Protein 6H21 (pdb70)

Nearest PDB structures (foldseek):
  6h21-assembly1_A  TM=1.003E+00  e=5.169E-60  Staphylococcus aureus subsp. aureus N315
  6hnq-assembly1_C  TM=9.955E-01  e=2.457E-56  Staphylococcus aureus subsp. aureus N315
  6h4f-assembly1_C  TM=9.963E-01  e=4.029E-56  Staphylococcus aureus subsp. aureus N315
  6h4f-assembly2_I  TM=9.929E-01  e=1.026E-55  Staphylococcus aureus subsp. aureus N315
  6hnq-assembly3_P  TM=9.884E-01  e=1.634E-51  Staphylococcus aureus subsp. aureus N315

B-factor: mean 38.83, std 11.98, range [16.83, 89.61]

Foldseek 3Di:
DAAEEEQEEDEQCFPLLLQAVVLVCLAPPDLVRYAYEYEYQQHDNVCRVVVSVVVCVPSHHYDYDPHRLPDCFVSVQVSLVVDPHQKYAYDYSNKGFDNHQSVVQSVLCVVLVAQWEAEAAAEDDPPDQLCVVAKDFFDDCQNSVVLLVQARRTIGGSVLCVVQVQGQDSQDPPCSSNLSSLLSPLSGGGYIYHYPDNGMYDYDPAQSPLVSVLSSLVSLCVRPVPPDNLVSLLVNLSNVQVCCVPNDPNVVLQDPDDPVVLLVRLVSQLVSCCVRDPSSNVNHDPLCNQCSVCSVVSPSVSNNVSVVVD/DAAAEEEQEEDEQCFPLLLQAVVLVCQAPPDLVRYAYEYEYQPHDNVCRVVVSVVVCVVSHHYDYDPHHLPDCFVSVQVSLVVHPHQKYFYDYSNKHFHRHQPVVQSVLCVVLVAQWEAEAAAEDVADDQLPPPAKDFADDCQVSVVLRHQARRIIGGSVLCVVQVQGQDSQAPPDSSSLSSLLSPLSDGGYIYHYPDNGMYHYDDPDLCQRVLVSVLSSLVSLCVRPVQPDNLSSLLVNLSNVQVCCVDNDCNVVLPDPDDPVSLLSNLVSQQVSCLVPDPSSNVNHPVLCVQCVVCSVVSPSVSNNVSVVVD/DAQEEEQEEDAQCFPLLLQAVVLVCLAPPDLVRYAYEYEYQPHDNVCRVVVSVVVCPVSHHYDYDPHHLPDCFVSSQVSLVVDPHQKYAYDYSNKGFHNHQVVVQSVLCVVLVAQWEAEAAAEADDDDDADDQLCPVAKDFFDDCPNSVVLRHQARRTIGGSVLCVVLVQGQDRQDPPCSSSLSSLLSPLSDGGYIYHYPDNGMYHYDPDLCQSVLVSVLSSLVSLCPRPVQPPNLSSLLVSQSNVQVCCVDNPCNVVLPDPDDPVSLLSSLVSQLVSVLVHDPSSNVNHDVLCNQCSVCSVVSPSVSNNVSSVVD

Organism: Staphylococcus aureus (strain N315) (NCBI:txid158879)

Sequence (940 aa):
MKKVSVIMPTFNNGEKLHRTISSVLNQTMKSTDYELIIIDDHSNDNGETLNVIKKYKGLVRFKQLKKNSGNASVPRNTGLKMSKAEYVFFLDSDDLLHERALEDLYNYGKENNSDLIIGKYGVEGKPKAIFEKGNVAKADIIDNSIFYALSVLKMFKKSVIDKNKIKFKTFSKTAEDQLFTIEFLMNSKNYSIKTDYEYYIVVNDGNQYFATINEIYKAIYKSPIYKNQEKRHQLAGKYTTRLLRHGQKKNFANSKMKYEDKIEWLNNFSKTINKVPRDSDKYVTQIFNLKLEAIRQNDLLAVMIADKLLSMKKVSVIMPTFNNGEKLHRTISSVLNQTMKSSTDYELIIIDDHSNDNGETLNVIKKYKGLVRFKQLKKNSGNASVPRNTGLKMSKAEYVFFLDSDDLLHERALEDLYNYGKENNSDLIIGKYGVEGVPKAIFEKGNVAKADIIDNSIFYALSVLKMFKKSVIDKNKIKFKTFSKTAEDQLFTIEFLMNSKNYSIKTDYEYYIVVNDFSTGNQYFATINEIYKAIYKSPIYKNQEKRHQLAGKYTTRLLRHGQKKNFANSKMKYEDKIEWLNNFSKTINKVPRDSDKYVTQIFNLKLEAIRQNDLLAVMIADKLLMKKVSVIMPTFNNGEKLHRTISSVLNQTMKSTDYELIIIDDHSNDNGETLNVIKKYKGLVRFKQLKKNSGNASVPRNTGLKMSKAEYVFFLDSDDLLHERALEDLYNYGKENNSDLIIGKYGVEGKGRSVPKAIFEKGNVAKADIIDNSIFYALSVLKMFKKSVIDKNKIKFKTFSKTAEDQLFTIEFLMNSKNYSIKTDYEYYIVVNDSTGNQYFATINEIYKAIYKSPIYKNQEKRHQLAGKYTTRLLRHGQKKNFANSKMKYEDKIEWLNNFSKTINKVPRDSDKYVTQIFNLKLEAIRQNDLLAVMIADKLL

Radius of gyration: 41.37 Å; Cα contacts (8 Å, |Δi|>4): 1702; chains: 3; bounding box: 82×111×99 Å

Secondary structure (DSSP, 8-state):
--SEEEEEEESS-GGGHHHHHHHHHT-SS-GGGEEEEEEE----STTHHHHHHHTTBTTBEEEE-SS--SSSHHHHHHHHHH--SSEEEE--TT-EE-TTHHHHHHHHHHHTT-SEEEEPEEEE----GGGTT--BSS--TTTTTGGG---S-SEEEHHHHHHTT----SS-SSSHHHHHHHHHHTT---EEEE-SS--EEEE---HHHHHHHHHHHHHHHT-SSS--HHHHHHHHHHHHHHHHHH-TTTTGGGSSS-HHHHHHHHHHHHHHHTTS-GGGGGGS-GGGHHHHHHHHTT-HHHHHHHHHT-/---SEEEEEEESS-GGGHHHHHHHHHS-SS-GGGEEEEEEE----STTHHHHHHHTTBTTBEEEE-SS--SSSHHHHHHHHHH--SSEEEE--TT-EE-TTHHHHHHHHHHHHT-SEEEEPEEEE----GGGTTS-BSS--TTTTTGGG---S-SEEEHHHHHHTT----SS-SSSHHHHHHHHHHHT---EEEE-SS--EEEEP----SHHHHHHHHHHHHHHHT-SSS--HHHHHHHHHHHHHHHHHH-TTTTGGGSSS-HHHHHHHHHHHHHHHTTS-GGGGGGS-GGGHHHHHHHHTT-HHHHHHHHHH-/--SEEEEEEESS-GGGHHHHHHHHHT-SS-GGGEEEEEEE----STTHHHHHHHTTBTTBEEEE-SS--SSSHHHHHHHHHH--SSEEEE--TT-EE-TTHHHHHHHHHHHTT-SEEEEPEEEESSSS----GGGTT--BSS--TTTTTGGG---S-SEEEHHHHHHTT-----S-SSSHHHHHHHHHHTT---EEEE-SS--EEEEP---SHHHHHHHHHHHHHHHT-SSS--HHHHHHHHHHHHHHHHHH-TTTT-TTSSS-HHHHHHHHHHHHHHHTTS-GGGGGGS-GGGHHHHHHHHHT-HHHHHHHHHH-

Structure (mmCIF, N/CA/C/O backbone):
data_6H21
#
_entry.id   6H21
#
_cell.length_a   43.860
_cell.length_b   95.360
_cell.length_c   130.550
_cell.angle_alpha   90.00
_cell.angle_beta   93.51
_cell.angle_gamma   90.00
#
_symmetry.space_group_name_H-M   'P 1 21 1'
#
loop_
_entity.id
_entity.type
_entity.pdbx_description
1 polymer 'Probable ss-1,3-N-acetylglucosaminyltransferase'
2 non-polymer 'CHLORIDE ION'
3 non-polymer URIDINE-DIPHOSPHATE-N-ACETYLGLUCOSAMINE
4 non-polymer 'MANGANESE (II) ION'
5 non-polymer 'MAGNESIUM ION'
6 non-polymer GLYCEROL
7 water water
#
loop_
_atom_site.group_PDB
_atom_site.id
_atom_site.type_symbol
_atom_site.label_atom_id
_atom_site.label_alt_id
_atom_site.label_comp_id
_atom_site.label_asym_id
_atom_site.label_entity_id
_atom_site.label_seq_id
_atom_site.pdbx_PDB_ins_code
_atom_site.Cartn_x
_atom_site.Cartn_y
_atom_site.Cartn_z
_atom_site.occupancy
_atom_site.B_iso_or_equiv
_atom_site.auth_seq_id
_atom_site.auth_comp_id
_atom_site.auth_asym_id
_atom_site.auth_atom_id
_atom_site.pdbx_PDB_model_num
ATOM 1 N N . MET A 1 19 ? 46.043 20.117 38.179 1.00 69.33 1 MET A N 1
ATOM 2 C CA . MET A 1 19 ? 45.725 21.564 37.935 1.00 65.87 1 MET A CA 1
ATOM 3 C C . MET A 1 19 ? 46.796 22.446 38.592 1.00 50.97 1 MET A C 1
ATOM 4 O O . MET A 1 19 ? 46.848 22.543 39.814 1.00 54.41 1 MET A O 1
ATOM 9 N N . LYS A 1 20 ? 47.604 23.118 37.762 1.00 49.81 2 LYS A N 1
ATOM 10 C CA . LYS A 1 20 ? 48.738 23.938 38.218 1.00 50.48 2 LYS A CA 1
ATOM 11 C C . LYS A 1 20 ? 48.246 25.063 39.142 1.00 52.45 2 LYS A C 1
ATOM 12 O O . LYS A 1 20 ? 47.067 25.454 39.115 1.00 50.67 2 LYS A O 1
ATOM 18 N N . LYS A 1 21 ? 49.163 25.573 39.972 1.00 49.74 3 LYS A N 1
ATOM 19 C CA . LYS A 1 21 ? 48.886 26.725 40.834 1.00 48.18 3 LYS A CA 1
ATOM 20 C C . LYS A 1 21 ? 48.876 28.004 39.985 1.00 44.12 3 LYS A C 1
ATOM 21 O O . LYS A 1 21 ? 47.952 28.790 40.088 1.00 41.58 3 LYS A O 1
ATOM 27 N N . VAL A 1 22 ? 49.904 28.182 39.146 1.00 45.90 4 VAL A N 1
ATOM 28 C CA . VAL A 1 22 ? 50.132 29.435 38.426 1.00 44.38 4 VAL A CA 1
ATOM 29 C C . VAL A 1 22 ? 50.564 29.151 36.982 1.00 48.07 4 VAL A C 1
ATOM 30 O O . VAL A 1 22 ? 51.515 28.396 36.748 1.00 41.06 4 VAL A O 1
ATOM 34 N N . SER A 1 23 ? 49.897 29.820 36.027 1.00 43.57 5 SER A N 1
ATOM 35 C CA . SER A 1 23 ? 50.397 29.974 34.659 1.00 40.30 5 SER A CA 1
ATOM 36 C C . SER A 1 23 ? 51.023 31.363 34.506 1.00 39.25 5 SER A C 1
ATOM 37 O O . SER A 1 23 ? 50.329 32.362 34.606 1.00 43.27 5 SER A O 1
ATOM 40 N N . VAL A 1 24 ? 52.327 31.410 34.243 1.00 35.98 6 VAL A N 1
ATOM 41 C CA . VAL A 1 24 ? 52.985 32.635 33.828 1.00 39.53 6 VAL A CA 1
ATOM 42 C C . VAL A 1 24 ? 52.817 32.781 32.306 1.00 45.38 6 VAL A C 1
ATOM 43 O O . VAL A 1 24 ? 53.292 31.939 31.536 1.00 41.73 6 VAL A O 1
ATOM 47 N N . ILE A 1 25 ? 52.136 33.857 31.886 1.00 40.97 7 ILE A N 1
ATOM 48 C CA . ILE A 1 25 ? 51.808 34.118 30.471 1.00 38.31 7 ILE A CA 1
ATOM 49 C C . ILE A 1 25 ? 52.731 35.228 29.965 1.00 40.75 7 ILE A C 1
ATOM 50 O O . ILE A 1 25 ? 52.604 36.374 30.409 1.00 47.58 7 ILE A O 1
ATOM 55 N N . MET A 1 26 ? 53.669 34.873 29.073 1.00 36.88 8 MET A N 1
ATOM 56 C CA . MET A 1 26 ? 54.714 35.792 28.588 1.00 36.48 8 MET A CA 1
ATOM 57 C C . MET A 1 26 ? 54.654 35.928 27.067 1.00 45.55 8 MET A C 1
ATOM 58 O O . MET A 1 26 ? 55.159 35.071 26.339 1.00 42.41 8 MET A O 1
ATOM 63 N N . PRO A 1 27 ? 54.050 37.020 26.540 1.00 50.57 9 PRO A N 1
ATOM 64 C CA . PRO A 1 27 ? 54.202 37.383 25.130 1.00 41.49 9 PRO A CA 1
ATOM 65 C C . PRO A 1 27 ? 55.643 37.797 24.796 1.00 43.59 9 PRO A C 1
ATOM 66 O O . PRO A 1 27 ? 56.301 38.444 25.612 1.00 48.59 9 PRO A O 1
ATOM 70 N N . THR A 1 28 ? 56.122 37.396 23.611 1.00 37.82 10 THR A N 1
ATOM 71 C CA . THR A 1 28 ? 57.456 37.743 23.120 1.00 43.73 10 THR A CA 1
ATOM 72 C C . THR A 1 28 ? 57.335 38.368 21.727 1.00 43.02 10 THR A C 1
ATOM 73 O O . THR A 1 28 ? 56.380 38.093 21.006 1.00 41.57 10 THR A O 1
ATOM 77 N N . PHE A 1 29 ? 58.324 39.198 21.373 1.00 42.18 11 PHE A N 1
ATOM 78 C CA . PHE A 1 29 ? 58.437 39.786 20.049 1.00 45.91 11 PHE A CA 1
ATOM 79 C C . PHE A 1 29 ? 59.795 40.473 19.888 1.00 50.57 11 PHE A C 1
ATOM 80 O O . PHE A 1 29 ? 60.030 41.526 20.474 1.00 47.86 11 PHE A O 1
ATOM 88 N N . ASN A 1 30 ? 60.669 39.853 19.084 1.00 48.03 12 ASN A N 1
ATOM 89 C CA . ASN A 1 30 ? 61.960 40.405 18.651 1.00 51.51 12 ASN A CA 1
ATOM 90 C C . ASN A 1 30 ? 62.851 40.698 19.872 1.00 54.72 12 ASN A C 1
ATOM 91 O O . ASN A 1 30 ? 63.632 41.656 19.872 1.00 53.05 12 ASN A O 1
ATOM 96 N N . ASN A 1 31 ? 62.775 39.829 20.885 1.00 55.23 13 ASN A N 1
ATOM 97 C CA . ASN A 1 31 ? 63.478 40.028 22.161 1.00 53.06 13 ASN A CA 1
ATOM 98 C C . ASN A 1 31 ? 64.978 39.756 21.992 1.00 57.51 13 ASN A C 1
ATOM 99 O O . ASN A 1 31 ? 65.819 40.549 22.435 1.00 54.39 13 ASN A O 1
ATOM 104 N N . GLY A 1 32 ? 65.303 38.621 21.362 1.00 54.22 14 GLY A N 1
ATOM 105 C CA . GLY A 1 32 ? 66.681 38.228 21.107 1.00 53.39 14 GLY A CA 1
ATOM 106 C C . GLY A 1 32 ? 67.313 37.562 22.319 1.00 48.64 14 GLY A C 1
ATOM 107 O O . GLY A 1 32 ? 66.616 36.961 23.136 1.00 49.06 14 GLY A O 1
ATOM 108 N N . GLU A 1 33 ? 68.642 37.692 22.422 1.00 55.32 15 GLU A N 1
ATOM 109 C CA . GLU A 1 33 ? 69.468 36.943 23.366 1.00 49.55 15 GLU A CA 1
ATOM 110 C C . GLU A 1 33 ? 69.104 37.321 24.809 1.00 55.89 15 GLU A C 1
ATOM 111 O O . GLU A 1 33 ? 69.211 36.488 25.699 1.00 59.75 15 GLU A O 1
ATOM 113 N N . LYS A 1 34 ? 68.645 38.562 25.016 1.00 58.10 16 LYS A N 1
ATOM 114 C CA . LYS A 1 34 ? 68.335 39.105 26.351 1.00 55.62 16 LYS A CA 1
ATOM 115 C C . LYS A 1 34 ? 67.119 38.393 26.968 1.00 52.30 16 LYS A C 1
ATOM 116 O O . LYS A 1 34 ? 66.898 38.502 28.173 1.00 54.12 16 LYS A O 1
ATOM 119 N N . LEU A 1 35 ? 66.358 37.642 26.160 1.00 50.80 17 LEU A N 1
ATOM 120 C CA . LEU A 1 35 ? 65.181 36.905 26.643 1.00 45.18 17 LEU A CA 1
ATOM 121 C C . LEU A 1 35 ? 65.581 35.794 27.633 1.00 47.48 17 LEU A C 1
ATOM 122 O O . LEU A 1 35 ? 64.777 35.437 28.497 1.00 47.89 17 LEU A O 1
ATOM 127 N N . HIS A 1 36 ? 66.802 35.250 27.506 1.00 55.56 18 HIS A N 1
ATOM 128 C CA . HIS A 1 36 ? 67.316 34.197 28.419 1.00 55.23 18 HIS A CA 1
ATOM 129 C C . HIS A 1 36 ? 67.095 34.610 29.883 1.00 44.87 18 HIS A C 1
ATOM 130 O O . HIS A 1 36 ? 66.475 33.871 30.661 1.00 48.08 18 HIS A O 1
ATOM 137 N N . ARG A 1 37 ? 67.576 35.806 30.233 1.00 76.35 19 ARG A N 1
ATOM 138 C CA . ARG A 1 37 ? 67.543 36.312 31.603 1.00 69.72 19 ARG A CA 1
ATOM 139 C C . ARG A 1 37 ? 66.113 36.250 32.183 1.00 64.25 19 ARG A C 1
ATOM 140 O O . ARG A 1 37 ? 65.925 35.819 33.315 1.00 61.90 19 ARG A O 1
ATOM 148 N N . THR A 1 38 ? 65.106 36.665 31.401 1.00 60.63 20 THR A N 1
ATOM 149 C CA . THR A 1 38 ? 63.693 36.658 31.827 1.00 57.38 20 THR A CA 1
ATOM 150 C C . THR A 1 38 ? 63.198 35.226 32.095 1.00 56.79 20 THR A C 1
ATOM 151 O O . THR A 1 38 ? 62.636 34.956 33.149 1.00 55.50 20 THR A O 1
ATOM 155 N N . ILE A 1 39 ? 63.378 34.322 31.126 1.00 57.12 21 ILE A N 1
ATOM 156 C CA . ILE A 1 39 ? 62.799 32.979 31.192 1.00 57.10 21 ILE A CA 1
ATOM 157 C C . ILE A 1 39 ? 63.347 32.230 32.415 1.00 56.40 21 ILE A C 1
ATOM 158 O O . ILE A 1 39 ? 62.606 31.513 33.106 1.00 55.25 21 ILE A O 1
ATOM 162 N N . SER A 1 40 ? 64.655 32.371 32.655 1.00 56.55 22 SER A N 1
ATOM 163 C CA . SER A 1 40 ? 65.327 31.710 33.783 1.00 56.15 22 SER A CA 1
ATOM 164 C C . SER A 1 40 ? 64.837 32.289 35.131 1.00 54.21 22 SER A C 1
ATOM 165 O O . SER A 1 40 ? 64.752 31.554 36.107 1.00 53.67 22 SER A O 1
ATOM 168 N N . SER A 1 41 ? 64.458 33.578 35.178 1.00 52.82 23 SER A N 1
ATOM 169 C CA . SER A 1 41 ? 63.845 34.153 36.400 1.00 51.41 23 SER A CA 1
ATOM 170 C C . SER A 1 41 ? 62.519 33.444 36.725 1.00 50.80 23 SER A C 1
ATOM 171 O O . SER A 1 41 ? 62.163 33.310 37.889 1.00 50.29 23 SER A O 1
ATOM 174 N N . VAL A 1 42 ? 61.817 32.939 35.704 1.00 50.95 24 VAL A N 1
ATOM 175 C CA . VAL A 1 42 ? 60.608 32.141 35.916 1.00 50.98 24 VAL A CA 1
ATOM 176 C C . VAL A 1 42 ? 60.992 30.709 36.306 1.00 52.06 24 VAL A C 1
ATOM 177 O O . VAL A 1 42 ? 60.366 30.112 37.173 1.00 51.72 24 VAL A O 1
ATOM 181 N N . LEU A 1 43 ? 61.989 30.130 35.628 1.00 53.45 25 LEU A N 1
ATOM 182 C CA . LEU A 1 43 ? 62.306 28.703 35.826 1.00 54.89 25 LEU A CA 1
ATOM 183 C C . LEU A 1 43 ? 63.069 28.489 37.143 1.00 55.11 25 LEU A C 1
ATOM 184 O O . LEU A 1 43 ? 63.144 27.365 37.635 1.00 55.28 25 LEU A O 1
ATOM 189 N N . ASN A 1 44 ? 63.599 29.571 37.723 1.00 55.24 26 ASN A N 1
ATOM 190 C CA . ASN A 1 44 ? 64.317 29.498 39.003 1.00 55.80 26 ASN A CA 1
ATOM 191 C C . ASN A 1 44 ? 63.440 30.045 40.137 1.00 54.21 26 ASN A C 1
ATOM 192 O O . ASN A 1 44 ? 63.922 30.800 40.960 1.00 54.70 26 ASN A O 1
ATOM 197 N N . GLN A 1 45 ? 62.159 29.662 40.170 1.00 52.85 27 GLN A N 1
ATOM 198 C CA . GLN A 1 45 ? 61.263 30.087 41.250 1.00 51.46 27 GLN A CA 1
ATOM 199 C C . GLN A 1 45 ? 61.437 29.133 42.436 1.00 51.31 27 GLN A C 1
ATOM 200 O O . GLN A 1 45 ? 61.735 27.951 42.261 1.00 51.35 27 GLN A O 1
ATOM 206 N N . THR A 1 46 ? 61.205 29.664 43.637 1.00 50.44 28 THR A N 1
ATOM 207 C CA . THR A 1 46 ? 61.187 28.863 44.854 1.00 50.56 28 THR A CA 1
ATOM 208 C C . THR A 1 46 ? 59.981 27.918 44.856 1.00 50.55 28 THR A C 1
ATOM 209 O O . THR A 1 46 ? 60.011 26.914 45.549 1.00 50.64 28 THR A O 1
ATOM 213 N N . MET A 1 47 ? 58.919 28.266 44.114 1.00 50.13 29 MET A N 1
ATOM 214 C CA . MET A 1 47 ? 57.715 27.421 44.026 1.00 50.25 29 MET A CA 1
ATOM 215 C C . MET A 1 47 ? 58.096 26.067 43.419 1.00 51.12 29 MET A C 1
ATOM 216 O O . MET A 1 47 ? 58.928 26.012 42.499 1.00 51.64 29 MET A O 1
ATOM 221 N N . LYS A 1 48 ? 57.462 24.997 43.926 1.00 51.65 30 LYS A N 1
ATOM 222 C CA . LYS A 1 48 ? 57.648 23.629 43.422 1.00 52.64 30 LYS A CA 1
ATOM 223 C C . LYS A 1 48 ? 57.512 23.658 41.898 1.00 52.75 30 LYS A C 1
ATOM 224 O O . LYS A 1 48 ? 56.535 24.170 41.390 1.00 52.26 30 LYS A O 1
ATOM 230 N N . SER A 1 49 ? 58.505 23.102 41.195 1.00 53.41 31 SER A N 1
ATOM 231 C CA . SER A 1 49 ? 58.662 23.238 39.733 1.00 53.89 31 SER A CA 1
ATOM 232 C C . SER A 1 49 ? 57.430 22.725 38.970 1.00 54.49 31 SER A C 1
ATOM 233 O O . SER A 1 49 ? 57.094 23.283 37.924 1.00 54.50 31 SER A O 1
ATOM 236 N N . THR A 1 50 ? 56.774 21.677 39.496 1.00 55.05 32 THR A N 1
ATOM 237 C CA . THR A 1 50 ? 55.606 21.034 38.859 1.00 55.90 32 THR A CA 1
ATOM 238 C C . THR A 1 50 ? 54.287 21.778 39.142 1.00 55.84 32 THR A C 1
ATOM 239 O O . THR A 1 50 ? 53.261 21.440 38.561 1.00 56.58 32 THR A O 1
ATOM 243 N N . ASP A 1 51 ? 54.302 22.792 40.012 1.00 55.39 33 ASP A N 1
ATOM 244 C CA . ASP A 1 51 ? 53.070 23.513 40.397 1.00 55.41 33 ASP A CA 1
ATOM 245 C C . ASP A 1 51 ? 52.830 24.763 39.534 1.00 55.12 33 ASP A C 1
ATOM 246 O O . ASP A 1 51 ? 51.794 25.425 39.691 1.00 54.60 33 ASP A O 1
ATOM 251 N N . TYR A 1 52 ? 53.783 25.107 38.660 1.00 55.03 34 TYR A N 1
ATOM 252 C CA . TYR A 1 52 ? 53.597 26.240 37.758 1.00 54.47 34 TYR A CA 1
ATOM 253 C C . TYR A 1 52 ? 54.175 25.928 36.373 1.00 55.59 34 TYR A C 1
ATOM 254 O O . TYR A 1 52 ? 55.009 25.007 36.189 1.00 55.24 34 TYR A O 1
ATOM 263 N N . GLU A 1 53 ? 53.696 26.710 35.400 1.00 55.16 35 GLU A N 1
ATOM 264 C CA . GLU A 1 53 ? 54.040 26.554 34.015 1.00 56.24 35 GLU A CA 1
ATOM 265 C C . GLU A 1 53 ? 54.302 27.937 33.422 1.00 54.83 35 GLU A C 1
ATOM 266 O O . GLU A 1 53 ? 53.684 28.903 33.824 1.00 54.29 35 GLU A O 1
ATOM 272 N N . LEU A 1 54 ? 55.238 27.998 32.476 1.00 54.60 36 LEU A N 1
ATOM 273 C CA . LEU A 1 54 ? 55.493 29.191 31.701 1.00 53.98 36 LEU A CA 1
ATOM 274 C C . LEU A 1 54 ? 54.917 28.977 30.293 1.00 54.50 36 LEU A C 1
ATOM 275 O O . LEU A 1 54 ? 55.321 28.043 29.568 1.00 54.79 36 LEU A O 1
ATOM 280 N N . ILE A 1 55 ? 53.937 29.816 29.935 1.00 53.45 37 ILE A N 1
ATOM 281 C CA . ILE A 1 55 ? 53.329 29.792 28.607 1.00 54.07 37 ILE A CA 1
ATOM 282 C C . ILE A 1 55 ? 53.905 30.965 27.816 1.00 54.03 37 ILE A C 1
ATOM 283 O O . ILE A 1 55 ? 53.677 32.115 28.179 1.00 53.14 37 ILE A O 1
ATOM 288 N N . ILE A 1 56 ? 54.672 30.656 26.768 1.00 55.01 38 ILE A N 1
ATOM 289 C CA . ILE A 1 56 ? 55.247 31.687 25.925 1.00 55.37 38 ILE A CA 1
ATOM 290 C C . ILE A 1 56 ? 54.394 31.795 24.650 1.00 56.04 38 ILE A C 1
ATOM 291 O O . ILE A 1 56 ? 54.180 30.802 23.947 1.00 57.02 38 ILE A O 1
ATOM 296 N N . ILE A 1 57 ? 53.885 32.999 24.364 1.00 55.30 39 ILE A N 1
ATOM 297 C CA . ILE A 1 57 ? 53.134 33.256 23.120 1.00 55.94 39 ILE A CA 1
ATOM 298 C C . ILE A 1 57 ? 53.919 34.270 22.279 1.00 56.48 39 ILE A C 1
ATOM 299 O O . ILE A 1 57 ? 53.889 35.472 22.563 1.00 55.77 39 ILE A O 1
ATOM 304 N N . ASP A 1 58 ? 54.608 33.772 21.240 1.00 57.93 40 ASP A N 1
ATOM 305 C CA . ASP A 1 58 ? 55.385 34.618 20.339 1.00 58.97 40 ASP A CA 1
ATOM 306 C C . ASP A 1 58 ? 54.454 35.301 19.328 1.00 59.67 40 ASP A C 1
ATOM 307 O O . ASP A 1 58 ? 53.752 34.627 18.573 1.00 60.93 40 ASP A O 1
ATOM 312 N N . ASP A 1 59 ? 54.500 36.639 19.276 1.00 59.28 41 ASP A N 1
ATOM 313 C CA . ASP A 1 59 ? 53.644 37.417 18.381 1.00 59.84 41 ASP A CA 1
ATOM 314 C C . ASP A 1 59 ? 54.295 37.535 16.992 1.00 61.41 41 ASP A C 1
ATOM 315 O O . ASP A 1 59 ? 54.463 38.634 16.451 1.00 61.26 41 ASP A O 1
ATOM 320 N N . HIS A 1 60 ? 54.620 36.377 16.412 1.00 63.38 42 HIS A N 1
ATOM 321 C CA . HIS A 1 60 ? 55.216 36.251 15.086 1.00 65.28 42 HIS A CA 1
ATOM 322 C C . HIS A 1 60 ? 56.444 37.162 14.964 1.00 65.56 42 HIS A C 1
ATOM 323 O O . HIS A 1 60 ? 56.460 38.086 14.158 1.00 65.63 42 HIS A O 1
ATOM 330 N N . SER A 1 61 ? 57.458 36.882 15.792 1.00 66.23 43 SER A N 1
ATOM 331 C CA . SER A 1 61 ? 58.759 37.549 15.740 1.00 66.97 43 SER A CA 1
ATOM 332 C C . SER A 1 61 ? 59.309 37.456 14.307 1.00 69.54 43 SER A C 1
ATOM 333 O O . SER A 1 61 ? 59.120 36.430 13.650 1.00 69.47 43 SER A O 1
ATOM 336 N N . ASN A 1 62 ? 60.002 38.513 13.855 1.00 70.91 44 ASN A N 1
ATOM 337 C CA . ASN A 1 62 ? 60.580 38.584 12.505 1.00 74.32 44 ASN A CA 1
ATOM 338 C C . ASN A 1 62 ? 62.076 38.946 12.562 1.00 76.38 44 ASN A C 1
ATOM 339 O O . ASN A 1 62 ? 62.617 39.488 11.612 1.00 79.16 44 ASN A O 1
ATOM 344 N N . ASP A 1 63 ? 62.773 38.562 13.635 1.00 77.80 45 ASP A N 1
ATOM 345 C CA . ASP A 1 63 ? 64.175 38.964 13.850 1.00 78.15 45 ASP A CA 1
ATOM 346 C C . ASP A 1 63 ? 65.145 37.852 13.410 1.00 79.75 45 ASP A C 1
ATOM 347 O O . ASP A 1 63 ? 66.071 37.496 14.143 1.00 78.22 45 ASP A O 1
ATOM 352 N N . ASN A 1 64 ? 64.944 37.328 12.194 1.00 81.82 46 ASN A N 1
ATOM 353 C CA . ASN A 1 64 ? 65.846 36.355 11.560 1.00 83.48 46 ASN A CA 1
ATOM 354 C C . ASN A 1 64 ? 66.037 35.120 12.453 1.00 81.23 46 ASN A C 1
ATOM 355 O O . ASN A 1 64 ? 67.118 34.531 12.466 1.00 80.70 46 ASN A O 1
ATOM 360 N N . GLY A 1 65 ? 64.987 34.750 13.197 1.00 78.93 47 GLY A N 1
ATOM 361 C CA . GLY A 1 65 ? 64.958 33.520 13.974 1.00 78.54 47 GLY A CA 1
ATOM 362 C C . GLY A 1 65 ? 65.598 33.641 15.352 1.00 77.07 47 GLY A C 1
ATOM 363 O O . GLY A 1 65 ? 65.580 32.672 16.095 1.00 76.43 47 GLY A O 1
ATOM 364 N N . GLU A 1 66 ? 66.131 34.823 15.705 1.00 76.68 48 GLU A N 1
ATOM 365 C CA . GLU A 1 66 ? 66.911 35.039 16.961 1.00 75.64 48 GLU A CA 1
ATOM 366 C C . GLU A 1 66 ? 66.070 34.699 18.203 1.00 73.20 48 GLU A C 1
ATOM 367 O O . GLU A 1 66 ? 66.544 33.997 19.097 1.00 74.28 48 GLU A O 1
ATOM 371 N N . THR A 1 67 ? 64.837 35.222 18.266 1.00 71.15 49 THR A N 1
ATOM 372 C CA . THR A 1 67 ? 63.946 35.024 19.415 1.00 69.12 49 THR A CA 1
ATOM 373 C C . THR A 1 67 ? 63.523 33.555 19.499 1.00 69.31 49 THR A C 1
ATOM 374 O O . THR A 1 67 ? 63.619 32.938 20.553 1.00 68.17 49 THR A O 1
ATOM 378 N N . LEU A 1 68 ? 63.061 33.014 18.369 1.00 70.77 50 LEU A N 1
ATOM 379 C CA . LEU A 1 68 ? 62.680 31.600 18.250 1.00 71.68 50 LEU A CA 1
ATOM 380 C C . LEU A 1 68 ? 63.823 30.687 18.721 1.00 71.98 50 LEU A C 1
ATOM 381 O O . LEU A 1 68 ? 63.586 29.708 19.463 1.00 71.38 50 LEU A O 1
ATOM 386 N N . ASN A 1 69 ? 65.052 30.999 18.283 1.00 72.37 51 ASN A N 1
ATOM 387 C CA . ASN A 1 69 ? 66.243 30.208 18.619 1.00 73.66 51 ASN A CA 1
ATOM 388 C C . ASN A 1 69 ? 66.420 30.143 20.148 1.00 71.92 51 ASN A C 1
ATOM 389 O O . ASN A 1 69 ? 66.796 29.110 20.670 1.00 72.15 51 ASN A O 1
ATOM 394 N N . VAL A 1 70 ? 66.133 31.246 20.854 1.00 70.98 52 VAL A N 1
ATOM 395 C CA . VAL A 1 70 ? 66.174 31.302 22.330 1.00 69.47 52 VAL A CA 1
ATOM 396 C C . VAL A 1 70 ? 65.073 30.411 22.924 1.00 68.00 52 VAL A C 1
ATOM 397 O O . VAL A 1 70 ? 65.338 29.644 23.837 1.00 68.02 52 VAL A O 1
ATOM 401 N N . ILE A 1 71 ? 63.834 30.564 22.438 1.00 66.60 53 ILE A N 1
ATOM 402 C CA . ILE A 1 71 ? 62.682 29.823 22.965 1.00 65.53 53 ILE A CA 1
ATOM 403 C C . ILE A 1 71 ? 62.923 28.318 22.790 1.00 66.37 53 ILE A C 1
ATOM 404 O O . ILE A 1 71 ? 62.659 27.554 23.718 1.00 65.47 53 ILE A O 1
ATOM 408 N N . LYS A 1 72 ? 63.430 27.927 21.610 1.00 67.82 54 LYS A N 1
ATOM 409 C CA . LYS A 1 72 ? 63.722 26.526 21.245 1.00 69.67 54 LYS A CA 1
ATOM 410 C C . LYS A 1 72 ? 64.609 25.836 22.291 1.00 69.48 54 LYS A C 1
ATOM 411 O O . LYS A 1 72 ? 64.438 24.640 22.543 1.00 69.63 54 LYS A O 1
ATOM 416 N N . LYS A 1 73 ? 65.571 26.575 22.865 1.00 69.06 55 LYS A N 1
ATOM 417 C CA . LYS A 1 73 ? 66.526 26.035 23.849 1.00 69.15 55 LYS A CA 1
ATOM 418 C C . LYS A 1 73 ? 65.791 25.536 25.101 1.00 68.04 55 LYS A C 1
ATOM 419 O O . LYS A 1 73 ? 66.319 24.740 25.833 1.00 68.68 55 LYS A O 1
ATOM 421 N N . TYR A 1 74 ? 64.563 26.007 25.328 1.00 67.53 56 TYR A N 1
ATOM 422 C CA . TYR A 1 74 ? 63.764 25.587 26.478 1.00 66.85 56 TYR A CA 1
ATOM 423 C C . TYR A 1 74 ? 62.721 24.537 26.065 1.00 66.93 56 TYR A C 1
ATOM 424 O O . TYR A 1 74 ? 61.771 24.286 26.815 1.00 65.68 56 TYR A O 1
ATOM 433 N N . LYS A 1 75 ? 62.904 23.917 24.886 1.00 67.73 57 LYS A N 1
ATOM 434 C CA . LYS A 1 75 ? 62.055 22.810 24.443 1.00 68.20 57 LYS A CA 1
ATOM 435 C C . LYS A 1 75 ? 61.939 21.804 25.592 1.00 67.60 57 LYS A C 1
ATOM 436 O O . LYS A 1 75 ? 62.951 21.315 26.082 1.00 68.13 57 LYS A O 1
ATOM 438 N N . GLY A 1 76 ? 60.704 21.555 26.037 1.00 66.58 58 GLY A N 1
ATOM 439 C CA . GLY A 1 76 ? 60.419 20.570 27.053 1.00 66.11 58 GLY A CA 1
ATOM 440 C C . GLY A 1 76 ? 60.232 21.172 28.432 1.00 64.53 58 GLY A C 1
ATOM 441 O O . GLY A 1 76 ? 59.807 20.464 29.326 1.00 64.33 58 GLY A O 1
ATOM 442 N N . LEU A 1 77 ? 60.520 22.475 28.596 1.00 63.35 59 LEU A N 1
ATOM 443 C CA . LEU A 1 77 ? 60.449 23.156 29.901 1.00 61.79 59 LEU A CA 1
ATOM 444 C C . LEU A 1 77 ? 59.416 24.286 29.885 1.00 60.49 59 LEU A C 1
ATOM 445 O O . LEU A 1 77 ? 59.228 24.964 30.900 1.00 59.15 59 LEU A O 1
ATOM 450 N N . VAL A 1 78 ? 58.785 24.520 28.729 1.00 60.50 60 VAL A N 1
ATOM 451 C CA . VAL A 1 78 ? 57.808 25.603 28.567 1.00 59.24 60 VAL A CA 1
ATOM 452 C C . VAL A 1 78 ? 56.746 25.150 27.569 1.00 59.76 60 VAL A C 1
ATOM 453 O O . VAL A 1 78 ? 56.977 24.250 26.767 1.00 60.49 60 VAL A O 1
ATOM 457 N N . ARG A 1 79 ? 55.583 25.796 27.635 1.00 59.00 61 ARG A N 1
ATOM 458 C CA . ARG A 1 79 ? 54.559 25.660 26.621 1.00 59.85 61 ARG A CA 1
ATOM 459 C C . ARG A 1 79 ? 54.688 26.847 25.668 1.00 60.16 61 ARG A C 1
ATOM 460 O O . ARG A 1 79 ? 54.982 27.970 26.116 1.00 59.52 61 ARG A O 1
ATOM 468 N N . PHE A 1 80 ? 54.480 26.602 24.370 1.00 61.27 62 PHE A N 1
ATOM 469 C CA . PHE A 1 80 ? 54.788 27.609 23.378 1.00 61.88 62 PHE A CA 1
ATOM 470 C C . PHE A 1 80 ? 53.852 27.515 22.175 1.00 63.23 62 PHE A C 1
ATOM 471 O O . PHE A 1 80 ? 53.658 26.454 21.602 1.00 64.84 62 PHE A O 1
ATOM 479 N N . LYS A 1 81 ? 53.327 28.683 21.797 1.00 63.56 63 LYS A N 1
ATOM 480 C CA . LYS A 1 81 ? 52.477 28.895 20.635 1.00 64.88 63 LYS A CA 1
ATOM 481 C C . LYS A 1 81 ? 52.971 30.155 19.916 1.00 64.90 63 LYS A C 1
ATOM 482 O O . LYS A 1 81 ? 53.252 31.167 20.553 1.00 62.92 63 LYS A O 1
ATOM 486 N N . GLN A 1 82 ? 53.118 30.067 18.592 1.00 66.83 64 GLN A N 1
ATOM 487 C CA . GLN A 1 82 ? 53.481 31.213 17.787 1.00 68.29 64 GLN A CA 1
ATOM 488 C C . GLN A 1 82 ? 52.250 31.637 16.986 1.00 68.80 64 GLN A C 1
ATOM 489 O O . GLN A 1 82 ? 51.585 30.807 16.383 1.00 70.68 64 GLN A O 1
ATOM 495 N N . LEU A 1 83 ? 51.947 32.933 16.999 1.00 67.77 65 LEU A N 1
ATOM 496 C CA . LEU A 1 83 ? 50.837 33.436 16.223 1.00 68.09 65 LEU A CA 1
ATOM 497 C C . LEU A 1 83 ? 51.276 33.534 14.758 1.00 69.76 65 LEU A C 1
ATOM 498 O O . LEU A 1 83 ? 52.465 33.705 14.473 1.00 70.24 65 LEU A O 1
ATOM 503 N N . LYS A 1 84 ? 50.312 33.373 13.842 1.00 71.31 66 LYS A N 1
ATOM 504 C CA . LYS A 1 84 ? 50.581 33.320 12.392 1.00 72.62 66 LYS A CA 1
ATOM 505 C C . LYS A 1 84 ? 50.967 34.718 11.876 1.00 72.18 66 LYS A C 1
ATOM 506 O O . LYS A 1 84 ? 51.633 34.821 10.849 1.00 73.77 66 LYS A O 1
ATOM 508 N N . LYS A 1 85 ? 50.583 35.779 12.606 1.00 69.68 67 LYS A N 1
ATOM 509 C CA . LYS A 1 85 ? 50.901 37.171 12.237 1.00 68.97 67 LYS A CA 1
ATOM 510 C C . LYS A 1 85 ? 51.077 38.056 13.483 1.00 66.41 67 LYS A C 1
ATOM 511 O O . LYS A 1 85 ? 50.406 37.870 14.497 1.00 65.44 67 LYS A O 1
ATOM 514 N N . ASN A 1 86 ? 51.951 39.062 13.357 1.00 65.24 68 ASN A N 1
ATOM 515 C CA . ASN A 1 86 ? 52.195 40.057 14.387 1.00 63.24 68 ASN A CA 1
ATOM 516 C C . ASN A 1 86 ? 50.898 40.839 14.655 1.00 61.87 68 ASN A C 1
ATOM 517 O O . ASN A 1 86 ? 50.384 41.519 13.775 1.00 62.51 68 ASN A O 1
ATOM 522 N N . SER A 1 87 ? 50.375 40.722 15.880 1.00 60.56 69 SER A N 1
ATOM 523 C CA . SER A 1 87 ? 49.145 41.409 16.306 1.00 59.29 69 SER A CA 1
ATOM 524 C C . SER A 1 87 ? 49.431 42.883 16.610 1.00 57.92 69 SER A C 1
ATOM 525 O O . SER A 1 87 ? 48.543 43.703 16.482 1.00 59.74 69 SER A O 1
ATOM 528 N N . GLY A 1 88 ? 50.661 43.205 17.023 1.00 57.43 70 GLY A N 1
ATOM 529 C CA . GLY A 1 88 ? 51.095 44.588 17.228 1.00 56.59 70 GLY A CA 1
ATOM 530 C C . GLY A 1 88 ? 51.299 44.954 18.695 1.00 55.52 70 GLY A C 1
ATOM 531 O O . GLY A 1 88 ? 51.973 45.950 18.996 1.00 55.62 70 GLY A O 1
ATOM 532 N N . ASN A 1 89 ? 50.703 44.183 19.612 1.00 54.47 71 ASN A N 1
ATOM 533 C CA . ASN A 1 89 ? 50.813 44.434 21.047 1.00 53.05 71 ASN A CA 1
ATOM 534 C C . ASN A 1 89 ? 50.467 43.144 21.798 1.00 52.63 71 ASN A C 1
ATOM 535 O O . ASN A 1 89 ? 50.267 42.101 21.184 1.00 53.03 71 ASN A O 1
ATOM 540 N N . ALA A 1 90 ? 50.371 43.227 23.129 1.00 51.20 72 ALA A N 1
ATOM 541 C CA . ALA A 1 90 ? 50.313 42.034 23.971 1.00 51.03 72 ALA A CA 1
ATOM 542 C C . ALA A 1 90 ? 48.902 41.428 24.036 1.00 50.57 72 ALA A C 1
ATOM 543 O O . ALA A 1 90 ? 48.743 40.322 24.533 1.00 50.72 72 ALA A O 1
ATOM 545 N N . SER A 1 91 ? 47.881 42.123 23.526 1.00 50.04 73 SER A N 1
ATOM 546 C CA . SER A 1 91 ? 46.486 41.758 23.815 1.00 49.59 73 SER A CA 1
ATOM 547 C C . SER A 1 91 ? 46.159 40.337 23.339 1.00 50.16 73 SER A C 1
ATOM 548 O O . SER A 1 91 ? 45.765 39.494 24.135 1.00 49.78 73 SER A O 1
ATOM 551 N N . VAL A 1 92 ? 46.284 40.092 22.035 1.00 51.07 74 VAL A N 1
ATOM 552 C CA . VAL A 1 92 ? 45.878 38.809 21.450 1.00 52.17 74 VAL A CA 1
ATOM 553 C C . VAL A 1 92 ? 46.736 37.682 22.021 1.00 52.05 74 VAL A C 1
ATOM 554 O O . VAL A 1 92 ? 46.198 36.637 22.370 1.00 52.13 74 VAL A O 1
ATOM 558 N N . PRO A 1 93 ? 48.080 37.828 22.064 1.00 52.07 75 PRO A N 1
ATOM 559 C CA . PRO A 1 93 ? 48.939 36.826 22.700 1.00 52.39 75 PRO A CA 1
ATOM 560 C C . PRO A 1 93 ? 48.517 36.491 24.139 1.00 51.31 75 PRO A C 1
ATOM 561 O O . PRO A 1 93 ? 48.613 35.353 24.537 1.00 51.95 75 PRO A O 1
ATOM 565 N N . ARG A 1 94 ? 48.071 37.497 24.906 1.00 50.01 76 ARG A N 1
ATOM 566 C CA . ARG A 1 94 ? 47.635 37.294 26.291 1.00 48.98 76 ARG A CA 1
ATOM 567 C C . ARG A 1 94 ? 46.276 36.586 26.312 1.00 49.22 76 ARG A C 1
ATOM 568 O O . ARG A 1 94 ? 46.021 35.781 27.190 1.00 49.27 76 ARG A O 1
ATOM 576 N N . ASN A 1 95 ? 45.404 36.906 25.356 1.00 49.38 77 ASN A N 1
ATOM 577 C CA . ASN A 1 95 ? 44.129 36.220 25.228 1.00 49.98 77 ASN A CA 1
ATOM 578 C C . ASN A 1 95 ? 44.369 34.749 24.870 1.00 51.16 77 ASN A C 1
ATOM 579 O O . ASN A 1 95 ? 43.642 33.868 25.331 1.00 51.28 77 ASN A O 1
ATOM 584 N N . THR A 1 96 ? 45.377 34.515 24.023 1.00 52.04 78 THR A N 1
ATOM 585 C CA . THR A 1 96 ? 45.765 33.166 23.593 1.00 53.41 78 THR A CA 1
ATOM 586 C C . THR A 1 96 ? 46.256 32.375 24.811 1.00 53.45 78 THR A C 1
ATOM 587 O O . THR A 1 96 ? 45.848 31.224 25.024 1.00 54.36 78 THR A O 1
ATOM 591 N N . GLY A 1 97 ? 47.125 33.012 25.604 1.00 52.79 79 GLY A N 1
ATOM 592 C CA . GLY A 1 97 ? 47.651 32.450 26.845 1.00 52.62 79 GLY A CA 1
ATOM 593 C C . GLY A 1 97 ? 46.538 32.085 27.813 1.00 52.36 79 GLY A C 1
ATOM 594 O O . GLY A 1 97 ? 46.560 31.016 28.410 1.00 52.52 79 GLY A O 1
ATOM 595 N N . LEU A 1 98 ? 45.545 32.972 27.943 1.00 51.66 80 LEU A N 1
ATOM 596 C CA . LEU A 1 98 ? 44.418 32.743 28.848 1.00 51.50 80 LEU A CA 1
ATOM 597 C C . LEU A 1 98 ? 43.689 31.461 28.428 1.00 52.70 80 LEU A C 1
ATOM 598 O O . LEU A 1 98 ? 43.367 30.643 29.268 1.00 52.75 80 LEU A O 1
ATOM 603 N N . LYS A 1 99 ? 43.456 31.292 27.121 1.00 53.97 81 LYS A N 1
ATOM 604 C CA . LYS A 1 99 ? 42.736 30.129 26.605 1.00 55.66 81 LYS A CA 1
ATOM 605 C C . LYS A 1 99 ? 43.528 28.849 26.925 1.00 56.75 81 LYS A C 1
ATOM 606 O O . LYS A 1 99 ? 42.943 27.843 27.289 1.00 57.25 81 LYS A O 1
ATOM 609 N N . MET A 1 100 ? 44.863 28.909 26.826 1.00 57.29 82 MET A N 1
ATOM 610 C CA . MET A 1 100 ? 45.743 27.732 27.005 1.00 58.00 82 MET A CA 1
ATOM 611 C C . MET A 1 100 ? 45.867 27.310 28.475 1.00 57.41 82 MET A C 1
ATOM 612 O O . MET A 1 100 ? 46.293 26.187 28.722 1.00 58.48 82 MET A O 1
ATOM 617 N N . SER A 1 101 ? 45.557 28.202 29.430 1.00 56.10 83 SER A N 1
ATOM 618 C CA . SER A 1 101 ? 45.808 27.980 30.872 1.00 55.53 83 SER A CA 1
ATOM 619 C C . SER A 1 101 ? 44.542 27.461 31.568 1.00 55.53 83 SER A C 1
ATOM 620 O O . SER A 1 101 ? 43.458 28.027 31.406 1.00 54.92 83 SER A O 1
ATOM 623 N N . LYS A 1 102 ? 44.709 26.365 32.324 1.00 55.97 84 LYS A N 1
ATOM 624 C CA . LYS A 1 102 ? 43.677 25.758 33.156 1.00 56.05 84 LYS A CA 1
ATOM 625 C C . LYS A 1 102 ? 44.077 25.871 34.637 1.00 55.58 84 LYS A C 1
ATOM 626 O O . LYS A 1 102 ? 43.554 25.133 35.462 1.00 57.05 84 LYS A O 1
ATOM 628 N N . ALA A 1 103 ? 44.970 26.822 34.970 1.00 54.45 85 ALA A N 1
ATOM 629 C CA . ALA A 1 103 ? 45.575 26.968 36.321 1.00 53.76 85 ALA A CA 1
ATOM 630 C C . ALA A 1 103 ? 44.650 27.733 37.274 1.00 52.79 85 ALA A C 1
ATOM 631 O O . ALA A 1 103 ? 43.686 28.365 36.848 1.00 52.21 85 ALA A O 1
ATOM 633 N N . GLU A 1 104 ? 44.984 27.699 38.569 1.00 52.14 86 GLU A N 1
ATOM 634 C CA . GLU A 1 104 ? 44.185 28.387 39.592 1.00 51.70 86 GLU A CA 1
ATOM 635 C C . GLU A 1 104 ? 44.325 29.908 39.397 1.00 50.32 86 GLU A C 1
ATOM 636 O O . GLU A 1 104 ? 43.361 30.655 39.487 1.00 49.81 86 GLU A O 1
ATOM 642 N N . TYR A 1 105 ? 45.557 30.344 39.129 1.00 49.61 87 TYR A N 1
ATOM 643 C CA . TYR A 1 105 ? 45.891 31.726 38.959 1.00 48.67 87 TYR A CA 1
ATOM 644 C C . TYR A 1 105 ? 46.745 31.873 37.696 1.00 48.69 87 TYR A C 1
ATOM 645 O O . TYR A 1 105 ? 47.481 30.950 37.324 1.00 49.02 87 TYR A O 1
ATOM 654 N N . VAL A 1 106 ? 46.645 33.052 37.063 1.00 47.55 88 VAL A N 1
ATOM 655 C CA . VAL A 1 106 ? 47.536 33.444 35.993 1.00 47.45 88 VAL A CA 1
ATOM 656 C C . VAL A 1 106 ? 48.367 34.641 36.471 1.00 46.72 88 VAL A C 1
ATOM 657 O O . VAL A 1 106 ? 47.938 35.404 37.319 1.00 45.48 88 VAL A O 1
ATOM 661 N N . PHE A 1 107 ? 49.580 34.759 35.933 1.00 47.10 89 PHE A N 1
ATOM 662 C CA . PHE A 1 107 ? 50.442 35.883 36.187 1.00 46.82 89 PHE A CA 1
ATOM 663 C C . PHE A 1 107 ? 51.020 36.365 34.851 1.00 47.09 89 PHE A C 1
ATOM 664 O O . PHE A 1 107 ? 51.704 35.607 34.182 1.00 48.18 89 PHE A O 1
ATOM 672 N N . PHE A 1 108 ? 50.721 37.615 34.468 1.00 46.13 90 PHE A N 1
ATOM 673 C CA . PHE A 1 108 ? 51.228 38.191 33.236 1.00 46.44 90 PHE A CA 1
ATOM 674 C C . PHE A 1 108 ? 52.647 38.730 33.454 1.00 46.69 90 PHE A C 1
ATOM 675 O O . PHE A 1 108 ? 52.889 39.560 34.346 1.00 46.03 90 PHE A O 1
ATOM 683 N N . LEU A 1 109 ? 53.577 38.262 32.612 1.00 47.52 91 LEU A N 1
ATOM 684 C CA . LEU A 1 109 ? 54.973 38.685 32.639 1.00 47.99 91 LEU A CA 1
ATOM 685 C C . LEU A 1 109 ? 55.368 39.250 31.266 1.00 48.72 91 LEU A C 1
ATOM 686 O O . LEU A 1 109 ? 55.294 38.557 30.270 1.00 49.78 91 LEU A O 1
ATOM 691 N N . ASP A 1 110 ? 55.769 40.527 31.223 1.00 48.51 92 ASP A N 1
ATOM 692 C CA . ASP A 1 110 ? 56.370 41.104 30.010 1.00 49.04 92 ASP A CA 1
ATOM 693 C C . ASP A 1 110 ? 57.782 40.532 29.809 1.00 49.83 92 ASP A C 1
ATOM 694 O O . ASP A 1 110 ? 58.551 40.348 30.747 1.00 50.13 92 ASP A O 1
ATOM 699 N N . SER A 1 111 ? 58.122 40.304 28.543 1.00 50.95 93 SER A N 1
ATOM 700 C CA . SER A 1 111 ? 59.280 39.540 28.112 1.00 52.35 93 SER A CA 1
ATOM 701 C C . SER A 1 111 ? 60.607 40.282 28.325 1.00 52.01 93 SER A C 1
ATOM 702 O O . SER A 1 111 ? 61.655 39.729 28.003 1.00 53.00 93 SER A O 1
ATOM 705 N N . ASP A 1 112 ? 60.570 41.533 28.800 1.00 50.95 94 ASP A N 1
ATOM 706 C CA . ASP A 1 112 ? 61.804 42.263 29.110 1.00 50.90 94 ASP A CA 1
ATOM 707 C C . ASP A 1 112 ? 61.995 42.378 30.630 1.00 49.90 94 ASP A C 1
ATOM 708 O O . ASP A 1 112 ? 63.022 42.889 31.059 1.00 50.07 94 ASP A O 1
ATOM 713 N N . ASP A 1 113 ? 61.037 41.871 31.417 1.00 48.93 95 ASP A N 1
ATOM 714 C CA . ASP A 1 113 ? 61.025 42.045 32.874 1.00 48.24 95 ASP A CA 1
ATOM 715 C C . ASP A 1 113 ? 61.563 40.782 33.561 1.00 48.77 95 ASP A C 1
ATOM 716 O O . ASP A 1 113 ? 61.933 39.799 32.901 1.00 49.40 95 ASP A O 1
ATOM 721 N N . LEU A 1 114 ? 61.614 40.821 34.897 1.00 48.17 96 LEU A N 1
ATOM 722 C CA . LEU A 1 114 ? 62.205 39.768 35.713 1.00 48.82 96 LEU A CA 1
ATOM 723 C C . LEU A 1 114 ? 61.303 39.490 36.918 1.00 47.87 96 LEU A C 1
ATOM 724 O O . LEU A 1 114 ? 60.681 40.403 37.443 1.00 47.27 96 LEU A O 1
ATOM 729 N N . LEU A 1 115 ? 61.256 38.230 37.352 1.00 47.74 97 LEU A N 1
ATOM 730 C CA . LEU A 1 115 ? 60.646 37.881 38.630 1.00 47.23 97 LEU A CA 1
ATOM 731 C C . LEU A 1 115 ? 61.739 37.628 39.677 1.00 47.37 97 LEU A C 1
ATOM 732 O O . LEU A 1 115 ? 62.800 37.045 39.410 1.00 47.90 97 LEU A O 1
ATOM 737 N N . HIS A 1 116 ? 61.445 38.080 40.894 1.00 46.85 98 HIS A N 1
ATOM 738 C CA . HIS A 1 116 ? 62.130 37.650 42.095 1.00 47.10 98 HIS A CA 1
ATOM 739 C C . HIS A 1 116 ? 61.835 36.158 42.271 1.00 47.65 98 HIS A C 1
ATOM 740 O O . HIS A 1 116 ? 60.707 35.745 42.026 1.00 47.51 98 HIS A O 1
ATOM 747 N N . GLU A 1 117 ? 62.834 35.367 42.686 1.00 48.56 99 GLU A N 1
ATOM 748 C CA . GLU A 1 117 ? 62.675 33.902 42.789 1.00 49.50 99 GLU A CA 1
ATOM 749 C C . GLU A 1 117 ? 61.499 33.540 43.719 1.00 48.76 99 GLU A C 1
ATOM 750 O O . GLU A 1 117 ? 60.919 32.464 43.578 1.00 48.76 99 GLU A O 1
ATOM 756 N N . ARG A 1 118 ? 61.121 34.441 44.639 1.00 48.00 100 ARG A N 1
ATOM 757 C CA . ARG A 1 118 ? 60.079 34.147 45.644 1.00 47.87 100 ARG A CA 1
ATOM 758 C C . ARG A 1 118 ? 58.671 34.512 45.143 1.00 47.22 100 ARG A C 1
ATOM 759 O O . ARG A 1 118 ? 57.687 34.199 45.828 1.00 47.01 100 ARG A O 1
ATOM 767 N N . ALA A 1 119 ? 58.580 35.119 43.949 1.00 46.71 101 ALA A N 1
ATOM 768 C CA . ALA A 1 119 ? 57.373 35.792 43.455 1.00 46.15 101 ALA A CA 1
ATOM 769 C C . ALA A 1 119 ? 56.164 34.856 43.476 1.00 46.04 101 ALA A C 1
ATOM 770 O O . ALA A 1 119 ? 55.184 35.162 44.126 1.00 45.17 101 ALA A O 1
ATOM 772 N N . LEU A 1 120 ? 56.224 33.744 42.733 1.00 46.75 102 LEU A N 1
ATOM 773 C CA . LEU A 1 120 ? 55.020 32.923 42.559 1.00 47.13 102 LEU A CA 1
ATOM 774 C C . LEU A 1 120 ? 54.611 32.306 43.903 1.00 47.15 102 LEU A C 1
ATOM 775 O O . LEU A 1 120 ? 53.448 32.357 44.274 1.00 46.68 102 LEU A O 1
ATOM 780 N N . GLU A 1 121 ? 55.576 31.717 44.615 1.00 47.84 103 GLU A N 1
ATOM 781 C CA . GLU A 1 121 ? 55.316 31.067 45.903 1.00 48.36 103 GLU A CA 1
ATOM 782 C C . GLU A 1 121 ? 54.660 32.068 46.872 1.00 47.14 103 GLU A C 1
ATOM 783 O O . GLU A 1 121 ? 53.589 31.796 47.435 1.00 46.65 103 GLU A O 1
ATOM 789 N N . ASP A 1 122 ? 55.310 33.219 47.073 1.00 46.44 104 ASP A N 1
ATOM 790 C CA . ASP A 1 122 ? 54.906 34.153 48.125 1.00 45.84 104 ASP A CA 1
ATOM 791 C C . ASP A 1 122 ? 53.531 34.758 47.803 1.00 45.27 104 ASP A C 1
ATOM 792 O O . ASP A 1 122 ? 52.702 34.915 48.700 1.00 44.90 104 ASP A O 1
ATOM 797 N N . LEU A 1 123 ? 53.311 35.147 46.539 1.00 45.02 105 LEU A N 1
ATOM 798 C CA . LEU A 1 123 ? 52.032 35.772 46.130 1.00 44.51 105 LEU A CA 1
ATOM 799 C C . LEU A 1 123 ? 50.906 34.733 46.186 1.00 44.84 105 LEU A C 1
ATOM 800 O O . LEU A 1 123 ? 49.805 35.045 46.621 1.00 44.40 105 LEU A O 1
ATOM 805 N N . TYR A 1 124 ? 51.193 33.492 45.771 1.00 45.50 106 TYR A N 1
ATOM 806 C CA . TYR A 1 124 ? 50.157 32.456 45.739 1.00 46.19 106 TYR A CA 1
ATOM 807 C C . TYR A 1 124 ? 49.714 32.097 47.164 1.00 46.32 106 TYR A C 1
ATOM 808 O O . TYR A 1 124 ? 48.522 32.033 47.436 1.00 46.15 106 TYR A O 1
ATOM 817 N N . ASN A 1 125 ? 50.685 31.835 48.053 1.00 46.57 107 ASN A N 1
ATOM 818 C CA . ASN A 1 125 ? 50.403 31.484 49.448 1.00 46.87 107 ASN A CA 1
ATOM 819 C C . ASN A 1 125 ? 49.577 32.589 50.106 1.00 46.51 107 ASN A C 1
ATOM 820 O O . ASN A 1 125 ? 48.663 32.305 50.877 1.00 46.97 107 ASN A O 1
ATOM 825 N N . TYR A 1 126 ? 49.924 33.848 49.807 1.00 45.78 108 TYR A N 1
ATOM 826 C CA . TYR A 1 126 ? 49.270 34.983 50.421 1.00 45.38 108 TYR A CA 1
ATOM 827 C C . TYR A 1 126 ? 47.833 35.054 49.900 1.00 45.56 108 TYR A C 1
ATOM 828 O O . TYR A 1 126 ? 46.916 35.276 50.669 1.00 45.71 108 TYR A O 1
ATOM 837 N N . GLY A 1 127 ? 47.660 34.828 48.593 1.00 45.90 109 GLY A N 1
ATOM 838 C CA . GLY A 1 127 ? 46.341 34.779 47.967 1.00 46.37 109 GLY A CA 1
ATOM 839 C C . GLY A 1 127 ? 45.487 33.633 48.498 1.00 47.56 109 GLY A C 1
ATOM 840 O O . GLY A 1 127 ? 44.297 33.830 48.793 1.00 47.79 109 GLY A O 1
ATOM 841 N N . LYS A 1 128 ? 46.091 32.441 48.610 1.00 48.56 110 LYS A N 1
ATOM 842 C CA . LYS A 1 128 ? 45.397 31.237 49.107 1.00 49.94 110 LYS A CA 1
ATOM 843 C C . LYS A 1 128 ? 44.937 31.471 50.552 1.00 50.80 110 LYS A C 1
ATOM 844 O O . LYS A 1 128 ? 43.783 31.203 50.876 1.00 51.56 110 LYS A O 1
ATOM 846 N N . GLU A 1 129 ? 45.836 32.014 51.389 1.00 51.12 111 GLU A N 1
ATOM 847 C CA . GLU A 1 129 ? 45.544 32.367 52.785 1.00 52.07 111 GLU A CA 1
ATOM 848 C C . GLU A 1 129 ? 44.337 33.313 52.894 1.00 51.84 111 GLU A C 1
ATOM 849 O O . GLU A 1 129 ? 43.611 33.232 53.861 1.00 52.17 111 GLU A O 1
ATOM 855 N N . ASN A 1 130 ? 44.155 34.234 51.934 1.00 50.63 112 ASN A N 1
ATOM 856 C CA . ASN A 1 130 ? 43.220 35.343 52.094 1.00 50.39 112 ASN A CA 1
ATOM 857 C C . ASN A 1 130 ? 42.072 35.252 51.079 1.00 50.25 112 ASN A C 1
ATOM 858 O O . ASN A 1 130 ? 41.347 36.220 50.881 1.00 49.63 112 ASN A O 1
ATOM 863 N N . ASN A 1 131 ? 41.919 34.090 50.441 1.00 50.51 113 ASN A N 1
ATOM 864 C CA . ASN A 1 131 ? 40.903 33.864 49.405 1.00 50.98 113 ASN A CA 1
ATOM 865 C C . ASN A 1 131 ? 40.878 35.040 48.411 1.00 49.23 113 ASN A C 1
ATOM 866 O O . ASN A 1 131 ? 39.819 35.544 48.080 1.00 48.57 113 ASN A O 1
ATOM 871 N N . SER A 1 132 ? 42.059 35.421 47.905 1.00 48.23 114 SER A N 1
ATOM 872 C CA . SER A 1 132 ? 42.231 36.571 47.024 1.00 46.80 114 SER A CA 1
ATOM 873 C C . SER A 1 132 ? 41.799 36.246 45.587 1.00 46.47 114 SER A C 1
ATOM 874 O O . SER A 1 132 ? 42.096 35.194 45.029 1.00 46.80 114 SER A O 1
ATOM 877 N N . ASP A 1 133 ? 41.112 37.210 44.974 1.00 45.84 115 ASP A N 1
ATOM 878 C CA . ASP A 1 133 ? 40.838 37.196 43.543 1.00 45.42 115 ASP A CA 1
ATOM 879 C C . ASP A 1 133 ? 42.050 37.783 42.807 1.00 44.56 115 ASP A C 1
ATOM 880 O O . ASP A 1 133 ? 42.354 37.397 41.690 1.00 44.41 115 ASP A O 1
ATOM 885 N N . LEU A 1 134 ? 42.757 38.707 43.467 1.00 43.84 116 LEU A N 1
ATOM 886 C CA . LEU A 1 134 ? 43.856 39.446 42.871 1.00 43.18 116 LEU A CA 1
ATOM 887 C C . LEU A 1 134 ? 44.953 39.622 43.922 1.00 42.67 116 LEU A C 1
ATOM 888 O O . LEU A 1 134 ? 44.646 39.997 45.039 1.00 42.31 116 LEU A O 1
ATOM 893 N N . ILE A 1 135 ? 46.209 39.349 43.542 1.00 42.55 117 ILE A N 1
ATOM 894 C CA . ILE A 1 135 ? 47.374 39.607 44.395 1.00 42.44 117 ILE A CA 1
ATOM 895 C C . ILE A 1 135 ? 48.387 40.450 43.615 1.00 42.28 117 ILE A C 1
ATOM 896 O O . ILE A 1 135 ? 48.794 40.072 42.515 1.00 42.56 117 ILE A O 1
ATOM 901 N N . ILE A 1 136 ? 48.792 41.572 44.225 1.00 41.84 118 ILE A N 1
ATOM 902 C CA . ILE A 1 136 ? 49.693 42.544 43.649 1.00 41.69 118 ILE A CA 1
ATOM 903 C C . ILE A 1 136 ? 51.012 42.508 44.426 1.00 41.78 118 ILE A C 1
ATOM 904 O O . ILE A 1 136 ? 51.029 42.815 45.601 1.00 41.83 118 ILE A O 1
ATOM 909 N N . GLY A 1 137 ? 52.096 42.109 43.752 1.00 42.07 119 GLY A N 1
ATOM 910 C CA . GLY A 1 137 ? 53.441 42.203 44.283 1.00 42.50 119 GLY A CA 1
ATOM 911 C C . GLY A 1 137 ? 54.078 43.563 44.006 1.00 42.61 119 GLY A C 1
ATOM 912 O O . GLY A 1 137 ? 53.883 44.164 42.954 1.00 42.51 119 GLY A O 1
ATOM 913 N N . LYS A 1 138 ? 54.865 44.040 44.968 1.00 43.06 120 LYS A N 1
ATOM 914 C CA . LYS A 1 138 ? 55.646 45.271 44.850 1.00 43.33 120 LYS A CA 1
ATOM 915 C C . LYS A 1 138 ? 56.601 45.209 43.648 1.00 43.60 120 LYS A C 1
ATOM 916 O O . LYS A 1 138 ? 57.312 44.217 43.464 1.00 43.50 120 LYS A O 1
ATOM 922 N N . TYR A 1 139 ? 56.635 46.311 42.880 1.00 43.59 121 TYR A N 1
ATOM 923 C CA . TYR A 1 139 ? 57.467 46.474 41.701 1.00 44.15 121 TYR A CA 1
ATOM 924 C C . TYR A 1 139 ? 58.853 47.016 42.097 1.00 45.29 121 TYR A C 1
ATOM 925 O O . TYR A 1 139 ? 58.976 47.901 42.950 1.00 45.70 121 TYR A O 1
ATOM 934 N N . GLY A 1 140 ? 59.898 46.445 41.488 1.00 46.20 122 GLY A N 1
ATOM 935 C CA . GLY A 1 140 ? 61.250 47.025 41.437 1.00 47.73 122 GLY A CA 1
ATOM 936 C C . GLY A 1 140 ? 61.587 47.558 40.046 1.00 48.56 122 GLY A C 1
ATOM 937 O O . GLY A 1 140 ? 60.772 47.457 39.126 1.00 47.65 122 GLY A O 1
ATOM 938 N N . VAL A 1 141 ? 62.803 48.111 39.896 1.00 51.27 123 VAL A N 1
ATOM 939 C CA . VAL A 1 141 ? 63.280 48.714 38.612 1.00 53.09 123 VAL A CA 1
ATOM 940 C C . VAL A 1 141 ? 64.760 48.392 38.348 1.00 54.74 123 VAL A C 1
ATOM 941 O O . VAL A 1 141 ? 65.614 48.335 39.259 1.00 55.20 123 VAL A O 1
ATOM 945 N N . GLU A 1 142 ? 65.043 48.172 37.061 1.00 55.87 124 GLU A N 1
ATOM 946 C CA . GLU A 1 142 ? 66.372 48.285 36.483 1.00 57.37 124 GLU A CA 1
ATOM 947 C C . GLU A 1 142 ? 66.307 49.433 35.467 1.00 57.85 124 GLU A C 1
ATOM 948 O O . GLU A 1 142 ? 65.287 49.608 34.764 1.00 55.64 124 GLU A O 1
ATOM 954 N N . GLY A 1 143 ? 67.378 50.239 35.459 1.00 59.28 125 GLY A N 1
ATOM 955 C CA . GLY A 1 143 ? 67.524 51.392 34.577 1.00 60.63 125 GLY A CA 1
ATOM 956 C C . GLY A 1 143 ? 67.381 52.716 35.315 1.00 60.94 125 GLY A C 1
ATOM 957 O O . GLY A 1 143 ? 67.238 52.772 36.546 1.00 60.69 125 GLY A O 1
ATOM 958 N N . LYS A 1 144 ? 67.416 53.785 34.520 1.00 62.71 126 LYS A N 1
ATOM 959 C CA . LYS A 1 144 ? 67.338 55.179 34.967 1.00 63.70 126 LYS A CA 1
ATOM 960 C C . LYS A 1 144 ? 65.980 55.747 34.533 1.00 63.99 126 LYS A C 1
ATOM 961 O O . LYS A 1 144 ? 64.967 55.033 34.583 1.00 65.32 126 LYS A O 1
ATOM 967 N N . PRO A 1 149 ? 54.109 52.453 40.131 1.00 55.66 131 PRO A N 1
ATOM 968 C CA . PRO A 1 149 ? 53.190 52.822 41.224 1.00 55.65 131 PRO A CA 1
ATOM 969 C C . PRO A 1 149 ? 53.830 52.552 42.590 1.00 55.41 131 PRO A C 1
ATOM 970 O O . PRO A 1 149 ? 54.476 51.513 42.762 1.00 60.03 131 PRO A O 1
ATOM 974 N N . LYS A 1 150 ? 53.633 53.487 43.525 1.00 54.31 132 LYS A N 1
ATOM 975 C CA . LYS A 1 150 ? 54.263 53.498 44.846 1.00 53.07 132 LYS A CA 1
ATOM 976 C C . LYS A 1 150 ? 53.212 53.475 45.964 1.00 48.96 132 LYS A C 1
ATOM 977 O O . LYS A 1 150 ? 53.391 52.734 46.901 1.00 49.52 132 LYS A O 1
ATOM 983 N N . ALA A 1 151 ? 52.169 54.321 45.889 1.00 45.95 133 ALA A N 1
ATOM 984 C CA . ALA A 1 151 ? 51.256 54.565 47.038 1.00 44.22 133 ALA A CA 1
ATOM 985 C C . ALA A 1 151 ? 50.640 53.258 47.552 1.00 42.85 133 ALA A C 1
ATOM 986 O O . ALA A 1 151 ? 50.473 53.070 48.757 1.00 42.97 133 ALA A O 1
ATOM 988 N N . ILE A 1 152 ? 50.270 52.384 46.617 1.00 41.31 134 ILE A N 1
ATOM 989 C CA . ILE A 1 152 ? 49.654 51.092 46.906 1.00 40.82 134 ILE A CA 1
ATOM 990 C C . ILE A 1 152 ? 50.524 50.248 47.859 1.00 40.90 134 ILE A C 1
ATOM 991 O O . ILE A 1 152 ? 49.968 49.453 48.585 1.00 40.68 134 ILE A O 1
ATOM 996 N N . PHE A 1 153 ? 51.855 50.438 47.872 1.00 41.07 135 PHE A N 1
ATOM 997 C CA . PHE A 1 153 ? 52.775 49.548 48.624 1.00 41.79 135 PHE A CA 1
ATOM 998 C C . PHE A 1 153 ? 53.245 50.176 49.942 1.00 42.59 135 PHE A C 1
ATOM 999 O O . PHE A 1 153 ? 53.922 49.514 50.710 1.00 43.15 135 PHE A O 1
ATOM 1007 N N . GLU A 1 154 ? 52.826 51.414 50.223 1.00 42.93 136 GLU A N 1
ATOM 1008 C CA . GLU A 1 154 ? 53.388 52.225 51.312 1.00 43.79 136 GLU A CA 1
ATOM 1009 C C . GLU A 1 154 ? 52.954 51.718 52.703 1.00 44.18 136 GLU A C 1
ATOM 1010 O O . GLU A 1 154 ? 53.595 52.052 53.695 1.00 44.49 136 GLU A O 1
ATOM 1014 N N . LYS A 1 155 ? 51.886 50.912 52.781 1.00 44.10 137 LYS A N 1
ATOM 1015 C CA . LYS A 1 155 ? 51.324 50.480 54.069 1.00 44.65 137 LYS A CA 1
ATOM 1016 C C . LYS A 1 155 ? 51.751 49.064 54.439 1.00 44.48 137 LYS A C 1
ATOM 1017 O O . LYS A 1 155 ? 51.318 48.541 55.462 1.00 44.99 137 LYS A O 1
ATOM 1023 N N . GLY A 1 156 ? 52.608 48.460 53.617 1.00 43.89 138 GLY A N 1
ATOM 1024 C CA . GLY A 1 156 ? 52.995 47.074 53.786 1.00 43.85 138 GLY A CA 1
ATOM 1025 C C . GLY A 1 156 ? 51.921 46.158 53.227 1.00 43.24 138 GLY A C 1
ATOM 1026 O O . GLY A 1 156 ? 51.119 46.568 52.403 1.00 42.84 138 GLY A O 1
ATOM 1027 N N . ASN A 1 157 ? 51.912 44.909 53.691 1.00 43.50 139 ASN A N 1
ATOM 1028 C CA . ASN A 1 157 ? 50.964 43.886 53.216 1.00 43.30 139 ASN A CA 1
ATOM 1029 C C . ASN A 1 157 ? 49.536 44.268 53.623 1.00 43.18 139 ASN A C 1
ATOM 1030 O O . ASN A 1 157 ? 49.306 44.673 54.739 1.00 43.13 139 ASN A O 1
ATOM 1035 N N . VAL A 1 158 ? 48.606 44.126 52.673 1.00 43.00 140 VAL A N 1
ATOM 1036 C CA . VAL A 1 158 ? 47.191 44.303 52.898 1.00 43.20 140 VAL A CA 1
ATOM 1037 C C . VAL A 1 158 ? 46.473 43.047 52.407 1.00 43.46 140 VAL A C 1
ATOM 1038 O O . VAL A 1 158 ? 46.595 42.672 51.231 1.00 43.16 140 VAL A O 1
ATOM 1042 N N . ALA A 1 159 ? 45.713 42.430 53.316 1.00 44.09 141 ALA A N 1
ATOM 1043 C CA . ALA A 1 159 ? 45.055 41.158 53.066 1.00 44.98 141 ALA A CA 1
ATOM 1044 C C . ALA A 1 159 ? 43.822 41.373 52.184 1.00 44.95 141 ALA A C 1
ATOM 1045 O O . ALA A 1 159 ? 43.621 40.632 51.218 1.00 45.46 141 ALA A O 1
ATOM 1047 N N . LYS A 1 160 ? 43.020 42.390 52.527 1.00 44.90 142 LYS A N 1
ATOM 1048 C CA . LYS A 1 160 ? 41.808 42.737 51.817 1.00 45.12 142 LYS A CA 1
ATOM 1049 C C . LYS A 1 160 ? 41.849 44.230 51.514 1.00 44.13 142 LYS A C 1
ATOM 1050 O O . LYS A 1 160 ? 41.497 45.029 52.378 1.00 43.92 142 LYS A O 1
ATOM 1056 N N . ALA A 1 161 ? 42.308 44.582 50.312 1.00 43.41 143 ALA A N 1
ATOM 1057 C CA . ALA A 1 161 ? 42.541 45.976 49.945 1.00 43.14 143 ALA A CA 1
ATOM 1058 C C . ALA A 1 161 ? 41.230 46.631 49.492 1.00 43.05 143 ALA A C 1
ATOM 1059 O O . ALA A 1 161 ? 40.260 45.954 49.143 1.00 42.82 143 ALA A O 1
ATOM 1061 N N . ASP A 1 162 ? 41.237 47.968 49.517 1.00 43.00 144 ASP A N 1
ATOM 1062 C CA . ASP A 1 162 ? 40.144 48.834 49.035 1.00 42.93 144 ASP A CA 1
ATOM 1063 C C . ASP A 1 162 ? 40.651 49.628 47.830 1.00 41.87 144 ASP A C 1
ATOM 1064 O O . ASP A 1 162 ? 41.745 50.214 47.893 1.00 41.49 144 ASP A O 1
ATOM 1069 N N . ILE A 1 163 ? 39.846 49.702 46.766 1.00 41.29 145 ILE A N 1
ATOM 1070 C CA . ILE A 1 163 ? 40.306 50.333 45.520 1.00 40.69 145 ILE A CA 1
ATOM 1071 C C . ILE A 1 163 ? 40.792 51.759 45.819 1.00 40.26 145 ILE A C 1
ATOM 1072 O O . ILE A 1 163 ? 41.866 52.136 45.363 1.00 40.11 145 ILE A O 1
ATOM 1077 N N . ILE A 1 164 ? 40.022 52.530 46.600 1.00 40.20 146 ILE A N 1
ATOM 1078 C CA . ILE A 1 164 ? 40.318 53.940 46.837 1.00 40.06 146 ILE A CA 1
ATOM 1079 C C . ILE A 1 164 ? 41.428 54.091 47.891 1.00 40.57 146 ILE A C 1
ATOM 1080 O O . ILE A 1 164 ? 42.404 54.804 47.646 1.00 40.63 146 ILE A O 1
ATOM 1085 N N . ASP A 1 165 ? 41.305 53.428 49.048 1.00 41.51 147 ASP A N 1
ATOM 1086 C CA . ASP A 1 165 ? 42.236 53.645 50.167 1.00 41.85 147 ASP A CA 1
ATOM 1087 C C . ASP A 1 165 ? 43.649 53.119 49.859 1.00 41.21 147 ASP A C 1
ATOM 1088 O O . ASP A 1 165 ? 44.637 53.587 50.445 1.00 40.98 147 ASP A O 1
ATOM 1093 N N . ASN A 1 166 ? 43.757 52.099 49.005 1.00 40.23 148 ASN A N 1
ATOM 1094 C CA . ASN A 1 166 ? 45.059 51.511 48.697 1.00 39.98 148 ASN A CA 1
ATOM 1095 C C . ASN A 1 166 ? 45.509 51.899 47.279 1.00 39.31 148 ASN A C 1
ATOM 1096 O O . ASN A 1 166 ? 46.400 51.273 46.738 1.00 39.15 148 ASN A O 1
ATOM 1101 N N . SER A 1 167 ? 44.908 52.952 46.709 1.00 38.81 149 SER A N 1
ATOM 1102 C CA . SER A 1 167 ? 45.392 53.619 45.487 1.00 38.32 149 SER A CA 1
ATOM 1103 C C . SER A 1 167 ? 45.557 52.645 44.312 1.00 38.05 149 SER A C 1
ATOM 1104 O O . SER A 1 167 ? 46.510 52.770 43.536 1.00 37.68 149 SER A O 1
ATOM 1107 N N . ILE A 1 168 ? 44.588 51.738 44.147 1.00 37.96 150 ILE A N 1
ATOM 1108 C CA . ILE A 1 168 ? 44.647 50.706 43.143 1.00 38.12 150 ILE A CA 1
ATOM 1109 C C . ILE A 1 168 ? 44.480 51.322 41.741 1.00 37.75 150 ILE A C 1
ATOM 1110 O O . ILE A 1 168 ? 45.087 50.826 40.781 1.00 37.76 150 ILE A O 1
ATOM 1115 N N . PHE A 1 169 ? 43.704 52.412 41.608 1.00 37.44 151 PHE A N 1
ATOM 1116 C CA . PHE A 1 169 ? 43.488 53.027 40.288 1.00 37.30 151 PHE A CA 1
ATOM 1117 C C . PHE A 1 169 ? 44.807 53.584 39.725 1.00 37.13 151 PHE A C 1
ATOM 1118 O O . PHE A 1 169 ? 44.861 53.913 38.560 1.00 37.29 151 PHE A O 1
ATOM 1126 N N . TYR A 1 170 ? 45.849 53.683 40.557 1.00 37.25 152 TYR A N 1
ATOM 1127 C CA . TYR A 1 170 ? 47.173 54.178 40.170 1.00 37.42 152 TYR A CA 1
ATOM 1128 C C . TYR A 1 170 ? 48.144 53.021 39.898 1.00 37.96 152 TYR A C 1
ATOM 1129 O O . TYR A 1 170 ? 49.313 53.255 39.676 1.00 38.35 152 TYR A O 1
ATOM 1138 N N . ALA A 1 171 ? 47.645 51.785 39.914 1.00 38.26 153 ALA A N 1
ATOM 1139 C CA . ALA A 1 171 ? 48.471 50.590 39.660 1.00 38.81 153 ALA A CA 1
ATOM 1140 C C . ALA A 1 171 ? 47.646 49.575 38.865 1.00 38.96 153 ALA A C 1
ATOM 1141 O O . ALA A 1 171 ? 47.375 48.442 39.324 1.00 39.24 153 ALA A O 1
ATOM 1143 N N . LEU A 1 172 ? 47.271 49.966 37.645 1.00 38.66 154 LEU A N 1
ATOM 1144 C CA . LEU A 1 172 ? 46.305 49.199 36.885 1.00 38.91 154 LEU A CA 1
ATOM 1145 C C . LEU A 1 172 ? 46.959 48.325 35.801 1.00 39.36 154 LEU A C 1
ATOM 1146 O O . LEU A 1 172 ? 46.235 47.801 34.959 1.00 39.50 154 LEU A O 1
ATOM 1151 N N . SER A 1 173 ? 48.286 48.131 35.836 1.00 39.55 155 SER A N 1
ATOM 1152 C CA . SER A 1 173 ? 48.951 47.141 34.947 1.00 40.15 155 SER A CA 1
ATOM 1153 C C . SER A 1 173 ? 48.397 45.751 35.265 1.00 40.40 155 SER A C 1
ATOM 1154 O O . SER A 1 173 ? 47.892 45.515 36.367 1.00 40.26 155 SER A O 1
ATOM 1157 N N . VAL A 1 174 ? 48.494 44.838 34.301 1.00 40.96 156 VAL A N 1
ATOM 1158 C CA . VAL A 1 174 ? 48.059 43.454 34.527 1.00 41.33 156 VAL A CA 1
ATOM 1159 C C . VAL A 1 174 ? 49.239 42.604 35.040 1.00 41.54 156 VAL A C 1
ATOM 1160 O O . VAL A 1 174 ? 49.124 41.389 35.082 1.00 42.03 156 VAL A O 1
ATOM 1164 N N . LEU A 1 175 ? 50.350 43.233 35.454 1.00 41.37 157 LEU A N 1
ATOM 1165 C CA . LEU A 1 175 ? 51.576 42.519 35.907 1.00 41.77 157 LEU A CA 1
ATOM 1166 C C . LEU A 1 175 ? 51.404 42.112 37.381 1.00 41.74 157 LEU A C 1
ATOM 1167 O O . LEU A 1 175 ? 52.082 42.608 38.313 1.00 41.55 157 LEU A O 1
ATOM 1172 N N . LYS A 1 176 ? 50.465 41.185 37.565 1.00 41.90 158 LYS A N 1
ATOM 1173 C CA . LYS A 1 176 ? 49.860 40.833 38.828 1.00 41.87 158 LYS A CA 1
ATOM 1174 C C . LYS A 1 176 ? 49.338 39.398 38.715 1.00 42.42 158 LYS A C 1
ATOM 1175 O O . LYS A 1 176 ? 49.283 38.862 37.612 1.00 42.79 158 LYS A O 1
ATOM 1181 N N . MET A 1 177 ? 48.926 38.821 39.853 1.00 42.65 159 MET A N 1
ATOM 1182 C CA . MET A 1 177 ? 48.374 37.464 39.907 1.00 43.42 159 MET A CA 1
ATOM 1183 C C . MET A 1 177 ? 46.844 37.522 39.980 1.00 43.38 159 MET A C 1
ATOM 1184 O O . MET A 1 177 ? 46.299 37.968 40.959 1.00 43.22 159 MET A O 1
ATOM 1189 N N . PHE A 1 178 ? 46.174 36.992 38.953 1.00 44.03 160 PHE A N 1
ATOM 1190 C CA . PHE A 1 178 ? 44.724 37.047 38.806 1.00 44.27 160 PHE A CA 1
ATOM 1191 C C . PHE A 1 178 ? 44.137 35.639 38.902 1.00 45.67 160 PHE A C 1
ATOM 1192 O O . PHE A 1 178 ? 44.622 34.728 38.221 1.00 46.08 160 PHE A O 1
ATOM 1200 N N . LYS A 1 179 ? 43.076 35.485 39.700 1.00 46.54 161 LYS A N 1
ATOM 1201 C CA . LYS A 1 179 ? 42.336 34.224 39.794 1.00 47.97 161 LYS A CA 1
ATOM 1202 C C . LYS A 1 179 ? 41.615 33.937 38.469 1.00 48.64 161 LYS A C 1
ATOM 1203 O O . LYS A 1 179 ? 40.755 34.708 38.057 1.00 48.34 161 LYS A O 1
ATOM 1209 N N . LYS A 1 180 ? 41.922 32.778 37.872 1.00 49.57 162 LYS A N 1
ATOM 1210 C CA . LYS A 1 180 ? 41.481 32.400 36.523 1.00 50.64 162 LYS A CA 1
ATOM 1211 C C . LYS A 1 180 ? 39.953 32.251 36.463 1.00 51.19 162 LYS A C 1
ATOM 1212 O O . LYS A 1 180 ? 39.356 32.615 35.462 1.00 52.09 162 LYS A O 1
ATOM 1218 N N . SER A 1 181 ? 39.317 31.765 37.532 1.00 51.47 163 SER A N 1
ATOM 1219 C CA . SER A 1 181 ? 37.866 31.493 37.494 1.00 52.44 163 SER A CA 1
ATOM 1220 C C . SER A 1 181 ? 37.058 32.784 37.271 1.00 52.00 163 SER A C 1
ATOM 1221 O O . SER A 1 181 ? 36.016 32.779 36.601 1.00 52.53 163 SER A O 1
ATOM 1224 N N . VAL A 1 182 ? 37.537 33.896 37.840 1.00 50.96 164 VAL A N 1
ATOM 1225 C CA . VAL A 1 182 ? 36.881 35.180 37.708 1.00 50.47 164 VAL A CA 1
ATOM 1226 C C . VAL A 1 182 ? 36.870 35.581 36.226 1.00 50.73 164 VAL A C 1
ATOM 1227 O O . VAL A 1 182 ? 35.842 36.017 35.686 1.00 51.19 164 VAL A O 1
ATOM 1231 N N . ILE A 1 183 ? 38.041 35.449 35.598 1.00 50.49 165 ILE A N 1
ATOM 1232 C CA . ILE A 1 183 ? 38.262 35.765 34.193 1.00 50.59 165 ILE A CA 1
ATOM 1233 C C . ILE A 1 183 ? 37.351 34.880 33.331 1.00 52.22 165 ILE A C 1
ATOM 1234 O O . ILE A 1 183 ? 36.696 35.383 32.424 1.00 51.68 165 ILE A O 1
ATOM 1239 N N . ASP A 1 184 ? 37.332 33.573 33.631 1.00 54.19 166 ASP A N 1
ATOM 1240 C CA . ASP A 1 184 ? 36.546 32.593 32.879 1.00 55.91 166 ASP A CA 1
ATOM 1241 C C . ASP A 1 184 ? 35.056 32.903 33.024 1.00 56.57 166 ASP A C 1
ATOM 1242 O O . ASP A 1 184 ? 34.333 32.970 32.033 1.00 56.99 166 ASP A O 1
ATOM 1247 N N . LYS A 1 185 ? 34.605 33.104 34.260 1.00 56.65 167 LYS A N 1
ATOM 1248 C CA . LYS A 1 185 ? 33.183 33.185 34.523 1.00 57.88 167 LYS A CA 1
ATOM 1249 C C . LYS A 1 185 ? 32.608 34.486 33.946 1.00 57.99 167 LYS A C 1
ATOM 1250 O O . LYS A 1 185 ? 31.430 34.525 33.605 1.00 59.28 167 LYS A O 1
ATOM 1253 N N . ASN A 1 186 ? 33.440 35.533 33.830 1.00 56.34 168 ASN A N 1
ATOM 1254 C CA . ASN A 1 186 ? 32.996 36.840 33.345 1.00 55.71 168 ASN A CA 1
ATOM 1255 C C . ASN A 1 186 ? 33.570 37.122 31.948 1.00 55.96 168 ASN A C 1
ATOM 1256 O O . ASN A 1 186 ? 33.418 38.220 31.428 1.00 55.43 168 ASN A O 1
ATOM 1261 N N . LYS A 1 187 ? 34.219 36.124 31.338 1.00 55.96 169 LYS A N 1
ATOM 1262 C CA . LYS A 1 187 ? 34.614 36.190 29.937 1.00 56.09 169 LYS A CA 1
ATOM 1263 C C . LYS A 1 187 ? 35.454 37.452 29.707 1.00 54.45 169 LYS A C 1
ATOM 1264 O O . LYS A 1 187 ? 35.320 38.140 28.698 1.00 54.46 169 LYS A O 1
ATOM 1268 N N . ILE A 1 188 ? 36.360 37.722 30.650 1.00 52.91 170 ILE A N 1
ATOM 1269 C CA . ILE A 1 188 ? 37.183 38.909 30.625 1.00 51.19 170 ILE A CA 1
ATOM 1270 C C . ILE A 1 188 ? 38.347 38.669 29.658 1.00 51.46 170 ILE A C 1
ATOM 1271 O O . ILE A 1 188 ? 39.138 37.748 29.851 1.00 51.40 170 ILE A O 1
ATOM 1276 N N . LYS A 1 189 ? 38.440 39.512 28.625 1.00 51.23 171 LYS A N 1
ATOM 1277 C CA . LYS A 1 189 ? 39.468 39.391 27.605 1.00 51.87 171 LYS A CA 1
ATOM 1278 C C . LYS A 1 189 ? 40.052 40.774 27.315 1.00 51.46 171 LYS A C 1
ATOM 1279 O O . LYS A 1 189 ? 39.414 41.814 27.552 1.00 50.68 171 LYS A O 1
ATOM 1282 N N . PHE A 1 190 ? 41.283 40.768 26.809 1.00 50.99 172 PHE A N 1
ATOM 1283 C CA . PHE A 1 190 ? 41.924 41.972 26.386 1.00 50.97 172 PHE A CA 1
ATOM 1284 C C . PHE A 1 190 ? 41.263 42.442 25.083 1.00 52.29 172 PHE A C 1
ATOM 1285 O O . PHE A 1 190 ? 40.968 41.642 24.211 1.00 51.56 172 PHE A O 1
ATOM 1293 N N . LYS A 1 191 ? 41.005 43.750 24.993 1.00 53.77 173 LYS A N 1
ATOM 1294 C CA . LYS A 1 191 ? 40.455 44.350 23.786 1.00 56.71 173 LYS A CA 1
ATOM 1295 C C . LYS A 1 191 ? 41.591 44.533 22.782 1.00 58.59 173 LYS A C 1
ATOM 1296 O O . LYS A 1 191 ? 42.718 44.872 23.158 1.00 59.70 173 LYS A O 1
ATOM 1302 N N . THR A 1 192 ? 41.263 44.318 21.509 1.00 61.23 174 THR A N 1
ATOM 1303 C CA . THR A 1 192 ? 42.229 44.339 20.430 1.00 65.58 174 THR A CA 1
ATOM 1304 C C . THR A 1 192 ? 42.094 45.630 19.607 1.00 69.18 174 THR A C 1
ATOM 1305 O O . THR A 1 192 ? 42.979 45.923 18.812 1.00 76.30 174 THR A O 1
ATOM 1307 N N . PHE A 1 193 ? 41.013 46.398 19.817 1.00 71.01 175 PHE A N 1
ATOM 1308 C CA . PHE A 1 193 ? 40.693 47.564 18.978 1.00 71.84 175 PHE A CA 1
ATOM 1309 C C . PHE A 1 193 ? 41.322 48.848 19.539 1.00 71.34 175 PHE A C 1
ATOM 1310 O O . PHE A 1 193 ? 41.111 49.925 18.963 1.00 72.03 175 PHE A O 1
ATOM 1312 N N . SER A 1 194 ? 42.062 48.747 20.655 1.00 68.74 176 SER A N 1
ATOM 1313 C CA . SER A 1 194 ? 42.774 49.898 21.238 1.00 68.88 176 SER A CA 1
ATOM 1314 C C . SER A 1 194 ? 44.220 49.506 21.564 1.00 68.38 176 SER A C 1
ATOM 1315 O O . SER A 1 194 ? 44.446 48.548 22.291 1.00 68.27 176 SER A O 1
ATOM 1318 N N . LYS A 1 195 ? 45.168 50.279 21.014 1.00 69.81 177 LYS A N 1
ATOM 1319 C CA . LYS A 1 195 ? 46.600 50.117 21.219 1.00 69.54 177 LYS A CA 1
ATOM 1320 C C . LYS A 1 195 ? 47.021 50.841 22.505 1.00 69.32 177 LYS A C 1
ATOM 1321 O O . LYS A 1 195 ? 48.190 50.828 22.852 1.00 71.50 177 LYS A O 1
ATOM 1323 N N . THR A 1 196 ? 46.055 51.462 23.197 1.00 68.07 178 THR A N 1
ATOM 1324 C CA . THR A 1 196 ? 46.270 52.177 24.453 1.00 66.51 178 THR A CA 1
ATOM 1325 C C . THR A 1 196 ? 45.133 51.862 25.446 1.00 62.33 178 THR A C 1
ATOM 1326 O O . THR A 1 196 ? 43.950 51.756 25.060 1.00 61.39 178 THR A O 1
ATOM 1330 N N . ALA A 1 197 ? 45.515 51.683 26.717 1.00 56.96 179 ALA A N 1
ATOM 1331 C CA . ALA A 1 197 ? 44.600 51.648 27.897 1.00 52.91 179 ALA A CA 1
ATOM 1332 C C . ALA A 1 197 ? 43.831 50.320 27.999 1.00 50.16 179 ALA A C 1
ATOM 1333 O O . ALA A 1 197 ? 42.983 50.159 28.884 1.00 47.11 179 ALA A O 1
ATOM 1335 N N . GLU A 1 198 ? 44.159 49.353 27.136 1.00 50.15 180 GLU A N 1
ATOM 1336 C CA . GLU A 1 198 ? 43.481 48.059 27.151 1.00 50.72 180 GLU A CA 1
ATOM 1337 C C . GLU A 1 198 ? 43.854 47.277 28.428 1.00 48.39 180 GLU A C 1
ATOM 1338 O O . GLU A 1 198 ? 43.086 46.450 28.914 1.00 46.94 180 GLU A O 1
ATOM 1344 N N . ASP A 1 199 ? 45.044 47.539 28.968 1.00 47.21 181 ASP A N 1
ATOM 1345 C CA . ASP A 1 199 ? 45.507 46.866 30.184 1.00 47.12 181 ASP A CA 1
ATOM 1346 C C . ASP A 1 199 ? 44.690 47.397 31.373 1.00 45.35 181 ASP A C 1
ATOM 1347 O O . ASP A 1 199 ? 44.225 46.621 32.236 1.00 44.34 181 ASP A O 1
ATOM 1352 N N . GLN A 1 200 ? 44.460 48.714 31.390 1.00 43.52 182 GLN A N 1
ATOM 1353 C CA . GLN A 1 200 ? 43.659 49.324 32.446 1.00 42.33 182 GLN A CA 1
ATOM 1354 C C . GLN A 1 200 ? 42.263 48.712 32.456 1.00 41.47 182 GLN A C 1
ATOM 1355 O O . GLN A 1 200 ? 41.747 48.439 33.524 1.00 41.24 182 GLN A O 1
ATOM 1361 N N . LEU A 1 201 ? 41.661 48.554 31.271 1.00 40.87 183 LEU A N 1
ATOM 1362 C CA . LEU A 1 201 ? 40.284 48.111 31.162 1.00 40.78 183 LEU A CA 1
ATOM 1363 C C . LEU A 1 201 ? 40.161 46.673 31.684 1.00 41.05 183 LEU A C 1
ATOM 1364 O O . LEU A 1 201 ? 39.159 46.316 32.315 1.00 40.96 183 LEU A O 1
ATOM 1369 N N . PHE A 1 202 ? 41.170 45.848 31.383 1.00 41.18 184 PHE A N 1
ATOM 1370 C CA . PHE A 1 202 ? 41.198 44.467 31.858 1.00 41.61 184 PHE A CA 1
ATOM 1371 C C . PHE A 1 202 ? 41.170 44.459 33.397 1.00 40.94 184 PHE A C 1
ATOM 1372 O O . PHE A 1 202 ? 40.326 43.805 34.007 1.00 41.02 184 PHE A O 1
ATOM 1380 N N . THR A 1 203 ? 42.097 45.198 34.009 1.00 40.50 185 THR A N 1
ATOM 1381 C CA . THR A 1 203 ? 42.253 45.234 35.463 1.00 40.24 185 THR A CA 1
ATOM 1382 C C . THR A 1 203 ? 40.968 45.769 36.126 1.00 40.19 185 THR A C 1
ATOM 1383 O O . THR A 1 203 ? 40.542 45.239 37.147 1.00 40.25 185 THR A O 1
ATOM 1387 N N . ILE A 1 204 ? 40.358 46.819 35.541 1.00 40.09 186 ILE A N 1
ATOM 1388 C CA . ILE A 1 204 ? 39.137 47.445 36.050 1.00 40.00 186 ILE A CA 1
ATOM 1389 C C . ILE A 1 204 ? 37.944 46.486 35.938 1.00 40.44 186 ILE A C 1
ATOM 1390 O O . ILE A 1 204 ? 37.162 46.376 36.878 1.00 40.26 186 ILE A O 1
ATOM 1395 N N . GLU A 1 205 ? 37.766 45.851 34.779 1.00 41.10 187 GLU A N 1
ATOM 1396 C CA . GLU A 1 205 ? 36.694 44.851 34.617 1.00 42.08 187 GLU A CA 1
ATOM 1397 C C . GLU A 1 205 ? 36.849 43.754 35.684 1.00 42.13 187 GLU A C 1
ATOM 1398 O O . GLU A 1 205 ? 35.856 43.287 36.247 1.00 42.49 187 GLU A O 1
ATOM 1404 N N . PHE A 1 206 ? 38.100 43.357 35.955 1.00 41.78 188 PHE A N 1
ATOM 1405 C CA . PHE A 1 206 ? 38.397 42.332 36.979 1.00 41.86 188 PHE A CA 1
ATOM 1406 C C . PHE A 1 206 ? 37.985 42.858 38.366 1.00 41.50 188 PHE A C 1
ATOM 1407 O O . PHE A 1 206 ? 37.228 42.202 39.082 1.00 41.74 188 PHE A O 1
ATOM 1415 N N . LEU A 1 207 ? 38.442 44.076 38.706 1.00 40.83 189 LEU A N 1
ATOM 1416 C CA . LEU A 1 207 ? 38.130 44.709 39.997 1.00 40.48 189 LEU A CA 1
ATOM 1417 C C . LEU A 1 207 ? 36.613 44.859 40.182 1.00 40.70 189 LEU A C 1
ATOM 1418 O O . LEU A 1 207 ? 36.113 44.689 41.302 1.00 40.96 189 LEU A O 1
ATOM 1423 N N . MET A 1 208 ? 35.869 45.173 39.113 1.00 40.65 190 MET A N 1
ATOM 1424 C CA . MET A 1 208 ? 34.422 45.447 39.264 1.00 40.95 190 MET A CA 1
ATOM 1425 C C . MET A 1 208 ? 33.624 44.134 39.286 1.00 41.92 190 MET A C 1
ATOM 1426 O O . MET A 1 208 ? 32.410 44.172 39.503 1.00 42.15 190 MET A O 1
ATOM 1431 N N . ASN A 1 209 ? 34.300 42.996 39.067 1.00 42.45 191 ASN A N 1
ATOM 1432 C CA . ASN A 1 209 ? 33.662 41.682 39.082 1.00 43.65 191 ASN A CA 1
ATOM 1433 C C . ASN A 1 209 ? 34.316 40.754 40.110 1.00 44.11 191 ASN A C 1
ATOM 1434 O O . ASN A 1 209 ? 34.185 39.523 40.018 1.00 44.78 191 ASN A O 1
ATOM 1439 N N . SER A 1 210 ? 35.013 41.338 41.089 1.00 43.89 192 SER A N 1
ATOM 1440 C CA . SER A 1 210 ? 35.685 40.573 42.146 1.00 44.36 192 SER A CA 1
ATOM 1441 C C . SER A 1 210 ? 35.758 41.421 43.427 1.00 44.35 192 SER A C 1
ATOM 1442 O O . SER A 1 210 ? 35.586 42.628 43.379 1.00 43.29 192 SER A O 1
ATOM 1445 N N . LYS A 1 211 ? 35.988 40.782 44.580 1.00 45.15 193 LYS A N 1
ATOM 1446 C CA . LYS A 1 211 ? 35.852 41.497 45.850 1.00 45.83 193 LYS A CA 1
ATOM 1447 C C . LYS A 1 211 ? 37.137 41.469 46.694 1.00 44.93 193 LYS A C 1
ATOM 1448 O O . LYS A 1 211 ? 37.349 42.398 47.447 1.00 44.92 193 LYS A O 1
ATOM 1454 N N . ASN A 1 212 ? 38.011 40.473 46.521 1.00 44.61 194 ASN A N 1
ATOM 1455 C CA . ASN A 1 212 ? 39.141 40.236 47.440 1.00 44.52 194 ASN A CA 1
ATOM 1456 C C . ASN A 1 212 ? 40.478 40.544 46.733 1.00 43.68 194 ASN A C 1
ATOM 1457 O O . ASN A 1 212 ? 40.928 39.805 45.870 1.00 43.75 194 ASN A O 1
ATOM 1462 N N . TYR A 1 213 ? 41.115 41.654 47.114 1.00 42.77 195 TYR A N 1
ATOM 1463 C CA . TYR A 1 213 ? 42.372 42.093 46.514 1.00 42.27 195 TYR A CA 1
ATOM 1464 C C . TYR A 1 213 ? 43.449 42.148 47.606 1.00 42.21 195 TYR A C 1
ATOM 1465 O O . TYR A 1 213 ? 43.204 42.691 48.676 1.00 42.10 195 TYR A O 1
ATOM 1474 N N . SER A 1 214 ? 44.637 41.609 47.317 1.00 42.13 196 SER A N 1
ATOM 1475 C CA . SER A 1 214 ? 45.718 41.561 48.295 1.00 42.41 196 SER A CA 1
ATOM 1476 C C . SER A 1 214 ? 46.970 42.241 47.739 1.00 41.90 196 SER A C 1
ATOM 1477 O O . SER A 1 214 ? 47.233 42.203 46.539 1.00 41.75 196 SER A O 1
ATOM 1480 N N . ILE A 1 215 ? 47.737 42.845 48.645 1.00 41.75 197 ILE A N 1
ATOM 1481 C CA . ILE A 1 215 ? 48.974 43.518 48.319 1.00 41.57 197 ILE A CA 1
ATOM 1482 C C . ILE A 1 215 ? 50.109 42.885 49.146 1.00 42.08 197 ILE A C 1
ATOM 1483 O O . ILE A 1 215 ? 50.006 42.750 50.366 1.00 42.16 197 ILE A O 1
ATOM 1488 N N . LYS A 1 216 ? 51.193 42.502 48.464 1.00 42.32 198 LYS A N 1
ATOM 1489 C CA . LYS A 1 216 ? 52.321 41.820 49.076 1.00 43.02 198 LYS A CA 1
ATOM 1490 C C . LYS A 1 216 ? 53.602 42.621 48.818 1.00 42.94 198 LYS A C 1
ATOM 1491 O O . LYS A 1 216 ? 53.907 42.946 47.666 1.00 42.63 198 LYS A O 1
ATOM 1497 N N . THR A 1 217 ? 54.366 42.914 49.880 1.00 43.05 199 THR A N 1
ATOM 1498 C CA . THR A 1 217 ? 55.432 43.908 49.767 1.00 43.01 199 THR A CA 1
ATOM 1499 C C . THR A 1 217 ? 56.771 43.458 50.373 1.00 43.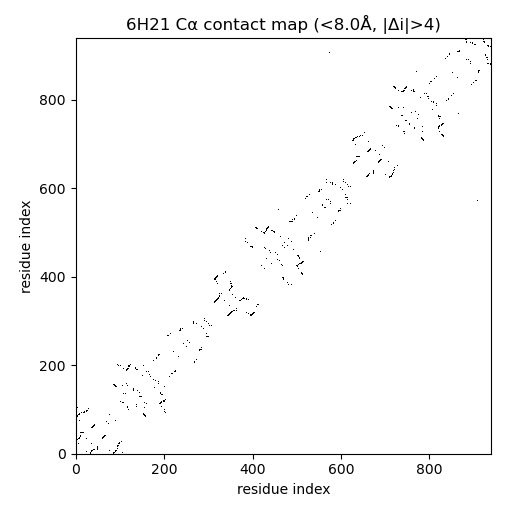59 199 THR A C 1
ATOM 1500 O O . THR A 1 217 ? 57.695 44.259 50.395 1.00 43.83 199 THR A O 1
ATOM 1504 N N . ASP A 1 218 ? 56.897 42.208 50.831 1.00 44.20 200 ASP A N 1
ATOM 1505 C CA . ASP A 1 218 ? 58.104 41.763 51.560 1.00 44.82 200 ASP A CA 1
ATOM 1506 C C . ASP A 1 218 ? 59.381 41.967 50.727 1.00 44.93 200 ASP A C 1
ATOM 1507 O O . ASP A 1 218 ? 60.438 42.271 51.290 1.00 45.03 200 ASP A O 1
ATOM 1512 N N . TYR A 1 219 ? 59.277 41.767 49.403 1.00 44.69 201 TYR A N 1
ATOM 1513 C CA . TYR A 1 219 ? 60.370 41.973 48.444 1.00 44.86 201 TYR A CA 1
ATOM 1514 C C . TYR A 1 219 ? 59.832 42.738 47.227 1.00 44.65 201 TYR A C 1
ATOM 1515 O O . TYR A 1 219 ? 58.615 42.816 47.002 1.00 43.97 201 TYR A O 1
ATOM 1524 N N . GLU A 1 220 ? 60.753 43.317 46.449 1.00 45.27 202 GLU A N 1
ATOM 1525 C CA . GLU A 1 220 ? 60.462 43.772 45.094 1.00 45.19 202 GLU A CA 1
ATOM 1526 C C . GLU A 1 220 ? 60.311 42.534 44.210 1.00 44.88 202 GLU A C 1
ATOM 1527 O O . GLU A 1 220 ? 61.316 41.881 43.804 1.00 45.31 202 GLU A O 1
ATOM 1533 N N . TYR A 1 221 ? 59.049 42.165 43.980 1.00 44.04 203 TYR A N 1
ATOM 1534 C CA . TYR A 1 221 ? 58.724 40.835 43.479 1.00 44.27 203 TYR A CA 1
ATOM 1535 C C . TYR A 1 221 ? 58.830 40.799 41.947 1.00 44.57 203 TYR A C 1
ATOM 1536 O O . TYR A 1 221 ? 59.240 39.777 41.395 1.00 44.94 203 TYR A O 1
ATOM 1545 N N . TYR A 1 222 ? 58.405 41.895 41.304 1.00 44.18 204 TYR A N 1
ATOM 1546 C CA . TYR A 1 222 ? 58.369 42.065 39.862 1.00 44.49 204 TYR A CA 1
ATOM 1547 C C . TYR A 1 222 ? 59.314 43.215 39.505 1.00 44.86 204 TYR A C 1
ATOM 1548 O O . TYR A 1 222 ? 59.143 44.326 40.004 1.00 44.24 204 TYR A O 1
ATOM 1557 N N . ILE A 1 223 ? 60.337 42.929 38.692 1.00 45.93 205 ILE A N 1
ATOM 1558 C CA . ILE A 1 223 ? 61.324 43.940 38.338 1.00 46.88 205 ILE A CA 1
ATOM 1559 C C . ILE A 1 223 ? 61.050 44.422 36.912 1.00 47.37 205 ILE A C 1
ATOM 1560 O O . ILE A 1 223 ? 61.252 43.684 35.958 1.00 47.18 205 ILE A O 1
ATOM 1565 N N . VAL A 1 224 ? 60.629 45.687 36.797 1.00 47.75 206 VAL A N 1
ATOM 1566 C CA . VAL A 1 224 ? 60.408 46.335 35.512 1.00 48.89 206 VAL A CA 1
ATOM 1567 C C . VAL A 1 224 ? 61.754 46.825 34.958 1.00 50.53 206 VAL A C 1
ATOM 1568 O O . VAL A 1 224 ? 62.427 47.654 35.580 1.00 50.53 206 VAL A O 1
ATOM 1572 N N . VAL A 1 225 ? 62.141 46.326 33.777 1.00 51.71 207 VAL A N 1
ATOM 1573 C CA . VAL A 1 225 ? 63.395 46.760 33.143 1.00 53.87 207 VAL A CA 1
ATOM 1574 C C . VAL A 1 225 ? 63.070 47.833 32.087 1.00 55.97 207 VAL A C 1
ATOM 1575 O O . VAL A 1 225 ? 62.211 47.625 31.230 1.00 53.97 207 VAL A O 1
ATOM 1579 N N . ASN A 1 226 ? 63.762 48.978 32.167 1.00 59.25 208 ASN A N 1
ATOM 1580 C CA . ASN A 1 226 ? 63.565 50.097 31.234 1.00 62.14 208 ASN A CA 1
ATOM 1581 C C . ASN A 1 226 ? 64.778 50.220 30.305 1.00 65.62 208 ASN A C 1
ATOM 1582 O O . ASN A 1 226 ? 65.892 50.382 30.783 1.00 65.31 208 ASN A O 1
ATOM 1587 N N . ASP A 1 227 ? 64.542 50.148 28.987 1.00 70.44 209 ASP A N 1
ATOM 1588 C CA . ASP A 1 227 ? 65.590 50.340 27.970 1.00 75.00 209 ASP A CA 1
ATOM 1589 C C . ASP A 1 227 ? 66.001 51.818 27.980 1.00 78.74 209 ASP A C 1
ATOM 1590 O O . ASP A 1 227 ? 66.259 52.409 26.935 1.00 87.22 209 ASP A O 1
ATOM 1592 N N . GLY A 1 241 ? 42.232 59.687 19.176 1.00 45.22 223 GLY A N 1
ATOM 1593 C CA . GLY A 1 241 ? 41.511 59.557 20.439 1.00 44.83 223 GLY A CA 1
ATOM 1594 C C . GLY A 1 241 ? 40.239 58.720 20.332 1.00 44.97 223 GLY A C 1
ATOM 1595 O O . GLY A 1 241 ? 39.616 58.417 21.350 1.00 43.62 223 GLY A O 1
ATOM 1596 N N . ASN A 1 242 ? 39.836 58.342 19.114 1.00 45.67 224 ASN A N 1
ATOM 1597 C CA . ASN A 1 242 ? 38.559 57.643 18.927 1.00 46.40 224 ASN A CA 1
ATOM 1598 C C . ASN A 1 242 ? 38.588 56.276 19.639 1.00 45.27 224 ASN A C 1
ATOM 1599 O O . ASN A 1 242 ? 37.672 55.935 20.383 1.00 44.68 224 ASN A O 1
ATOM 1604 N N . GLN A 1 243 ? 39.655 55.507 19.441 1.00 45.13 225 GLN A N 1
ATOM 1605 C CA . GLN A 1 243 ? 39.799 54.201 20.097 1.00 44.95 225 GLN A CA 1
ATOM 1606 C C . GLN A 1 243 ? 40.142 54.378 21.585 1.00 42.80 225 GLN A C 1
ATOM 1607 O O . GLN A 1 243 ? 39.585 53.687 22.423 1.00 42.08 225 GLN A O 1
ATOM 1611 N N . TYR A 1 244 ? 41.058 55.297 21.911 1.00 41.48 226 TYR A N 1
ATOM 1612 C CA . TYR A 1 244 ? 41.440 55.536 23.307 1.00 40.43 226 TYR A CA 1
ATOM 1613 C C . TYR A 1 244 ? 40.212 55.883 24.158 1.00 39.22 226 TYR A C 1
ATOM 1614 O O . TYR A 1 244 ? 39.987 55.273 25.193 1.00 38.80 226 TYR A O 1
ATOM 1623 N N . PHE A 1 245 ? 39.414 56.865 23.730 1.00 38.64 227 PHE A N 1
ATOM 1624 C CA . PHE A 1 245 ? 38.255 57.247 24.528 1.00 37.96 227 PHE A CA 1
ATOM 1625 C C . PHE A 1 245 ? 37.150 56.181 24.455 1.00 38.45 227 PHE A C 1
ATOM 1626 O O . PHE A 1 245 ? 36.329 56.129 25.359 1.00 38.34 227 PHE A O 1
ATOM 1634 N N . ALA A 1 246 ? 37.136 55.330 23.427 1.00 39.39 228 ALA A N 1
ATOM 1635 C CA . ALA A 1 246 ? 36.211 54.166 23.407 1.00 40.04 228 ALA A CA 1
ATOM 1636 C C . ALA A 1 246 ? 36.519 53.233 24.589 1.00 40.08 228 ALA A C 1
ATOM 1637 O O . ALA A 1 246 ? 35.605 52.752 25.280 1.00 40.04 228 ALA A O 1
ATOM 1639 N N . THR A 1 247 ? 37.819 53.010 24.824 1.00 40.15 229 THR A N 1
ATOM 1640 C CA . THR A 1 247 ? 38.340 52.238 25.942 1.00 40.13 229 THR A CA 1
ATOM 1641 C C . THR A 1 247 ? 37.954 52.882 27.281 1.00 39.13 229 THR A C 1
ATOM 1642 O O . THR A 1 247 ? 37.434 52.204 28.147 1.00 38.95 229 THR A O 1
ATOM 1646 N N . ILE A 1 248 ? 38.203 54.194 27.439 1.00 38.28 230 ILE A N 1
ATOM 1647 C CA . ILE A 1 248 ? 37.891 54.907 28.694 1.00 37.55 230 ILE A CA 1
ATOM 1648 C C . ILE A 1 248 ? 36.384 54.806 28.959 1.00 37.54 230 ILE A C 1
ATOM 1649 O O . ILE A 1 248 ? 35.968 54.622 30.085 1.00 37.22 230 ILE A O 1
ATOM 1654 N N . ASN A 1 249 ? 35.569 54.921 27.907 1.00 38.14 231 ASN A N 1
ATOM 1655 C CA . ASN A 1 249 ? 34.123 54.782 28.024 1.00 38.70 231 ASN A CA 1
ATOM 1656 C C . ASN A 1 249 ? 33.787 53.437 28.690 1.00 39.39 231 ASN A C 1
ATOM 1657 O O . ASN A 1 249 ? 32.934 53.379 29.581 1.00 39.05 231 ASN A O 1
ATOM 1662 N N . GLU A 1 250 ? 34.465 52.373 28.249 1.00 40.30 232 GLU A N 1
ATOM 1663 C CA . GLU A 1 250 ? 34.247 51.003 28.747 1.00 41.51 232 GLU A CA 1
ATOM 1664 C C . GLU A 1 250 ? 34.638 50.899 30.230 1.00 40.07 232 GLU A C 1
ATOM 1665 O O . GLU A 1 250 ? 34.057 50.101 30.949 1.00 40.00 232 GLU A O 1
ATOM 1671 N N . ILE A 1 251 ? 35.622 51.699 30.667 1.00 38.94 233 ILE A N 1
ATOM 1672 C CA . ILE A 1 251 ? 36.033 51.767 32.077 1.00 38.25 233 ILE A CA 1
ATOM 1673 C C . ILE A 1 251 ? 34.866 52.272 32.932 1.00 37.94 233 ILE A C 1
ATOM 1674 O O . ILE A 1 251 ? 34.511 51.622 33.934 1.00 37.80 233 ILE A O 1
ATOM 1679 N N . TYR A 1 252 ? 34.243 53.386 32.522 1.00 37.51 234 TYR A N 1
ATOM 1680 C CA . TYR A 1 252 ? 33.110 53.954 33.260 1.00 37.49 234 TYR A CA 1
ATOM 1681 C C . TYR A 1 252 ? 31.908 52.995 33.228 1.00 38.50 234 TYR A C 1
ATOM 1682 O O . TYR A 1 252 ? 31.211 52.871 34.235 1.00 38.63 234 TYR A O 1
ATOM 1691 N N . LYS A 1 253 ? 31.663 52.331 32.088 1.00 39.65 235 LYS A N 1
ATOM 1692 C CA . LYS A 1 253 ? 30.559 51.347 31.960 1.00 40.79 235 LYS A CA 1
ATOM 1693 C C . LYS A 1 253 ? 30.808 50.162 32.900 1.00 40.65 235 LYS A C 1
ATOM 1694 O O . LYS A 1 253 ? 29.856 49.658 33.500 1.00 40.93 235 LYS A O 1
ATOM 1699 N N . ALA A 1 254 ? 32.069 49.720 33.021 1.00 40.10 236 ALA A N 1
ATOM 1700 C CA . ALA A 1 254 ? 32.407 48.612 33.912 1.00 40.03 236 ALA A CA 1
ATOM 1701 C C . ALA A 1 254 ? 32.068 49.001 35.356 1.00 39.71 236 ALA A C 1
ATOM 1702 O O . ALA A 1 254 ? 31.550 48.190 36.111 1.00 40.32 236 ALA A O 1
ATOM 1704 N N . ILE A 1 255 ? 32.353 50.252 35.732 1.00 38.85 237 ILE A N 1
ATOM 1705 C CA . ILE A 1 255 ? 32.091 50.719 37.087 1.00 38.55 237 ILE A CA 1
ATOM 1706 C C . ILE A 1 255 ? 30.577 50.781 37.322 1.00 38.93 237 ILE A C 1
ATOM 1707 O O . ILE A 1 255 ? 30.092 50.277 38.331 1.00 39.27 237 ILE A O 1
ATOM 1712 N N . TYR A 1 256 ? 29.831 51.380 36.387 1.00 38.89 238 TYR A N 1
ATOM 1713 C CA . TYR A 1 256 ? 28.424 51.678 36.649 1.00 39.32 238 TYR A CA 1
ATOM 1714 C C . TYR A 1 256 ? 27.532 50.426 36.539 1.00 40.30 238 TYR A C 1
ATOM 1715 O O . TYR A 1 256 ? 26.416 50.419 37.067 1.00 40.66 238 TYR A O 1
ATOM 1724 N N . LYS A 1 257 ? 28.036 49.355 35.926 1.00 40.85 239 LYS A N 1
ATOM 1725 C CA . LYS A 1 257 ? 27.276 48.104 35.809 1.00 42.09 239 LYS A CA 1
ATOM 1726 C C . LYS A 1 257 ? 27.859 47.023 36.738 1.00 42.35 239 LYS A C 1
ATOM 1727 O O . LYS A 1 257 ? 27.565 45.820 36.581 1.00 43.01 239 LYS A O 1
ATOM 1732 N N . SER A 1 258 ? 28.647 47.446 37.738 1.00 41.90 240 SER A N 1
ATOM 1733 C CA . SER A 1 258 ? 29.362 46.532 38.626 1.00 42.13 240 SER A CA 1
ATOM 1734 C C . SER A 1 258 ? 28.371 45.663 39.389 1.00 42.95 240 SER A C 1
ATOM 1735 O O . SER A 1 258 ? 27.449 46.192 39.990 1.00 43.24 240 SER A O 1
ATOM 1738 N N . PRO A 1 259 ? 28.495 44.318 39.365 1.00 43.64 241 PRO A N 1
ATOM 1739 C CA . PRO A 1 259 ? 27.662 43.467 40.216 1.00 44.65 241 PRO A CA 1
ATOM 1740 C C . PRO A 1 259 ? 28.211 43.316 41.643 1.00 44.79 241 PRO A C 1
ATOM 1741 O O . PRO A 1 259 ? 27.562 42.671 42.470 1.00 45.82 241 PRO A O 1
ATOM 1745 N N . ILE A 1 260 ? 29.389 43.904 41.903 1.00 43.99 242 ILE A N 1
ATOM 1746 C CA . ILE A 1 260 ? 30.027 43.943 43.218 1.00 43.77 242 ILE A CA 1
ATOM 1747 C C . ILE A 1 260 ? 29.626 45.240 43.923 1.00 43.60 242 ILE A C 1
ATOM 1748 O O . ILE A 1 260 ? 29.113 45.213 45.038 1.00 43.96 242 ILE A O 1
ATOM 1753 N N . TYR A 1 261 ? 29.858 46.373 43.247 1.00 42.93 243 TYR A N 1
ATOM 1754 C CA . TYR A 1 261 ? 29.547 47.681 43.775 1.00 42.90 243 TYR A CA 1
ATOM 1755 C C . TYR A 1 261 ? 28.238 48.147 43.144 1.00 43.22 243 TYR A C 1
ATOM 1756 O O . TYR A 1 261 ? 28.259 48.715 42.066 1.00 42.60 243 TYR A O 1
ATOM 1765 N N . LYS A 1 262 ? 27.123 47.859 43.823 1.00 44.41 244 LYS A N 1
ATOM 1766 C CA . LYS A 1 262 ? 25.771 47.991 43.252 1.00 45.26 244 LYS A CA 1
ATOM 1767 C C . LYS A 1 262 ? 25.094 49.280 43.723 1.00 45.20 244 LYS A C 1
ATOM 1768 O O . LYS A 1 262 ? 24.088 49.718 43.096 1.00 46.34 244 LYS A O 1
ATOM 1774 N N . ASN A 1 263 ? 25.621 49.886 44.798 1.00 44.24 245 ASN A N 1
ATOM 1775 C CA . ASN A 1 263 ? 25.059 51.130 45.336 1.00 43.96 245 ASN A CA 1
ATOM 1776 C C . ASN A 1 263 ? 25.411 52.273 44.376 1.00 42.77 245 ASN A C 1
ATOM 1777 O O . ASN A 1 263 ? 26.555 52.397 43.970 1.00 41.97 245 ASN A O 1
ATOM 1782 N N . GLN A 1 264 ? 24.434 53.123 44.052 1.00 42.71 246 GLN A N 1
ATOM 1783 C CA . GLN A 1 264 ? 24.625 54.109 42.993 1.00 42.13 246 GLN A CA 1
ATOM 1784 C C . GLN A 1 264 ? 25.625 55.189 43.431 1.00 40.96 246 GLN A C 1
ATOM 1785 O O . GLN A 1 264 ? 26.403 55.657 42.618 1.00 39.86 246 GLN A O 1
ATOM 1791 N N . GLU A 1 265 ? 25.635 55.528 44.717 1.00 40.91 247 GLU A N 1
ATOM 1792 C CA . GLU A 1 265 ? 26.541 56.539 45.221 1.00 40.49 247 GLU A CA 1
ATOM 1793 C C . GLU A 1 265 ? 27.979 55.994 45.249 1.00 39.78 247 GLU A C 1
ATOM 1794 O O . GLU A 1 265 ? 28.924 56.728 44.972 1.00 38.98 247 GLU A O 1
ATOM 1800 N N . LYS A 1 266 ? 28.150 54.711 45.569 1.00 39.89 248 LYS A N 1
ATOM 1801 C CA . LYS A 1 266 ? 29.478 54.116 45.558 1.00 39.51 248 LYS A CA 1
ATOM 1802 C C . LYS A 1 266 ? 30.027 54.153 44.127 1.00 38.66 248 LYS A C 1
ATOM 1803 O O . LYS A 1 266 ? 31.224 54.328 43.939 1.00 38.02 248 LYS A O 1
ATOM 1809 N N . ARG A 1 267 ? 29.141 53.948 43.142 1.00 38.46 249 ARG A N 1
ATOM 1810 C CA . ARG A 1 267 ? 29.523 53.943 41.745 1.00 38.01 249 ARG A CA 1
ATOM 1811 C C . ARG A 1 267 ? 29.996 55.345 41.356 1.00 37.26 249 ARG A C 1
ATOM 1812 O O . ARG A 1 267 ? 30.995 55.467 40.661 1.00 36.86 249 ARG A O 1
ATOM 1820 N N . HIS A 1 268 ? 29.270 56.376 41.811 1.00 37.19 250 HIS A N 1
ATOM 1821 C CA . HIS A 1 268 ? 29.655 57.774 41.612 1.00 36.66 250 HIS A CA 1
ATOM 1822 C C . HIS A 1 268 ? 31.058 58.027 42.177 1.00 36.46 250 HIS A C 1
ATOM 1823 O O . HIS A 1 268 ? 31.895 58.653 41.516 1.00 35.84 250 HIS A O 1
ATOM 1830 N N . GLN A 1 269 ? 31.310 57.516 43.386 1.00 37.05 251 GLN A N 1
ATOM 1831 C CA . GLN A 1 269 ? 32.596 57.711 44.086 1.00 37.17 251 GLN A CA 1
ATOM 1832 C C . GLN A 1 269 ? 33.733 57.076 43.276 1.00 36.62 251 GLN A C 1
ATOM 1833 O O . GLN A 1 269 ? 34.751 57.737 42.987 1.00 35.97 251 GLN A O 1
ATOM 1839 N N . LEU A 1 270 ? 33.539 55.826 42.843 1.00 36.64 252 LEU A N 1
ATOM 1840 C CA . LEU A 1 270 ? 34.573 55.120 42.062 1.00 36.36 252 LEU A CA 1
ATOM 1841 C C . LEU A 1 270 ? 34.847 55.854 40.735 1.00 35.81 252 LEU A C 1
ATOM 1842 O O . LEU A 1 270 ? 35.988 55.957 40.305 1.00 35.44 252 LEU A O 1
ATOM 1847 N N . ALA A 1 271 ? 33.785 56.316 40.066 1.00 35.80 253 ALA A N 1
ATOM 1848 C CA . ALA A 1 271 ? 33.915 56.980 38.779 1.00 35.43 253 ALA A CA 1
ATOM 1849 C C . ALA A 1 271 ? 34.713 58.266 38.970 1.00 35.01 253 ALA A C 1
ATOM 1850 O O . ALA A 1 271 ? 35.609 58.582 38.193 1.00 34.71 253 ALA A O 1
ATOM 1852 N N . GLY A 1 272 ? 34.370 59.012 40.015 1.00 35.13 254 GLY A N 1
ATOM 1853 C CA . GLY A 1 272 ? 35.003 60.291 40.271 1.00 34.81 254 GLY A CA 1
ATOM 1854 C C . GLY A 1 272 ? 36.477 60.133 40.612 1.00 34.82 254 GLY A C 1
ATOM 1855 O O . GLY A 1 272 ? 37.294 60.969 40.226 1.00 34.61 254 GLY A O 1
ATOM 1856 N N . LYS A 1 273 ? 36.811 59.088 41.371 1.00 35.17 255 LYS A N 1
ATOM 1857 C CA . LYS A 1 273 ? 38.197 58.789 41.719 1.00 35.42 255 LYS A CA 1
ATOM 1858 C C . LYS A 1 273 ? 38.964 58.351 40.464 1.00 35.07 255 LYS A C 1
ATOM 1859 O O . LYS A 1 273 ? 40.151 58.690 40.335 1.00 35.07 255 LYS A O 1
ATOM 1865 N N . TYR A 1 274 ? 38.299 57.618 39.557 1.00 34.88 256 TYR A N 1
ATOM 1866 C CA . TYR A 1 274 ? 38.912 57.248 38.296 1.00 34.84 256 TYR A CA 1
ATOM 1867 C C . TYR A 1 274 ? 39.139 58.507 37.445 1.00 34.37 256 TYR A C 1
ATOM 1868 O O . TYR A 1 274 ? 40.174 58.621 36.790 1.00 34.35 256 TYR A O 1
ATOM 1877 N N . THR A 1 275 ? 38.197 59.456 37.476 1.00 34.13 257 THR A N 1
ATOM 1878 C CA . THR A 1 275 ? 38.339 60.696 36.711 1.00 33.82 257 THR A CA 1
ATOM 1879 C C . THR A 1 275 ? 39.593 61.442 37.176 1.00 33.72 257 THR A C 1
ATOM 1880 O O . THR A 1 275 ? 40.323 61.992 36.381 1.00 33.69 257 THR A O 1
ATOM 1884 N N . THR A 1 276 ? 39.832 61.465 38.476 1.00 34.02 258 THR A N 1
ATOM 1885 C CA . THR A 1 276 ? 41.008 62.130 39.012 1.00 34.37 258 THR A CA 1
ATOM 1886 C C . THR A 1 276 ? 42.277 61.469 38.467 1.00 34.74 258 THR A C 1
ATOM 1887 O O . THR A 1 276 ? 43.213 62.154 38.067 1.00 34.65 258 THR A O 1
ATOM 1891 N N . ARG A 1 277 ? 42.295 60.135 38.462 1.00 35.31 259 ARG A N 1
ATOM 1892 C CA . ARG A 1 277 ? 43.479 59.384 37.968 1.00 35.90 259 ARG A CA 1
ATOM 1893 C C . ARG A 1 277 ? 43.706 59.704 36.486 1.00 35.64 259 ARG A C 1
ATOM 1894 O O . ARG A 1 277 ? 44.874 59.841 36.083 1.00 35.76 259 ARG A O 1
ATOM 1902 N N . LEU A 1 278 ? 42.619 59.838 35.722 1.00 35.22 260 LEU A N 1
ATOM 1903 C CA . LEU A 1 278 ? 42.693 60.102 34.301 1.00 35.33 260 LEU A CA 1
ATOM 1904 C C . LEU A 1 278 ? 43.315 61.482 34.034 1.00 35.33 260 LEU A C 1
ATOM 1905 O O . LEU A 1 278 ? 44.128 61.631 33.116 1.00 35.16 260 LEU A O 1
ATOM 1910 N N . LEU A 1 279 ? 42.911 62.475 34.831 1.00 35.41 261 LEU A N 1
ATOM 1911 C CA . LEU A 1 279 ? 43.409 63.822 34.701 1.00 35.84 261 LEU A CA 1
ATOM 1912 C C . LEU A 1 279 ? 44.861 63.929 35.177 1.00 36.57 261 LEU A C 1
ATOM 1913 O O . LEU A 1 279 ? 45.620 64.717 34.640 1.00 36.95 261 LEU A O 1
ATOM 1918 N N . ARG A 1 280 ? 45.236 63.133 36.176 1.00 37.50 262 ARG A N 1
ATOM 1919 C CA . ARG A 1 280 ? 46.595 63.137 36.710 1.00 38.63 262 ARG A CA 1
ATOM 1920 C C . ARG A 1 280 ? 47.569 62.395 35.774 1.00 39.08 262 ARG A C 1
ATOM 1921 O O . ARG A 1 280 ? 48.688 62.832 35.637 1.00 40.01 262 ARG A O 1
ATOM 1929 N N . HIS A 1 281 ? 47.156 61.293 35.138 1.00 39.07 263 HIS A N 1
ATOM 1930 C CA . HIS A 1 281 ? 48.121 60.385 34.447 1.00 39.92 263 HIS A CA 1
ATOM 1931 C C . HIS A 1 281 ? 47.644 59.902 33.073 1.00 39.85 263 HIS A C 1
ATOM 1932 O O . HIS A 1 281 ? 48.314 59.068 32.449 1.00 39.99 263 HIS A O 1
ATOM 1939 N N . GLY A 1 282 ? 46.517 60.431 32.583 1.00 39.22 264 GLY A N 1
ATOM 1940 C CA . GLY A 1 282 ? 45.972 60.028 31.319 1.00 39.47 264 GLY A CA 1
ATOM 1941 C C . GLY A 1 282 ? 46.929 60.278 30.164 1.00 40.14 264 GLY A C 1
ATOM 1942 O O . GLY A 1 282 ? 47.824 61.128 30.254 1.00 40.12 264 GLY A O 1
ATOM 1943 N N . GLN A 1 283 ? 46.723 59.522 29.081 1.00 40.81 265 GLN A N 1
ATOM 1944 C CA . GLN A 1 283 ? 47.403 59.721 27.795 1.00 42.44 265 GLN A CA 1
ATOM 1945 C C . GLN A 1 283 ? 47.150 61.161 27.314 1.00 41.13 265 GLN A C 1
ATOM 1946 O O . GLN A 1 283 ? 46.013 61.646 27.368 1.00 40.30 265 GLN A O 1
ATOM 1952 N N . LYS A 1 284 ? 48.222 61.838 26.879 1.00 40.76 266 LYS A N 1
ATOM 1953 C CA . LYS A 1 284 ? 48.185 63.224 26.347 1.00 40.39 266 LYS A CA 1
ATOM 1954 C C . LYS A 1 284 ? 47.377 64.137 27.280 1.00 39.07 266 LYS A C 1
ATOM 1955 O O . LYS A 1 284 ? 46.509 64.885 26.836 1.00 38.00 266 LYS A O 1
ATOM 1961 N N . LYS A 1 285 ? 47.679 64.084 28.580 1.00 38.52 267 LYS A N 1
ATOM 1962 C CA . LYS A 1 285 ? 46.915 64.852 29.544 1.00 38.10 267 LYS A CA 1
ATOM 1963 C C . LYS A 1 285 ? 47.106 66.351 29.269 1.00 37.25 267 LYS A C 1
ATOM 1964 O O . LYS A 1 285 ? 46.178 67.116 29.459 1.00 36.53 267 LYS A O 1
ATOM 1970 N N . ASN A 1 286 ? 48.284 66.751 28.773 1.00 36.96 268 ASN A N 1
ATOM 1971 C CA . ASN A 1 286 ? 48.578 68.158 28.504 1.00 36.64 268 ASN A CA 1
ATOM 1972 C C . ASN A 1 286 ? 48.521 68.453 26.998 1.00 36.19 268 ASN A C 1
ATOM 1973 O O . ASN A 1 286 ? 49.216 69.342 26.509 1.00 36.31 268 ASN A O 1
ATOM 1978 N N . PHE A 1 287 ? 47.611 67.792 26.279 1.00 35.54 269 PHE A N 1
ATOM 1979 C CA . PHE A 1 287 ? 47.452 67.986 24.832 1.00 35.66 269 PHE A CA 1
ATOM 1980 C C . PHE A 1 287 ? 47.124 69.455 24.476 1.00 35.48 269 PHE A C 1
ATOM 1981 O O . PHE A 1 287 ? 47.467 69.907 23.393 1.00 35.94 269 PHE A O 1
ATOM 1989 N N . ALA A 1 288 ? 46.456 70.201 25.363 1.00 34.93 270 ALA A N 1
ATOM 1990 C CA . ALA A 1 288 ? 45.820 71.457 24.941 1.00 34.76 270 ALA A CA 1
ATOM 1991 C C . ALA A 1 288 ? 46.852 72.524 24.517 1.00 35.21 270 ALA A C 1
ATOM 1992 O O . ALA A 1 288 ? 46.657 73.214 23.520 1.00 35.42 270 ALA A O 1
ATOM 1994 N N . ASN A 1 289 ? 47.957 72.639 25.264 1.00 35.43 271 ASN A N 1
ATOM 1995 C CA . ASN A 1 289 ? 49.011 73.635 24.991 1.00 35.95 271 ASN A CA 1
ATOM 1996 C C . ASN A 1 289 ? 50.193 72.971 24.256 1.00 36.70 271 ASN A C 1
ATOM 1997 O O . ASN A 1 289 ? 51.219 73.598 24.044 1.00 37.27 271 ASN A O 1
ATOM 2002 N N . SER A 1 290 ? 50.013 71.720 23.830 1.00 36.76 272 SER A N 1
ATOM 2003 C CA . SER A 1 290 ? 51.038 70.937 23.117 1.00 37.51 272 SER A CA 1
ATOM 2004 C C . SER A 1 290 ? 51.227 71.420 21.673 1.00 38.15 272 SER A C 1
ATOM 2005 O O . SER A 1 290 ? 50.494 72.278 21.163 1.00 37.98 272 SER A O 1
ATOM 2008 N N . LYS A 1 291 ? 52.204 70.806 20.994 1.00 38.96 273 LYS A N 1
ATOM 2009 C CA . LYS A 1 291 ? 52.541 71.137 19.610 1.00 39.86 273 LYS A CA 1
ATOM 2010 C C . LYS A 1 291 ? 51.624 70.376 18.642 1.00 40.10 273 LYS A C 1
ATOM 2011 O O . LYS A 1 291 ? 51.806 70.452 17.464 1.00 40.61 273 LYS A O 1
ATOM 2015 N N . MET A 1 292 ? 50.620 69.670 19.171 1.00 39.87 274 MET A N 1
ATOM 2016 C CA . MET A 1 292 ? 49.596 68.979 18.361 1.00 40.33 274 MET A CA 1
ATOM 2017 C C . MET A 1 292 ? 48.879 69.971 17.435 1.00 40.30 274 MET A C 1
ATOM 2018 O O . MET A 1 292 ? 48.597 71.091 17.823 1.00 39.67 274 MET A O 1
ATOM 2023 N N . LYS A 1 293 ? 48.556 69.530 16.219 1.00 40.86 275 LYS A N 1
ATOM 2024 C CA . LYS A 1 293 ? 47.824 70.334 15.269 1.00 41.16 275 LYS A CA 1
ATOM 2025 C C . LYS A 1 293 ? 46.449 70.692 15.844 1.00 39.75 275 LYS A C 1
ATOM 2026 O O . LYS A 1 293 ? 45.797 69.848 16.454 1.00 39.00 275 LYS A O 1
ATOM 2032 N N . TYR A 1 294 ? 46.011 71.940 15.613 1.00 39.23 276 TYR A N 1
ATOM 2033 C CA . TYR A 1 294 ? 44.730 72.436 16.117 1.00 38.27 276 TYR A CA 1
ATOM 2034 C C . TYR A 1 294 ? 43.588 71.443 15.838 1.00 38.12 276 TYR A C 1
ATOM 2035 O O . TYR A 1 294 ? 42.837 71.085 16.734 1.00 37.25 276 TYR A O 1
ATOM 2044 N N . GLU A 1 295 ? 43.476 71.014 14.584 1.00 39.15 277 GLU A N 1
ATOM 2045 C CA . GLU A 1 295 ? 42.444 70.072 14.152 1.00 39.56 277 GLU A CA 1
ATOM 2046 C C . GLU A 1 295 ? 42.513 68.766 14.967 1.00 39.03 277 GLU A C 1
ATOM 2047 O O . GLU A 1 295 ? 41.473 68.191 15.323 1.00 38.43 277 GLU A O 1
ATOM 2053 N N . ASP A 1 296 ? 43.729 68.311 15.294 1.00 39.09 278 ASP A N 1
ATOM 2054 C CA . ASP A 1 296 ? 43.886 67.095 16.090 1.00 38.85 278 ASP A CA 1
ATOM 2055 C C . ASP A 1 296 ? 43.498 67.366 17.544 1.00 37.58 278 ASP A C 1
ATOM 2056 O O . ASP A 1 296 ? 42.968 66.490 18.193 1.00 37.23 278 ASP A O 1
ATOM 2061 N N . LYS A 1 297 ? 43.780 68.572 18.045 1.00 37.14 279 LYS A N 1
ATOM 2062 C CA . LYS A 1 297 ? 43.367 68.977 19.394 1.00 36.30 279 LYS A CA 1
ATOM 2063 C C . LYS A 1 297 ? 41.828 68.946 19.497 1.00 35.84 279 LYS A C 1
ATOM 2064 O O . LYS A 1 297 ? 41.291 68.417 20.470 1.00 35.38 279 LYS A O 1
ATOM 2070 N N . ILE A 1 298 ? 41.141 69.486 18.481 1.00 36.05 280 ILE A N 1
ATOM 2071 C CA . ILE A 1 298 ? 39.670 69.571 18.447 1.00 35.73 280 ILE A CA 1
ATOM 2072 C C . ILE A 1 298 ? 39.056 68.160 18.471 1.00 36.13 280 ILE A C 1
ATOM 2073 O O . ILE A 1 298 ? 38.185 67.892 19.274 1.00 35.57 280 ILE A O 1
ATOM 2078 N N . GLU A 1 299 ? 39.574 67.254 17.638 1.00 37.34 281 GLU A N 1
ATOM 2079 C CA . GLU A 1 299 ? 39.109 65.866 17.564 1.00 38.13 281 GLU A CA 1
ATOM 2080 C C . GLU A 1 299 ? 39.345 65.137 18.899 1.00 37.16 281 GLU A C 1
ATOM 2081 O O . GLU A 1 299 ? 38.489 64.404 19.354 1.00 36.77 281 GLU A O 1
ATOM 2087 N N . TRP A 1 300 ? 40.530 65.310 19.494 1.00 36.66 282 TRP A N 1
ATOM 2088 C CA . TRP A 1 300 ? 40.878 64.697 20.760 1.00 36.08 282 TRP A CA 1
ATOM 2089 C C . TRP A 1 300 ? 39.910 65.169 21.860 1.00 35.19 282 TRP A C 1
ATOM 2090 O O . TRP A 1 300 ? 39.290 64.350 22.551 1.00 35.01 282 TRP A O 1
ATOM 2101 N N . LEU A 1 301 ? 39.761 66.497 21.995 1.00 34.82 283 LEU A N 1
ATOM 2102 C CA . LEU A 1 301 ? 38.882 67.055 22.989 1.00 34.22 283 LEU A CA 1
ATOM 2103 C C . LEU A 1 301 ? 37.437 66.590 22.760 1.00 34.21 283 LEU A C 1
ATOM 2104 O O . LEU A 1 301 ? 36.729 66.303 23.720 1.00 33.89 283 LEU A O 1
ATOM 2109 N N . ASN A 1 302 ? 37.012 66.551 21.498 1.00 34.64 284 ASN A N 1
ATOM 2110 C CA . ASN A 1 302 ? 35.655 66.155 21.147 1.00 34.93 284 ASN A CA 1
ATOM 2111 C C . ASN A 1 302 ? 35.353 64.727 21.645 1.00 35.04 284 ASN A C 1
ATOM 2112 O O . ASN A 1 302 ? 34.315 64.474 22.216 1.00 34.74 284 ASN A O 1
ATOM 2117 N N . ASN A 1 303 ? 36.286 63.804 21.428 1.00 35.33 285 ASN A N 1
ATOM 2118 C CA . ASN A 1 303 ? 36.170 62.436 21.948 1.00 35.58 285 ASN A CA 1
ATOM 2119 C C . ASN A 1 303 ? 36.178 62.426 23.484 1.00 34.91 285 ASN A C 1
ATOM 2120 O O . ASN A 1 303 ? 35.371 61.725 24.105 1.00 34.88 285 ASN A O 1
ATOM 2125 N N . PHE A 1 304 ? 37.066 63.218 24.094 1.00 34.53 286 PHE A N 1
ATOM 2126 C CA . PHE A 1 304 ? 37.195 63.293 25.523 1.00 34.07 286 PHE A CA 1
ATOM 2127 C C . PHE A 1 304 ? 35.872 63.786 26.127 1.00 33.73 286 PHE A C 1
ATOM 2128 O O . PHE A 1 304 ? 35.357 63.185 27.075 1.00 33.64 286 PHE A O 1
ATOM 2136 N N . SER A 1 305 ? 35.345 64.870 25.548 1.00 33.61 287 SER A N 1
ATOM 2137 C CA . SER A 1 305 ? 34.113 65.533 25.975 1.00 33.34 287 SER A CA 1
ATOM 2138 C C . SER A 1 305 ? 32.927 64.559 25.937 1.00 33.61 287 SER A C 1
ATOM 2139 O O . SER A 1 305 ? 32.176 64.467 26.905 1.00 33.46 287 SER A O 1
ATOM 2142 N N . LYS A 1 306 ? 32.770 63.892 24.798 1.00 34.24 288 LYS A N 1
ATOM 2143 C CA . LYS A 1 306 ? 31.698 62.933 24.513 1.00 34.86 288 LYS A CA 1
ATOM 2144 C C . LYS A 1 306 ? 31.719 61.800 25.551 1.00 35.01 288 LYS A C 1
ATOM 2145 O O . LYS A 1 306 ? 30.664 61.406 26.063 1.00 35.40 288 LYS A O 1
ATOM 2148 N N . THR A 1 307 ? 32.916 61.299 25.887 1.00 34.96 289 THR A N 1
ATOM 2149 C CA . THR A 1 307 ? 33.066 60.213 26.839 1.00 35.01 289 THR A CA 1
ATOM 2150 C C . THR A 1 307 ? 32.670 60.685 28.245 1.00 34.57 289 THR A C 1
ATOM 2151 O O . THR A 1 307 ? 31.856 60.034 28.896 1.00 34.64 289 THR A O 1
ATOM 2155 N N . ILE A 1 308 ? 33.228 61.819 28.700 1.00 34.09 290 ILE A N 1
ATOM 2156 C CA . ILE A 1 308 ? 32.979 62.314 30.050 1.00 33.86 290 ILE A CA 1
ATOM 2157 C C . ILE A 1 308 ? 31.510 62.742 30.212 1.00 33.84 290 ILE A C 1
ATOM 2158 O O . ILE A 1 308 ? 30.963 62.666 31.296 1.00 33.71 290 ILE A O 1
ATOM 2163 N N . ASN A 1 309 ? 30.873 63.198 29.139 1.00 34.01 291 ASN A N 1
ATOM 2164 C CA . ASN A 1 309 ? 29.466 63.625 29.231 1.00 34.25 291 ASN A CA 1
ATOM 2165 C C . ASN A 1 309 ? 28.518 62.418 29.337 1.00 34.76 291 ASN A C 1
ATOM 2166 O O . ASN A 1 309 ? 27.332 62.602 29.530 1.00 35.13 291 ASN A O 1
ATOM 2171 N N . LYS A 1 310 ? 29.037 61.200 29.248 1.00 35.01 292 LYS A N 1
ATOM 2172 C CA . LYS A 1 310 ? 28.240 60.004 29.566 1.00 35.57 292 LYS A CA 1
ATOM 2173 C C . LYS A 1 310 ? 28.408 59.633 31.042 1.00 35.30 292 LYS A C 1
ATOM 2174 O O . LYS A 1 310 ? 27.788 58.703 31.507 1.00 35.69 292 LYS A O 1
ATOM 2180 N N . VAL A 1 311 ? 29.288 60.342 31.752 1.00 34.67 293 VAL A N 1
ATOM 2181 C CA . VAL A 1 311 ? 29.536 60.105 33.154 1.00 34.57 293 VAL A CA 1
ATOM 2182 C C . VAL A 1 311 ? 28.690 61.077 33.969 1.00 34.47 293 VAL A C 1
ATOM 2183 O O . VAL A 1 311 ? 28.811 62.294 33.821 1.00 34.02 293 VAL A O 1
ATOM 2187 N N . PRO A 1 312 ? 27.817 60.565 34.866 1.00 34.91 294 PRO A N 1
ATOM 2188 C CA . PRO A 1 312 ? 27.036 61.422 35.759 1.00 35.03 294 PRO A CA 1
ATOM 2189 C C . PRO A 1 312 ? 27.830 62.533 36.469 1.00 34.73 294 PRO A C 1
ATOM 2190 O O . PRO A 1 312 ? 28.917 62.287 37.036 1.00 34.53 294 PRO A O 1
ATOM 2194 N N . ARG A 1 313 ? 27.261 63.743 36.478 1.00 34.76 295 ARG A N 1
ATOM 2195 C CA . ARG A 1 313 ? 27.836 64.866 37.190 1.00 34.73 295 ARG A CA 1
ATOM 2196 C C . ARG A 1 313 ? 27.910 64.582 38.693 1.00 35.43 295 ARG A C 1
ATOM 2197 O O . ARG A 1 313 ? 28.682 65.227 39.389 1.00 35.25 295 ARG A O 1
ATOM 2205 N N . ASP A 1 314 ? 27.133 63.597 39.183 1.00 36.51 296 ASP A N 1
ATOM 2206 C CA . ASP A 1 314 ? 27.179 63.196 40.579 1.00 37.31 296 ASP A CA 1
ATOM 2207 C C . ASP A 1 314 ? 28.585 62.703 40.943 1.00 36.78 296 ASP A C 1
ATOM 2208 O O . ASP A 1 314 ? 28.932 62.688 42.115 1.00 37.09 296 ASP A O 1
ATOM 2213 N N . SER A 1 315 ? 29.377 62.278 39.954 1.00 36.04 297 SER A N 1
ATOM 2214 C CA . SER A 1 315 ? 30.731 61.794 40.209 1.00 35.86 297 SER A CA 1
ATOM 2215 C C . SER A 1 315 ? 31.719 62.953 40.440 1.00 35.55 297 SER A C 1
ATOM 2216 O O . SER A 1 315 ? 32.764 62.756 41.047 1.00 35.33 297 SER A O 1
ATOM 2219 N N . ASP A 1 316 ? 31.362 64.160 39.990 1.00 35.47 298 ASP A N 1
ATOM 2220 C CA . ASP A 1 316 ? 32.294 65.286 39.920 1.00 35.42 298 ASP A CA 1
ATOM 2221 C C . ASP A 1 316 ? 32.739 65.735 41.320 1.00 35.84 298 ASP A C 1
ATOM 2222 O O . ASP A 1 316 ? 33.895 66.125 41.488 1.00 35.78 298 ASP A O 1
ATOM 2227 N N . LYS A 1 317 ? 31.862 65.639 42.332 1.00 36.55 299 LYS A N 1
ATOM 2228 C CA . LYS A 1 317 ? 32.183 66.079 43.691 1.00 36.95 299 LYS A CA 1
ATOM 2229 C C . LYS A 1 317 ? 33.342 65.258 44.294 1.00 37.09 299 LYS A C 1
ATOM 2230 O O . LYS A 1 317 ? 33.955 65.695 45.257 1.00 37.09 299 LYS A O 1
ATOM 2236 N N . TYR A 1 318 ? 33.636 64.071 43.749 1.00 36.71 300 TYR A N 1
ATOM 2237 C CA . TYR A 1 318 ? 34.686 63.216 44.283 1.00 36.78 300 TYR A CA 1
ATOM 2238 C C . TYR A 1 318 ? 36.027 63.452 43.566 1.00 36.47 300 TYR A C 1
ATOM 2239 O O . TYR A 1 318 ? 37.020 62.800 43.886 1.00 36.72 300 TYR A O 1
ATOM 2248 N N . VAL A 1 319 ? 36.047 64.349 42.579 1.00 35.93 301 VAL A N 1
ATOM 2249 C CA . VAL A 1 319 ? 37.258 64.701 41.869 1.00 35.73 301 VAL A CA 1
ATOM 2250 C C . VAL A 1 319 ? 38.031 65.742 42.686 1.00 36.05 301 VAL A C 1
ATOM 2251 O O . VAL A 1 319 ? 37.429 66.651 43.240 1.00 36.06 301 VAL A O 1
ATOM 2255 N N . THR A 1 320 ? 39.366 65.611 42.737 1.00 36.51 302 THR A N 1
ATOM 2256 C CA . THR A 1 320 ? 40.225 66.577 43.447 1.00 37.26 302 THR A CA 1
ATOM 2257 C C . THR A 1 320 ? 39.903 68.006 42.962 1.00 36.98 302 THR A C 1
ATOM 2258 O O . THR A 1 320 ? 39.845 68.262 41.766 1.00 36.26 302 THR A O 1
ATOM 2262 N N . GLN A 1 321 ? 39.715 68.928 43.910 1.00 37.90 303 GLN A N 1
ATOM 2263 C CA . GLN A 1 321 ? 39.171 70.290 43.635 1.00 38.35 303 GLN A CA 1
ATOM 2264 C C . GLN A 1 321 ? 40.065 71.091 42.673 1.00 38.07 303 GLN A C 1
ATOM 2265 O O . GLN A 1 321 ? 39.551 71.948 41.950 1.00 37.51 303 GLN A O 1
ATOM 2268 N N . ILE A 1 322 ? 41.380 70.812 42.614 1.00 38.33 304 ILE A N 1
ATOM 2269 C CA . ILE A 1 322 ? 42.252 71.566 41.672 1.00 38.27 304 ILE A CA 1
ATOM 2270 C C . ILE A 1 322 ? 41.856 71.310 40.225 1.00 36.97 304 ILE A C 1
ATOM 2271 O O . ILE A 1 322 ? 42.161 72.137 39.402 1.00 37.13 304 ILE A O 1
ATOM 2276 N N . PHE A 1 323 ? 41.200 70.182 39.941 1.00 36.01 305 PHE A N 1
ATOM 2277 C CA . PHE A 1 323 ? 40.790 69.836 38.598 1.00 35.52 305 PHE A CA 1
ATOM 2278 C C . PHE A 1 323 ? 39.388 70.353 38.230 1.00 34.80 305 PHE A C 1
ATOM 2279 O O . PHE A 1 323 ? 38.927 70.055 37.133 1.00 34.23 305 PHE A O 1
ATOM 2287 N N . ASN A 1 324 ? 38.738 71.129 39.109 1.00 34.76 306 ASN A N 1
ATOM 2288 C CA . ASN A 1 324 ? 37.352 71.587 38.893 1.00 34.59 306 ASN A CA 1
ATOM 2289 C C . ASN A 1 324 ? 37.209 72.268 37.519 1.00 33.68 306 ASN A C 1
ATOM 2290 O O . ASN A 1 324 ? 36.324 71.920 36.718 1.00 33.21 306 ASN A O 1
ATOM 2295 N N . LEU A 1 325 ? 38.103 73.210 37.216 1.00 33.18 307 LEU A N 1
ATOM 2296 C CA . LEU A 1 325 ? 37.982 73.988 35.998 1.00 32.77 307 LEU A CA 1
ATOM 2297 C C . LEU A 1 325 ? 38.295 73.122 34.768 1.00 32.49 307 LEU A C 1
ATOM 2298 O O . LEU A 1 325 ? 37.572 73.169 33.763 1.00 32.10 307 LEU A O 1
ATOM 2303 N N . LYS A 1 326 ? 39.368 72.328 34.844 1.00 32.47 308 LYS A N 1
ATOM 2304 C CA . LYS A 1 326 ? 39.749 71.521 33.731 1.00 32.50 308 LYS A CA 1
ATOM 2305 C C . LYS A 1 326 ? 38.601 70.565 33.370 1.00 32.06 308 LYS A C 1
ATOM 2306 O O . LYS A 1 326 ? 38.278 70.404 32.200 1.00 32.01 308 LYS A O 1
ATOM 2312 N N . LEU A 1 327 ? 38.036 69.905 34.388 1.00 32.03 309 LEU A N 1
ATOM 2313 C CA . LEU A 1 327 ? 36.969 68.916 34.189 1.00 32.02 309 LEU A CA 1
ATOM 2314 C C . LEU A 1 327 ? 35.750 69.599 33.540 1.00 31.89 309 LEU A C 1
ATOM 2315 O O . LEU A 1 327 ? 35.222 69.096 32.568 1.00 31.93 309 LEU A O 1
ATOM 2320 N N . GLU A 1 328 ? 35.368 70.775 34.040 1.00 31.81 310 GLU A N 1
ATOM 2321 C CA . GLU A 1 328 ? 34.217 71.517 33.460 1.00 31.72 310 GLU A CA 1
ATOM 2322 C C . GLU A 1 328 ? 34.514 71.921 32.006 1.00 31.66 310 GLU A C 1
ATOM 2323 O O . GLU A 1 328 ? 33.653 71.784 31.149 1.00 31.67 310 GLU A O 1
ATOM 2329 N N . ALA A 1 329 ? 35.751 72.363 31.728 1.00 31.69 311 ALA A N 1
ATOM 2330 C CA . ALA A 1 329 ? 36.161 72.776 30.385 1.00 31.74 311 ALA A CA 1
ATOM 2331 C C . ALA A 1 329 ? 35.987 71.611 29.400 1.00 31.88 311 ALA A C 1
ATOM 2332 O O . ALA A 1 329 ? 35.495 71.808 28.297 1.00 31.94 311 ALA A O 1
ATOM 2334 N N . ILE A 1 330 ? 36.394 70.409 29.831 1.00 31.98 312 ILE A N 1
ATOM 2335 C CA . ILE A 1 330 ? 36.231 69.210 29.044 1.00 32.19 312 ILE A CA 1
ATOM 2336 C C . ILE A 1 330 ? 34.736 68.909 28.830 1.00 32.19 312 ILE A C 1
ATOM 2337 O O . ILE A 1 330 ? 34.352 68.623 27.724 1.00 32.39 312 ILE A O 1
ATOM 2342 N N . ARG A 1 331 ? 33.913 68.940 29.886 1.00 32.07 313 ARG A N 1
ATOM 2343 C CA . ARG A 1 331 ? 32.460 68.709 29.713 1.00 32.15 313 ARG A CA 1
ATOM 2344 C C . ARG A 1 331 ? 31.884 69.717 28.706 1.00 32.11 313 ARG A C 1
ATOM 2345 O O . ARG A 1 331 ? 31.057 69.349 27.849 1.00 32.32 313 ARG A O 1
ATOM 2353 N N . GLN A 1 332 ? 32.381 70.964 28.747 1.00 31.91 314 GLN A N 1
ATOM 2354 C CA . GLN A 1 332 ? 31.897 72.016 27.866 1.00 31.88 314 GLN A CA 1
ATOM 2355 C C . GLN A 1 332 ? 32.535 71.936 26.469 1.00 32.08 314 GLN A C 1
ATOM 2356 O O . GLN A 1 332 ? 32.151 72.664 25.611 1.00 32.13 314 GLN A O 1
ATOM 2362 N N . ASN A 1 333 ? 33.534 71.074 26.251 1.00 32.25 315 ASN A N 1
ATOM 2363 C CA . ASN A 1 333 ? 34.160 70.913 24.928 1.00 32.56 315 ASN A CA 1
ATOM 2364 C C . ASN A 1 333 ? 34.755 72.256 24.466 1.00 32.52 315 ASN A C 1
ATOM 2365 O O . ASN A 1 333 ? 34.587 72.671 23.345 1.00 32.72 315 ASN A O 1
ATOM 2370 N N . ASP A 1 334 ? 35.474 72.908 25.374 1.00 32.30 316 ASP A N 1
ATOM 2371 C CA . ASP A 1 334 ? 35.974 74.289 25.201 1.00 32.26 316 ASP A CA 1
ATOM 2372 C C . ASP A 1 334 ? 37.511 74.259 25.266 1.00 32.46 316 ASP A C 1
ATOM 2373 O O . ASP A 1 334 ? 38.101 74.231 26.356 1.00 32.35 316 ASP A O 1
ATOM 2378 N N . LEU A 1 335 ? 38.148 74.244 24.091 1.00 32.83 317 LEU A N 1
ATOM 2379 C CA . LEU A 1 335 ? 39.600 74.039 23.993 1.00 33.15 317 LEU A CA 1
ATOM 2380 C C . LEU A 1 335 ? 40.363 75.184 24.683 1.00 33.10 317 LEU A C 1
ATOM 2381 O O . LEU A 1 335 ? 41.294 74.933 25.454 1.00 33.16 317 LEU A O 1
ATOM 2386 N N . LEU A 1 336 ? 39.924 76.431 24.459 1.00 33.01 318 LEU A N 1
ATOM 2387 C CA . LEU A 1 336 ? 40.524 77.606 25.125 1.00 33.02 318 LEU A CA 1
ATOM 2388 C C . LEU A 1 336 ? 40.503 77.438 26.645 1.00 32.74 318 LEU A C 1
ATOM 2389 O O . LEU A 1 336 ? 41.473 77.738 27.284 1.00 32.91 318 LEU A O 1
ATOM 2394 N N . ALA A 1 337 ? 39.364 77.018 27.211 1.00 32.40 319 ALA A N 1
ATOM 2395 C CA . ALA A 1 337 ? 39.241 76.851 28.638 1.00 32.21 319 ALA A CA 1
ATOM 2396 C C . ALA A 1 337 ? 40.182 75.725 29.119 1.00 32.35 319 ALA A C 1
ATOM 2397 O O . ALA A 1 337 ? 40.706 75.793 30.229 1.00 32.39 319 ALA A O 1
ATOM 2399 N N . VAL A 1 338 ? 40.376 74.688 28.296 1.00 32.48 320 VAL A N 1
ATOM 2400 C CA . VAL A 1 338 ? 41.284 73.593 28.687 1.00 32.64 320 VAL A CA 1
ATOM 2401 C C . VAL A 1 338 ? 42.722 74.134 28.694 1.00 32.99 320 VAL A C 1
ATOM 2402 O O . VAL A 1 338 ? 43.422 73.931 29.643 1.00 33.07 320 VAL A O 1
ATOM 2406 N N . MET A 1 339 ? 43.089 74.897 27.660 1.00 33.24 321 MET A N 1
ATOM 2407 C CA . MET A 1 339 ? 44.419 75.552 27.565 1.00 33.68 321 MET A CA 1
ATOM 2408 C C . MET A 1 339 ? 44.673 76.410 28.811 1.00 33.63 321 MET A C 1
ATOM 2409 O O . MET A 1 339 ? 45.714 76.294 29.448 1.00 33.91 321 MET A O 1
ATOM 2414 N N . ILE A 1 340 ? 43.676 77.227 29.179 1.00 33.32 322 ILE A N 1
ATOM 2415 C CA . ILE A 1 340 ? 43.773 78.108 30.337 1.00 33.33 322 ILE A CA 1
ATOM 2416 C C . ILE A 1 340 ? 43.876 77.280 31.618 1.00 33.25 322 ILE A C 1
ATOM 2417 O O . ILE A 1 340 ? 44.693 77.578 32.485 1.00 33.53 322 ILE A O 1
ATOM 2422 N N . ALA A 1 341 ? 43.036 76.254 31.738 1.00 32.93 323 ALA A N 1
ATOM 2423 C CA . ALA A 1 341 ? 43.029 75.425 32.916 1.00 32.94 323 ALA A CA 1
ATOM 2424 C C . ALA A 1 341 ? 44.440 74.854 33.152 1.00 33.67 323 ALA A C 1
ATOM 2425 O O . ALA A 1 341 ? 44.932 74.855 34.270 1.00 33.97 323 ALA A O 1
ATOM 2427 N N . ASP A 1 342 ? 45.070 74.383 32.075 1.00 34.42 324 ASP A N 1
ATOM 2428 C CA . ASP A 1 342 ? 46.421 73.791 32.137 1.00 35.59 324 ASP A CA 1
ATOM 2429 C C . ASP A 1 342 ? 47.443 74.840 32.595 1.00 36.31 324 ASP A C 1
ATOM 2430 O O . ASP A 1 342 ? 48.256 74.554 33.463 1.00 36.64 324 ASP A O 1
ATOM 2435 N N . LYS A 1 343 ? 47.341 76.066 32.074 1.00 36.85 325 LYS A N 1
ATOM 2436 C CA . LYS A 1 343 ? 48.261 77.125 32.462 1.00 37.88 325 LYS A CA 1
ATOM 2437 C C . LYS A 1 343 ? 48.108 77.486 33.950 1.00 38.44 325 LYS A C 1
ATOM 2438 O O . LYS A 1 343 ? 49.065 77.979 34.513 1.00 39.11 325 LYS A O 1
ATOM 2444 N N . LEU A 1 344 ? 46.941 77.252 34.577 1.00 38.27 326 LEU A N 1
ATOM 2445 C CA . LEU A 1 344 ? 46.732 77.593 35.995 1.00 39.21 326 LEU A CA 1
ATOM 2446 C C . LEU A 1 344 ? 47.023 76.397 36.909 1.00 40.43 326 LEU A C 1
ATOM 2447 O O . LEU A 1 344 ? 46.939 76.534 38.116 1.00 41.82 326 LEU A O 1
ATOM 2452 N N . LEU A 1 345 ? 47.318 75.233 36.340 1.00 41.53 327 LEU A N 1
ATOM 2453 C CA . LEU A 1 345 ? 47.780 74.070 37.102 1.00 43.42 327 LEU A CA 1
ATOM 2454 C C . LEU A 1 345 ? 49.321 74.023 37.091 1.00 45.76 327 LEU A C 1
ATOM 2455 O O . LEU A 1 345 ? 50.033 74.958 36.676 1.00 47.82 327 LEU A O 1
ATOM 2461 N N . SER B 1 18 ? 72.044 110.011 -19.711 1.00 76.99 0 SER B N 1
ATOM 2462 C CA . SER B 1 18 ? 72.462 109.743 -18.301 1.00 72.80 0 SER B CA 1
ATOM 2463 C C . SER B 1 18 ? 71.243 109.818 -17.372 1.00 66.36 0 SER B C 1
ATOM 2464 O O . SER B 1 18 ? 70.798 110.911 -17.006 1.00 68.64 0 SER B O 1
ATOM 2466 N N . MET B 1 19 ? 70.699 108.653 -17.003 1.00 58.29 1 MET B N 1
ATOM 2467 C CA . MET B 1 19 ? 69.706 108.593 -15.941 1.00 49.06 1 MET B CA 1
ATOM 2468 C C . MET B 1 19 ? 70.431 108.819 -14.610 1.00 42.29 1 MET B C 1
ATOM 2469 O O . MET B 1 19 ? 71.622 108.491 -14.451 1.00 39.11 1 MET B O 1
ATOM 2474 N N . LYS B 1 20 ? 69.707 109.422 -13.669 1.00 31.15 2 LYS B N 1
ATOM 2475 C CA . LYS B 1 20 ? 70.223 109.683 -12.354 1.00 31.99 2 LYS B CA 1
ATOM 2476 C C . LYS B 1 20 ? 70.450 108.349 -11.637 1.00 27.09 2 LYS B C 1
ATOM 2477 O O . LYS B 1 20 ? 69.751 107.351 -11.873 1.00 25.91 2 LYS B O 1
ATOM 2483 N N . LYS B 1 21 ? 71.404 108.362 -10.715 1.00 23.27 3 LYS B N 1
ATOM 2484 C CA . LYS B 1 21 ? 71.612 107.269 -9.804 1.00 24.31 3 LYS B CA 1
ATOM 2485 C C . LYS B 1 21 ? 70.461 107.169 -8.782 1.00 23.47 3 LYS B C 1
ATOM 2486 O O . LYS B 1 21 ? 69.998 106.073 -8.491 1.00 22.51 3 LYS B O 1
ATOM 2492 N N . VAL B 1 22 ? 70.062 108.303 -8.199 1.00 20.52 4 VAL B N 1
ATOM 2493 C CA . VAL B 1 22 ? 69.087 108.337 -7.092 1.00 21.78 4 VAL B CA 1
ATOM 2494 C C . VAL B 1 22 ? 68.137 109.527 -7.289 1.00 29.34 4 VAL B C 1
ATOM 2495 O O . VAL B 1 22 ? 68.600 110.631 -7.553 1.00 22.53 4 VAL B O 1
ATOM 2499 N N . SER B 1 23 ? 66.824 109.274 -7.146 1.00 21.53 5 SER B N 1
ATOM 2500 C CA . SER B 1 23 ? 65.798 110.300 -6.880 1.00 21.35 5 SER B CA 1
ATOM 2501 C C . SER B 1 23 ? 65.392 110.241 -5.411 1.00 18.68 5 SER B C 1
ATOM 2502 O O . SER B 1 23 ? 64.876 109.226 -4.941 1.00 21.59 5 SER B O 1
ATOM 2505 N N . VAL B 1 24 ? 65.614 111.329 -4.671 1.00 18.59 6 VAL B N 1
ATOM 2506 C CA . VAL B 1 24 ? 65.091 111.475 -3.351 1.00 19.34 6 VAL B CA 1
ATOM 2507 C C . VAL B 1 24 ? 63.660 112.025 -3.509 1.00 20.71 6 VAL B C 1
ATOM 2508 O O . VAL B 1 24 ? 63.462 113.021 -4.183 1.00 19.99 6 VAL B O 1
ATOM 2512 N N . ILE B 1 25 ? 62.685 111.324 -2.934 1.00 21.80 7 ILE B N 1
ATOM 2513 C CA . ILE B 1 25 ? 61.261 111.719 -3.033 1.00 21.14 7 ILE B CA 1
ATOM 2514 C C . ILE B 1 25 ? 60.804 112.226 -1.666 1.00 17.14 7 ILE B C 1
ATOM 2515 O O . ILE B 1 25 ? 60.789 111.488 -0.674 1.00 19.29 7 ILE B O 1
ATOM 2520 N N . MET B 1 26 ? 60.459 113.517 -1.601 1.00 18.85 8 MET B N 1
ATOM 2521 C CA . MET B 1 26 ? 60.156 114.166 -0.350 1.00 18.62 8 MET B CA 1
ATOM 2522 C C . MET B 1 26 ? 58.789 114.857 -0.431 1.00 21.07 8 MET B C 1
ATOM 2523 O O . MET B 1 26 ? 58.662 115.933 -1.012 1.00 18.69 8 MET B O 1
ATOM 2528 N N . PRO B 1 27 ? 57.739 114.304 0.207 1.00 24.62 9 PRO B N 1
ATOM 2529 C CA . PRO B 1 27 ? 56.475 115.031 0.352 1.00 23.68 9 PRO B CA 1
ATOM 2530 C C . PRO B 1 27 ? 56.601 116.146 1.395 1.00 20.92 9 PRO B C 1
ATOM 2531 O O . PRO B 1 27 ? 57.313 115.978 2.394 1.00 21.45 9 PRO B O 1
ATOM 2535 N N . THR B 1 28 ? 55.893 117.268 1.174 1.00 21.42 10 THR B N 1
ATOM 2536 C CA . THR B 1 28 ? 55.872 118.388 2.112 1.00 21.35 10 THR B CA 1
ATOM 2537 C C . THR B 1 28 ? 54.417 118.769 2.426 1.00 23.86 10 THR B C 1
ATOM 2538 O O . THR B 1 28 ? 53.531 118.582 1.585 1.00 22.88 10 THR B O 1
ATOM 2542 N N . PHE B 1 29 ? 54.223 119.316 3.626 1.00 22.90 11 PHE B N 1
ATOM 2543 C CA . PHE B 1 29 ? 52.916 119.836 4.088 1.00 23.86 11 PHE B CA 1
ATOM 2544 C C . PHE B 1 29 ? 53.096 120.694 5.335 1.00 20.92 11 PHE B C 1
ATOM 2545 O O . PHE B 1 29 ? 53.317 120.176 6.424 1.00 23.66 11 PHE B O 1
ATOM 2553 N N . ASN B 1 30 ? 52.970 122.019 5.152 1.00 22.10 12 ASN B N 1
ATOM 2554 C CA . ASN B 1 30 ? 52.959 123.003 6.229 1.00 24.83 12 ASN B CA 1
ATOM 2555 C C . ASN B 1 30 ? 54.216 122.875 7.106 1.00 25.25 12 ASN B C 1
ATOM 2556 O O . ASN B 1 30 ? 54.130 122.975 8.317 1.00 25.26 12 ASN B O 1
ATOM 2561 N N . ASN B 1 31 ? 55.381 122.657 6.483 1.00 24.37 13 ASN B N 1
ATOM 2562 C CA . ASN B 1 31 ? 56.659 122.534 7.233 1.00 24.20 13 ASN B CA 1
ATOM 2563 C C . ASN B 1 31 ? 57.196 123.912 7.632 1.00 25.07 13 ASN B C 1
ATOM 2564 O O . ASN B 1 31 ? 57.808 124.057 8.680 1.00 32.55 13 ASN B O 1
ATOM 2569 N N . GLY B 1 32 ? 56.992 124.913 6.775 1.00 26.50 14 GLY B N 1
ATOM 2570 C CA . GLY B 1 32 ? 57.512 126.256 7.009 1.00 30.68 14 GLY B CA 1
ATOM 2571 C C . GLY B 1 32 ? 59.039 126.301 6.960 1.00 34.58 14 GLY B C 1
ATOM 2572 O O . GLY B 1 32 ? 59.685 125.486 6.287 1.00 27.92 14 GLY B O 1
ATOM 2573 N N . GLU B 1 33 ? 59.612 127.245 7.713 1.00 32.31 15 GLU B N 1
ATOM 2574 C CA . GLU B 1 33 ? 61.012 127.616 7.596 1.00 35.83 15 GLU B CA 1
ATOM 2575 C C . GLU B 1 33 ? 61.904 126.416 7.937 1.00 33.54 15 GLU B C 1
ATOM 2576 O O . GLU B 1 33 ? 62.969 126.306 7.366 1.00 30.84 15 GLU B O 1
ATOM 2582 N N . LYS B 1 34 ? 61.440 125.558 8.855 1.00 34.52 16 LYS B N 1
ATOM 2583 C CA . LYS B 1 34 ? 62.079 124.285 9.271 1.00 38.27 16 LYS B CA 1
ATOM 2584 C C . LYS B 1 34 ? 62.604 123.472 8.076 1.00 32.10 16 LYS B C 1
ATOM 2585 O O . LYS B 1 34 ? 63.616 122.806 8.182 1.00 31.60 16 LYS B O 1
ATOM 2591 N N . LEU B 1 35 ? 61.881 123.501 6.952 1.00 27.17 17 LEU B N 1
ATOM 2592 C CA . LEU B 1 35 ? 62.175 122.681 5.781 1.00 26.10 17 LEU B CA 1
ATOM 2593 C C . LEU B 1 35 ? 63.590 122.932 5.209 1.00 24.85 17 LEU B C 1
ATOM 2594 O O . LEU B 1 35 ? 64.167 122.023 4.597 1.00 23.30 17 LEU B O 1
ATOM 2599 N N . HIS B 1 36 ? 64.115 124.159 5.343 1.00 23.70 18 HIS B N 1
ATOM 2600 C CA . HIS B 1 36 ? 65.463 124.526 4.836 1.00 26.02 18 HIS B CA 1
ATOM 2601 C C . HIS B 1 36 ? 66.490 123.452 5.230 1.00 20.96 18 HIS B C 1
ATOM 2602 O O . HIS B 1 36 ? 67.263 122.983 4.383 1.00 25.13 18 HIS B O 1
ATOM 2609 N N . ARG B 1 37 ? 66.463 123.077 6.503 1.00 34.00 19 ARG B N 1
ATOM 2610 C CA . ARG B 1 37 ? 67.410 122.117 7.125 1.00 33.99 19 ARG B CA 1
ATOM 2611 C C . ARG B 1 37 ? 67.359 120.758 6.399 1.00 29.01 19 ARG B C 1
ATOM 2612 O O . ARG B 1 37 ? 68.383 120.167 6.070 1.00 26.97 19 ARG B O 1
ATOM 2620 N N . THR B 1 38 ? 66.153 120.255 6.130 1.00 26.67 20 THR B N 1
ATOM 2621 C CA . THR B 1 38 ? 65.969 118.979 5.479 1.00 25.13 20 THR B CA 1
ATOM 2622 C C . THR B 1 38 ? 66.431 119.066 4.015 1.00 24.22 20 THR B C 1
ATOM 2623 O O . THR B 1 38 ? 67.159 118.190 3.548 1.00 23.26 20 THR B O 1
ATOM 2627 N N . ILE B 1 39 ? 65.994 120.106 3.280 1.00 24.11 21 ILE B N 1
ATOM 2628 C CA . ILE B 1 39 ? 66.408 120.315 1.880 1.00 23.55 21 ILE B CA 1
ATOM 2629 C C . ILE B 1 39 ? 67.940 120.395 1.809 1.00 23.43 21 ILE B C 1
ATOM 2630 O O . ILE B 1 39 ? 68.560 119.760 0.970 1.00 22.81 21 ILE B O 1
ATOM 2635 N N . SER B 1 40 ? 68.523 121.199 2.693 1.00 24.07 22 SER B N 1
ATOM 2636 C CA . SER B 1 40 ? 69.946 121.422 2.700 1.00 24.52 22 SER B CA 1
ATOM 2637 C C . SER B 1 40 ? 70.712 120.104 2.926 1.00 23.85 22 SER B C 1
ATOM 2638 O O . SER B 1 40 ? 71.828 119.895 2.361 1.00 23.80 22 SER B O 1
ATOM 2641 N N . SER B 1 41 ? 70.158 119.195 3.745 1.00 23.28 23 SER B N 1
ATOM 2642 C CA . SER B 1 41 ? 70.835 117.890 4.035 1.00 22.92 23 SER B CA 1
ATOM 2643 C C . SER B 1 41 ? 70.906 117.035 2.771 1.00 22.30 23 SER B C 1
ATOM 2644 O O . SER B 1 41 ? 71.784 116.168 2.660 1.00 22.29 23 SER B O 1
ATOM 2647 N N . VAL B 1 42 ? 69.945 117.203 1.862 1.00 21.97 24 VAL B N 1
ATOM 2648 C CA . VAL B 1 42 ? 69.906 116.471 0.625 1.00 21.81 24 VAL B CA 1
ATOM 2649 C C . VAL B 1 42 ? 70.835 117.137 -0.396 1.00 22.35 24 VAL B C 1
ATOM 2650 O O . VAL B 1 42 ? 71.492 116.435 -1.174 1.00 22.23 24 VAL B O 1
ATOM 2654 N N . LEU B 1 43 ? 70.853 118.468 -0.421 1.00 23.18 25 LEU B N 1
ATOM 2655 C CA . LEU B 1 43 ? 71.561 119.188 -1.492 1.00 24.46 25 LEU B CA 1
ATOM 2656 C C . LEU B 1 43 ? 73.068 119.169 -1.216 1.00 25.73 25 LEU B C 1
ATOM 2657 O O . LEU B 1 43 ? 73.810 119.269 -2.183 1.00 26.74 25 LEU B O 1
ATOM 2662 N N . ASN B 1 44 ? 73.457 118.949 0.046 1.00 26.52 26 ASN B N 1
ATOM 2663 C CA . ASN B 1 44 ? 74.848 118.802 0.470 1.00 28.76 26 ASN B CA 1
ATOM 2664 C C . ASN B 1 44 ? 75.153 117.321 0.592 1.00 27.78 26 ASN B C 1
ATOM 2665 O O . ASN B 1 44 ? 75.017 116.801 1.647 1.00 29.90 26 ASN B O 1
ATOM 2670 N N . GLN B 1 45 ? 75.491 116.645 -0.499 1.00 27.37 27 GLN B N 1
ATOM 2671 C CA . GLN B 1 45 ? 75.853 115.222 -0.419 1.00 26.74 27 GLN B CA 1
ATOM 2672 C C . GLN B 1 45 ? 77.250 115.050 -1.012 1.00 28.02 27 GLN B C 1
ATOM 2673 O O . GLN B 1 45 ? 77.708 115.867 -1.855 1.00 29.83 27 GLN B O 1
ATOM 2679 N N . THR B 1 46 ? 77.911 113.979 -0.568 1.00 27.36 28 THR B N 1
ATOM 2680 C CA . THR B 1 46 ? 79.179 113.580 -1.117 1.00 27.94 28 THR B CA 1
ATOM 2681 C C . THR B 1 46 ? 78.990 113.102 -2.552 1.00 27.60 28 THR B C 1
ATOM 2682 O O . THR B 1 46 ? 79.890 113.229 -3.355 1.00 28.55 28 THR B O 1
ATOM 2686 N N . MET B 1 47 ? 77.815 112.562 -2.865 1.00 26.14 29 MET B N 1
ATOM 2687 C CA . MET B 1 47 ? 77.497 112.195 -4.204 1.00 25.97 29 MET B CA 1
ATOM 2688 C C . MET B 1 47 ? 77.531 113.453 -5.084 1.00 26.84 29 MET B C 1
ATOM 2689 O O . MET B 1 47 ? 77.112 114.538 -4.662 1.00 26.14 29 MET B O 1
ATOM 2694 N N . LYS B 1 48 ? 78.013 113.279 -6.317 1.00 28.86 30 LYS B N 1
ATOM 2695 C CA . LYS B 1 48 ? 78.035 114.340 -7.355 1.00 30.70 30 LYS B CA 1
ATOM 2696 C C . LYS B 1 48 ? 76.608 114.877 -7.520 1.00 29.34 30 LYS B C 1
ATOM 2697 O O . LYS B 1 48 ? 75.685 114.100 -7.786 1.00 27.61 30 LYS B O 1
ATOM 2703 N N . SER B 1 49 ? 76.468 116.200 -7.419 1.00 29.08 31 SER B N 1
ATOM 2704 C CA A SER B 1 49 ? 75.175 116.876 -7.459 0.70 29.34 31 SER B CA 1
ATOM 2705 C CA B SER B 1 49 ? 75.174 116.865 -7.448 0.30 28.59 31 SER B CA 1
ATOM 2706 C C . SER B 1 49 ? 74.391 116.451 -8.703 1.00 29.01 31 SER B C 1
ATOM 2707 O O . SER B 1 49 ? 73.162 116.272 -8.676 1.00 28.11 31 SER B O 1
ATOM 2712 N N . THR B 1 50 ? 75.110 116.279 -9.812 1.00 29.90 32 THR B N 1
ATOM 2713 C CA . THR B 1 50 ? 74.476 115.969 -11.095 1.00 30.21 32 THR B CA 1
ATOM 2714 C C . THR B 1 50 ? 74.039 114.502 -11.167 1.00 29.35 32 THR B C 1
ATOM 2715 O O . THR B 1 50 ? 73.404 114.127 -12.127 1.00 30.04 32 THR B O 1
ATOM 2719 N N . ASP B 1 51 ? 74.401 113.670 -10.182 1.00 28.53 33 ASP B N 1
ATOM 2720 C CA . ASP B 1 51 ? 74.099 112.203 -10.257 1.00 28.63 33 ASP B CA 1
ATOM 2721 C C . ASP B 1 51 ? 72.786 111.842 -9.533 1.00 26.70 33 ASP B C 1
ATOM 2722 O O . ASP B 1 51 ? 72.398 110.684 -9.562 1.00 26.27 33 ASP B O 1
ATOM 2727 N N . TYR B 1 52 ? 72.184 112.800 -8.820 1.00 25.47 34 TYR B N 1
ATOM 2728 C CA . TYR B 1 52 ? 70.893 112.611 -8.098 1.00 24.59 34 TYR B CA 1
ATOM 2729 C C . TYR B 1 52 ? 70.041 113.870 -8.193 1.00 24.69 34 TYR B C 1
ATOM 2730 O O . TYR B 1 52 ? 70.502 114.907 -8.663 1.00 24.41 34 TYR B O 1
ATOM 2739 N N . GLU B 1 53 ? 68.755 113.718 -7.832 1.00 24.17 35 GLU B N 1
ATOM 2740 C CA . GLU B 1 53 ? 67.796 114.794 -7.833 1.00 24.47 35 GLU B CA 1
ATOM 2741 C C . GLU B 1 53 ? 66.925 114.691 -6.575 1.00 23.49 35 GLU B C 1
ATOM 2742 O O . GLU B 1 53 ? 66.731 113.610 -6.021 1.00 23.33 35 GLU B O 1
ATOM 2748 N N . LEU B 1 54 ? 66.388 115.831 -6.155 1.00 23.02 36 LEU B N 1
ATOM 2749 C CA . LEU B 1 54 ? 65.431 115.921 -5.098 1.00 22.45 36 LEU B CA 1
ATOM 2750 C C . LEU B 1 54 ? 64.098 116.322 -5.726 1.00 22.79 36 LEU B C 1
ATOM 2751 O O . LEU B 1 54 ? 64.001 117.384 -6.335 1.00 23.22 36 LEU B O 1
ATOM 2756 N N . ILE B 1 55 ? 63.110 115.429 -5.585 1.00 22.47 37 ILE B N 1
ATOM 2757 C CA . ILE B 1 55 ? 61.756 115.649 -6.048 1.00 23.05 37 ILE B CA 1
ATOM 2758 C C . ILE B 1 55 ? 60.886 116.007 -4.841 1.00 23.01 37 ILE B C 1
ATOM 2759 O O . ILE B 1 55 ? 60.706 115.180 -3.939 1.00 22.85 37 ILE B O 1
ATOM 2764 N N . ILE B 1 56 ? 60.355 117.228 -4.847 1.00 23.29 38 ILE B N 1
ATOM 2765 C CA . ILE B 1 56 ? 59.559 117.722 -3.767 1.00 23.48 38 ILE B CA 1
ATOM 2766 C C . ILE B 1 56 ? 58.113 117.763 -4.251 1.00 24.10 38 ILE B C 1
ATOM 2767 O O . ILE B 1 56 ? 57.870 118.446 -5.252 1.00 24.50 38 ILE B O 1
ATOM 2772 N N . ILE B 1 57 ? 57.227 117.072 -3.519 1.00 24.16 39 ILE B N 1
ATOM 2773 C CA . ILE B 1 57 ? 55.766 117.076 -3.803 1.00 25.29 39 ILE B CA 1
ATOM 2774 C C . ILE B 1 57 ? 55.015 117.711 -2.631 1.00 25.57 39 ILE B C 1
ATOM 2775 O O . ILE B 1 57 ? 54.895 117.135 -1.561 1.00 25.11 39 ILE B O 1
ATOM 2780 N N . ASP B 1 58 ? 54.489 118.902 -2.869 1.00 26.41 40 ASP B N 1
ATOM 2781 C CA . ASP B 1 58 ? 53.783 119.619 -1.826 1.00 27.01 40 ASP B CA 1
ATOM 2782 C C . ASP B 1 58 ? 52.311 119.202 -1.834 1.00 27.74 40 ASP B C 1
ATOM 2783 O O . ASP B 1 58 ? 51.620 119.382 -2.829 1.00 28.27 40 ASP B O 1
ATOM 2788 N N . ASP B 1 59 ? 51.834 118.763 -0.670 1.00 27.97 41 ASP B N 1
ATOM 2789 C CA . ASP B 1 59 ? 50.520 118.202 -0.529 1.00 28.66 41 ASP B CA 1
ATOM 2790 C C . ASP B 1 59 ? 49.530 119.327 -0.176 1.00 29.99 41 ASP B C 1
ATOM 2791 O O . ASP B 1 59 ? 48.810 119.234 0.804 1.00 30.72 41 ASP B O 1
ATOM 2796 N N . HIS B 1 60 ? 49.476 120.351 -1.033 1.00 30.60 42 HIS B N 1
ATOM 2797 C CA . HIS B 1 60 ? 48.603 121.544 -0.911 1.00 32.22 42 HIS B CA 1
ATOM 2798 C C . HIS B 1 60 ? 48.750 122.188 0.475 1.00 32.56 42 HIS B C 1
ATOM 2799 O O . HIS B 1 60 ? 47.813 122.294 1.225 1.00 33.41 42 HIS B O 1
ATOM 2806 N N . SER B 1 61 ? 49.975 122.614 0.808 1.00 32.14 43 SER B N 1
ATOM 2807 C CA . SER B 1 61 ? 50.224 123.449 1.988 1.00 32.79 43 SER B CA 1
ATOM 2808 C C . SER B 1 61 ? 49.249 124.634 1.976 1.00 34.88 43 SER B C 1
ATOM 2809 O O . SER B 1 61 ? 48.918 125.116 0.913 1.00 34.61 43 SER B O 1
ATOM 2812 N N . ASN B 1 62 ? 48.883 125.128 3.159 1.00 36.55 44 ASN B N 1
ATOM 2813 C CA . ASN B 1 62 ? 48.048 126.294 3.259 1.00 40.08 44 ASN B CA 1
ATOM 2814 C C . ASN B 1 62 ? 48.549 127.211 4.381 1.00 40.69 44 ASN B C 1
ATOM 2815 O O . ASN B 1 62 ? 47.743 127.908 5.004 1.00 46.03 44 ASN B O 1
ATOM 2820 N N . ASP B 1 63 ? 49.863 127.277 4.590 1.00 39.42 45 ASP B N 1
ATOM 2821 C CA . ASP B 1 63 ? 50.460 127.979 5.728 1.00 39.14 45 ASP B CA 1
ATOM 2822 C C . ASP B 1 63 ? 50.906 129.391 5.310 1.00 39.87 45 ASP B C 1
ATOM 2823 O O . ASP B 1 63 ? 52.057 129.805 5.558 1.00 38.44 45 ASP B O 1
ATOM 2828 N N . ASN B 1 64 ? 50.008 130.121 4.649 1.00 40.51 46 ASN B N 1
ATOM 2829 C CA . ASN B 1 64 ? 50.278 131.502 4.245 1.00 42.55 46 ASN B CA 1
ATOM 2830 C C . ASN B 1 64 ? 51.501 131.581 3.324 1.00 40.11 46 ASN B C 1
ATOM 2831 O O . ASN B 1 64 ? 52.249 132.533 3.389 1.00 39.78 46 ASN B O 1
ATOM 2836 N N . GLY B 1 65 ? 51.714 130.552 2.504 1.00 38.40 47 GLY B N 1
ATOM 2837 C CA . GLY B 1 65 ? 52.769 130.523 1.498 1.00 36.95 47 GLY B CA 1
ATOM 2838 C C . GLY B 1 65 ? 54.151 130.219 2.050 1.00 35.79 47 GLY B C 1
ATOM 2839 O O . GLY B 1 65 ? 55.108 130.190 1.275 1.00 34.25 47 GLY B O 1
ATOM 2840 N N . GLU B 1 66 ? 54.268 129.945 3.355 1.00 36.15 48 GLU B N 1
ATOM 2841 C CA . GLU B 1 66 ? 55.603 129.780 4.003 1.00 36.18 48 GLU B CA 1
ATOM 2842 C C . GLU B 1 66 ? 56.349 128.578 3.423 1.00 33.26 48 GLU B C 1
ATOM 2843 O O . GLU B 1 66 ? 57.552 128.690 3.143 1.00 32.20 48 GLU B O 1
ATOM 2849 N N . THR B 1 67 ? 55.666 127.434 3.282 1.00 31.78 49 THR B N 1
ATOM 2850 C CA . THR B 1 67 ? 56.337 126.207 2.799 1.00 30.68 49 THR B CA 1
ATOM 2851 C C . THR B 1 67 ? 56.813 126.443 1.360 1.00 30.29 49 THR B C 1
ATOM 2852 O O . THR B 1 67 ? 57.980 126.155 1.003 1.00 29.17 49 THR B O 1
ATOM 2856 N N . LEU B 1 68 ? 55.918 127.003 0.548 1.00 31.50 50 LEU B N 1
ATOM 2857 C CA . LEU B 1 68 ? 56.190 127.306 -0.860 1.00 32.28 50 LEU B CA 1
ATOM 2858 C C . LEU B 1 68 ? 57.340 128.326 -0.990 1.00 32.01 50 LEU B C 1
ATOM 2859 O O . LEU B 1 68 ? 58.226 128.159 -1.869 1.00 30.65 50 LEU B O 1
ATOM 2864 N N . ASN B 1 69 ? 57.391 129.321 -0.092 1.00 32.18 51 ASN B N 1
ATOM 2865 C CA . ASN B 1 69 ? 58.471 130.293 -0.109 1.00 32.58 51 ASN B CA 1
ATOM 2866 C C . ASN B 1 69 ? 59.817 129.616 0.145 1.00 31.07 51 ASN B C 1
ATOM 2867 O O . ASN B 1 69 ? 60.829 129.993 -0.465 1.00 30.61 51 ASN B O 1
ATOM 2872 N N . VAL B 1 70 ? 59.834 128.575 0.983 1.00 30.33 52 VAL B N 1
ATOM 2873 C CA . VAL B 1 70 ? 61.064 127.846 1.241 1.00 29.60 52 VAL B CA 1
ATOM 2874 C C . VAL B 1 70 ? 61.464 127.068 -0.018 1.00 28.42 52 VAL B C 1
ATOM 2875 O O . VAL B 1 70 ? 62.622 127.067 -0.452 1.00 26.83 52 VAL B O 1
ATOM 2879 N N . ILE B 1 71 ? 60.500 126.354 -0.594 1.00 27.76 53 ILE B N 1
ATOM 2880 C CA . ILE B 1 71 ? 60.805 125.557 -1.770 1.00 27.55 53 ILE B CA 1
ATOM 2881 C C . ILE B 1 71 ? 61.350 126.459 -2.888 1.00 27.85 53 ILE B C 1
ATOM 2882 O O . ILE B 1 71 ? 62.284 126.100 -3.578 1.00 27.20 53 ILE B O 1
ATOM 2887 N N . LYS B 1 72 ? 60.722 127.633 -3.033 1.00 29.05 54 LYS B N 1
ATOM 2888 C CA . LYS B 1 72 ? 61.045 128.641 -4.083 1.00 30.35 54 LYS B CA 1
ATOM 2889 C C . LYS B 1 72 ? 62.505 129.094 -3.983 1.00 29.49 54 LYS B C 1
ATOM 2890 O O . LYS B 1 72 ? 63.058 129.523 -5.009 1.00 29.26 54 LYS B O 1
ATOM 2896 N N . LYS B 1 73 ? 63.121 128.949 -2.806 1.00 29.50 55 LYS B N 1
ATOM 2897 C CA . LYS B 1 73 ? 64.538 129.361 -2.604 1.00 30.34 55 LYS B CA 1
ATOM 2898 C C . LYS B 1 73 ? 65.487 128.355 -3.272 1.00 28.74 55 LYS B C 1
ATOM 2899 O O . LYS B 1 73 ? 66.647 128.726 -3.526 1.00 28.41 55 LYS B O 1
ATOM 2905 N N . TYR B 1 74 ? 65.013 127.131 -3.531 1.00 27.50 56 TYR B N 1
ATOM 2906 C CA . TYR B 1 74 ? 65.821 126.078 -4.193 1.00 26.78 56 TYR B CA 1
ATOM 2907 C C . TYR B 1 74 ? 65.339 125.858 -5.635 1.00 26.80 56 TYR B C 1
ATOM 2908 O O .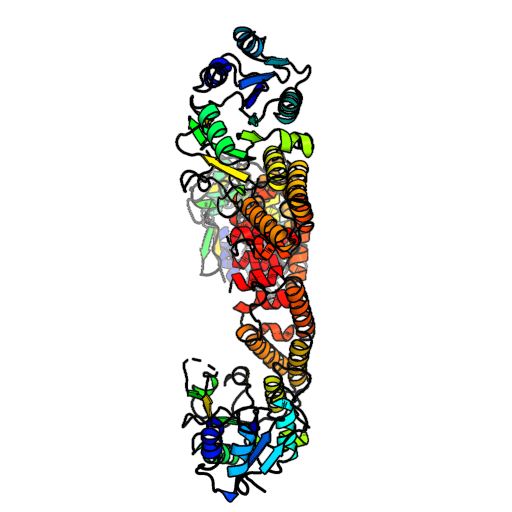 TYR B 1 74 ? 65.698 124.824 -6.222 1.00 26.05 56 TYR B O 1
ATOM 2917 N N . LYS B 1 75 ? 64.542 126.786 -6.183 1.00 28.01 57 LYS B N 1
ATOM 2918 C CA . LYS B 1 75 ? 64.127 126.665 -7.574 1.00 28.89 57 LYS B CA 1
ATOM 2919 C C . LYS B 1 75 ? 65.377 126.506 -8.455 1.00 28.27 57 LYS B C 1
ATOM 2920 O O . LYS B 1 75 ? 66.322 127.269 -8.343 1.00 28.30 57 LYS B O 1
ATOM 2926 N N . GLY B 1 76 ? 65.341 125.511 -9.340 1.00 27.47 58 GLY B N 1
ATOM 2927 C CA . GLY B 1 76 ? 66.454 125.205 -10.225 1.00 27.14 58 GLY B CA 1
ATOM 2928 C C . GLY B 1 76 ? 67.381 124.152 -9.642 1.00 26.03 58 GLY B C 1
ATOM 2929 O O . GLY B 1 76 ? 68.232 123.653 -10.355 1.00 26.65 58 GLY B O 1
ATOM 2930 N N . LEU B 1 77 ? 67.271 123.865 -8.342 1.00 25.01 59 LEU B N 1
ATOM 2931 C CA . LEU B 1 77 ? 68.098 122.848 -7.710 1.00 24.50 59 LEU B CA 1
ATOM 2932 C C . LEU B 1 77 ? 67.276 121.605 -7.364 1.00 24.02 59 LEU B C 1
ATOM 2933 O O . LEU B 1 77 ? 67.864 120.624 -6.918 1.00 23.58 59 LEU B O 1
ATOM 2938 N N . VAL B 1 78 ? 65.941 121.692 -7.490 1.00 24.44 60 VAL B N 1
ATOM 2939 C CA . VAL B 1 78 ? 65.029 120.633 -7.130 1.00 24.29 60 VAL B CA 1
ATOM 2940 C C . VAL B 1 78 ? 64.010 120.523 -8.257 1.00 25.24 60 VAL B C 1
ATOM 2941 O O . VAL B 1 78 ? 63.818 121.465 -9.022 1.00 26.04 60 VAL B O 1
ATOM 2945 N N . ARG B 1 79 ? 63.320 119.385 -8.321 1.00 25.12 61 ARG B N 1
ATOM 2946 C CA . ARG B 1 79 ? 62.124 119.270 -9.121 1.00 26.08 61 ARG B CA 1
ATOM 2947 C C . ARG B 1 79 ? 60.946 119.414 -8.167 1.00 26.09 61 ARG B C 1
ATOM 2948 O O . ARG B 1 79 ? 61.030 118.980 -7.029 1.00 24.97 61 ARG B O 1
ATOM 2956 N N . PHE B 1 80 ? 59.855 120.021 -8.638 1.00 27.37 62 PHE B N 1
ATOM 2957 C CA . PHE B 1 80 ? 58.798 120.376 -7.755 1.00 28.05 62 PHE B CA 1
ATOM 2958 C C . PHE B 1 80 ? 57.460 120.163 -8.446 1.00 29.33 62 PHE B C 1
ATOM 2959 O O . PHE B 1 80 ? 57.319 120.568 -9.578 1.00 29.84 62 PHE B O 1
ATOM 2967 N N . LYS B 1 81 ? 56.531 119.564 -7.713 1.00 29.23 63 LYS B N 1
ATOM 2968 C CA . LYS B 1 81 ? 55.130 119.456 -8.111 1.00 31.31 63 LYS B CA 1
ATOM 2969 C C . LYS B 1 81 ? 54.272 119.875 -6.911 1.00 31.49 63 LYS B C 1
ATOM 2970 O O . LYS B 1 81 ? 54.460 119.405 -5.819 1.00 29.89 63 LYS B O 1
ATOM 2974 N N . GLN B 1 82 ? 53.293 120.752 -7.129 1.00 33.54 64 GLN B N 1
ATOM 2975 C CA . GLN B 1 82 ? 52.305 121.031 -6.103 1.00 34.54 64 GLN B CA 1
ATOM 2976 C C . GLN B 1 82 ? 51.021 120.248 -6.411 1.00 33.69 64 GLN B C 1
ATOM 2977 O O . GLN B 1 82 ? 50.491 120.385 -7.500 1.00 34.58 64 GLN B O 1
ATOM 2983 N N . LEU B 1 83 ? 50.502 119.495 -5.438 1.00 32.68 65 LEU B N 1
ATOM 2984 C CA . LEU B 1 83 ? 49.158 118.922 -5.530 1.00 33.79 65 LEU B CA 1
ATOM 2985 C C . LEU B 1 83 ? 48.136 120.024 -5.230 1.00 34.51 65 LEU B C 1
ATOM 2986 O O . LEU B 1 83 ? 48.419 120.938 -4.448 1.00 33.55 65 LEU B O 1
ATOM 2991 N N . LYS B 1 84 ? 46.958 119.935 -5.861 1.00 36.02 66 LYS B N 1
ATOM 2992 C CA . LYS B 1 84 ? 45.963 121.016 -5.810 1.00 38.04 66 LYS B CA 1
ATOM 2993 C C . LYS B 1 84 ? 44.974 120.806 -4.653 1.00 38.46 66 LYS B C 1
ATOM 2994 O O . LYS B 1 84 ? 44.223 121.731 -4.327 1.00 40.15 66 LYS B O 1
ATOM 2997 N N . LYS B 1 85 ? 44.939 119.613 -4.053 1.00 37.28 67 LYS B N 1
ATOM 2998 C CA . LYS B 1 85 ? 44.183 119.387 -2.802 1.00 37.47 67 LYS B CA 1
ATOM 2999 C C . LYS B 1 85 ? 45.014 118.490 -1.863 1.00 35.22 67 LYS B C 1
ATOM 3000 O O . LYS B 1 85 ? 45.841 117.685 -2.310 1.00 34.14 67 LYS B O 1
ATOM 3004 N N . ASN B 1 86 ? 44.848 118.708 -0.555 1.00 34.44 68 ASN B N 1
ATOM 3005 C CA . ASN B 1 86 ? 45.584 117.999 0.467 1.00 33.18 68 ASN B CA 1
ATOM 3006 C C . ASN B 1 86 ? 45.084 116.562 0.509 1.00 32.78 68 ASN B C 1
ATOM 3007 O O . ASN B 1 86 ? 43.909 116.331 0.762 1.00 32.89 68 ASN B O 1
ATOM 3012 N N . SER B 1 87 ? 45.977 115.608 0.245 1.00 31.38 69 SER B N 1
ATOM 3013 C CA . SER B 1 87 ? 45.638 114.178 0.290 1.00 31.16 69 SER B CA 1
ATOM 3014 C C . SER B 1 87 ? 45.495 113.727 1.743 1.00 31.01 69 SER B C 1
ATOM 3015 O O . SER B 1 87 ? 44.802 112.788 2.002 1.00 31.52 69 SER B O 1
ATOM 3018 N N . GLY B 1 88 ? 46.217 114.356 2.675 1.00 30.33 70 GLY B N 1
ATOM 3019 C CA . GLY B 1 88 ? 46.118 114.004 4.087 1.00 30.35 70 GLY B CA 1
ATOM 3020 C C . GLY B 1 88 ? 47.215 113.076 4.606 1.00 29.21 70 GLY B C 1
ATOM 3021 O O . GLY B 1 88 ? 47.270 112.850 5.803 1.00 29.35 70 GLY B O 1
ATOM 3022 N N . ASN B 1 89 ? 48.044 112.481 3.736 1.00 28.15 71 ASN B N 1
ATOM 3023 C CA . ASN B 1 89 ? 49.220 111.717 4.206 1.00 27.45 71 ASN B CA 1
ATOM 3024 C C . ASN B 1 89 ? 50.194 111.536 3.032 1.00 26.02 71 ASN B C 1
ATOM 3025 O O . ASN B 1 89 ? 49.951 112.016 1.918 1.00 26.18 71 ASN B O 1
ATOM 3030 N N . ALA B 1 90 ? 51.288 110.816 3.276 1.00 24.60 72 ALA B N 1
ATOM 3031 C CA . ALA B 1 90 ? 52.437 110.766 2.329 1.00 23.64 72 ALA B CA 1
ATOM 3032 C C . ALA B 1 90 ? 52.151 109.918 1.085 1.00 23.37 72 ALA B C 1
ATOM 3033 O O . ALA B 1 90 ? 52.892 110.002 0.113 1.00 22.85 72 ALA B O 1
ATOM 3035 N N . SER B 1 91 ? 51.076 109.099 1.094 1.00 23.81 73 SER B N 1
ATOM 3036 C CA . SER B 1 91 ? 50.900 108.120 0.029 1.00 23.69 73 SER B CA 1
ATOM 3037 C C . SER B 1 91 ? 50.785 108.763 -1.366 1.00 24.28 73 SER B C 1
ATOM 3038 O O . SER B 1 91 ? 51.528 108.387 -2.253 1.00 23.75 73 SER B O 1
ATOM 3041 N N . VAL B 1 92 ? 49.838 109.672 -1.597 1.00 25.38 74 VAL B N 1
ATOM 3042 C CA . VAL B 1 92 ? 49.602 110.236 -2.952 1.00 26.39 74 VAL B CA 1
ATOM 3043 C C . VAL B 1 92 ? 50.820 111.048 -3.392 1.00 26.30 74 VAL B C 1
ATOM 3044 O O . VAL B 1 92 ? 51.303 110.894 -4.512 1.00 26.57 74 VAL B O 1
ATOM 3048 N N . PRO B 1 93 ? 51.416 111.897 -2.532 1.00 26.13 75 PRO B N 1
ATOM 3049 C CA . PRO B 1 93 ? 52.647 112.588 -2.907 1.00 25.78 75 PRO B CA 1
ATOM 3050 C C . PRO B 1 93 ? 53.805 111.648 -3.305 1.00 24.72 75 PRO B C 1
ATOM 3051 O O . PRO B 1 93 ? 54.448 111.874 -4.310 1.00 24.79 75 PRO B O 1
ATOM 3055 N N . ARG B 1 94 ? 54.049 110.601 -2.522 1.00 23.69 76 ARG B N 1
ATOM 3056 C CA . ARG B 1 94 ? 55.125 109.639 -2.829 1.00 22.89 76 ARG B CA 1
ATOM 3057 C C . ARG B 1 94 ? 54.837 108.953 -4.165 1.00 23.27 76 ARG B C 1
ATOM 3058 O O . ARG B 1 94 ? 55.753 108.780 -4.953 1.00 23.40 76 ARG B O 1
ATOM 3066 N N . ASN B 1 95 ? 53.568 108.585 -4.432 1.00 23.73 77 ASN B N 1
ATOM 3067 C CA . ASN B 1 95 ? 53.207 107.980 -5.714 1.00 24.27 77 ASN B CA 1
ATOM 3068 C C . ASN B 1 95 ? 53.503 108.958 -6.872 1.00 25.16 77 ASN B C 1
ATOM 3069 O O . ASN B 1 95 ? 53.933 108.547 -7.968 1.00 25.41 77 ASN B O 1
ATOM 3074 N N . THR B 1 96 ? 53.181 110.243 -6.685 1.00 25.82 78 THR B N 1
ATOM 3075 C CA . THR B 1 96 ? 53.494 111.262 -7.687 1.00 26.54 78 THR B CA 1
ATOM 3076 C C . THR B 1 96 ? 55.005 111.270 -7.940 1.00 26.24 78 THR B C 1
ATOM 3077 O O . THR B 1 96 ? 55.399 111.262 -9.086 1.00 27.08 78 THR B O 1
ATOM 3081 N N . GLY B 1 97 ? 55.803 111.287 -6.863 1.00 25.26 79 GLY B N 1
ATOM 3082 C CA . GLY B 1 97 ? 57.279 111.250 -6.916 1.00 25.34 79 GLY B CA 1
ATOM 3083 C C . GLY B 1 97 ? 57.738 110.068 -7.735 1.00 25.52 79 GLY B C 1
ATOM 3084 O O . GLY B 1 97 ? 58.500 110.237 -8.665 1.00 25.69 79 GLY B O 1
ATOM 3085 N N . LEU B 1 98 ? 57.120 108.896 -7.498 1.00 26.13 80 LEU B N 1
ATOM 3086 C CA . LEU B 1 98 ? 57.503 107.652 -8.210 1.00 26.34 80 LEU B CA 1
ATOM 3087 C C . LEU B 1 98 ? 57.263 107.815 -9.714 1.00 27.38 80 LEU B C 1
ATOM 3088 O O . LEU B 1 98 ? 58.098 107.396 -10.501 1.00 27.11 80 LEU B O 1
ATOM 3093 N N . LYS B 1 99 ? 56.168 108.465 -10.104 1.00 28.67 81 LYS B N 1
ATOM 3094 C CA . LYS B 1 99 ? 55.847 108.655 -11.523 1.00 31.18 81 LYS B CA 1
ATOM 3095 C C . LYS B 1 99 ? 56.902 109.568 -12.165 1.00 30.71 81 LYS B C 1
ATOM 3096 O O . LYS B 1 99 ? 57.226 109.404 -13.322 1.00 31.17 81 LYS B O 1
ATOM 3102 N N . MET B 1 100 ? 57.421 110.530 -11.395 1.00 29.50 82 MET B N 1
ATOM 3103 C CA . MET B 1 100 ? 58.328 111.550 -11.909 1.00 29.59 82 MET B CA 1
ATOM 3104 C C . MET B 1 100 ? 59.774 111.023 -12.027 1.00 29.03 82 MET B C 1
ATOM 3105 O O . MET B 1 100 ? 60.547 111.590 -12.800 1.00 28.65 82 MET B O 1
ATOM 3110 N N . SER B 1 101 ? 60.135 109.965 -11.284 1.00 28.05 83 SER B N 1
ATOM 3111 C CA . SER B 1 101 ? 61.518 109.509 -11.250 1.00 28.00 83 SER B CA 1
ATOM 3112 C C . SER B 1 101 ? 61.807 108.483 -12.359 1.00 29.00 83 SER B C 1
ATOM 3113 O O . SER B 1 101 ? 61.040 107.481 -12.548 1.00 29.66 83 SER B O 1
ATOM 3116 N N . LYS B 1 102 ? 62.929 108.710 -13.065 1.00 29.85 84 LYS B N 1
ATOM 3117 C CA . LYS B 1 102 ? 63.493 107.777 -14.049 1.00 30.74 84 LYS B CA 1
ATOM 3118 C C . LYS B 1 102 ? 64.894 107.367 -13.582 1.00 29.90 84 LYS B C 1
ATOM 3119 O O . LYS B 1 102 ? 65.720 106.930 -14.371 1.00 31.05 84 LYS B O 1
ATOM 3123 N N . ALA B 1 103 ? 65.121 107.450 -12.271 1.00 28.14 85 ALA B N 1
ATOM 3124 C CA . ALA B 1 103 ? 66.422 107.148 -11.693 1.00 27.44 85 ALA B CA 1
ATOM 3125 C C . ALA B 1 103 ? 66.588 105.639 -11.474 1.00 27.24 85 ALA B C 1
ATOM 3126 O O . ALA B 1 103 ? 65.623 104.878 -11.507 1.00 26.05 85 ALA B O 1
ATOM 3128 N N . GLU B 1 104 ? 67.837 105.232 -11.191 1.00 26.81 86 GLU B N 1
ATOM 3129 C CA . GLU B 1 104 ? 68.156 103.838 -10.929 1.00 26.97 86 GLU B CA 1
ATOM 3130 C C . GLU B 1 104 ? 67.554 103.376 -9.593 1.00 25.33 86 GLU B C 1
ATOM 3131 O O . GLU B 1 104 ? 66.993 102.262 -9.504 1.00 24.95 86 GLU B O 1
ATOM 3137 N N . TYR B 1 105 ? 67.678 104.226 -8.567 1.00 23.88 87 TYR B N 1
ATOM 3138 C CA . TYR B 1 105 ? 67.140 103.998 -7.241 1.00 22.87 87 TYR B CA 1
ATOM 3139 C C . TYR B 1 105 ? 66.313 105.206 -6.801 1.00 22.37 87 TYR B C 1
ATOM 3140 O O . TYR B 1 105 ? 66.568 106.325 -7.241 1.00 22.41 87 TYR B O 1
ATOM 3149 N N . VAL B 1 106 ? 65.317 104.958 -5.935 1.00 21.78 88 VAL B N 1
ATOM 3150 C CA . VAL B 1 106 ? 64.633 106.034 -5.232 1.00 21.34 88 VAL B CA 1
ATOM 3151 C C . VAL B 1 106 ? 64.874 105.899 -3.730 1.00 20.71 88 VAL B C 1
ATOM 3152 O O . VAL B 1 106 ? 65.070 104.842 -3.218 1.00 20.76 88 VAL B O 1
ATOM 3156 N N . PHE B 1 107 ? 64.778 107.019 -3.041 1.00 20.65 89 PHE B N 1
ATOM 3157 C CA . PHE B 1 107 ? 64.970 107.101 -1.629 1.00 20.65 89 PHE B CA 1
ATOM 3158 C C . PHE B 1 107 ? 63.886 108.014 -1.047 1.00 20.55 89 PHE B C 1
ATOM 3159 O O . PHE B 1 107 ? 63.796 109.177 -1.395 1.00 20.89 89 PHE B O 1
ATOM 3167 N N . PHE B 1 108 ? 63.066 107.490 -0.139 1.00 20.17 90 PHE B N 1
ATOM 3168 C CA . PHE B 1 108 ? 61.995 108.276 0.501 1.00 20.21 90 PHE B CA 1
ATOM 3169 C C . PHE B 1 108 ? 62.559 108.983 1.742 1.00 20.62 90 PHE B C 1
ATOM 3170 O O . PHE B 1 108 ? 63.185 108.368 2.617 1.00 20.69 90 PHE B O 1
ATOM 3178 N N . LEU B 1 109 ? 62.445 110.308 1.727 1.00 21.05 91 LEU B N 1
ATOM 3179 C CA . LEU B 1 109 ? 62.810 111.184 2.815 1.00 21.36 91 LEU B CA 1
ATOM 3180 C C . LEU B 1 109 ? 61.557 111.936 3.287 1.00 21.43 91 LEU B C 1
ATOM 3181 O O . LEU B 1 109 ? 60.859 112.604 2.503 1.00 22.31 91 LEU B O 1
ATOM 3186 N N . ASP B 1 110 ? 61.289 111.883 4.586 1.00 21.23 92 ASP B N 1
ATOM 3187 C CA . ASP B 1 110 ? 60.193 112.665 5.161 1.00 21.49 92 ASP B CA 1
ATOM 3188 C C . ASP B 1 110 ? 60.709 114.084 5.419 1.00 21.88 92 ASP B C 1
ATOM 3189 O O . ASP B 1 110 ? 61.887 114.251 5.794 1.00 22.10 92 ASP B O 1
ATOM 3194 N N . SER B 1 111 ? 59.810 115.068 5.268 1.00 22.51 93 SER B N 1
ATOM 3195 C CA . SER B 1 111 ? 60.131 116.509 5.199 1.00 23.02 93 SER B CA 1
ATOM 3196 C C . SER B 1 111 ? 60.632 117.047 6.552 1.00 23.47 93 SER B C 1
ATOM 3197 O O . SER B 1 111 ? 61.070 118.200 6.577 1.00 23.83 93 SER B O 1
ATOM 3200 N N . ASP B 1 112 ? 60.581 116.249 7.637 1.00 23.08 94 ASP B N 1
ATOM 3201 C CA . ASP B 1 112 ? 61.050 116.703 8.941 1.00 23.73 94 ASP B CA 1
ATOM 3202 C C . ASP B 1 112 ? 62.372 116.028 9.364 1.00 23.42 94 ASP B C 1
ATOM 3203 O O . ASP B 1 112 ? 62.867 116.310 10.454 1.00 24.16 94 ASP B O 1
ATOM 3208 N N . ASP B 1 113 ? 62.893 115.132 8.537 1.00 22.67 95 ASP B N 1
ATOM 3209 C CA . ASP B 1 113 ? 64.084 114.316 8.869 1.00 22.72 95 ASP B CA 1
ATOM 3210 C C . ASP B 1 113 ? 65.310 114.910 8.149 1.00 23.03 95 ASP B C 1
ATOM 3211 O O . ASP B 1 113 ? 65.209 115.922 7.463 1.00 23.06 95 ASP B O 1
ATOM 3216 N N . LEU B 1 114 ? 66.454 114.249 8.320 1.00 23.27 96 LEU B N 1
ATOM 3217 C CA . LEU B 1 114 ? 67.760 114.709 7.818 1.00 23.65 96 LEU B CA 1
ATOM 3218 C C . LEU B 1 114 ? 68.545 113.526 7.259 1.00 23.01 96 LEU B C 1
ATOM 3219 O O . LEU B 1 114 ? 68.506 112.446 7.827 1.00 22.85 96 LEU B O 1
ATOM 3224 N N . LEU B 1 115 ? 69.242 113.727 6.131 1.00 22.83 97 LEU B N 1
ATOM 3225 C CA . LEU B 1 115 ? 70.240 112.765 5.625 1.00 22.47 97 LEU B CA 1
ATOM 3226 C C . LEU B 1 115 ? 71.634 113.170 6.065 1.00 23.16 97 LEU B C 1
ATOM 3227 O O . LEU B 1 115 ? 72.026 114.316 5.913 1.00 23.12 97 LEU B O 1
ATOM 3232 N N . HIS B 1 116 ? 72.406 112.173 6.494 1.00 23.21 98 HIS B N 1
ATOM 3233 C CA . HIS B 1 116 ? 73.887 112.290 6.588 1.00 24.20 98 HIS B CA 1
ATOM 3234 C C . HIS B 1 116 ? 74.470 112.639 5.212 1.00 24.01 98 HIS B C 1
ATOM 3235 O O . HIS B 1 116 ? 73.952 112.221 4.176 1.00 22.98 98 HIS B O 1
ATOM 3242 N N . GLU B 1 117 ? 75.514 113.477 5.199 1.00 25.15 99 GLU B N 1
ATOM 3243 C CA . GLU B 1 117 ? 76.076 113.922 3.918 1.00 25.76 99 GLU B CA 1
ATOM 3244 C C . GLU B 1 117 ? 76.572 112.741 3.055 1.00 25.47 99 GLU B C 1
ATOM 3245 O O . GLU B 1 117 ? 76.668 112.901 1.832 1.00 25.21 99 GLU B O 1
ATOM 3251 N N . ARG B 1 118 ? 76.842 111.561 3.647 1.00 25.52 100 ARG B N 1
ATOM 3252 C CA . ARG B 1 118 ? 77.368 110.397 2.904 1.00 25.82 100 ARG B CA 1
ATOM 3253 C C . ARG B 1 118 ? 76.263 109.397 2.521 1.00 24.59 100 ARG B C 1
ATOM 3254 O O . ARG B 1 118 ? 76.541 108.399 1.905 1.00 24.50 100 ARG B O 1
ATOM 3262 N N . ALA B 1 119 ? 75.007 109.677 2.870 1.00 23.47 101 ALA B N 1
ATOM 3263 C CA . ALA B 1 119 ? 73.918 108.722 2.663 1.00 22.82 101 ALA B CA 1
ATOM 3264 C C . ALA B 1 119 ? 73.785 108.276 1.196 1.00 22.42 101 ALA B C 1
ATOM 3265 O O . ALA B 1 119 ? 73.772 107.083 0.934 1.00 21.86 101 ALA B O 1
ATOM 3267 N N . LEU B 1 120 ? 73.661 109.208 0.246 1.00 22.49 102 LEU B N 1
ATOM 3268 C CA . LEU B 1 120 ? 73.328 108.734 -1.097 1.00 22.78 102 LEU B CA 1
ATOM 3269 C C . LEU B 1 120 ? 74.519 107.960 -1.709 1.00 23.48 102 LEU B C 1
ATOM 3270 O O . LEU B 1 120 ? 74.326 106.882 -2.273 1.00 22.91 102 LEU B O 1
ATOM 3275 N N . GLU B 1 121 ? 75.754 108.487 -1.540 1.00 24.01 103 GLU B N 1
ATOM 3276 C CA . GLU B 1 121 ? 76.907 107.888 -2.144 1.00 25.25 103 GLU B CA 1
ATOM 3277 C C . GLU B 1 121 ? 77.165 106.520 -1.494 1.00 25.18 103 GLU B C 1
ATOM 3278 O O . GLU B 1 121 ? 77.465 105.532 -2.209 1.00 25.61 103 GLU B O 1
ATOM 3284 N N . ASP B 1 122 ? 77.121 106.449 -0.149 1.00 24.54 104 ASP B N 1
ATOM 3285 C CA . ASP B 1 122 ? 77.478 105.206 0.558 1.00 24.58 104 ASP B CA 1
ATOM 3286 C C . ASP B 1 122 ? 76.463 104.090 0.221 1.00 23.84 104 ASP B C 1
ATOM 3287 O O . ASP B 1 122 ? 76.814 102.980 -0.144 1.00 23.89 104 ASP B O 1
ATOM 3292 N N . LEU B 1 123 ? 75.181 104.384 0.365 1.00 22.94 105 LEU B N 1
ATOM 3293 C CA . LEU B 1 123 ? 74.124 103.396 0.064 1.00 22.48 105 LEU B CA 1
ATOM 3294 C C . LEU B 1 123 ? 74.120 102.988 -1.414 1.00 22.46 105 LEU B C 1
ATOM 3295 O O . LEU B 1 123 ? 74.004 101.794 -1.715 1.00 22.34 105 LEU B O 1
ATOM 3300 N N . TYR B 1 124 ? 74.205 103.955 -2.329 1.00 22.53 106 TYR B N 1
ATOM 3301 C CA . TYR B 1 124 ? 74.165 103.630 -3.769 1.00 23.11 106 TYR B CA 1
ATOM 3302 C C . TYR B 1 124 ? 75.381 102.749 -4.154 1.00 23.63 106 TYR B C 1
ATOM 3303 O O . TYR B 1 124 ? 75.283 101.701 -4.810 1.00 23.67 106 TYR B O 1
ATOM 3312 N N . ASN B 1 125 ? 76.556 103.185 -3.736 1.00 24.19 107 ASN B N 1
ATOM 3313 C CA . ASN B 1 125 ? 77.746 102.399 -4.048 1.00 25.19 107 ASN B CA 1
ATOM 3314 C C . ASN B 1 125 ? 77.643 100.976 -3.507 1.00 25.25 107 ASN B C 1
ATOM 3315 O O . ASN B 1 125 ? 78.071 100.040 -4.185 1.00 26.01 107 ASN B O 1
ATOM 3320 N N . TYR B 1 126 ? 77.148 100.810 -2.282 1.00 24.90 108 TYR B N 1
ATOM 3321 C CA . TYR B 1 126 ? 77.026 99.487 -1.678 1.00 25.41 108 TYR B CA 1
ATOM 3322 C C . TYR B 1 126 ? 76.005 98.636 -2.444 1.00 25.52 108 TYR B C 1
ATOM 3323 O O . TYR B 1 126 ? 76.216 97.428 -2.695 1.00 26.77 108 TYR B O 1
ATOM 3332 N N . GLY B 1 127 ? 74.898 99.260 -2.827 1.00 25.17 109 GLY B N 1
ATOM 3333 C CA . GLY B 1 127 ? 73.877 98.610 -3.635 1.00 25.74 109 GLY B CA 1
ATOM 3334 C C . GLY B 1 127 ? 74.408 98.173 -4.999 1.00 27.24 109 GLY B C 1
ATOM 3335 O O . GLY B 1 127 ? 74.119 97.048 -5.467 1.00 27.46 109 GLY B O 1
ATOM 3336 N N . LYS B 1 128 ? 75.160 99.061 -5.658 1.00 28.45 110 LYS B N 1
ATOM 3337 C CA . LYS B 1 128 ? 75.734 98.741 -6.967 1.00 30.86 110 LYS B CA 1
ATOM 3338 C C . LYS B 1 128 ? 76.721 97.579 -6.870 1.00 31.35 110 LYS B C 1
ATOM 3339 O O . LYS B 1 128 ? 76.701 96.700 -7.699 1.00 32.05 110 LYS B O 1
ATOM 3345 N N . GLU B 1 129 ? 77.587 97.606 -5.855 1.00 31.53 111 GLU B N 1
ATOM 3346 C CA . GLU B 1 129 ? 78.572 96.564 -5.627 1.00 33.16 111 GLU B CA 1
ATOM 3347 C C . GLU B 1 129 ? 77.905 95.204 -5.362 1.00 31.94 111 GLU B C 1
ATOM 3348 O O . GLU B 1 129 ? 78.490 94.167 -5.709 1.00 31.98 111 GLU B O 1
ATOM 3354 N N . ASN B 1 130 ? 76.704 95.178 -4.767 1.00 29.36 112 ASN B N 1
ATOM 3355 C CA . ASN B 1 130 ? 76.076 93.939 -4.338 1.00 29.14 112 ASN B CA 1
ATOM 3356 C C . ASN B 1 130 ? 74.807 93.643 -5.152 1.00 28.54 112 ASN B C 1
ATOM 3357 O O . ASN B 1 130 ? 74.053 92.728 -4.835 1.00 27.81 112 ASN B O 1
ATOM 3362 N N . ASN B 1 131 ? 74.618 94.378 -6.241 1.00 28.65 113 ASN B N 1
ATOM 3363 C CA . ASN B 1 131 ? 73.451 94.244 -7.088 1.00 28.76 113 ASN B CA 1
ATOM 3364 C C . ASN B 1 131 ? 72.169 94.263 -6.238 1.00 26.81 113 ASN B C 1
ATOM 3365 O O . ASN B 1 131 ? 71.281 93.444 -6.412 1.00 26.35 113 ASN B O 1
ATOM 3370 N N . SER B 1 132 ? 72.083 95.199 -5.292 1.00 25.52 114 SER B N 1
ATOM 3371 C CA . SER B 1 132 ? 71.008 95.207 -4.314 1.00 24.42 114 SER B CA 1
ATOM 3372 C C . SER B 1 132 ? 69.725 95.847 -4.872 1.00 23.86 114 SER B C 1
ATOM 3373 O O . SER B 1 132 ? 69.725 96.907 -5.467 1.00 23.67 114 SER B O 1
ATOM 3376 N N . ASP B 1 133 ? 68.608 95.208 -4.570 1.00 23.26 115 ASP B N 1
ATOM 3377 C CA . ASP B 1 133 ? 67.279 95.773 -4.823 1.00 22.92 115 ASP B CA 1
ATOM 3378 C C . ASP B 1 133 ? 66.920 96.796 -3.738 1.00 21.88 115 ASP B C 1
ATOM 3379 O O . ASP B 1 133 ? 66.089 97.693 -3.979 1.00 21.36 115 ASP B O 1
ATOM 3384 N N . LEU B 1 134 ? 67.460 96.611 -2.522 1.00 21.22 116 LEU B N 1
ATOM 3385 C CA . LEU B 1 134 ? 67.052 97.408 -1.378 1.00 20.56 116 LEU B CA 1
ATOM 3386 C C . LEU B 1 134 ? 68.295 97.629 -0.538 1.00 20.66 116 LEU B C 1
ATOM 3387 O O . LEU B 1 134 ? 69.042 96.666 -0.278 1.00 20.79 116 LEU B O 1
ATOM 3392 N N . ILE B 1 135 ? 68.523 98.897 -0.177 1.00 20.35 117 ILE B N 1
ATOM 3393 C CA . ILE B 1 135 ? 69.563 99.224 0.743 1.00 20.52 117 ILE B CA 1
ATOM 3394 C C . ILE B 1 135 ? 69.006 100.011 1.923 1.00 20.00 117 ILE B C 1
ATOM 3395 O O . ILE B 1 135 ? 68.396 101.035 1.744 1.00 19.84 117 ILE B O 1
ATOM 3400 N N . ILE B 1 136 ? 69.315 99.523 3.124 1.00 20.15 118 ILE B N 1
ATOM 3401 C CA . ILE B 1 136 ? 68.827 100.061 4.371 1.00 20.04 118 ILE B CA 1
ATOM 3402 C C . ILE B 1 136 ? 70.005 100.673 5.137 1.00 20.55 118 ILE B C 1
ATOM 3403 O O . ILE B 1 136 ? 70.918 99.932 5.555 1.00 20.92 118 ILE B O 1
ATOM 3408 N N . GLY B 1 137 ? 69.980 102.009 5.278 1.00 20.63 119 GLY B N 1
ATOM 3409 C CA . GLY B 1 137 ? 70.913 102.746 6.072 1.00 21.29 119 GLY B CA 1
ATOM 3410 C C . GLY B 1 137 ? 70.482 102.831 7.532 1.00 21.75 119 GLY B C 1
ATOM 3411 O O . GLY B 1 137 ? 69.314 103.088 7.823 1.00 21.29 119 GLY B O 1
ATOM 3412 N N . LYS B 1 138 ? 71.437 102.684 8.459 1.00 22.55 120 LYS B N 1
ATOM 3413 C CA . LYS B 1 138 ? 71.165 102.805 9.868 1.00 23.43 120 LYS B CA 1
ATOM 3414 C C . LYS B 1 138 ? 70.480 104.153 10.185 1.00 23.30 120 LYS B C 1
ATOM 3415 O O . LYS B 1 138 ? 70.892 105.212 9.687 1.00 22.80 120 LYS B O 1
ATOM 3421 N N . TYR B 1 139 ? 69.445 104.093 11.043 1.00 23.49 121 TYR B N 1
ATOM 3422 C CA . TYR B 1 139 ? 68.743 105.283 11.578 1.00 23.85 121 TYR B CA 1
ATOM 3423 C C . TYR B 1 139 ? 69.402 105.825 12.858 1.00 25.28 121 TYR B C 1
ATOM 3424 O O . TYR B 1 139 ? 69.846 105.105 13.775 1.00 25.33 121 TYR B O 1
ATOM 3433 N N . GLY B 1 140 ? 69.401 107.154 12.948 1.00 26.10 122 GLY B N 1
ATOM 3434 C CA . GLY B 1 140 ? 69.648 107.833 14.169 1.00 28.55 122 GLY B CA 1
ATOM 3435 C C . GLY B 1 140 ? 68.445 108.683 14.539 1.00 29.89 122 GLY B C 1
ATOM 3436 O O . GLY B 1 140 ? 67.495 108.726 13.825 1.00 28.77 122 GLY B O 1
ATOM 3437 N N . VAL B 1 141 ? 68.553 109.394 15.653 1.00 34.53 123 VAL B N 1
ATOM 3438 C CA . VAL B 1 141 ? 67.456 110.144 16.171 1.00 38.50 123 VAL B CA 1
ATOM 3439 C C . VAL B 1 141 ? 68.003 111.437 16.778 1.00 41.31 123 VAL B C 1
ATOM 3440 O O . VAL B 1 141 ? 69.109 111.488 17.345 1.00 42.78 123 VAL B O 1
ATOM 3444 N N . GLU B 1 142 ? 67.237 112.511 16.548 1.00 44.44 124 GLU B N 1
ATOM 3445 C CA . GLU B 1 142 ? 67.258 113.774 17.312 1.00 49.88 124 GLU B CA 1
ATOM 3446 C C . GLU B 1 142 ? 66.019 113.791 18.235 1.00 52.45 124 GLU B C 1
ATOM 3447 O O . GLU B 1 142 ? 64.865 113.679 17.751 1.00 48.67 124 GLU B O 1
ATOM 3453 N N . GLY B 1 143 ? 66.244 113.943 19.547 1.00 54.44 125 GLY B N 1
ATOM 3454 C CA . GLY B 1 143 ? 65.177 113.877 20.559 1.00 56.99 125 GLY B CA 1
ATOM 3455 C C . GLY B 1 143 ? 64.771 112.447 20.865 1.00 57.51 125 GLY B C 1
ATOM 3456 O O . GLY B 1 143 ? 63.702 111.980 20.428 1.00 60.34 125 GLY B O 1
ATOM 3457 N N . VAL B 1 148 ? 64.118 104.136 17.153 1.00 45.13 130 VAL B N 1
ATOM 3458 C CA . VAL B 1 148 ? 64.284 103.553 15.818 1.00 43.73 130 VAL B CA 1
ATOM 3459 C C . VAL B 1 148 ? 64.743 102.097 15.948 1.00 42.15 130 VAL B C 1
ATOM 3460 O O . VAL B 1 148 ? 65.278 101.733 16.995 1.00 42.52 130 VAL B O 1
ATOM 3464 N N . PRO B 1 149 ? 64.523 101.247 14.900 1.00 43.81 131 PRO B N 1
ATOM 3465 C CA . PRO B 1 149 ? 64.923 99.821 14.897 1.00 41.53 131 PRO B CA 1
ATOM 3466 C C . PRO B 1 149 ? 66.409 99.582 15.189 1.00 43.55 131 PRO B C 1
ATOM 3467 O O . PRO B 1 149 ? 67.258 100.494 14.953 1.00 46.32 131 PRO B O 1
ATOM 3471 N N . LYS B 1 150 ? 66.725 98.382 15.713 1.00 40.74 132 LYS B N 1
ATOM 3472 C CA . LYS B 1 150 ? 68.024 98.150 16.290 1.00 38.75 132 LYS B CA 1
ATOM 3473 C C . LYS B 1 150 ? 68.582 96.788 15.855 1.00 33.94 132 LYS B C 1
ATOM 3474 O O . LYS B 1 150 ? 69.689 96.749 15.415 1.00 32.64 132 LYS B O 1
ATOM 3480 N N . ALA B 1 151 ? 67.837 95.691 15.985 1.00 31.35 133 ALA B N 1
ATOM 3481 C CA . ALA B 1 151 ? 68.465 94.364 15.741 1.00 29.36 133 ALA B CA 1
ATOM 3482 C C . ALA B 1 151 ? 69.044 94.267 14.320 1.00 27.27 133 ALA B C 1
ATOM 3483 O O . ALA B 1 151 ? 70.172 93.761 14.162 1.00 28.23 133 ALA B O 1
ATOM 3485 N N . ILE B 1 152 ? 68.339 94.839 13.338 1.00 24.85 134 ILE B N 1
ATOM 3486 C CA . ILE B 1 152 ? 68.756 94.847 11.927 1.00 23.92 134 ILE B CA 1
ATOM 3487 C C . ILE B 1 152 ? 70.176 95.439 11.772 1.00 24.37 134 ILE B C 1
ATOM 3488 O O . ILE B 1 152 ? 70.922 95.045 10.866 1.00 23.74 134 ILE B O 1
ATOM 3493 N N . PHE B 1 153 ? 70.567 96.348 12.675 1.00 25.00 135 PHE B N 1
ATOM 3494 C CA . PHE B 1 153 ? 71.810 97.105 12.525 1.00 25.78 135 PHE B CA 1
ATOM 3495 C C . PHE B 1 153 ? 72.924 96.567 13.439 1.00 28.03 135 PHE B C 1
ATOM 3496 O O . PHE B 1 153 ? 73.985 97.167 13.490 1.00 28.49 135 PHE B O 1
ATOM 3504 N N . GLU B 1 154 ? 72.723 95.430 14.111 1.00 29.34 136 GLU B N 1
ATOM 3505 C CA . GLU B 1 154 ? 73.673 94.987 15.155 1.00 31.84 136 GLU B CA 1
ATOM 3506 C C . GLU B 1 154 ? 74.877 94.214 14.585 1.00 32.73 136 GLU B C 1
ATOM 3507 O O . GLU B 1 154 ? 75.857 94.007 15.306 1.00 33.31 136 GLU B O 1
ATOM 3513 N N . LYS B 1 155 ? 74.827 93.819 13.311 1.00 32.08 137 LYS B N 1
ATOM 3514 C CA . LYS B 1 155 ? 75.783 92.866 12.736 1.00 32.56 137 LYS B CA 1
ATOM 3515 C C . LYS B 1 155 ? 76.792 93.553 11.807 1.00 31.67 137 LYS B C 1
ATOM 3516 O O . LYS B 1 155 ? 77.603 92.884 11.144 1.00 31.33 137 LYS B O 1
ATOM 3522 N N . GLY B 1 156 ? 76.792 94.888 11.757 1.00 30.11 138 GLY B N 1
ATOM 3523 C CA . GLY B 1 156 ? 77.703 95.598 10.829 1.00 29.31 138 GLY B CA 1
ATOM 3524 C C . GLY B 1 156 ? 77.070 95.670 9.453 1.00 27.64 138 GLY B C 1
ATOM 3525 O O . GLY B 1 156 ? 75.822 95.512 9.330 1.00 26.44 138 GLY B O 1
ATOM 3526 N N . ASN B 1 157 ? 77.881 95.813 8.401 1.00 27.26 139 ASN B N 1
ATOM 3527 C CA . ASN B 1 157 ? 77.303 95.833 7.049 1.00 26.35 139 ASN B CA 1
ATOM 3528 C C . ASN B 1 157 ? 76.931 94.396 6.636 1.00 26.00 139 ASN B C 1
ATOM 3529 O O . ASN B 1 157 ? 77.615 93.428 6.962 1.00 26.84 139 ASN B O 1
ATOM 3534 N N . VAL B 1 158 ? 75.815 94.260 5.935 1.00 24.91 140 VAL B N 1
ATOM 3535 C CA . VAL B 1 158 ? 75.323 92.965 5.458 1.00 24.72 140 VAL B CA 1
ATOM 3536 C C . VAL B 1 158 ? 75.045 93.128 3.956 1.00 24.39 140 VAL B C 1
ATOM 3537 O O . VAL B 1 158 ? 74.133 93.876 3.581 1.00 23.47 140 VAL B O 1
ATOM 3541 N N . ALA B 1 159 ? 75.805 92.402 3.129 1.00 25.17 141 ALA B N 1
ATOM 3542 C CA . ALA B 1 159 ? 75.762 92.491 1.660 1.00 25.46 141 ALA B CA 1
ATOM 3543 C C . ALA B 1 159 ? 74.481 91.829 1.126 1.00 25.13 141 ALA B C 1
ATOM 3544 O O . ALA B 1 159 ? 73.785 92.366 0.252 1.00 25.25 141 ALA B O 1
ATOM 3546 N N . LYS B 1 160 ? 74.153 90.671 1.676 1.00 25.57 142 LYS B N 1
ATOM 3547 C CA . LYS B 1 160 ? 72.998 89.852 1.236 1.00 25.45 142 LYS B CA 1
ATOM 3548 C C . LYS B 1 160 ? 72.217 89.456 2.488 1.00 24.83 142 LYS B C 1
ATOM 3549 O O . LYS B 1 160 ? 72.432 88.398 3.054 1.00 25.47 142 LYS B O 1
ATOM 3555 N N . ALA B 1 161 ? 71.307 90.326 2.934 1.00 23.62 143 ALA B N 1
ATOM 3556 C CA . ALA B 1 161 ? 70.589 90.140 4.143 1.00 23.22 143 ALA B CA 1
ATOM 3557 C C . ALA B 1 161 ? 69.389 89.199 3.902 1.00 22.99 143 ALA B C 1
ATOM 3558 O O . ALA B 1 161 ? 68.918 89.013 2.772 1.00 23.05 143 ALA B O 1
ATOM 3560 N N . ASP B 1 162 ? 68.848 88.696 4.998 1.00 22.99 144 ASP B N 1
ATOM 3561 C CA . ASP B 1 162 ? 67.617 87.826 4.972 1.00 23.18 144 ASP B CA 1
ATOM 3562 C C . ASP B 1 162 ? 66.552 88.420 5.892 1.00 21.97 144 ASP B C 1
ATOM 3563 O O . ASP B 1 162 ? 66.862 88.948 6.951 1.00 21.62 144 ASP B O 1
ATOM 3568 N N . ILE B 1 163 ? 65.265 88.359 5.473 1.00 21.09 145 ILE B N 1
ATOM 3569 C CA . ILE B 1 163 ? 64.210 88.968 6.217 1.00 20.41 145 ILE B CA 1
ATOM 3570 C C . ILE B 1 163 ? 64.204 88.482 7.672 1.00 20.39 145 ILE B C 1
ATOM 3571 O O . ILE B 1 163 ? 64.138 89.307 8.572 1.00 20.16 145 ILE B O 1
ATOM 3576 N N . ILE B 1 164 ? 64.244 87.168 7.918 1.00 20.53 146 ILE B N 1
ATOM 3577 C CA . ILE B 1 164 ? 64.098 86.673 9.281 1.00 20.81 146 ILE B CA 1
ATOM 3578 C C . ILE B 1 164 ? 65.430 86.858 10.049 1.00 22.08 146 ILE B C 1
ATOM 3579 O O . ILE B 1 164 ? 65.472 87.512 11.101 1.00 22.58 146 ILE B O 1
ATOM 3584 N N . ASP B 1 165 ? 66.536 86.405 9.477 1.00 22.68 147 ASP B N 1
ATOM 3585 C CA . ASP B 1 165 ? 67.790 86.409 10.217 1.00 24.13 147 ASP B CA 1
ATOM 3586 C C . ASP B 1 165 ? 68.239 87.846 10.558 1.00 23.65 147 ASP B C 1
ATOM 3587 O O . ASP B 1 165 ? 68.778 88.043 11.616 1.00 23.97 147 ASP B O 1
ATOM 3592 N N . ASN B 1 166 ? 67.928 88.835 9.704 1.00 22.80 148 ASN B N 1
ATOM 3593 C CA . ASN B 1 166 ? 68.407 90.255 9.894 1.00 22.68 148 ASN B CA 1
ATOM 3594 C C . ASN B 1 166 ? 67.269 91.169 10.378 1.00 22.15 148 ASN B C 1
ATOM 3595 O O . ASN B 1 166 ? 67.406 92.418 10.384 1.00 22.00 148 ASN B O 1
ATOM 3600 N N . SER B 1 167 ? 66.192 90.554 10.866 1.00 21.83 149 SER B N 1
ATOM 3601 C CA . SER B 1 167 ? 65.115 91.241 11.625 1.00 21.55 149 SER B CA 1
ATOM 3602 C C . SER B 1 167 ? 64.454 92.365 10.817 1.00 20.60 149 SER B C 1
ATOM 3603 O O . SER B 1 167 ? 64.081 93.378 11.373 1.00 20.25 149 SER B O 1
ATOM 3606 N N . ILE B 1 168 ? 64.256 92.142 9.515 1.00 20.22 150 ILE B N 1
ATOM 3607 C CA . ILE B 1 168 ? 63.790 93.196 8.624 1.00 19.87 150 ILE B CA 1
ATOM 3608 C C . ILE B 1 168 ? 62.303 93.463 8.901 1.00 19.61 150 ILE B C 1
ATOM 3609 O O . ILE B 1 168 ? 61.835 94.590 8.713 1.00 19.15 150 ILE B O 1
ATOM 3614 N N . PHE B 1 169 ? 61.545 92.457 9.355 1.00 19.65 151 PHE B N 1
ATOM 3615 C CA . PHE B 1 169 ? 60.102 92.773 9.682 1.00 19.63 151 PHE B CA 1
ATOM 3616 C C . PHE B 1 169 ? 59.960 93.789 10.827 1.00 19.73 151 PHE B C 1
ATOM 3617 O O . PHE B 1 169 ? 58.850 94.296 11.085 1.00 20.24 151 PHE B O 1
ATOM 3625 N N . TYR B 1 170 ? 61.046 94.057 11.566 1.00 20.21 152 TYR B N 1
ATOM 3626 C CA . TYR B 1 170 ? 61.067 95.019 12.641 1.00 20.73 152 TYR B CA 1
ATOM 3627 C C . TYR B 1 170 ? 61.543 96.409 12.175 1.00 21.10 152 TYR B C 1
ATOM 3628 O O . TYR B 1 170 ? 61.571 97.318 12.994 1.00 21.86 152 TYR B O 1
ATOM 3637 N N . ALA B 1 171 ? 61.814 96.583 10.878 1.00 20.84 153 ALA B N 1
ATOM 3638 C CA . ALA B 1 171 ? 62.324 97.846 10.318 1.00 21.05 153 ALA B CA 1
ATOM 3639 C C . ALA B 1 171 ? 61.663 98.087 8.959 1.00 20.65 153 ALA B C 1
ATOM 3640 O O . ALA B 1 171 ? 62.311 98.210 7.961 1.00 20.53 153 ALA B O 1
ATOM 3642 N N . LEU B 1 172 ? 60.317 98.174 8.929 1.00 20.28 154 LEU B N 1
ATOM 3643 C CA . LEU B 1 172 ? 59.591 98.170 7.653 1.00 19.78 154 LEU B CA 1
ATOM 3644 C C . LEU B 1 172 ? 59.226 99.586 7.163 1.00 19.63 154 LEU B C 1
ATOM 3645 O O . LEU B 1 172 ? 58.383 99.711 6.278 1.00 20.03 154 LEU B O 1
ATOM 3650 N N . SER B 1 173 ? 59.832 100.661 7.675 1.00 19.76 155 SER B N 1
ATOM 3651 C CA . SER B 1 173 ? 59.536 102.007 7.108 1.00 19.58 155 SER B CA 1
ATOM 3652 C C . SER B 1 173 ? 60.007 102.037 5.653 1.00 19.18 155 SER B C 1
ATOM 3653 O O . SER B 1 173 ? 60.839 101.179 5.269 1.00 19.15 155 SER B O 1
ATOM 3656 N N . VAL B 1 174 ? 59.573 103.039 4.869 1.00 18.89 156 VAL B N 1
ATOM 3657 C CA . VAL B 1 174 ? 60.055 103.138 3.500 1.00 18.78 156 VAL B CA 1
ATOM 3658 C C . VAL B 1 174 ? 61.254 104.103 3.413 1.00 18.75 156 VAL B C 1
ATOM 3659 O O . VAL B 1 174 ? 61.630 104.481 2.303 1.00 18.96 156 VAL B O 1
ATOM 3663 N N . LEU B 1 175 ? 61.889 104.421 4.539 1.00 18.66 157 LEU B N 1
ATOM 3664 C CA . LEU B 1 175 ? 62.961 105.443 4.585 1.00 18.85 157 LEU B CA 1
ATOM 3665 C C . LEU B 1 175 ? 64.301 104.745 4.266 1.00 18.84 157 LEU B C 1
ATOM 3666 O O . LEU B 1 175 ? 65.154 104.554 5.091 1.00 19.05 157 LEU B O 1
ATOM 3671 N N . LYS B 1 176 ? 64.375 104.329 3.005 1.00 18.74 158 LYS B N 1
ATOM 3672 C CA . LYS B 1 176 ? 65.278 103.324 2.482 1.00 18.87 158 LYS B CA 1
ATOM 3673 C C . LYS B 1 176 ? 65.498 103.628 1.000 1.00 19.02 158 LYS B C 1
ATOM 3674 O O . LYS B 1 176 ? 64.698 104.367 0.388 1.00 19.10 158 LYS B O 1
ATOM 3680 N N . MET B 1 177 ? 66.516 102.995 0.413 1.00 19.23 159 MET B N 1
ATOM 3681 C CA . MET B 1 177 ? 66.832 103.100 -1.021 1.00 19.49 159 MET B CA 1
ATOM 3682 C C . MET B 1 177 ? 66.302 101.854 -1.744 1.00 19.73 159 MET B C 1
ATOM 3683 O O . MET B 1 177 ? 66.731 100.723 -1.470 1.00 19.90 159 MET B O 1
ATOM 3688 N N . PHE B 1 178 ? 65.380 102.081 -2.696 1.00 19.93 160 PHE B N 1
ATOM 3689 C CA . PHE B 1 178 ? 64.714 101.048 -3.451 1.00 20.26 160 PHE B CA 1
ATOM 3690 C C . PHE B 1 178 ? 65.114 101.124 -4.929 1.00 21.14 160 PHE B C 1
ATOM 3691 O O . PHE B 1 178 ? 65.096 102.194 -5.513 1.00 21.32 160 PHE B O 1
ATOM 3699 N N . LYS B 1 179 ? 65.362 99.971 -5.550 1.00 22.11 161 LYS B N 1
ATOM 3700 C CA . LYS B 1 179 ? 65.599 99.848 -6.985 1.00 23.40 161 LYS B CA 1
ATOM 3701 C C . LYS B 1 179 ? 64.284 100.106 -7.743 1.00 23.70 161 LYS B C 1
ATOM 3702 O O . LYS B 1 179 ? 63.285 99.402 -7.556 1.00 23.48 161 LYS B O 1
ATOM 3708 N N . LYS B 1 180 ? 64.306 101.136 -8.600 1.00 24.05 162 LYS B N 1
ATOM 3709 C CA . LYS B 1 180 ? 63.131 101.664 -9.292 1.00 24.88 162 LYS B CA 1
ATOM 3710 C C . LYS B 1 180 ? 62.539 100.601 -10.232 1.00 25.75 162 LYS B C 1
ATOM 3711 O O . LYS B 1 180 ? 61.291 100.488 -10.371 1.00 25.97 162 LYS B O 1
ATOM 3717 N N . SER B 1 181 ? 63.390 99.773 -10.842 1.00 26.51 163 SER B N 1
ATOM 3718 C CA . SER B 1 181 ? 62.919 98.780 -11.824 1.00 27.69 163 SER B CA 1
ATOM 3719 C C . SER B 1 181 ? 61.968 97.754 -11.174 1.00 27.17 163 SER B C 1
ATOM 3720 O O . SER B 1 181 ? 61.008 97.286 -11.797 1.00 28.57 163 SER B O 1
ATOM 3723 N N . VAL B 1 182 ? 62.195 97.415 -9.898 1.00 26.21 164 VAL B N 1
ATOM 3724 C CA . VAL B 1 182 ? 61.349 96.490 -9.153 1.00 25.79 164 VAL B CA 1
ATOM 3725 C C . VAL B 1 182 ? 59.965 97.129 -8.927 1.00 25.43 164 VAL B C 1
ATOM 3726 O O . VAL B 1 182 ? 58.890 96.489 -9.153 1.00 25.27 164 VAL B O 1
ATOM 3730 N N . ILE B 1 183 ? 59.982 98.407 -8.533 1.00 24.83 165 ILE B N 1
ATOM 3731 C CA . ILE B 1 183 ? 58.757 99.192 -8.328 1.00 24.99 165 ILE B CA 1
ATOM 3732 C C . ILE B 1 183 ? 57.954 99.290 -9.635 1.00 26.51 165 ILE B C 1
ATOM 3733 O O . ILE B 1 183 ? 56.758 99.075 -9.611 1.00 26.66 165 ILE B O 1
ATOM 3738 N N . ASP B 1 184 ? 58.628 99.609 -10.745 1.00 28.38 166 ASP B N 1
ATOM 3739 C CA . ASP B 1 184 ? 57.997 99.789 -12.066 1.00 30.37 166 ASP B CA 1
ATOM 3740 C C . ASP B 1 184 ? 57.453 98.458 -12.613 1.00 30.97 166 ASP B C 1
ATOM 3741 O O . ASP B 1 184 ? 56.331 98.407 -13.046 1.00 32.25 166 ASP B O 1
ATOM 3746 N N . LYS B 1 185 ? 58.272 97.399 -12.641 1.00 31.23 167 LYS B N 1
ATOM 3747 C CA . LYS B 1 185 ? 57.891 96.099 -13.223 1.00 32.36 167 LYS B CA 1
ATOM 3748 C C . LYS B 1 185 ? 56.652 95.546 -12.490 1.00 31.70 167 LYS B C 1
ATOM 3749 O O . LYS B 1 185 ? 55.752 94.995 -13.118 1.00 33.04 167 LYS B O 1
ATOM 3752 N N . ASN B 1 186 ? 56.591 95.705 -11.162 1.00 29.97 168 ASN B N 1
ATOM 3753 C CA . ASN B 1 186 ? 55.555 95.077 -10.354 1.00 30.15 168 ASN B CA 1
ATOM 3754 C C . ASN B 1 186 ? 54.448 96.068 -9.989 1.00 29.57 168 ASN B C 1
ATOM 3755 O O . ASN B 1 186 ? 53.591 95.720 -9.211 1.00 29.72 168 ASN B O 1
ATOM 3760 N N . LYS B 1 187 ? 54.503 97.289 -10.527 1.00 29.88 169 LYS B N 1
ATOM 3761 C CA . LYS B 1 187 ? 53.472 98.327 -10.320 1.00 30.18 169 LYS B CA 1
ATOM 3762 C C . LYS B 1 187 ? 53.219 98.533 -8.815 1.00 28.95 169 LYS B C 1
ATOM 3763 O O . LYS B 1 187 ? 52.089 98.527 -8.323 1.00 29.05 169 LYS B O 1
ATOM 3767 N N . ILE B 1 188 ? 54.288 98.708 -8.045 1.00 27.03 170 ILE B N 1
ATOM 3768 C CA . ILE B 1 188 ? 54.158 98.896 -6.622 1.00 26.39 170 ILE B CA 1
ATOM 3769 C C . ILE B 1 188 ? 53.884 100.378 -6.333 1.00 26.79 170 ILE B C 1
ATOM 3770 O O . ILE B 1 188 ? 54.651 101.253 -6.741 1.00 26.22 170 ILE B O 1
ATOM 3775 N N . LYS B 1 189 ? 52.800 100.623 -5.601 1.00 26.60 171 LYS B N 1
ATOM 3776 C CA . LYS B 1 189 ? 52.367 101.949 -5.247 1.00 27.59 171 LYS B CA 1
ATOM 3777 C C . LYS B 1 189 ? 51.929 101.940 -3.791 1.00 25.58 171 LYS B C 1
ATOM 3778 O O . LYS B 1 189 ? 51.487 100.893 -3.278 1.00 25.17 171 LYS B O 1
ATOM 3784 N N . PHE B 1 190 ? 51.969 103.108 -3.161 1.00 24.14 172 PHE B N 1
ATOM 3785 C CA . PHE B 1 190 ? 51.440 103.243 -1.842 1.00 24.03 172 PHE B CA 1
ATOM 3786 C C . PHE B 1 190 ? 49.915 103.186 -1.957 1.00 26.24 172 PHE B C 1
ATOM 3787 O O . PHE B 1 190 ? 49.350 103.797 -2.871 1.00 26.38 172 PHE B O 1
ATOM 3795 N N . LYS B 1 191 ? 49.300 102.424 -1.051 1.00 28.29 173 LYS B N 1
ATOM 3796 C CA . LYS B 1 191 ? 47.841 102.345 -0.957 1.00 32.47 173 LYS B CA 1
ATOM 3797 C C . LYS B 1 191 ? 47.356 103.620 -0.267 1.00 34.03 173 LYS B C 1
ATOM 3798 O O . LYS B 1 191 ? 48.085 104.276 0.487 1.00 34.11 173 LYS B O 1
ATOM 3804 N N . THR B 1 192 ? 46.129 103.997 -0.580 1.00 38.01 174 THR B N 1
ATOM 3805 C CA . THR B 1 192 ? 45.527 105.210 -0.094 1.00 42.95 174 THR B CA 1
ATOM 3806 C C . THR B 1 192 ? 44.182 104.908 0.583 1.00 43.59 174 THR B C 1
ATOM 3807 O O . THR B 1 192 ? 43.393 105.823 0.685 1.00 42.57 174 THR B O 1
ATOM 3811 N N . PHE B 1 193 ? 43.951 103.657 1.031 1.00 42.76 175 PHE B N 1
ATOM 3812 C CA . PHE B 1 193 ? 42.678 103.250 1.705 1.00 47.67 175 PHE B CA 1
ATOM 3813 C C . PHE B 1 193 ? 42.863 103.210 3.234 1.00 46.36 175 PHE B C 1
ATOM 3814 O O . PHE B 1 193 ? 41.890 102.896 3.933 1.00 46.73 175 PHE B O 1
ATOM 3822 N N . SER B 1 194 ? 44.085 103.462 3.729 1.00 39.98 176 SER B N 1
ATOM 3823 C CA . SER B 1 194 ? 44.440 103.334 5.165 1.00 40.83 176 SER B CA 1
ATOM 3824 C C . SER B 1 194 ? 45.377 104.464 5.588 1.00 44.10 176 SER B C 1
ATOM 3825 O O . SER B 1 194 ? 46.388 104.757 4.900 1.00 43.92 176 SER B O 1
ATOM 3828 N N . LYS B 1 195 ? 45.109 105.010 6.781 1.00 46.60 177 LYS B N 1
ATOM 3829 C CA . LYS B 1 195 ? 45.966 106.059 7.378 1.00 46.99 177 LYS B CA 1
ATOM 3830 C C . LYS B 1 195 ? 47.056 105.408 8.235 1.00 46.84 177 LYS B C 1
ATOM 3831 O O . LYS B 1 195 ? 47.884 106.110 8.779 1.00 46.24 177 LYS B O 1
ATOM 3833 N N . THR B 1 196 ? 47.046 104.069 8.334 1.00 45.16 178 THR B N 1
ATOM 3834 C CA . THR B 1 196 ? 48.009 103.337 9.127 1.00 42.19 178 THR B CA 1
ATOM 3835 C C . THR B 1 196 ? 48.448 102.031 8.439 1.00 40.83 178 THR B C 1
ATOM 3836 O O . THR B 1 196 ? 47.640 101.260 7.859 1.00 34.20 178 THR B O 1
ATOM 3840 N N . ALA B 1 197 ? 49.769 101.799 8.566 1.00 35.56 179 ALA B N 1
ATOM 3841 C CA . ALA B 1 197 ? 50.510 100.593 8.186 1.00 32.67 179 ALA B CA 1
ATOM 3842 C C . ALA B 1 197 ? 50.753 100.519 6.667 1.00 31.62 179 ALA B C 1
ATOM 3843 O O . ALA B 1 197 ? 51.304 99.517 6.193 1.00 28.49 179 ALA B O 1
ATOM 3845 N N . GLU B 1 198 ? 50.373 101.551 5.900 1.00 30.70 180 GLU B N 1
ATOM 3846 C CA . GLU B 1 198 ? 50.513 101.470 4.436 1.00 31.17 180 GLU B CA 1
ATOM 3847 C C . GLU B 1 198 ? 52.003 101.488 4.052 1.00 28.28 180 GLU B C 1
ATOM 3848 O O . GLU B 1 198 ? 52.404 100.932 3.035 1.00 26.70 180 GLU B O 1
ATOM 3854 N N . ASP B 1 199 ? 52.836 102.141 4.857 1.00 26.40 181 ASP B N 1
ATOM 3855 C CA . ASP B 1 199 ? 54.276 102.087 4.572 1.00 25.54 181 ASP B CA 1
ATOM 3856 C C . ASP B 1 199 ? 54.788 100.651 4.710 1.00 24.39 181 ASP B C 1
ATOM 3857 O O . ASP B 1 199 ? 55.603 100.230 3.838 1.00 23.71 181 ASP B O 1
ATOM 3862 N N . GLN B 1 200 ? 54.428 99.951 5.804 1.00 23.44 182 GLN B N 1
ATOM 3863 C CA . GLN B 1 200 ? 54.834 98.546 5.989 1.00 23.44 182 GLN B CA 1
ATOM 3864 C C . GLN B 1 200 ? 54.456 97.738 4.741 1.00 21.81 182 GLN B C 1
ATOM 3865 O O . GLN B 1 200 ? 55.170 96.861 4.330 1.00 21.21 182 GLN B O 1
ATOM 3871 N N . LEU B 1 201 ? 53.258 97.966 4.188 1.00 20.99 183 LEU B N 1
ATOM 3872 C CA . LEU B 1 201 ? 52.798 97.178 3.054 1.00 20.60 183 LEU B CA 1
ATOM 3873 C C . LEU B 1 201 ? 53.658 97.440 1.814 1.00 20.36 183 LEU B C 1
ATOM 3874 O O . LEU B 1 201 ? 53.938 96.512 1.054 1.00 20.21 183 LEU B O 1
ATOM 3879 N N . PHE B 1 202 ? 54.013 98.712 1.559 1.00 19.94 184 PHE B N 1
ATOM 3880 C CA . PHE B 1 202 ? 54.863 99.015 0.454 1.00 19.97 184 PHE B CA 1
ATOM 3881 C C . PHE B 1 202 ? 56.185 98.230 0.598 1.00 19.42 184 PHE B C 1
ATOM 3882 O O . PHE B 1 202 ? 56.613 97.591 -0.333 1.00 19.77 184 PHE B O 1
ATOM 3890 N N . THR B 1 203 ? 56.803 98.252 1.773 1.00 19.02 185 THR B N 1
ATOM 3891 C CA . THR B 1 203 ? 58.094 97.618 1.956 1.00 19.00 185 THR B CA 1
ATOM 3892 C C . THR B 1 203 ? 57.955 96.092 1.820 1.00 19.25 185 THR B C 1
ATOM 3893 O O . THR B 1 203 ? 58.777 95.454 1.191 1.00 18.97 185 THR B O 1
ATOM 3897 N N . ILE B 1 204 ? 56.865 95.540 2.347 1.00 19.54 186 ILE B N 1
ATOM 3898 C CA . ILE B 1 204 ? 56.595 94.094 2.242 1.00 19.94 186 ILE B CA 1
ATOM 3899 C C . ILE B 1 204 ? 56.413 93.694 0.771 1.00 20.24 186 ILE B C 1
ATOM 3900 O O . ILE B 1 204 ? 56.988 92.702 0.358 1.00 20.11 186 ILE B O 1
ATOM 3905 N N . GLU B 1 205 ? 55.585 94.427 0.014 1.00 21.03 187 GLU B N 1
ATOM 3906 C CA . GLU B 1 205 ? 55.355 94.151 -1.390 1.00 22.24 187 GLU B CA 1
ATOM 3907 C C . GLU B 1 205 ? 56.705 94.192 -2.126 1.00 21.81 187 GLU B C 1
ATOM 3908 O O . GLU B 1 205 ? 56.982 93.329 -2.968 1.00 21.99 187 GLU B O 1
ATOM 3914 N N . PHE B 1 206 ? 57.566 95.166 -1.785 1.00 20.97 188 PHE B N 1
ATOM 3915 C CA . PHE B 1 206 ? 58.848 95.289 -2.425 1.00 20.84 188 PHE B CA 1
ATOM 3916 C C . PHE B 1 206 ? 59.702 94.053 -2.078 1.00 20.64 188 PHE B C 1
ATOM 3917 O O . PHE B 1 206 ? 60.244 93.435 -2.982 1.00 21.06 188 PHE B O 1
ATOM 3925 N N . LEU B 1 207 ? 59.772 93.687 -0.788 1.00 20.15 189 LEU B N 1
ATOM 3926 C CA . LEU B 1 207 ? 60.598 92.499 -0.328 1.00 20.32 189 LEU B CA 1
ATOM 3927 C C . LEU B 1 207 ? 60.124 91.219 -1.019 1.00 20.56 189 LEU B C 1
ATOM 3928 O O . LEU B 1 207 ? 60.919 90.407 -1.432 1.00 20.87 189 LEU B O 1
ATOM 3933 N N . MET B 1 208 ? 58.807 91.071 -1.165 1.00 20.61 190 MET B N 1
ATOM 3934 C CA . MET B 1 208 ? 58.219 89.871 -1.741 1.00 20.99 190 MET B CA 1
ATOM 3935 C C . MET B 1 208 ? 58.451 89.798 -3.266 1.00 21.71 190 MET B C 1
ATOM 3936 O O . MET B 1 208 ? 58.269 88.734 -3.879 1.00 21.99 190 MET B O 1
ATOM 3941 N N . ASN B 1 209 ? 58.895 90.903 -3.882 1.00 21.98 191 ASN B N 1
ATOM 3942 C CA . ASN B 1 209 ? 59.132 90.963 -5.296 1.00 22.97 191 ASN B CA 1
ATOM 3943 C C . ASN B 1 209 ? 60.619 91.159 -5.617 1.00 22.96 191 ASN B C 1
ATOM 3944 O O . ASN B 1 209 ? 60.943 91.402 -6.743 1.00 23.49 191 ASN B O 1
ATOM 3949 N N . SER B 1 210 ? 61.491 91.021 -4.629 1.00 22.43 192 SER B N 1
ATOM 3950 C CA . SER B 1 210 ? 62.929 91.132 -4.868 1.00 22.95 192 SER B CA 1
ATOM 3951 C C . SER B 1 210 ? 63.686 90.165 -3.945 1.00 23.13 192 SER B C 1
ATOM 3952 O O . SER B 1 210 ? 63.122 89.615 -2.994 1.00 22.21 192 SER B O 1
ATOM 3955 N N . LYS B 1 211 ? 64.975 89.960 -4.249 1.00 24.28 193 LYS B N 1
ATOM 3956 C CA . LYS B 1 211 ? 65.837 88.951 -3.604 1.00 24.98 193 LYS B CA 1
ATOM 3957 C C . LYS B 1 211 ? 66.994 89.572 -2.804 1.00 24.32 193 LYS B C 1
ATOM 3958 O O . LYS B 1 211 ? 67.450 88.979 -1.782 1.00 23.89 193 LYS B O 1
ATOM 3963 N N . ASN B 1 212 ? 67.522 90.702 -3.284 1.00 23.71 194 ASN B N 1
ATOM 3964 C CA . ASN B 1 212 ? 68.873 91.171 -2.857 1.00 23.84 194 ASN B CA 1
ATOM 3965 C C . ASN B 1 212 ? 68.712 92.406 -1.964 1.00 22.84 194 ASN B C 1
ATOM 3966 O O . ASN B 1 212 ? 68.230 93.459 -2.402 1.00 22.54 194 ASN B O 1
ATOM 3971 N N . TYR B 1 213 ? 68.989 92.237 -0.675 1.00 22.38 195 TYR B N 1
ATOM 3972 C CA . TYR B 1 213 ? 68.806 93.309 0.307 1.00 21.55 195 TYR B CA 1
ATOM 3973 C C . TYR B 1 213 ? 70.167 93.541 0.986 1.00 21.83 195 TYR B C 1
ATOM 3974 O O . TYR B 1 213 ? 70.806 92.580 1.329 1.00 22.23 195 TYR B O 1
ATOM 3983 N N . SER B 1 214 ? 70.524 94.806 1.217 1.00 21.44 196 SER B N 1
ATOM 3984 C CA . SER B 1 214 ? 71.771 95.191 1.887 1.00 21.93 196 SER B CA 1
ATOM 3985 C C . SER B 1 214 ? 71.485 96.108 3.076 1.00 21.49 196 SER B C 1
ATOM 3986 O O . SER B 1 214 ? 70.549 96.882 3.057 1.00 20.86 196 SER B O 1
ATOM 3989 N N . ILE B 1 215 ? 72.375 96.024 4.081 1.00 21.96 197 ILE B N 1
ATOM 3990 C CA . ILE B 1 215 ? 72.267 96.816 5.268 1.00 21.86 197 ILE B CA 1
ATOM 3991 C C . ILE B 1 215 ? 73.595 97.543 5.428 1.00 22.71 197 ILE B C 1
ATOM 3992 O O . ILE B 1 215 ? 74.642 96.877 5.361 1.00 23.29 197 ILE B O 1
ATOM 3997 N N . LYS B 1 216 ? 73.524 98.869 5.604 1.00 22.57 198 LYS B N 1
ATOM 3998 C CA . LYS B 1 216 ? 74.742 99.708 5.705 1.00 23.50 198 LYS B CA 1
ATOM 3999 C C . LYS B 1 216 ? 74.669 100.523 7.008 1.00 23.46 198 LYS B C 1
ATOM 4000 O O . LYS B 1 216 ? 73.690 101.234 7.264 1.00 22.71 198 LYS B O 1
ATOM 4006 N N . THR B 1 217 ? 75.704 100.418 7.855 1.00 24.08 199 THR B N 1
ATOM 4007 C CA . THR B 1 217 ? 75.659 100.952 9.227 1.00 24.46 199 THR B CA 1
ATOM 4008 C C . THR B 1 217 ? 76.899 101.785 9.609 1.00 25.48 199 THR B C 1
ATOM 4009 O O . THR B 1 217 ? 77.098 102.070 10.817 1.00 26.07 199 THR B O 1
ATOM 4013 N N . ASP B 1 218 ? 77.720 102.196 8.631 1.00 25.82 200 ASP B N 1
ATOM 4014 C CA . ASP B 1 218 ? 78.967 102.896 8.969 1.00 27.08 200 ASP B CA 1
ATOM 4015 C C . ASP B 1 218 ? 78.649 104.196 9.726 1.00 27.06 200 ASP B C 1
ATOM 4016 O O . ASP B 1 218 ? 79.408 104.658 10.590 1.00 27.71 200 ASP B O 1
ATOM 4021 N N . TYR B 1 219 ? 77.530 104.814 9.339 1.00 26.05 201 TYR B N 1
ATOM 4022 C CA . TYR B 1 219 ? 77.052 106.091 9.886 1.00 26.36 201 TYR B CA 1
ATOM 4023 C C . TYR B 1 219 ? 75.570 105.952 10.201 1.00 25.56 201 TYR B C 1
ATOM 4024 O O . TYR B 1 219 ? 74.950 104.996 9.745 1.00 24.76 201 TYR B O 1
ATOM 4033 N N . GLU B 1 220 ? 75.052 106.854 11.043 1.00 26.18 202 GLU B N 1
ATOM 4034 C CA . GLU B 1 220 ? 73.577 107.075 11.127 1.00 25.69 202 GLU B CA 1
ATOM 4035 C C . GLU B 1 220 ? 73.192 107.904 9.897 1.00 24.33 202 GLU B C 1
ATOM 4036 O O . GLU B 1 220 ? 73.233 109.141 9.927 1.00 24.30 202 GLU B O 1
ATOM 4042 N N . TYR B 1 221 ? 72.792 107.217 8.830 1.00 23.13 203 TYR B N 1
ATOM 4043 C CA . TYR B 1 221 ? 72.652 107.790 7.536 1.00 22.47 203 TYR B CA 1
ATOM 4044 C C . TYR B 1 221 ? 71.354 108.592 7.395 1.00 21.92 203 TYR B C 1
ATOM 4045 O O . TYR B 1 221 ? 71.295 109.539 6.641 1.00 21.61 203 TYR B O 1
ATOM 4054 N N . TYR B 1 222 ? 70.330 108.139 8.100 1.00 21.67 204 TYR B N 1
ATOM 4055 C CA . TYR B 1 222 ? 69.039 108.786 8.084 1.00 21.47 204 TYR B CA 1
ATOM 4056 C C . TYR B 1 222 ? 68.731 109.185 9.529 1.00 22.47 204 TYR B C 1
ATOM 4057 O O . TYR B 1 222 ? 68.674 108.303 10.383 1.00 22.58 204 TYR B O 1
ATOM 4066 N N . ILE B 1 223 ? 68.502 110.478 9.781 1.00 23.34 205 ILE B N 1
ATOM 4067 C CA . ILE B 1 223 ? 68.252 110.974 11.116 1.00 25.06 205 ILE B CA 1
ATOM 4068 C C . ILE B 1 223 ? 66.768 111.324 11.261 1.00 25.90 205 ILE B C 1
ATOM 4069 O O . ILE B 1 223 ? 66.295 112.223 10.583 1.00 25.58 205 ILE B O 1
ATOM 4074 N N . VAL B 1 224 ? 66.100 110.629 12.179 1.00 26.94 206 VAL B N 1
ATOM 4075 C CA . VAL B 1 224 ? 64.684 110.866 12.544 1.00 28.63 206 VAL B CA 1
ATOM 4076 C C . VAL B 1 224 ? 64.642 112.007 13.567 1.00 30.70 206 VAL B C 1
ATOM 4077 O O . VAL B 1 224 ? 65.349 111.997 14.603 1.00 32.55 206 VAL B O 1
ATOM 4081 N N . VAL B 1 225 ? 63.880 113.058 13.229 1.00 30.94 207 VAL B N 1
ATOM 4082 C CA . VAL B 1 225 ? 63.633 114.145 14.144 1.00 32.36 207 VAL B CA 1
ATOM 4083 C C . VAL B 1 225 ? 62.247 113.935 14.761 1.00 33.74 207 VAL B C 1
ATOM 4084 O O . VAL B 1 225 ? 61.218 113.931 14.047 1.00 31.17 207 VAL B O 1
ATOM 4088 N N . ASN B 1 226 ? 62.241 113.726 16.077 1.00 36.12 208 ASN B N 1
ATOM 4089 C CA . ASN B 1 226 ? 61.021 113.513 16.837 1.00 39.42 208 ASN B CA 1
ATOM 4090 C C . ASN B 1 226 ? 60.453 114.890 17.198 1.00 40.03 208 ASN B C 1
ATOM 4091 O O . ASN B 1 226 ? 61.181 115.846 17.378 1.00 41.19 208 ASN B O 1
ATOM 4096 N N . ASP B 1 227 ? 59.141 115.027 17.282 1.00 44.77 209 ASP B N 1
ATOM 4097 C CA . ASP B 1 227 ? 58.663 116.349 17.725 1.00 48.50 209 ASP B CA 1
ATOM 4098 C C . ASP B 1 227 ? 58.081 116.215 19.132 1.00 49.88 209 ASP B C 1
ATOM 4099 O O . ASP B 1 227 ? 58.186 115.158 19.742 1.00 50.49 209 ASP B O 1
ATOM 4104 N N . PHE B 1 228 ? 57.515 117.314 19.644 1.00 50.32 210 PHE B N 1
ATOM 4105 C CA . PHE B 1 228 ? 56.651 117.295 20.837 1.00 52.23 210 PHE B CA 1
ATOM 4106 C C . PHE B 1 228 ? 55.335 116.575 20.513 1.00 51.96 210 PHE B C 1
ATOM 4107 O O . PHE B 1 228 ? 55.218 115.364 20.686 1.00 52.52 210 PHE B O 1
ATOM 4115 N N . SER B 1 239 ? 39.944 104.180 16.695 1.00 50.96 221 SER B N 1
ATOM 4116 C CA . SER B 1 239 ? 39.612 103.672 15.375 1.00 48.09 221 SER B CA 1
ATOM 4117 C C . SER B 1 239 ? 39.123 102.207 15.435 1.00 45.52 221 SER B C 1
ATOM 4118 O O . SER B 1 239 ? 39.288 101.460 16.437 1.00 42.42 221 SER B O 1
ATOM 4121 N N . THR B 1 240 ? 38.497 101.816 14.316 1.00 41.06 222 THR B N 1
ATOM 4122 C CA . THR B 1 240 ? 37.702 100.602 14.146 1.00 38.81 222 THR B CA 1
ATOM 4123 C C . THR B 1 240 ? 38.632 99.400 13.971 1.00 33.83 222 THR B C 1
ATOM 4124 O O . THR B 1 240 ? 38.262 98.252 14.302 1.00 32.52 222 THR B O 1
ATOM 4128 N N . GLY B 1 241 ? 39.793 99.691 13.386 1.00 31.07 223 GLY B N 1
ATOM 4129 C CA . GLY B 1 241 ? 40.668 98.708 12.889 1.00 28.85 223 GLY B CA 1
ATOM 4130 C C . GLY B 1 241 ? 40.393 98.320 11.448 1.00 27.46 223 GLY B C 1
ATOM 4131 O O . GLY B 1 241 ? 41.160 97.512 10.918 1.00 25.95 223 GLY B O 1
ATOM 4132 N N . ASN B 1 242 ? 39.304 98.840 10.821 1.00 27.59 224 ASN B N 1
ATOM 4133 C CA . ASN B 1 242 ? 38.930 98.371 9.484 1.00 27.33 224 ASN B CA 1
ATOM 4134 C C . ASN B 1 242 ? 40.094 98.569 8.503 1.00 26.36 224 ASN B C 1
ATOM 4135 O O . ASN B 1 242 ? 40.555 97.631 7.838 1.00 25.51 224 ASN B O 1
ATOM 4140 N N . GLN B 1 243 ? 40.646 99.782 8.480 1.00 26.85 225 GLN B N 1
ATOM 4141 C CA . GLN B 1 243 ? 41.682 100.114 7.518 1.00 26.46 225 GLN B CA 1
ATOM 4142 C C . GLN B 1 243 ? 42.992 99.442 7.932 1.00 24.84 225 GLN B C 1
ATOM 4143 O O . GLN B 1 243 ? 43.693 98.861 7.119 1.00 24.18 225 GLN B O 1
ATOM 4149 N N . TYR B 1 244 ? 43.288 99.445 9.228 1.00 24.29 226 TYR B N 1
ATOM 4150 C CA . TYR B 1 244 ? 44.545 98.858 9.710 1.00 23.20 226 TYR B CA 1
ATOM 4151 C C . TYR B 1 244 ? 44.613 97.376 9.337 1.00 22.27 226 TYR B C 1
ATOM 4152 O O . TYR B 1 244 ? 45.608 96.888 8.782 1.00 21.17 226 TYR B O 1
ATOM 4161 N N . PHE B 1 245 ? 43.549 96.636 9.666 1.00 22.21 227 PHE B N 1
ATOM 4162 C CA . PHE B 1 245 ? 43.546 95.231 9.416 1.00 21.83 227 PHE B CA 1
ATOM 4163 C C . PHE B 1 245 ? 43.379 94.925 7.924 1.00 21.80 227 PHE B C 1
ATOM 4164 O O . PHE B 1 245 ? 43.862 93.871 7.511 1.00 21.25 227 PHE B O 1
ATOM 4172 N N . ALA B 1 246 ? 42.764 95.818 7.130 1.00 22.42 228 ALA B N 1
ATOM 4173 C CA . ALA B 1 246 ? 42.752 95.668 5.662 1.00 22.66 228 ALA B CA 1
ATOM 4174 C C . ALA B 1 246 ? 44.202 95.689 5.164 1.00 22.16 228 ALA B C 1
ATOM 4175 O O . ALA B 1 246 ? 44.583 94.909 4.273 1.00 22.19 228 ALA B O 1
ATOM 4177 N N . THR B 1 247 ? 45.011 96.568 5.760 1.00 21.96 229 THR B N 1
ATOM 4178 C CA . THR B 1 247 ? 46.443 96.672 5.388 1.00 21.54 229 THR B CA 1
ATOM 4179 C C . THR B 1 247 ? 47.184 95.374 5.784 1.00 20.65 229 THR B C 1
ATOM 4180 O O . THR B 1 247 ? 47.960 94.807 4.960 1.00 20.14 229 THR B O 1
ATOM 4184 N N . ILE B 1 248 ? 46.950 94.894 7.015 1.00 20.42 230 ILE B N 1
ATOM 4185 C CA . ILE B 1 248 ? 47.589 93.671 7.502 1.00 20.16 230 ILE B CA 1
ATOM 4186 C C . ILE B 1 248 ? 47.211 92.524 6.562 1.00 20.08 230 ILE B C 1
ATOM 4187 O O . ILE B 1 248 ? 48.056 91.694 6.231 1.00 19.37 230 ILE B O 1
ATOM 4192 N N . ASN B 1 249 ? 45.924 92.459 6.159 1.00 20.63 231 ASN B N 1
ATOM 4193 C CA . ASN B 1 249 ? 45.447 91.433 5.227 1.00 21.08 231 ASN B CA 1
ATOM 4194 C C . ASN B 1 249 ? 46.309 91.459 3.945 1.00 21.22 231 ASN B C 1
ATOM 4195 O O . ASN B 1 249 ? 46.696 90.423 3.420 1.00 20.80 231 ASN B O 1
ATOM 4200 N N . GLU B 1 250 ? 46.621 92.662 3.445 1.00 21.44 232 GLU B N 1
ATOM 4201 C CA . GLU B 1 250 ? 47.381 92.809 2.211 1.00 21.79 232 GLU B CA 1
ATOM 4202 C C . GLU B 1 250 ? 48.823 92.333 2.410 1.00 20.58 232 GLU B C 1
ATOM 4203 O O . GLU B 1 250 ? 49.423 91.833 1.466 1.00 20.53 232 GLU B O 1
ATOM 4209 N N . ILE B 1 251 ? 49.351 92.472 3.625 1.00 19.67 233 ILE B N 1
ATOM 4210 C CA . ILE B 1 251 ? 50.710 91.990 3.918 1.00 19.22 233 ILE B CA 1
ATOM 4211 C C . ILE B 1 251 ? 50.729 90.463 3.783 1.00 19.13 233 ILE B C 1
ATOM 4212 O O . ILE B 1 251 ? 51.637 89.883 3.141 1.00 18.86 233 ILE B O 1
ATOM 4217 N N . TYR B 1 252 ? 49.775 89.790 4.434 1.00 19.09 234 TYR B N 1
ATOM 4218 C CA . TYR B 1 252 ? 49.757 88.333 4.336 1.00 19.22 234 TYR B CA 1
ATOM 4219 C C . TYR B 1 252 ? 49.524 87.910 2.878 1.00 19.93 234 TYR B C 1
ATOM 4220 O O . TYR B 1 252 ? 50.111 86.945 2.417 1.00 19.73 234 TYR B O 1
ATOM 4229 N N . LYS B 1 253 ? 48.589 88.554 2.150 1.00 20.77 235 LYS B N 1
ATOM 4230 C CA . LYS B 1 253 ? 48.403 88.207 0.738 1.00 21.75 235 LYS B CA 1
ATOM 4231 C C . LYS B 1 253 ? 49.692 88.398 -0.091 1.00 21.52 235 LYS B C 1
ATOM 4232 O O . LYS B 1 253 ? 49.988 87.577 -0.935 1.00 22.13 235 LYS B O 1
ATOM 4238 N N . ALA B 1 254 ? 50.456 89.472 0.146 1.00 20.80 236 ALA B N 1
ATOM 4239 C CA . ALA B 1 254 ? 51.774 89.664 -0.516 1.00 20.59 236 ALA B CA 1
ATOM 4240 C C . ALA B 1 254 ? 52.723 88.477 -0.266 1.00 20.21 236 ALA B C 1
ATOM 4241 O O . ALA B 1 254 ? 53.397 88.007 -1.195 1.00 20.47 236 ALA B O 1
ATOM 4243 N N . ILE B 1 255 ? 52.827 88.029 0.985 1.00 19.61 237 ILE B N 1
ATOM 4244 C CA . ILE B 1 255 ? 53.697 86.889 1.295 1.00 19.44 237 ILE B CA 1
ATOM 4245 C C . ILE B 1 255 ? 53.230 85.651 0.522 1.00 19.97 237 ILE B C 1
ATOM 4246 O O . ILE B 1 255 ? 54.018 84.992 -0.136 1.00 20.31 237 ILE B O 1
ATOM 4251 N N . TYR B 1 256 ? 51.929 85.336 0.595 1.00 20.14 238 TYR B N 1
ATOM 4252 C CA . TYR B 1 256 ? 51.444 84.089 0.053 1.00 20.67 238 TYR B CA 1
ATOM 4253 C C . TYR B 1 256 ? 51.323 84.115 -1.480 1.00 21.52 238 TYR B C 1
ATOM 4254 O O . TYR B 1 256 ? 51.105 83.060 -2.082 1.00 22.26 238 TYR B O 1
ATOM 4263 N N . LYS B 1 257 ? 51.466 85.270 -2.126 1.00 21.67 239 LYS B N 1
ATOM 4264 C CA . LYS B 1 257 ? 51.516 85.326 -3.584 1.00 22.67 239 LYS B CA 1
ATOM 4265 C C . LYS B 1 257 ? 52.948 85.677 -4.073 1.00 22.66 239 LYS B C 1
ATOM 4266 O O . LYS B 1 257 ? 53.138 85.908 -5.260 1.00 23.40 239 LYS B O 1
ATOM 4269 N N . SER B 1 258 ? 53.971 85.658 -3.206 1.00 22.07 240 SER B N 1
ATOM 4270 C CA . SER B 1 258 ? 55.328 86.078 -3.610 1.00 22.21 240 SER B CA 1
ATOM 4271 C C . SER B 1 258 ? 55.834 85.246 -4.793 1.00 23.51 240 SER B C 1
ATOM 4272 O O . SER B 1 258 ? 55.936 84.027 -4.714 1.00 23.70 240 SER B O 1
ATOM 4275 N N . PRO B 1 259 ? 56.282 85.891 -5.891 1.00 24.43 241 PRO B N 1
ATOM 4276 C CA . PRO B 1 259 ? 56.977 85.181 -6.965 1.00 25.76 241 PRO B CA 1
ATOM 4277 C C . PRO B 1 259 ? 58.438 84.842 -6.620 1.00 25.97 241 PRO B C 1
ATOM 4278 O O . PRO B 1 259 ? 59.071 84.127 -7.374 1.00 28.22 241 PRO B O 1
ATOM 4282 N N . ILE B 1 260 ? 58.960 85.413 -5.534 1.00 25.06 242 ILE B N 1
ATOM 4283 C CA . ILE B 1 260 ? 60.322 85.173 -5.054 1.00 24.81 242 ILE B CA 1
ATOM 4284 C C . ILE B 1 260 ? 60.298 84.047 -4.012 1.00 24.26 242 ILE B C 1
ATOM 4285 O O . ILE B 1 260 ? 61.018 83.040 -4.170 1.00 24.82 242 ILE B O 1
ATOM 4290 N N . TYR B 1 261 ? 59.494 84.207 -2.960 1.00 23.12 243 TYR B N 1
ATOM 4291 C CA . TYR B 1 261 ? 59.329 83.197 -1.957 1.00 22.91 243 TYR B CA 1
ATOM 4292 C C . TYR B 1 261 ? 58.135 82.325 -2.370 1.00 23.60 243 TYR B C 1
ATOM 4293 O O . TYR B 1 261 ? 57.034 82.528 -1.886 1.00 22.61 243 TYR B O 1
ATOM 4302 N N . LYS B 1 262 ? 58.385 81.399 -3.299 1.00 25.30 244 LYS B N 1
ATOM 4303 C CA . LYS B 1 262 ? 57.318 80.577 -3.914 1.00 26.79 244 LYS B CA 1
ATOM 4304 C C . LYS B 1 262 ? 57.024 79.328 -3.081 1.00 26.15 244 LYS B C 1
ATOM 4305 O O . LYS B 1 262 ? 55.933 78.778 -3.177 1.00 26.08 244 LYS B O 1
ATOM 4311 N N . ASN B 1 263 ? 57.999 78.840 -2.311 1.00 25.48 245 ASN B N 1
ATOM 4312 C CA . ASN B 1 263 ? 57.769 77.590 -1.546 1.00 25.45 245 ASN B CA 1
ATOM 4313 C C . ASN B 1 263 ? 56.703 77.821 -0.453 1.00 24.36 245 ASN B C 1
ATOM 4314 O O . ASN B 1 263 ? 56.730 78.783 0.312 1.00 23.12 245 ASN B O 1
ATOM 4319 N N . GLN B 1 264 ? 55.767 76.890 -0.316 1.00 24.48 246 GLN B N 1
ATOM 4320 C CA . GLN B 1 264 ? 54.612 77.153 0.556 1.00 24.13 246 GLN B CA 1
ATOM 4321 C C . GLN B 1 264 ? 55.032 77.121 2.040 1.00 22.88 246 GLN B C 1
ATOM 4322 O O . GLN B 1 264 ? 54.500 77.865 2.847 1.00 21.56 246 GLN B O 1
ATOM 4328 N N . GLU B 1 265 ? 56.046 76.314 2.382 1.00 22.84 247 GLU B N 1
ATOM 4329 C CA . GLU B 1 265 ? 56.513 76.281 3.762 1.00 22.34 247 GLU B CA 1
ATOM 4330 C C . GLU B 1 265 ? 57.276 77.561 4.105 1.00 21.41 247 GLU B C 1
ATOM 4331 O O . GLU B 1 265 ? 57.143 78.037 5.218 1.00 20.75 247 GLU B O 1
ATOM 4337 N N . LYS B 1 266 ? 58.077 78.071 3.164 1.00 21.45 248 LYS B N 1
ATOM 4338 C CA . LYS B 1 266 ? 58.749 79.375 3.352 1.00 21.08 248 LYS B CA 1
ATOM 4339 C C . LYS B 1 266 ? 57.686 80.475 3.562 1.00 20.43 248 LYS B C 1
ATOM 4340 O O . LYS B 1 266 ? 57.834 81.322 4.421 1.00 19.99 248 LYS B O 1
ATOM 4346 N N . ARG B 1 267 ? 56.581 80.406 2.811 1.00 20.51 249 ARG B N 1
ATOM 4347 C CA . ARG B 1 267 ? 55.470 81.359 2.983 1.00 20.06 249 ARG B CA 1
ATOM 4348 C C . ARG B 1 267 ? 54.933 81.257 4.410 1.00 19.65 249 ARG B C 1
ATOM 4349 O O . ARG B 1 267 ? 54.802 82.270 5.080 1.00 19.25 249 ARG B O 1
ATOM 4357 N N . HIS B 1 268 ? 54.661 80.027 4.895 1.00 19.83 250 HIS B N 1
ATOM 4358 C CA . HIS B 1 268 ? 54.199 79.841 6.240 1.00 19.56 250 HIS B CA 1
ATOM 4359 C C . HIS B 1 268 ? 55.189 80.427 7.245 1.00 19.36 250 HIS B C 1
ATOM 4360 O O . HIS B 1 268 ? 54.750 81.046 8.216 1.00 19.08 250 HIS B O 1
ATOM 4367 N N . GLN B 1 269 ? 56.504 80.214 7.032 1.00 19.62 251 GLN B N 1
ATOM 4368 C CA . GLN B 1 269 ? 57.479 80.708 7.966 1.00 19.58 251 GLN B CA 1
ATOM 4369 C C . GLN B 1 269 ? 57.445 82.258 8.020 1.00 19.21 251 GLN B C 1
ATOM 4370 O O . GLN B 1 269 ? 57.450 82.823 9.107 1.00 19.08 251 GLN B O 1
ATOM 4376 N N . LEU B 1 270 ? 57.465 82.915 6.855 1.00 19.14 252 LEU B N 1
ATOM 4377 C CA . LEU B 1 270 ? 57.428 84.384 6.772 1.00 18.84 252 LEU B CA 1
ATOM 4378 C C . LEU B 1 270 ? 56.147 84.929 7.435 1.00 18.55 252 LEU B C 1
ATOM 4379 O O . LEU B 1 270 ? 56.182 85.868 8.220 1.00 18.40 252 LEU B O 1
ATOM 4384 N N . ALA B 1 271 ? 55.017 84.281 7.163 1.00 18.59 253 ALA B N 1
ATOM 4385 C CA . ALA B 1 271 ? 53.738 84.711 7.744 1.00 18.45 253 ALA B CA 1
ATOM 4386 C C . ALA B 1 271 ? 53.760 84.585 9.285 1.00 18.43 253 ALA B C 1
ATOM 4387 O O . ALA B 1 271 ? 53.359 85.479 9.999 1.00 18.37 253 ALA B O 1
ATOM 4389 N N . GLY B 1 272 ? 54.291 83.489 9.804 1.00 18.60 254 GLY B N 1
ATOM 4390 C CA . GLY B 1 272 ? 54.391 83.234 11.216 1.00 18.73 254 GLY B CA 1
ATOM 4391 C C . GLY B 1 272 ? 55.313 84.224 11.908 1.00 18.83 254 GLY B C 1
ATOM 4392 O O . GLY B 1 272 ? 55.073 84.613 13.075 1.00 18.93 254 GLY B O 1
ATOM 4393 N N . LYS B 1 273 ? 56.405 84.571 11.222 1.00 19.20 255 LYS B N 1
ATOM 4394 C CA . LYS B 1 273 ? 57.355 85.549 11.758 1.00 19.66 255 LYS B CA 1
ATOM 4395 C C . LYS B 1 273 ? 56.718 86.936 11.765 1.00 19.39 255 LYS B C 1
ATOM 4396 O O . LYS B 1 273 ? 56.922 87.707 12.711 1.00 19.49 255 LYS B O 1
ATOM 4402 N N . TYR B 1 274 ? 55.897 87.212 10.754 1.00 19.20 256 TYR B N 1
ATOM 4403 C CA . TYR B 1 274 ? 55.183 88.510 10.720 1.00 19.19 256 TYR B CA 1
ATOM 4404 C C . TYR B 1 274 ? 54.178 88.548 11.884 1.00 19.21 256 TYR B C 1
ATOM 4405 O O . TYR B 1 274 ? 54.043 89.581 12.585 1.00 19.40 256 TYR B O 1
ATOM 4414 N N . THR B 1 275 ? 53.456 87.434 12.083 1.00 19.08 257 THR B N 1
ATOM 4415 C CA . THR B 1 275 ? 52.453 87.333 13.137 1.00 19.25 257 THR B CA 1
ATOM 4416 C C . THR B 1 275 ? 53.110 87.651 14.479 1.00 19.51 257 THR B C 1
ATOM 4417 O O . THR B 1 275 ? 52.515 88.354 15.309 1.00 19.52 257 THR B O 1
ATOM 4421 N N . THR B 1 276 ? 54.321 87.114 14.686 1.00 19.56 258 THR B N 1
ATOM 4422 C CA . THR B 1 276 ? 55.050 87.370 15.923 1.00 20.20 258 THR B CA 1
ATOM 4423 C C . THR B 1 276 ? 55.333 88.872 16.078 1.00 20.48 258 THR B C 1
ATOM 4424 O O . THR B 1 276 ? 55.207 89.421 17.181 1.00 20.93 258 THR B O 1
ATOM 4428 N N . ARG B 1 277 ? 55.752 89.506 14.982 1.00 20.63 259 ARG B N 1
ATOM 4429 C CA . ARG B 1 277 ? 56.073 90.957 14.997 1.00 21.36 259 ARG B CA 1
ATOM 4430 C C . ARG B 1 277 ? 54.805 91.741 15.346 1.00 21.44 259 ARG B C 1
ATOM 4431 O O . ARG B 1 277 ? 54.897 92.699 16.131 1.00 22.23 259 ARG B O 1
ATOM 4439 N N . LEU B 1 278 ? 53.666 91.319 14.790 1.00 21.01 260 LEU B N 1
ATOM 4440 C CA . LEU B 1 278 ? 52.394 91.981 15.023 1.00 21.39 260 LEU B CA 1
ATOM 4441 C C . LEU B 1 278 ? 52.008 91.881 16.503 1.00 21.76 260 LEU B C 1
ATOM 4442 O O . LEU B 1 278 ? 51.568 92.855 17.107 1.00 22.28 260 LEU B O 1
ATOM 4447 N N . LEU B 1 279 ? 52.154 90.696 17.097 1.00 21.67 261 LEU B N 1
ATOM 4448 C CA . LEU B 1 279 ? 51.789 90.492 18.499 1.00 22.70 261 LEU B CA 1
ATOM 4449 C C . LEU B 1 279 ? 52.740 91.226 19.444 1.00 23.53 261 LEU B C 1
ATOM 4450 O O . LEU B 1 279 ? 52.339 91.580 20.547 1.00 23.96 261 LEU B O 1
ATOM 4455 N N . ARG B 1 280 ? 53.977 91.474 18.986 1.00 23.63 262 ARG B N 1
ATOM 4456 C CA . ARG B 1 280 ? 54.963 92.163 19.814 1.00 25.07 262 ARG B CA 1
ATOM 4457 C C . ARG B 1 280 ? 54.806 93.683 19.728 1.00 25.02 262 ARG B C 1
ATOM 4458 O O . ARG B 1 280 ? 54.979 94.349 20.729 1.00 25.86 262 ARG B O 1
ATOM 4466 N N . HIS B 1 281 ? 54.558 94.219 18.525 1.00 24.26 263 HIS B N 1
ATOM 4467 C CA . HIS B 1 281 ? 54.673 95.640 18.282 1.00 25.07 263 HIS B CA 1
ATOM 4468 C C . HIS B 1 281 ? 53.477 96.212 17.544 1.00 24.78 263 HIS B C 1
ATOM 4469 O O . HIS B 1 281 ? 53.478 97.409 17.288 1.00 24.74 263 HIS B O 1
ATOM 4476 N N . GLY B 1 282 ? 52.438 95.402 17.296 1.00 24.69 264 GLY B N 1
ATOM 4477 C CA . GLY B 1 282 ? 51.279 95.897 16.583 1.00 24.67 264 GLY B CA 1
ATOM 4478 C C . GLY B 1 282 ? 50.531 97.004 17.329 1.00 25.74 264 GLY B C 1
ATOM 4479 O O . GLY B 1 282 ? 50.639 97.149 18.566 1.00 25.63 264 GLY B O 1
ATOM 4480 N N . GLN B 1 283 ? 49.652 97.712 16.589 1.00 26.17 265 GLN B N 1
ATOM 4481 C CA . GLN B 1 283 ? 48.776 98.752 17.150 1.00 27.88 265 GLN B CA 1
ATOM 4482 C C . GLN B 1 283 ? 47.861 98.149 18.222 1.00 27.59 265 GLN B C 1
ATOM 4483 O O . GLN B 1 283 ? 47.305 97.079 18.005 1.00 27.00 265 GLN B O 1
ATOM 4489 N N . LYS B 1 284 ? 47.678 98.855 19.341 1.00 28.14 266 LYS B N 1
ATOM 4490 C CA . LYS B 1 284 ? 46.723 98.502 20.398 1.00 29.52 266 LYS B CA 1
ATOM 4491 C C . LYS B 1 284 ? 46.892 97.021 20.767 1.00 29.02 266 LYS B C 1
ATOM 4492 O O . LYS B 1 284 ? 45.917 96.303 20.917 1.00 28.27 266 LYS B O 1
ATOM 4498 N N . LYS B 1 285 ? 48.143 96.565 20.903 1.00 28.43 267 LYS B N 1
ATOM 4499 C CA . LYS B 1 285 ? 48.384 95.161 21.078 1.00 28.29 267 LYS B CA 1
ATOM 4500 C C . LYS B 1 285 ? 47.753 94.656 22.381 1.00 28.63 267 LYS B C 1
ATOM 4501 O O . LYS B 1 285 ? 47.413 93.466 22.423 1.00 28.16 267 LYS B O 1
ATOM 4507 N N . ASN B 1 286 ? 47.540 95.542 23.380 1.00 29.08 268 ASN B N 1
ATOM 4508 C CA . ASN B 1 286 ? 46.951 95.193 24.673 1.00 30.34 268 ASN B CA 1
ATOM 4509 C C . ASN B 1 286 ? 45.530 95.775 24.813 1.00 30.34 268 ASN B C 1
ATOM 4510 O O . ASN B 1 286 ? 45.072 96.106 25.905 1.00 31.38 268 ASN B O 1
ATOM 4515 N N . PHE B 1 287 ? 44.801 95.808 23.699 1.00 29.14 269 PHE B N 1
ATOM 4516 C CA . PHE B 1 287 ? 43.460 96.404 23.645 1.00 29.42 269 PHE B CA 1
ATOM 4517 C C . PHE B 1 287 ? 42.501 95.702 24.620 1.00 30.07 269 PHE B C 1
ATOM 4518 O O . PHE B 1 287 ? 41.586 96.319 25.152 1.00 30.94 269 PHE B O 1
ATOM 4526 N N . ALA B 1 288 ? 42.683 94.402 24.842 1.00 29.35 270 ALA B N 1
ATOM 4527 C CA . ALA B 1 288 ? 41.624 93.592 25.428 1.00 29.99 270 ALA B CA 1
ATOM 4528 C C . ALA B 1 288 ? 41.285 94.033 26.864 1.00 31.54 270 ALA B C 1
ATOM 4529 O O . ALA B 1 288 ? 40.111 94.023 27.273 1.00 32.20 270 ALA B O 1
ATOM 4531 N N . ASN B 1 289 ? 42.307 94.378 27.656 1.00 32.12 271 ASN B N 1
ATOM 4532 C CA . ASN B 1 289 ? 42.102 94.791 29.049 1.00 34.22 271 ASN B CA 1
ATOM 4533 C C . ASN B 1 289 ? 42.164 96.316 29.181 1.00 35.53 271 ASN B C 1
ATOM 4534 O O . ASN B 1 289 ? 42.143 96.798 30.283 1.00 37.06 271 ASN B O 1
ATOM 4539 N N . SER B 1 290 ? 42.216 97.037 28.058 1.00 35.46 272 SER B N 1
ATOM 4540 C CA . SER B 1 290 ? 42.383 98.489 28.030 1.00 37.08 272 SER B CA 1
ATOM 4541 C C . SER B 1 290 ? 41.082 99.188 28.396 1.00 39.08 272 SER B C 1
ATOM 4542 O O . SER B 1 290 ? 40.081 98.555 28.709 1.00 39.43 272 SER B O 1
ATOM 4545 N N . LYS B 1 291 ? 41.127 100.520 28.295 1.00 41.02 273 LYS B N 1
ATOM 4546 C CA . LYS B 1 291 ? 39.988 101.380 28.580 1.00 42.96 273 LYS B CA 1
ATOM 4547 C C . LYS B 1 291 ? 39.098 101.600 27.342 1.00 42.67 273 LYS B C 1
ATOM 4548 O O . LYS B 1 291 ? 38.159 102.374 27.421 1.00 45.04 273 LYS B O 1
ATOM 4551 N N . MET B 1 292 ? 39.371 100.944 26.214 1.00 41.37 274 MET B N 1
ATOM 4552 C CA . MET B 1 292 ? 38.487 101.022 25.045 1.00 41.11 274 MET B CA 1
ATOM 4553 C C . MET B 1 292 ? 37.072 100.569 25.437 1.00 40.69 274 MET B C 1
ATOM 4554 O O . MET B 1 292 ? 36.902 99.671 26.246 1.00 41.04 274 MET B O 1
ATOM 4559 N N . LYS B 1 293 ? 36.047 101.189 24.845 1.00 40.56 275 LYS B N 1
ATOM 4560 C CA . LYS B 1 293 ? 34.660 100.777 25.055 1.00 41.14 275 LYS B CA 1
ATOM 4561 C C . LYS B 1 293 ? 34.465 99.333 24.575 1.00 39.12 275 LYS B C 1
ATOM 4562 O O . LYS B 1 293 ? 35.098 98.913 23.635 1.00 37.74 275 LYS B O 1
ATOM 4567 N N . TYR B 1 294 ? 33.530 98.611 25.182 1.00 39.42 276 TYR B N 1
ATOM 4568 C CA . TYR B 1 294 ? 33.249 97.224 24.819 1.00 38.34 276 TYR B CA 1
ATOM 4569 C C . TYR B 1 294 ? 32.959 97.081 23.314 1.00 37.59 276 TYR B C 1
ATOM 4570 O O . TYR B 1 294 ? 33.527 96.218 22.670 1.00 35.71 276 TYR B O 1
ATOM 4579 N N . GLU B 1 295 ? 32.083 97.920 22.752 1.00 38.88 277 GLU B N 1
ATOM 4580 C CA . GLU B 1 295 ? 31.682 97.794 21.329 1.00 39.20 277 GLU B CA 1
ATOM 4581 C C . GLU B 1 295 ? 32.923 97.945 20.430 1.00 36.83 277 GLU B C 1
ATOM 4582 O O . GLU B 1 295 ? 33.093 97.239 19.411 1.00 35.01 277 GLU B O 1
ATOM 4588 N N . ASP B 1 296 ? 33.842 98.818 20.837 1.00 36.02 278 ASP B N 1
ATOM 4589 C CA . ASP B 1 296 ? 35.011 99.047 20.046 1.00 34.76 278 ASP B CA 1
ATOM 4590 C C . ASP B 1 296 ? 35.971 97.852 20.184 1.00 32.47 278 ASP B C 1
ATOM 4591 O O . ASP B 1 296 ? 36.565 97.463 19.201 1.00 30.77 278 ASP B O 1
ATOM 4596 N N . LYS B 1 297 ? 36.058 97.239 21.370 1.00 32.13 279 LYS B N 1
ATOM 4597 C CA . LYS B 1 297 ? 36.884 96.021 21.520 1.00 30.77 279 LYS B CA 1
ATOM 4598 C C . LYS B 1 297 ? 36.331 94.926 20.602 1.00 29.87 279 LYS B C 1
ATOM 4599 O O . LYS B 1 297 ? 37.086 94.269 19.947 1.00 28.48 279 LYS B O 1
ATOM 4605 N N . ILE B 1 298 ? 34.998 94.765 20.555 1.00 30.65 280 ILE B N 1
ATOM 4606 C CA . ILE B 1 298 ? 34.405 93.697 19.796 1.00 30.28 280 ILE B CA 1
ATOM 4607 C C . ILE B 1 298 ? 34.691 93.904 18.305 1.00 29.42 280 ILE B C 1
ATOM 4608 O O . ILE B 1 298 ? 34.987 92.950 17.612 1.00 28.24 280 ILE B O 1
ATOM 4613 N N . GLU B 1 299 ? 34.648 95.156 17.840 1.00 30.15 281 GLU B N 1
ATOM 4614 C CA . GLU B 1 299 ? 34.904 95.482 16.433 1.00 29.95 281 GLU B CA 1
ATOM 4615 C C . GLU B 1 299 ? 36.382 95.241 16.080 1.00 27.89 281 GLU B C 1
ATOM 4616 O O . GLU B 1 299 ? 36.700 94.615 15.081 1.00 26.83 281 GLU B O 1
ATOM 4622 N N . TRP B 1 300 ? 37.272 95.767 16.918 1.00 27.39 282 TRP B N 1
ATOM 4623 C CA . TRP B 1 300 ? 38.724 95.524 16.793 1.00 26.22 282 TRP B CA 1
ATOM 4624 C C . TRP B 1 300 ? 39.028 94.025 16.669 1.00 25.42 282 TRP B C 1
ATOM 4625 O O . TRP B 1 300 ? 39.660 93.576 15.714 1.00 24.56 282 TRP B O 1
ATOM 4636 N N . LEU B 1 301 ? 38.582 93.250 17.651 1.00 25.79 283 LEU B N 1
ATOM 4637 C CA . LEU B 1 301 ? 38.865 91.812 17.642 1.00 25.13 283 LEU B CA 1
ATOM 4638 C C . LEU B 1 301 ? 38.200 91.119 16.434 1.00 24.90 283 LEU B C 1
ATOM 4639 O O . LEU B 1 301 ? 38.747 90.210 15.899 1.00 24.15 283 LEU B O 1
ATOM 4644 N N . ASN B 1 302 ? 36.984 91.530 16.041 1.00 25.70 284 ASN B N 1
ATOM 4645 C CA . ASN B 1 302 ? 36.333 90.948 14.829 1.00 25.66 284 ASN B CA 1
ATOM 4646 C C . ASN B 1 302 ? 37.247 91.143 13.606 1.00 24.86 284 ASN B C 1
ATOM 4647 O O . ASN B 1 302 ? 37.469 90.209 12.828 1.00 24.35 284 ASN B O 1
ATOM 4652 N N . ASN B 1 303 ? 37.809 92.347 13.483 1.00 24.81 285 ASN B N 1
ATOM 4653 C CA . ASN B 1 303 ? 38.722 92.705 12.435 1.00 24.25 285 ASN B CA 1
ATOM 4654 C C . ASN B 1 303 ? 39.977 91.834 12.512 1.00 23.23 285 ASN B C 1
ATOM 4655 O O . ASN B 1 303 ? 40.440 91.306 11.498 1.00 22.76 285 ASN B O 1
ATOM 4660 N N . PHE B 1 304 ? 40.563 91.722 13.710 1.00 23.02 286 PHE B N 1
ATOM 4661 C CA . PHE B 1 304 ? 41.829 91.007 13.889 1.00 22.32 286 PHE B CA 1
ATOM 4662 C C . PHE B 1 304 ? 41.564 89.528 13.557 1.00 21.99 286 PHE B C 1
ATOM 4663 O O . PHE B 1 304 ? 42.281 88.915 12.786 1.00 21.42 286 PHE B O 1
ATOM 4671 N N . SER B 1 305 ? 40.446 89.009 14.081 1.00 22.49 287 SER B N 1
ATOM 4672 C CA . SER B 1 305 ? 40.145 87.574 14.006 1.00 22.42 287 SER B CA 1
ATOM 4673 C C . SER B 1 305 ? 39.949 87.180 12.530 1.00 22.59 287 SER B C 1
ATOM 4674 O O . SER B 1 305 ? 40.530 86.207 12.048 1.00 21.77 287 SER B O 1
ATOM 4677 N N . LYS B 1 306 ? 39.125 87.948 11.810 1.00 23.49 288 LYS B N 1
ATOM 4678 C CA . LYS B 1 306 ? 38.829 87.609 10.434 1.00 24.40 288 LYS B CA 1
ATOM 4679 C C . LYS B 1 306 ? 40.071 87.743 9.545 1.00 23.41 288 LYS B C 1
ATOM 4680 O O . LYS B 1 306 ? 40.174 86.995 8.589 1.00 23.35 288 LYS B O 1
ATOM 4686 N N . THR B 1 307 ? 41.004 88.654 9.879 1.00 22.57 289 THR B N 1
ATOM 4687 C CA . THR B 1 307 ? 42.210 88.814 9.141 1.00 22.07 289 THR B CA 1
ATOM 4688 C C . THR B 1 307 ? 43.136 87.611 9.388 1.00 21.51 289 THR B C 1
ATOM 4689 O O . THR B 1 307 ? 43.573 87.016 8.440 1.00 21.13 289 THR B O 1
ATOM 4693 N N . ILE B 1 308 ? 43.392 87.260 10.651 1.00 21.55 290 ILE B N 1
ATOM 4694 C CA . ILE B 1 308 ? 44.309 86.131 10.920 1.00 21.67 290 ILE B CA 1
ATOM 4695 C C . ILE B 1 308 ? 43.689 84.805 10.451 1.00 21.69 290 ILE B C 1
ATOM 4696 O O . ILE B 1 308 ? 44.401 83.888 10.055 1.00 21.20 290 ILE B O 1
ATOM 4701 N N . ASN B 1 309 ? 42.364 84.702 10.446 1.00 22.08 291 ASN B N 1
ATOM 4702 C CA . ASN B 1 309 ? 41.727 83.451 10.015 1.00 22.60 291 ASN B CA 1
ATOM 4703 C C . ASN B 1 309 ? 41.868 83.215 8.501 1.00 22.62 291 ASN B C 1
ATOM 4704 O O . ASN B 1 309 ? 41.619 82.108 8.036 1.00 22.87 291 ASN B O 1
ATOM 4709 N N . LYS B 1 310 ? 42.299 84.210 7.749 1.00 22.57 292 LYS B N 1
ATOM 4710 C CA . LYS B 1 310 ? 42.637 84.000 6.353 1.00 22.97 292 LYS B CA 1
ATOM 4711 C C . LYS B 1 310 ? 44.054 83.439 6.187 1.00 22.03 292 LYS B C 1
ATOM 4712 O O . LYS B 1 310 ? 44.396 82.993 5.102 1.00 22.44 292 LYS B O 1
ATOM 4718 N N . VAL B 1 311 ? 44.841 83.485 7.252 1.00 20.93 293 VAL B N 1
ATOM 4719 C CA . VAL B 1 311 ? 46.231 82.985 7.265 1.00 20.33 293 VAL B CA 1
ATOM 4720 C C . VAL B 1 311 ? 46.233 81.511 7.681 1.00 20.37 293 VAL B C 1
ATOM 4721 O O . VAL B 1 311 ? 45.719 81.135 8.741 1.00 20.02 293 VAL B O 1
ATOM 4725 N N . PRO B 1 312 ? 46.840 80.623 6.850 1.00 20.54 294 PRO B N 1
ATOM 4726 C CA . PRO B 1 312 ? 46.967 79.204 7.189 1.00 20.65 294 PRO B CA 1
ATOM 4727 C C . PRO B 1 312 ? 47.484 78.967 8.608 1.00 20.39 294 PRO B C 1
ATOM 4728 O O . PRO B 1 312 ? 48.450 79.622 9.063 1.00 19.72 294 PRO B O 1
ATOM 4732 N N . ARG B 1 313 ? 46.871 77.990 9.280 1.00 20.67 295 ARG B N 1
ATOM 4733 C CA . ARG B 1 313 ? 47.289 77.652 10.617 1.00 20.84 295 ARG B CA 1
ATOM 4734 C C . ARG B 1 313 ? 48.688 77.019 10.612 1.00 20.86 295 ARG B C 1
ATOM 4735 O O . ARG B 1 313 ? 49.319 76.958 11.671 1.00 20.65 295 ARG B O 1
ATOM 4743 N N . ASP B 1 314 ? 49.164 76.563 9.442 1.00 21.36 296 ASP B N 1
ATOM 4744 C CA . ASP B 1 314 ? 50.549 76.061 9.281 1.00 21.89 296 ASP B CA 1
ATOM 4745 C C . ASP B 1 314 ? 51.590 77.115 9.691 1.00 21.15 296 ASP B C 1
ATOM 4746 O O . ASP B 1 314 ? 52.726 76.755 10.058 1.00 20.86 296 ASP B O 1
ATOM 4751 N N . SER B 1 315 ? 51.224 78.401 9.667 1.00 20.40 297 SER B N 1
ATOM 4752 C CA . SER B 1 315 ? 52.133 79.480 10.038 1.00 20.18 297 SER B CA 1
ATOM 4753 C C . SER B 1 315 ? 52.307 79.579 11.556 1.00 20.18 297 SER B C 1
ATOM 4754 O O . SER B 1 315 ? 53.316 80.101 12.035 1.00 20.11 297 SER B O 1
ATOM 4757 N N . ASP B 1 316 ? 51.373 79.038 12.320 1.00 20.54 298 ASP B N 1
ATOM 4758 C CA . ASP B 1 316 ? 51.290 79.262 13.800 1.00 20.86 298 ASP B CA 1
ATOM 4759 C C . ASP B 1 316 ? 52.487 78.612 14.506 1.00 21.15 298 ASP B C 1
ATOM 4760 O O . ASP B 1 316 ? 52.979 79.112 15.535 1.00 21.42 298 ASP B O 1
ATOM 4765 N N . LYS B 1 317 ? 53.000 77.508 13.954 1.00 21.36 299 LYS B N 1
ATOM 4766 C CA . LYS B 1 317 ? 54.133 76.838 14.605 1.00 22.04 299 LYS B CA 1
ATOM 4767 C C . LYS B 1 317 ? 55.387 77.712 14.562 1.00 22.02 299 LYS B C 1
ATOM 4768 O O . LYS B 1 317 ? 56.332 77.455 15.292 1.00 22.82 299 LYS B O 1
ATOM 4774 N N . TYR B 1 318 ? 55.402 78.730 13.707 1.00 21.53 300 TYR B N 1
ATOM 4775 C CA . TYR B 1 318 ? 56.539 79.658 13.605 1.00 21.56 300 TYR B CA 1
ATOM 4776 C C . TYR B 1 318 ? 56.422 80.859 14.561 1.00 21.67 300 TYR B C 1
ATOM 4777 O O . TYR B 1 318 ? 57.361 81.676 14.638 1.00 22.01 300 TYR B O 1
ATOM 4786 N N . VAL B 1 319 ? 55.305 80.972 15.285 1.00 21.67 301 VAL B N 1
ATOM 4787 C CA . VAL B 1 319 ? 55.063 82.041 16.237 1.00 21.94 301 VAL B CA 1
ATOM 4788 C C . VAL B 1 319 ? 55.698 81.664 17.573 1.00 23.20 301 VAL B C 1
ATOM 4789 O O . VAL B 1 319 ? 55.588 80.519 18.032 1.00 23.56 301 VAL B O 1
ATOM 4793 N N . THR B 1 320 ? 56.291 82.642 18.250 1.00 24.87 302 THR B N 1
ATOM 4794 C CA . THR B 1 320 ? 56.916 82.368 19.536 1.00 26.99 302 THR B CA 1
ATOM 4795 C C . THR B 1 320 ? 55.868 81.768 20.489 1.00 27.79 302 THR B C 1
ATOM 4796 O O . THR B 1 320 ? 54.715 82.223 20.583 1.00 26.59 302 THR B O 1
ATOM 4800 N N . GLN B 1 321 ? 56.296 80.736 21.214 1.00 28.61 303 GLN B N 1
ATOM 4801 C CA . GLN B 1 321 ? 55.413 79.871 22.002 1.00 30.09 303 GLN B CA 1
ATOM 4802 C C . GLN B 1 321 ? 54.628 80.668 23.053 1.00 29.16 303 GLN B C 1
ATOM 4803 O O . GLN B 1 321 ? 53.537 80.246 23.420 1.00 28.12 303 GLN B O 1
ATOM 4806 N N . ILE B 1 322 ? 55.224 81.741 23.598 1.00 28.84 304 ILE B N 1
ATOM 4807 C CA . ILE B 1 322 ? 54.586 82.488 24.677 1.00 29.88 304 ILE B CA 1
ATOM 4808 C C . ILE B 1 322 ? 53.228 83.006 24.191 1.00 28.15 304 ILE B C 1
ATOM 4809 O O . ILE B 1 322 ? 52.401 83.272 25.037 1.00 28.39 304 ILE B O 1
ATOM 4814 N N . PHE B 1 323 ? 53.058 83.184 22.876 1.00 26.64 305 PHE B N 1
ATOM 4815 C CA . PHE B 1 323 ? 51.819 83.767 22.311 1.00 26.47 305 PHE B CA 1
ATOM 4816 C C . PHE B 1 323 ? 50.784 82.700 21.938 1.00 25.69 305 PHE B C 1
ATOM 4817 O O . PHE B 1 323 ? 49.770 83.035 21.361 1.00 24.83 305 PHE B O 1
ATOM 4825 N N . ASN B 1 324 ? 51.023 81.444 22.304 1.00 25.81 306 ASN B N 1
ATOM 4826 C CA . ASN B 1 324 ? 50.194 80.319 21.882 1.00 26.00 306 ASN B CA 1
ATOM 4827 C C . ASN B 1 324 ? 48.697 80.606 22.173 1.00 25.21 306 ASN B C 1
ATOM 4828 O O . ASN B 1 324 ? 47.839 80.542 21.254 1.00 24.16 306 ASN B O 1
ATOM 4833 N N . LEU B 1 325 ? 48.394 80.976 23.420 1.00 25.11 307 LEU B N 1
ATOM 4834 C CA . LEU B 1 325 ? 47.008 81.161 23.874 1.00 25.05 307 LEU B CA 1
ATOM 4835 C C . LEU B 1 325 ? 46.431 82.444 23.263 1.00 24.58 307 LEU B C 1
ATOM 4836 O O . LEU B 1 325 ? 45.282 82.445 22.813 1.00 24.24 307 LEU B O 1
ATOM 4841 N N . LYS B 1 326 ? 47.210 83.538 23.255 1.00 24.36 308 LYS B N 1
ATOM 4842 C CA . LYS B 1 326 ? 46.689 84.812 22.736 1.00 24.18 308 LYS B CA 1
ATOM 4843 C C . LYS B 1 326 ? 46.326 84.673 21.253 1.00 23.09 308 LYS B C 1
ATOM 4844 O O . LYS B 1 326 ? 45.229 85.102 20.861 1.00 22.79 308 LYS B O 1
ATOM 4850 N N . LEU B 1 327 ? 47.175 83.997 20.465 1.00 22.23 309 LEU B N 1
ATOM 4851 C CA . LEU B 1 327 ? 46.900 83.815 19.034 1.00 21.70 309 LEU B CA 1
ATOM 4852 C C . LEU B 1 327 ? 45.644 82.938 18.842 1.00 21.78 309 LEU B C 1
ATOM 4853 O O . LEU B 1 327 ? 44.774 83.284 18.013 1.00 21.38 309 LEU B O 1
ATOM 4858 N N . GLU B 1 328 ? 45.550 81.817 19.581 1.00 21.94 310 GLU B N 1
ATOM 4859 C CA . GLU B 1 328 ? 44.336 80.973 19.491 1.00 22.32 310 GLU B CA 1
ATOM 4860 C C . GLU B 1 328 ? 43.091 81.796 19.886 1.00 22.51 310 GLU B C 1
ATOM 4861 O O . GLU B 1 328 ? 42.072 81.715 19.208 1.00 22.39 310 GLU B O 1
ATOM 4867 N N . ALA B 1 329 ? 43.166 82.574 20.981 1.00 22.70 311 ALA B N 1
ATOM 4868 C CA . ALA B 1 329 ? 42.012 83.374 21.425 1.00 23.35 311 ALA B CA 1
ATOM 4869 C C . ALA B 1 329 ? 41.586 84.346 20.321 1.00 23.07 311 ALA B C 1
ATOM 4870 O O . ALA B 1 329 ? 40.378 84.556 20.132 1.00 23.50 311 ALA B O 1
ATOM 4872 N N . ILE B 1 330 ? 42.556 84.936 19.609 1.00 22.52 312 ILE B N 1
ATOM 4873 C CA . ILE B 1 330 ? 42.257 85.831 18.484 1.00 22.32 312 ILE B CA 1
ATOM 4874 C C . ILE B 1 330 ? 41.610 85.045 17.329 1.00 22.05 312 ILE B C 1
ATOM 4875 O O . ILE B 1 330 ? 40.573 85.468 16.802 1.00 22.41 312 ILE B O 1
ATOM 4880 N N . ARG B 1 331 ? 42.121 83.861 17.012 1.00 21.61 313 ARG B N 1
ATOM 4881 C CA . ARG B 1 331 ? 41.483 83.059 15.960 1.00 21.50 313 ARG B CA 1
ATOM 4882 C C . ARG B 1 331 ? 40.044 82.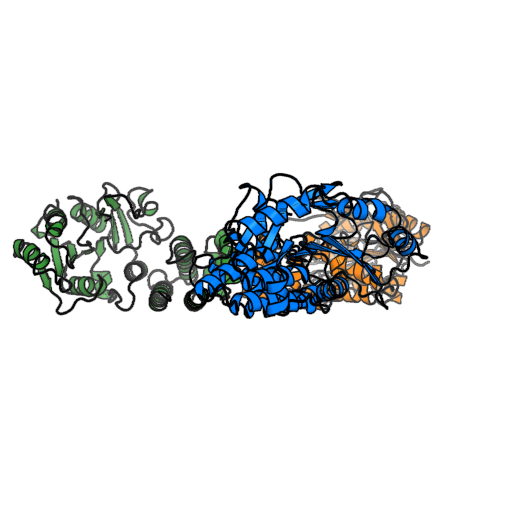682 16.340 1.00 22.15 313 ARG B C 1
ATOM 4883 O O . ARG B 1 331 ? 39.176 82.672 15.482 1.00 22.37 313 ARG B O 1
ATOM 4891 N N . GLN B 1 332 ? 39.787 82.423 17.630 1.00 22.55 314 GLN B N 1
ATOM 4892 C CA . GLN B 1 332 ? 38.450 82.053 18.112 1.00 23.25 314 GLN B CA 1
ATOM 4893 C C . GLN B 1 332 ? 37.525 83.269 18.266 1.00 23.95 314 GLN B C 1
ATOM 4894 O O . GLN B 1 332 ? 36.356 83.096 18.585 1.00 24.66 314 GLN B O 1
ATOM 4900 N N . ASN B 1 333 ? 38.055 84.485 18.097 1.00 23.84 315 ASN B N 1
ATOM 4901 C CA . ASN B 1 333 ? 37.258 85.701 18.204 1.00 24.57 315 ASN B CA 1
ATOM 4902 C C . ASN B 1 333 ? 36.615 85.787 19.599 1.00 25.45 315 ASN B C 1
ATOM 4903 O O . ASN B 1 333 ? 35.447 86.198 19.740 1.00 26.33 315 ASN B O 1
ATOM 4908 N N . ASP B 1 334 ? 37.397 85.468 20.638 1.00 25.36 316 ASP B N 1
ATOM 4909 C CA . ASP B 1 334 ? 36.876 85.326 21.998 1.00 26.36 316 ASP B CA 1
ATOM 4910 C C . ASP B 1 334 ? 37.540 86.373 22.893 1.00 26.65 316 ASP B C 1
ATOM 4911 O O . ASP B 1 334 ? 38.676 86.196 23.343 1.00 26.28 316 ASP B O 1
ATOM 4916 N N . LEU B 1 335 ? 36.848 87.491 23.116 1.00 27.50 317 LEU B N 1
ATOM 4917 C CA . LEU B 1 335 ? 37.420 88.612 23.857 1.00 28.00 317 LEU B CA 1
ATOM 4918 C C . LEU B 1 335 ? 37.811 88.188 25.282 1.00 28.58 317 LEU B C 1
ATOM 4919 O O . LEU B 1 335 ? 38.877 88.598 25.765 1.00 28.53 317 LEU B O 1
ATOM 4924 N N . LEU B 1 336 ? 36.952 87.414 25.957 1.00 29.24 318 LEU B N 1
ATOM 4925 C CA . LEU B 1 336 ? 37.256 86.960 27.336 1.00 29.94 318 LEU B CA 1
ATOM 4926 C C . LEU B 1 336 ? 38.595 86.204 27.341 1.00 29.04 318 LEU B C 1
ATOM 4927 O O . LEU B 1 336 ? 39.438 86.437 28.229 1.00 29.46 318 LEU B O 1
ATOM 4932 N N . ALA B 1 337 ? 38.782 85.331 26.349 1.00 27.94 319 ALA B N 1
ATOM 4933 C CA . ALA B 1 337 ? 40.052 84.560 26.203 1.00 27.10 319 ALA B CA 1
ATOM 4934 C C . ALA B 1 337 ? 41.257 85.481 25.945 1.00 26.71 319 ALA B C 1
ATOM 4935 O O . ALA B 1 337 ? 42.388 85.191 26.438 1.00 26.63 319 ALA B O 1
ATOM 4937 N N . VAL B 1 338 ? 41.084 86.539 25.141 1.00 26.49 320 VAL B N 1
ATOM 4938 C CA . VAL B 1 338 ? 42.172 87.473 24.878 1.00 26.17 320 VAL B CA 1
ATOM 4939 C C . VAL B 1 338 ? 42.537 88.212 26.180 1.00 27.22 320 VAL B C 1
ATOM 4940 O O . VAL B 1 338 ? 43.742 88.360 26.471 1.00 27.12 320 VAL B O 1
ATOM 4944 N N . MET B 1 339 ? 41.523 88.654 26.947 1.00 28.32 321 MET B N 1
ATOM 4945 C CA . MET B 1 339 ? 41.704 89.281 28.246 1.00 29.57 321 MET B CA 1
ATOM 4946 C C . MET B 1 339 ? 42.529 88.358 29.172 1.00 29.80 321 MET B C 1
ATOM 4947 O O . MET B 1 339 ? 43.490 88.781 29.818 1.00 30.28 321 MET B O 1
ATOM 4952 N N . ILE B 1 340 ? 42.151 87.084 29.218 1.00 29.54 322 ILE B N 1
ATOM 4953 C CA . ILE B 1 340 ? 42.832 86.114 30.076 1.00 29.84 322 ILE B CA 1
ATOM 4954 C C . ILE B 1 340 ? 44.272 85.923 29.591 1.00 29.01 322 ILE B C 1
ATOM 4955 O O . ILE B 1 340 ? 45.179 85.913 30.403 1.00 29.67 322 ILE B O 1
ATOM 4960 N N . ALA B 1 341 ? 44.455 85.780 28.276 1.00 27.96 323 ALA B N 1
ATOM 4961 C CA . ALA B 1 341 ? 45.759 85.525 27.694 1.00 27.56 323 ALA B CA 1
ATOM 4962 C C . ALA B 1 341 ? 46.709 86.667 28.075 1.00 28.45 323 ALA B C 1
ATOM 4963 O O . ALA B 1 341 ? 47.848 86.410 28.494 1.00 29.05 323 ALA B O 1
ATOM 4965 N N . ASP B 1 342 ? 46.226 87.906 27.971 1.00 29.12 324 ASP B N 1
ATOM 4966 C CA . ASP B 1 342 ? 47.006 89.071 28.326 1.00 30.40 324 ASP B CA 1
ATOM 4967 C C . ASP B 1 342 ? 47.352 89.093 29.821 1.00 31.77 324 ASP B C 1
ATOM 4968 O O . ASP B 1 342 ? 48.441 89.548 30.171 1.00 32.15 324 ASP B O 1
ATOM 4973 N N . LYS B 1 343 ? 46.438 88.646 30.695 1.00 32.45 325 LYS B N 1
ATOM 4974 C CA . LYS B 1 343 ? 46.707 88.636 32.112 1.00 34.12 325 LYS B CA 1
ATOM 4975 C C . LYS B 1 343 ? 47.758 87.572 32.472 1.00 34.44 325 LYS B C 1
ATOM 4976 O O . LYS B 1 343 ? 48.436 87.700 33.479 1.00 35.15 325 LYS B O 1
ATOM 4982 N N . LEU B 1 344 ? 47.844 86.510 31.671 1.00 34.03 326 LEU B N 1
ATOM 4983 C CA . LEU B 1 344 ? 48.812 85.419 31.919 1.00 35.39 326 LEU B CA 1
ATOM 4984 C C . LEU B 1 344 ? 50.185 85.720 31.305 1.00 36.88 326 LEU B C 1
ATOM 4985 O O . LEU B 1 344 ? 51.117 84.983 31.564 1.00 38.91 326 LEU B O 1
ATOM 4990 N N . LEU B 1 345 ? 50.281 86.758 30.466 1.00 38.71 327 LEU B N 1
ATOM 4991 C CA . LEU B 1 345 ? 51.560 87.249 29.897 1.00 40.88 327 LEU B CA 1
ATOM 4992 C C . LEU B 1 345 ? 52.190 88.304 30.813 1.00 45.84 327 LEU B C 1
ATOM 4993 O O . LEU B 1 345 ? 51.644 88.813 31.824 1.00 50.41 327 LEU B O 1
ATOM 4999 N N . MET C 1 19 ? 4.892 117.274 67.925 1.00 65.45 1 MET C N 1
ATOM 5000 C CA . MET C 1 19 ? 5.706 116.428 67.000 1.00 60.08 1 MET C CA 1
ATOM 5001 C C . MET C 1 19 ? 6.992 116.002 67.721 1.00 53.49 1 MET C C 1
ATOM 5002 O O . MET C 1 19 ? 7.778 116.843 68.155 1.00 47.33 1 MET C O 1
ATOM 5007 N N . LYS C 1 20 ? 7.188 114.685 67.839 1.00 54.65 2 LYS C N 1
ATOM 5008 C CA . LYS C 1 20 ? 8.388 114.117 68.441 1.00 44.23 2 LYS C CA 1
ATOM 5009 C C . LYS C 1 20 ? 9.592 114.418 67.543 1.00 40.10 2 LYS C C 1
ATOM 5010 O O . LYS C 1 20 ? 9.448 114.532 66.326 1.00 40.88 2 LYS C O 1
ATOM 5016 N N . LYS C 1 21 ? 10.770 114.541 68.164 1.00 36.29 3 LYS C N 1
ATOM 5017 C CA . LYS C 1 21 ? 12.031 114.660 67.449 1.00 38.18 3 LYS C CA 1
ATOM 5018 C C . LYS C 1 21 ? 12.371 113.337 66.746 1.00 39.24 3 LYS C C 1
ATOM 5019 O O . LYS C 1 21 ? 12.916 113.352 65.630 1.00 34.19 3 LYS C O 1
ATOM 5025 N N . VAL C 1 22 ? 12.073 112.210 67.414 1.00 39.84 4 VAL C N 1
ATOM 5026 C CA . VAL C 1 22 ? 12.483 110.869 66.968 1.00 36.89 4 VAL C CA 1
ATOM 5027 C C . VAL C 1 22 ? 11.426 109.822 67.345 1.00 35.65 4 VAL C C 1
ATOM 5028 O O . VAL C 1 22 ? 10.980 109.772 68.493 1.00 38.55 4 VAL C O 1
ATOM 5032 N N . SER C 1 23 ? 11.085 108.972 66.365 1.00 32.51 5 SER C N 1
ATOM 5033 C CA . SER C 1 23 ? 10.442 107.671 66.555 1.00 34.95 5 SER C CA 1
ATOM 5034 C C . SER C 1 23 ? 11.459 106.539 66.332 1.00 38.51 5 SER C C 1
ATOM 5035 O O . SER C 1 23 ? 11.940 106.358 65.217 1.00 34.19 5 SER C O 1
ATOM 5038 N N . VAL C 1 24 ? 11.745 105.758 67.381 1.00 30.52 6 VAL C N 1
ATOM 5039 C CA . VAL C 1 24 ? 12.457 104.503 67.229 1.00 31.57 6 VAL C CA 1
ATOM 5040 C C . VAL C 1 24 ? 11.443 103.433 66.810 1.00 34.07 6 VAL C C 1
ATOM 5041 O O . VAL C 1 24 ? 10.438 103.222 67.488 1.00 36.25 6 VAL C O 1
ATOM 5045 N N . ILE C 1 25 ? 11.717 102.784 65.671 1.00 33.23 7 ILE C N 1
ATOM 5046 C CA . ILE C 1 25 ? 10.857 101.772 65.089 1.00 32.20 7 ILE C CA 1
ATOM 5047 C C . ILE C 1 25 ? 11.557 100.421 65.252 1.00 31.00 7 ILE C C 1
ATOM 5048 O O . ILE C 1 25 ? 12.607 100.190 64.656 1.00 31.52 7 ILE C O 1
ATOM 5053 N N . MET C 1 26 ? 10.968 99.546 66.068 1.00 34.65 8 MET C N 1
ATOM 5054 C CA . MET C 1 26 ? 11.565 98.260 66.399 1.00 33.66 8 MET C CA 1
ATOM 5055 C C . MET C 1 26 ? 10.585 97.133 66.089 1.00 33.26 8 MET C C 1
ATOM 5056 O O . MET C 1 26 ? 9.634 96.916 66.836 1.00 35.93 8 MET C O 1
ATOM 5061 N N . PRO C 1 27 ? 10.807 96.356 65.005 1.00 35.85 9 PRO C N 1
ATOM 5062 C CA . PRO C 1 27 ? 10.056 95.124 64.778 1.00 38.16 9 PRO C CA 1
ATOM 5063 C C . PRO C 1 27 ? 10.556 94.030 65.731 1.00 35.91 9 PRO C C 1
ATOM 5064 O O . PRO C 1 27 ? 11.746 93.984 66.029 1.00 38.94 9 PRO C O 1
ATOM 5068 N N . THR C 1 28 ? 9.634 93.193 66.217 1.00 35.28 10 THR C N 1
ATOM 5069 C CA . THR C 1 28 ? 9.947 92.073 67.102 1.00 35.68 10 THR C CA 1
ATOM 5070 C C . THR C 1 28 ? 9.343 90.790 66.518 1.00 36.79 10 THR C C 1
ATOM 5071 O O . THR C 1 28 ? 8.359 90.836 65.780 1.00 41.44 10 THR C O 1
ATOM 5075 N N . PHE C 1 29 ? 9.963 89.654 66.850 1.00 36.31 11 PHE C N 1
ATOM 5076 C CA . PHE C 1 29 ? 9.448 88.338 66.509 1.00 38.48 11 PHE C CA 1
ATOM 5077 C C . PHE C 1 29 ? 10.141 87.278 67.374 1.00 35.73 11 PHE C C 1
ATOM 5078 O O . PHE C 1 29 ? 11.335 87.020 67.210 1.00 42.94 11 PHE C O 1
ATOM 5086 N N . ASN C 1 30 ? 9.387 86.715 68.327 1.00 39.93 12 ASN C N 1
ATOM 5087 C CA . ASN C 1 30 ? 9.826 85.600 69.187 1.00 44.02 12 ASN C CA 1
ATOM 5088 C C . ASN C 1 30 ? 11.112 85.940 69.946 1.00 42.61 12 ASN C C 1
ATOM 5089 O O . ASN C 1 30 ? 12.002 85.096 70.069 1.00 44.79 12 ASN C O 1
ATOM 5094 N N . ASN C 1 31 ? 11.201 87.164 70.473 1.00 41.04 13 ASN C N 1
ATOM 5095 C CA . ASN C 1 31 ? 12.384 87.588 71.222 1.00 38.36 13 ASN C CA 1
ATOM 5096 C C . ASN C 1 31 ? 12.304 87.065 72.662 1.00 41.41 13 ASN C C 1
ATOM 5097 O O . ASN C 1 31 ? 13.321 86.706 73.253 1.00 42.24 13 ASN C O 1
ATOM 5102 N N . GLY C 1 32 ? 11.089 87.032 73.220 1.00 41.65 14 GLY C N 1
ATOM 5103 C CA . GLY C 1 32 ? 10.877 86.647 74.611 1.00 44.22 14 GLY C CA 1
ATOM 5104 C C . GLY C 1 32 ? 11.579 87.604 75.560 1.00 42.57 14 GLY C C 1
ATOM 5105 O O . GLY C 1 32 ? 11.692 88.797 75.269 1.00 35.46 14 GLY C O 1
ATOM 5106 N N . GLU C 1 33 ? 12.096 87.054 76.664 1.00 38.98 15 GLU C N 1
ATOM 5107 C CA . GLU C 1 33 ? 12.580 87.823 77.811 1.00 39.30 15 GLU C CA 1
ATOM 5108 C C . GLU C 1 33 ? 13.869 88.587 77.469 1.00 41.48 15 GLU C C 1
ATOM 5109 O O . GLU C 1 33 ? 14.169 89.580 78.124 1.00 38.73 15 GLU C O 1
ATOM 5112 N N . LYS C 1 34 ? 14.614 88.137 76.446 1.00 40.11 16 LYS C N 1
ATOM 5113 C CA . LYS C 1 34 ? 15.829 88.830 75.962 1.00 40.04 16 LYS C CA 1
ATOM 5114 C C . LYS C 1 34 ? 15.517 90.275 75.526 1.00 42.91 16 LYS C C 1
ATOM 5115 O O . LYS C 1 34 ? 16.403 91.142 75.549 1.00 38.63 16 LYS C O 1
ATOM 5119 N N . LEU C 1 35 ? 14.266 90.537 75.128 1.00 35.55 17 LEU C N 1
ATOM 5120 C CA . LEU C 1 35 ? 13.843 91.836 74.598 1.00 37.68 17 LEU C CA 1
ATOM 5121 C C . LEU C 1 35 ? 13.930 92.953 75.657 1.00 35.93 17 LEU C C 1
ATOM 5122 O O . LEU C 1 35 ? 14.054 94.126 75.288 1.00 31.86 17 LEU C O 1
ATOM 5127 N N . HIS C 1 36 ? 13.848 92.616 76.955 1.00 34.57 18 HIS C N 1
ATOM 5128 C CA . HIS C 1 36 ? 13.930 93.623 78.040 1.00 33.24 18 HIS C CA 1
ATOM 5129 C C . HIS C 1 36 ? 15.174 94.507 77.870 1.00 28.98 18 HIS C C 1
ATOM 5130 O O . HIS C 1 36 ? 15.104 95.745 78.027 1.00 33.48 18 HIS C O 1
ATOM 5137 N N . ARG C 1 37 ? 16.304 93.871 77.565 1.00 53.13 19 ARG C N 1
ATOM 5138 C CA . ARG C 1 37 ? 17.576 94.553 77.487 1.00 49.42 19 ARG C CA 1
ATOM 5139 C C . ARG C 1 37 ? 17.566 95.634 76.400 1.00 45.70 19 ARG C C 1
ATOM 5140 O O . ARG C 1 37 ? 18.066 96.724 76.624 1.00 44.22 19 ARG C O 1
ATOM 5148 N N . THR C 1 38 ? 17.026 95.301 75.223 1.00 43.37 20 THR C N 1
ATOM 5149 C CA . THR C 1 38 ? 16.983 96.216 74.077 1.00 41.65 20 THR C CA 1
ATOM 5150 C C . THR C 1 38 ? 16.030 97.374 74.396 1.00 40.87 20 THR C C 1
ATOM 5151 O O . THR C 1 38 ? 16.352 98.528 74.139 1.00 39.98 20 THR C O 1
ATOM 5155 N N . ILE C 1 39 ? 14.860 97.054 74.961 1.00 40.99 21 ILE C N 1
ATOM 5156 C CA . ILE C 1 39 ? 13.880 98.081 75.276 1.00 40.76 21 ILE C CA 1
ATOM 5157 C C . ILE C 1 39 ? 14.483 99.045 76.304 1.00 40.44 21 ILE C C 1
ATOM 5158 O O . ILE C 1 39 ? 14.335 100.260 76.169 1.00 39.71 21 ILE C O 1
ATOM 5163 N N . SER C 1 40 ? 15.136 98.491 77.335 1.00 40.87 22 SER C N 1
ATOM 5164 C CA . SER C 1 40 ? 15.764 99.293 78.390 1.00 41.00 22 SER C CA 1
ATOM 5165 C C . SER C 1 40 ? 16.798 100.263 77.792 1.00 40.23 22 SER C C 1
ATOM 5166 O O . SER C 1 40 ? 16.928 101.404 78.255 1.00 40.21 22 SER C O 1
ATOM 5169 N N . SER C 1 41 ? 17.532 99.814 76.764 1.00 39.61 23 SER C N 1
ATOM 5170 C CA . SER C 1 41 ? 18.532 100.664 76.114 1.00 39.14 23 SER C CA 1
ATOM 5171 C C . SER C 1 41 ? 17.855 101.855 75.421 1.00 38.64 23 SER C C 1
ATOM 5172 O O . SER C 1 41 ? 18.462 102.913 75.319 1.00 38.64 23 SER C O 1
ATOM 5175 N N . VAL C 1 42 ? 16.612 101.685 74.959 1.00 38.37 24 VAL C N 1
ATOM 5176 C CA . VAL C 1 42 ? 15.875 102.791 74.328 1.00 38.39 24 VAL C CA 1
ATOM 5177 C C . VAL C 1 42 ? 15.252 103.710 75.387 1.00 39.08 24 VAL C C 1
ATOM 5178 O O . VAL C 1 42 ? 15.207 104.933 75.207 1.00 39.08 24 VAL C O 1
ATOM 5182 N N . LEU C 1 43 ? 14.749 103.135 76.482 1.00 39.75 25 LEU C N 1
ATOM 5183 C CA . LEU C 1 43 ? 14.063 103.937 77.489 1.00 40.53 25 LEU C CA 1
ATOM 5184 C C . LEU C 1 43 ? 15.053 104.742 78.345 1.00 41.31 25 LEU C C 1
ATOM 5185 O O . LEU C 1 43 ? 14.646 105.748 78.935 1.00 41.54 25 LEU C O 1
ATOM 5190 N N . ASN C 1 44 ? 16.335 104.350 78.359 1.00 41.86 26 ASN C N 1
ATOM 5191 C CA . ASN C 1 44 ? 17.375 105.011 79.177 1.00 42.90 26 ASN C CA 1
ATOM 5192 C C . ASN C 1 44 ? 18.224 105.955 78.303 1.00 42.63 26 ASN C C 1
ATOM 5193 O O . ASN C 1 44 ? 19.442 106.037 78.441 1.00 44.09 26 ASN C O 1
ATOM 5198 N N . GLN C 1 45 ? 17.579 106.749 77.454 1.00 41.87 27 GLN C N 1
ATOM 5199 C CA . GLN C 1 45 ? 18.299 107.713 76.608 1.00 41.56 27 GLN C CA 1
ATOM 5200 C C . GLN C 1 45 ? 18.535 109.019 77.379 1.00 42.40 27 GLN C C 1
ATOM 5201 O O . GLN C 1 45 ? 17.764 109.376 78.263 1.00 42.63 27 GLN C O 1
ATOM 5207 N N . THR C 1 46 ? 19.586 109.755 77.003 1.00 42.64 28 THR C N 1
ATOM 5208 C CA . THR C 1 46 ? 19.818 111.091 77.544 1.00 43.44 28 THR C CA 1
ATOM 5209 C C . THR C 1 46 ? 18.799 112.091 76.995 1.00 43.62 28 THR C C 1
ATOM 5210 O O . THR C 1 46 ? 18.520 113.081 77.649 1.00 44.10 28 THR C O 1
ATOM 5214 N N . MET C 1 47 ? 18.260 111.830 75.798 1.00 43.36 29 MET C N 1
ATOM 5215 C CA . MET C 1 47 ? 17.192 112.651 75.243 1.00 43.69 29 MET C CA 1
ATOM 5216 C C . MET C 1 47 ? 15.992 112.629 76.197 1.00 44.11 29 MET C C 1
ATOM 5217 O O . MET C 1 47 ? 15.658 111.591 76.762 1.00 43.50 29 MET C O 1
ATOM 5222 N N . LYS C 1 48 ? 15.345 113.795 76.306 1.00 45.06 30 LYS C N 1
ATOM 5223 C CA . LYS C 1 48 ? 14.141 114.020 77.098 1.00 45.93 30 LYS C CA 1
ATOM 5224 C C . LYS C 1 48 ? 13.074 113.006 76.662 1.00 45.61 30 LYS C C 1
ATOM 5225 O O . LYS C 1 48 ? 12.819 112.803 75.474 1.00 44.92 30 LYS C O 1
ATOM 5229 N N . SER C 1 49 ? 12.462 112.360 77.645 1.00 46.20 31 SER C N 1
ATOM 5230 C CA . SER C 1 49 ? 11.568 111.247 77.414 1.00 46.56 31 SER C CA 1
ATOM 5231 C C . SER C 1 49 ? 10.379 111.680 76.541 1.00 46.66 31 SER C C 1
ATOM 5232 O O . SER C 1 49 ? 9.889 110.906 75.714 1.00 46.26 31 SER C O 1
ATOM 5235 N N . THR C 1 50 ? 9.923 112.927 76.731 1.00 47.12 32 THR C N 1
ATOM 5236 C CA . THR C 1 50 ? 8.785 113.476 76.005 1.00 47.56 32 THR C CA 1
ATOM 5237 C C . THR C 1 50 ? 9.152 113.769 74.537 1.00 47.54 32 THR C C 1
ATOM 5238 O O . THR C 1 50 ? 8.253 113.942 73.702 1.00 47.89 32 THR C O 1
ATOM 5242 N N . ASP C 1 51 ? 10.454 113.816 74.203 1.00 46.91 33 ASP C N 1
ATOM 5243 C CA . ASP C 1 51 ? 10.914 114.231 72.858 1.00 46.91 33 ASP C CA 1
ATOM 5244 C C . ASP C 1 51 ? 11.020 113.050 71.883 1.00 45.25 33 ASP C C 1
ATOM 5245 O O . ASP C 1 51 ? 11.371 113.240 70.723 1.00 45.08 33 ASP C O 1
ATOM 5250 N N . TYR C 1 52 ? 10.775 111.826 72.348 1.00 43.85 34 TYR C N 1
ATOM 5251 C CA . TYR C 1 52 ? 10.891 110.688 71.450 1.00 42.62 34 TYR C CA 1
ATOM 5252 C C . TYR C 1 52 ? 9.914 109.592 71.873 1.00 42.45 34 TYR C C 1
ATOM 5253 O O . TYR C 1 52 ? 9.378 109.621 72.962 1.00 42.30 34 TYR C O 1
ATOM 5262 N N . GLU C 1 53 ? 9.728 108.615 70.982 1.00 41.94 35 GLU C N 1
ATOM 5263 C CA . GLU C 1 53 ? 8.869 107.495 71.246 1.00 42.15 35 GLU C CA 1
ATOM 5264 C C . GLU C 1 53 ? 9.555 106.232 70.732 1.00 41.07 35 GLU C C 1
ATOM 5265 O O . GLU C 1 53 ? 10.336 106.282 69.797 1.00 40.98 35 GLU C O 1
ATOM 5271 N N . LEU C 1 54 ? 9.207 105.109 71.344 1.00 40.62 36 LEU C N 1
ATOM 5272 C CA . LEU C 1 54 ? 9.532 103.823 70.819 1.00 40.31 36 LEU C CA 1
ATOM 5273 C C . LEU C 1 54 ? 8.237 103.194 70.294 1.00 40.85 36 LEU C C 1
ATOM 5274 O O . LEU C 1 54 ? 7.235 103.091 71.032 1.00 41.01 36 LEU C O 1
ATOM 5279 N N . ILE C 1 55 ? 8.250 102.841 69.001 1.00 40.73 37 ILE C N 1
ATOM 5280 C CA . ILE C 1 55 ? 7.151 102.133 68.355 1.00 41.43 37 ILE C CA 1
ATOM 5281 C C . ILE C 1 55 ? 7.594 100.683 68.180 1.00 41.26 37 ILE C C 1
ATOM 5282 O O . ILE C 1 55 ? 8.506 100.422 67.419 1.00 41.19 37 ILE C O 1
ATOM 5287 N N . ILE C 1 56 ? 6.940 99.762 68.888 1.00 42.01 38 ILE C N 1
ATOM 5288 C CA . ILE C 1 56 ? 7.210 98.330 68.741 1.00 42.24 38 ILE C CA 1
ATOM 5289 C C . ILE C 1 56 ? 6.135 97.715 67.833 1.00 43.04 38 ILE C C 1
ATOM 5290 O O . ILE C 1 56 ? 4.935 97.796 68.111 1.00 43.84 38 ILE C O 1
ATOM 5295 N N . ILE C 1 57 ? 6.581 97.072 66.751 1.00 43.04 39 ILE C N 1
ATOM 5296 C CA . ILE C 1 57 ? 5.684 96.354 65.873 1.00 43.97 39 ILE C CA 1
ATOM 5297 C C . ILE C 1 57 ? 6.008 94.865 65.957 1.00 44.40 39 ILE C C 1
ATOM 5298 O O . ILE C 1 57 ? 7.025 94.450 65.458 1.00 44.12 39 ILE C O 1
ATOM 5303 N N . ASP C 1 58 ? 5.118 94.075 66.558 1.00 46.08 40 ASP C N 1
ATOM 5304 C CA . ASP C 1 58 ? 5.371 92.648 66.709 1.00 47.04 40 ASP C CA 1
ATOM 5305 C C . ASP C 1 58 ? 4.822 91.872 65.503 1.00 48.10 40 ASP C C 1
ATOM 5306 O O . ASP C 1 58 ? 3.628 91.937 65.192 1.00 48.82 40 ASP C O 1
ATOM 5311 N N . ASP C 1 59 ? 5.706 91.107 64.854 1.00 48.32 41 ASP C N 1
ATOM 5312 C CA . ASP C 1 59 ? 5.380 90.421 63.589 1.00 49.39 41 ASP C CA 1
ATOM 5313 C C . ASP C 1 59 ? 4.714 89.071 63.902 1.00 51.31 41 ASP C C 1
ATOM 5314 O O . ASP C 1 59 ? 5.168 88.022 63.450 1.00 51.77 41 ASP C O 1
ATOM 5319 N N . HIS C 1 60 ? 3.610 89.143 64.653 1.00 53.51 42 HIS C N 1
ATOM 5320 C CA . HIS C 1 60 ? 2.803 88.006 65.112 1.00 55.80 42 HIS C CA 1
ATOM 5321 C C . HIS C 1 60 ? 3.698 86.892 65.680 1.00 56.18 42 HIS C C 1
ATOM 5322 O O . HIS C 1 60 ? 3.757 85.786 65.133 1.00 56.23 42 HIS C O 1
ATOM 5329 N N . SER C 1 61 ? 4.382 87.197 66.790 1.00 55.53 43 SER C N 1
ATOM 5330 C CA . SER C 1 61 ? 5.153 86.214 67.546 1.00 56.28 43 SER C CA 1
ATOM 5331 C C . SER C 1 61 ? 4.249 85.021 67.870 1.00 58.51 43 SER C C 1
ATOM 5332 O O . SER C 1 61 ? 3.042 85.199 68.077 1.00 58.44 43 SER C O 1
ATOM 5335 N N . ASN C 1 62 ? 4.839 83.826 67.957 1.00 59.67 44 ASN C N 1
ATOM 5336 C CA . ASN C 1 62 ? 4.070 82.613 68.277 1.00 63.22 44 ASN C CA 1
ATOM 5337 C C . ASN C 1 62 ? 4.737 81.827 69.422 1.00 63.55 44 ASN C C 1
ATOM 5338 O O . ASN C 1 62 ? 4.571 80.612 69.508 1.00 67.39 44 ASN C O 1
ATOM 5343 N N . ASP C 1 63 ? 5.423 82.527 70.336 1.00 60.90 45 ASP C N 1
ATOM 5344 C CA . ASP C 1 63 ? 6.273 81.908 71.362 1.00 60.37 45 ASP C CA 1
ATOM 5345 C C . ASP C 1 63 ? 5.526 81.777 72.700 1.00 61.37 45 ASP C C 1
ATOM 5346 O O . ASP C 1 63 ? 6.043 82.179 73.747 1.00 60.72 45 ASP C O 1
ATOM 5351 N N . ASN C 1 64 ? 4.330 81.174 72.658 1.00 62.41 46 ASN C N 1
ATOM 5352 C CA . ASN C 1 64 ? 3.469 80.941 73.827 1.00 63.33 46 ASN C CA 1
ATOM 5353 C C . ASN C 1 64 ? 3.263 82.241 74.619 1.00 62.04 46 ASN C C 1
ATOM 5354 O O . ASN C 1 64 ? 3.224 82.214 75.849 1.00 62.75 46 ASN C O 1
ATOM 5356 N N . GLY C 1 65 ? 3.129 83.368 73.909 1.00 59.85 47 GLY C N 1
ATOM 5357 C CA . GLY C 1 65 ? 2.761 84.650 74.506 1.00 58.25 47 GLY C CA 1
ATOM 5358 C C . GLY C 1 65 ? 3.923 85.387 75.167 1.00 56.61 47 GLY C C 1
ATOM 5359 O O . GLY C 1 65 ? 3.710 86.473 75.720 1.00 55.58 47 GLY C O 1
ATOM 5360 N N . GLU C 1 66 ? 5.146 84.840 75.083 1.00 55.66 48 GLU C N 1
ATOM 5361 C CA . GLU C 1 66 ? 6.305 85.347 75.837 1.00 54.61 48 GLU C CA 1
ATOM 5362 C C . GLU C 1 66 ? 6.645 86.779 75.398 1.00 52.53 48 GLU C C 1
ATOM 5363 O O . GLU C 1 66 ? 6.753 87.656 76.248 1.00 51.72 48 GLU C O 1
ATOM 5366 N N . THR C 1 67 ? 6.830 86.998 74.086 1.00 51.46 49 THR C N 1
ATOM 5367 C CA . THR C 1 67 ? 7.252 88.314 73.554 1.00 49.90 49 THR C CA 1
ATOM 5368 C C . THR C 1 67 ? 6.173 89.365 73.844 1.00 49.37 49 THR C C 1
ATOM 5369 O O . THR C 1 67 ? 6.469 90.494 74.258 1.00 47.85 49 THR C O 1
ATOM 5373 N N . LEU C 1 68 ? 4.909 88.990 73.632 1.00 50.41 50 LEU C N 1
ATOM 5374 C CA . LEU C 1 68 ? 3.839 89.942 73.819 1.00 50.71 50 LEU C CA 1
ATOM 5375 C C . LEU C 1 68 ? 3.755 90.320 75.305 1.00 50.96 50 LEU C C 1
ATOM 5376 O O . LEU C 1 68 ? 3.541 91.486 75.638 1.00 50.07 50 LEU C O 1
ATOM 5379 N N . ASN C 1 69 ? 3.943 89.326 76.182 1.00 51.84 51 ASN C N 1
ATOM 5380 C CA . ASN C 1 69 ? 3.936 89.526 77.634 1.00 52.28 51 ASN C CA 1
ATOM 5381 C C . ASN C 1 69 ? 5.044 90.507 78.055 1.00 50.29 51 ASN C C 1
ATOM 5382 O O . ASN C 1 69 ? 4.844 91.295 78.979 1.00 50.02 51 ASN C O 1
ATOM 5387 N N . VAL C 1 70 ? 6.203 90.459 77.389 1.00 48.85 52 VAL C N 1
ATOM 5388 C CA . VAL C 1 70 ? 7.308 91.394 77.667 1.00 47.58 52 VAL C CA 1
ATOM 5389 C C . VAL C 1 70 ? 6.876 92.813 77.267 1.00 46.13 52 VAL C C 1
ATOM 5390 O O . VAL C 1 70 ? 7.032 93.760 78.036 1.00 45.37 52 VAL C O 1
ATOM 5394 N N . ILE C 1 71 ? 6.315 92.937 76.066 1.00 45.47 53 ILE C N 1
ATOM 5395 C CA . ILE C 1 71 ? 5.956 94.216 75.510 1.00 44.70 53 ILE C CA 1
ATOM 5396 C C . ILE C 1 71 ? 4.871 94.870 76.391 1.00 45.30 53 ILE C C 1
ATOM 5397 O O . ILE C 1 71 ? 4.906 96.077 76.608 1.00 44.73 53 ILE C O 1
ATOM 5402 N N . LYS C 1 72 ? 3.950 94.069 76.949 1.00 46.52 54 LYS C N 1
ATOM 5403 C CA . LYS C 1 72 ? 2.825 94.603 77.760 1.00 47.38 54 LYS C CA 1
ATOM 5404 C C . LYS C 1 72 ? 3.314 95.242 79.069 1.00 47.01 54 LYS C C 1
ATOM 5405 O O . LYS C 1 72 ? 2.626 96.101 79.582 1.00 47.14 54 LYS C O 1
ATOM 5408 N N . LYS C 1 73 ? 4.502 94.860 79.563 1.00 46.72 55 LYS C N 1
ATOM 5409 C CA . LYS C 1 73 ? 5.113 95.412 80.806 1.00 46.73 55 LYS C CA 1
ATOM 5410 C C . LYS C 1 73 ? 5.540 96.883 80.643 1.00 45.53 55 LYS C C 1
ATOM 5411 O O . LYS C 1 73 ? 5.892 97.542 81.626 1.00 45.40 55 LYS C O 1
ATOM 5417 N N . TYR C 1 74 ? 5.524 97.390 79.410 1.00 44.81 56 TYR C N 1
ATOM 5418 C CA . TYR C 1 74 ? 5.930 98.759 79.112 1.00 44.04 56 TYR C CA 1
ATOM 5419 C C . TYR C 1 74 ? 4.738 99.583 78.601 1.00 43.94 56 TYR C C 1
ATOM 5420 O O . TYR C 1 74 ? 4.928 100.684 78.104 1.00 43.28 56 TYR C O 1
ATOM 5429 N N . LYS C 1 75 ? 3.511 99.072 78.751 1.00 44.81 57 LYS C N 1
ATOM 5430 C CA . LYS C 1 75 ? 2.335 99.783 78.265 1.00 45.26 57 LYS C CA 1
ATOM 5431 C C . LYS C 1 75 ? 2.269 101.164 78.931 1.00 45.01 57 LYS C C 1
ATOM 5432 O O . LYS C 1 75 ? 2.538 101.328 80.135 1.00 44.72 57 LYS C O 1
ATOM 5435 N N . GLY C 1 76 ? 1.979 102.172 78.108 1.00 44.84 58 GLY C N 1
ATOM 5436 C CA . GLY C 1 76 ? 1.977 103.542 78.563 1.00 44.81 58 GLY C CA 1
ATOM 5437 C C . GLY C 1 76 ? 3.321 104.233 78.394 1.00 43.82 58 GLY C C 1
ATOM 5438 O O . GLY C 1 76 ? 3.371 105.450 78.555 1.00 43.71 58 GLY C O 1
ATOM 5439 N N . LEU C 1 77 ? 4.398 103.473 78.109 1.00 43.01 59 LEU C N 1
ATOM 5440 C CA . LEU C 1 77 ? 5.761 104.036 77.930 1.00 42.21 59 LEU C CA 1
ATOM 5441 C C . LEU C 1 77 ? 6.232 103.872 76.479 1.00 41.76 59 LEU C C 1
ATOM 5442 O O . LEU C 1 77 ? 7.262 104.419 76.097 1.00 41.24 59 LEU C O 1
ATOM 5447 N N . VAL C 1 78 ? 5.492 103.083 75.700 1.00 42.24 60 VAL C N 1
ATOM 5448 C CA . VAL C 1 78 ? 5.816 102.748 74.326 1.00 42.15 60 VAL C CA 1
ATOM 5449 C C . VAL C 1 78 ? 4.501 102.703 73.543 1.00 43.23 60 VAL C C 1
ATOM 5450 O O . VAL C 1 78 ? 3.418 102.615 74.126 1.00 44.06 60 VAL C O 1
ATOM 5454 N N . ARG C 1 79 ? 4.620 102.781 72.219 1.00 43.59 61 ARG C N 1
ATOM 5455 C CA . ARG C 1 79 ? 3.516 102.523 71.315 1.00 44.97 61 ARG C CA 1
ATOM 5456 C C . ARG C 1 79 ? 3.696 101.114 70.748 1.00 45.62 61 ARG C C 1
ATOM 5457 O O . ARG C 1 79 ? 4.807 100.627 70.589 1.00 45.00 61 ARG C O 1
ATOM 5465 N N . PHE C 1 80 ? 2.580 100.458 70.451 1.00 47.47 62 PHE C N 1
ATOM 5466 C CA . PHE C 1 80 ? 2.634 99.066 70.129 1.00 48.19 62 PHE C CA 1
ATOM 5467 C C . PHE C 1 80 ? 1.476 98.682 69.211 1.00 49.52 62 PHE C C 1
ATOM 5468 O O . PHE C 1 80 ? 0.334 99.081 69.462 1.00 50.58 62 PHE C O 1
ATOM 5476 N N . LYS C 1 81 ? 1.804 97.890 68.185 1.00 49.80 63 LYS C N 1
ATOM 5477 C CA . LYS C 1 81 ? 0.841 97.241 67.290 1.00 51.54 63 LYS C CA 1
ATOM 5478 C C . LYS C 1 81 ? 1.329 95.810 67.041 1.00 51.44 63 LYS C C 1
ATOM 5479 O O . LYS C 1 81 ? 2.532 95.589 66.915 1.00 50.15 63 LYS C O 1
ATOM 5482 N N . GLN C 1 82 ? 0.401 94.848 66.994 1.00 53.06 64 GLN C N 1
ATOM 5483 C CA . GLN C 1 82 ? 0.717 93.498 66.531 1.00 53.85 64 GLN C CA 1
ATOM 5484 C C . GLN C 1 82 ? 0.051 93.278 65.168 1.00 54.40 64 GLN C C 1
ATOM 5485 O O . GLN C 1 82 ? -1.089 93.686 64.940 1.00 55.57 64 GLN C O 1
ATOM 5491 N N . LEU C 1 83 ? 0.790 92.634 64.264 1.00 53.44 65 LEU C N 1
ATOM 5492 C CA . LEU C 1 83 ? 0.269 92.273 62.955 1.00 54.07 65 LEU C CA 1
ATOM 5493 C C . LEU C 1 83 ? -0.525 90.961 63.074 1.00 55.69 65 LEU C C 1
ATOM 5494 O O . LEU C 1 83 ? -0.258 90.150 63.976 1.00 55.36 65 LEU C O 1
ATOM 5499 N N . LYS C 1 84 ? -1.483 90.771 62.154 1.00 56.86 66 LYS C N 1
ATOM 5500 C CA . LYS C 1 84 ? -2.404 89.620 62.148 1.00 59.60 66 LYS C CA 1
ATOM 5501 C C . LYS C 1 84 ? -1.645 88.326 61.811 1.00 59.89 66 LYS C C 1
ATOM 5502 O O . LYS C 1 84 ? -1.890 87.305 62.432 1.00 62.45 66 LYS C O 1
ATOM 5504 N N . LYS C 1 85 ? -0.742 88.380 60.820 1.00 58.87 67 LYS C N 1
ATOM 5505 C CA . LYS C 1 85 ? 0.069 87.238 60.382 1.00 58.34 67 LYS C CA 1
ATOM 5506 C C . LYS C 1 85 ? 1.545 87.652 60.339 1.00 56.32 67 LYS C C 1
ATOM 5507 O O . LYS C 1 85 ? 1.857 88.825 60.151 1.00 55.73 67 LYS C O 1
ATOM 5509 N N . ASN C 1 86 ? 2.438 86.670 60.493 1.00 55.60 68 ASN C N 1
ATOM 5510 C CA . ASN C 1 86 ? 3.881 86.879 60.436 1.00 54.04 68 ASN C CA 1
ATOM 5511 C C . ASN C 1 86 ? 4.304 87.120 58.982 1.00 52.89 68 ASN C C 1
ATOM 5512 O O . ASN C 1 86 ? 4.045 86.293 58.132 1.00 54.46 68 ASN C O 1
ATOM 5517 N N . SER C 1 87 ? 4.986 88.237 58.719 1.00 50.60 69 SER C N 1
ATOM 5518 C CA . SER C 1 87 ? 5.402 88.640 57.378 1.00 49.48 69 SER C CA 1
ATOM 5519 C C . SER C 1 87 ? 6.722 87.970 56.973 1.00 48.33 69 SER C C 1
ATOM 5520 O O . SER C 1 87 ? 7.075 87.968 55.796 1.00 46.79 69 SER C O 1
ATOM 5523 N N . GLY C 1 88 ? 7.469 87.449 57.953 1.00 48.22 70 GLY C N 1
ATOM 5524 C CA . GLY C 1 88 ? 8.672 86.647 57.690 1.00 47.19 70 GLY C CA 1
ATOM 5525 C C . GLY C 1 88 ? 9.976 87.439 57.745 1.00 45.61 70 GLY C C 1
ATOM 5526 O O . GLY C 1 88 ? 11.028 86.837 57.627 1.00 45.24 70 GLY C O 1
ATOM 5527 N N . ASN C 1 89 ? 9.912 88.776 57.879 1.00 44.95 71 ASN C N 1
ATOM 5528 C CA . ASN C 1 89 ? 11.119 89.659 58.010 1.00 43.67 71 ASN C CA 1
ATOM 5529 C C . ASN C 1 89 ? 10.702 91.092 58.408 1.00 42.74 71 ASN C C 1
ATOM 5530 O O . ASN C 1 89 ? 9.523 91.354 58.663 1.00 43.15 71 ASN C O 1
ATOM 5535 N N . ALA C 1 90 ? 11.670 92.022 58.447 1.00 40.95 72 ALA C N 1
ATOM 5536 C CA . ALA C 1 90 ? 11.475 93.357 59.049 1.00 40.31 72 ALA C CA 1
ATOM 5537 C C . ALA C 1 90 ? 10.670 94.314 58.148 1.00 40.15 72 ALA C C 1
ATOM 5538 O O . ALA C 1 90 ? 10.172 95.335 58.645 1.00 39.98 72 ALA C O 1
ATOM 5540 N N . SER C 1 91 ? 10.494 93.989 56.861 1.00 39.71 73 SER C N 1
ATOM 5541 C CA . SER C 1 91 ? 9.953 94.965 55.894 1.00 39.99 73 SER C CA 1
ATOM 5542 C C . SER C 1 91 ? 8.544 95.475 56.280 1.00 40.60 73 SER C C 1
ATOM 5543 O O . SER C 1 91 ? 8.357 96.675 56.435 1.00 40.46 73 SER C O 1
ATOM 5546 N N . VAL C 1 92 ? 7.550 94.590 56.431 1.00 41.70 74 VAL C N 1
ATOM 5547 C CA . VAL C 1 92 ? 6.162 95.024 56.719 1.00 42.64 74 VAL C CA 1
ATOM 5548 C C . VAL C 1 92 ? 6.079 95.695 58.098 1.00 42.56 74 VAL C C 1
ATOM 5549 O O . VAL C 1 92 ? 5.506 96.786 58.227 1.00 42.68 74 VAL C O 1
ATOM 5553 N N . PRO C 1 93 ? 6.603 95.077 59.183 1.00 42.10 75 PRO 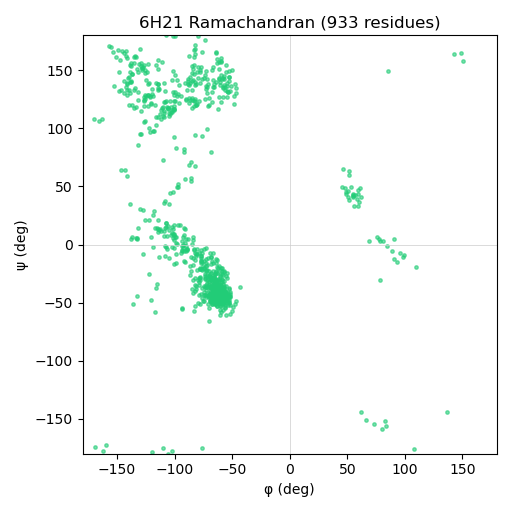C N 1
ATOM 5554 C CA . PRO C 1 93 ? 6.626 95.733 60.490 1.00 42.10 75 PRO C CA 1
ATOM 5555 C C . PRO C 1 93 ? 7.281 97.125 60.459 1.00 40.74 75 PRO C C 1
ATOM 5556 O O . PRO C 1 93 ? 6.790 98.038 61.086 1.00 41.25 75 PRO C O 1
ATOM 5560 N N . ARG C 1 94 ? 8.389 97.275 59.732 1.00 39.72 76 ARG C N 1
ATOM 5561 C CA . ARG C 1 94 ? 9.041 98.575 59.624 1.00 39.20 76 ARG C CA 1
ATOM 5562 C C . ARG C 1 94 ? 8.146 99.553 58.852 1.00 39.97 76 ARG C C 1
ATOM 5563 O O . ARG C 1 94 ? 8.041 100.730 59.245 1.00 40.13 76 ARG C O 1
ATOM 5571 N N . ASN C 1 95 ? 7.492 99.074 57.780 1.00 40.65 77 ASN C N 1
ATOM 5572 C CA . ASN C 1 95 ? 6.537 99.901 57.023 1.00 41.61 77 ASN C CA 1
ATOM 5573 C C . ASN C 1 95 ? 5.399 100.345 57.950 1.00 42.66 77 ASN C C 1
ATOM 5574 O O . ASN C 1 95 ? 4.987 101.508 57.908 1.00 42.90 77 ASN C O 1
ATOM 5579 N N . THR C 1 96 ? 4.878 99.416 58.762 1.00 43.22 78 THR C N 1
ATOM 5580 C CA . THR C 1 96 ? 3.786 99.720 59.701 1.00 44.48 78 THR C CA 1
ATOM 5581 C C . THR C 1 96 ? 4.187 100.855 60.662 1.00 44.19 78 THR C C 1
ATOM 5582 O O . THR C 1 96 ? 3.388 101.749 60.930 1.00 44.70 78 THR C O 1
ATOM 5586 N N . GLY C 1 97 ? 5.420 100.784 61.178 1.00 43.18 79 GLY C N 1
ATOM 5587 C CA . GLY C 1 97 ? 6.039 101.795 62.035 1.00 42.77 79 GLY C CA 1
ATOM 5588 C C . GLY C 1 97 ? 6.146 103.163 61.377 1.00 42.94 79 GLY C C 1
ATOM 5589 O O . GLY C 1 97 ? 5.857 104.170 62.012 1.00 43.64 79 GLY C O 1
ATOM 5590 N N . LEU C 1 98 ? 6.574 103.214 60.112 1.00 42.57 80 LEU C N 1
ATOM 5591 C CA . LEU C 1 98 ? 6.688 104.496 59.368 1.00 42.83 80 LEU C CA 1
ATOM 5592 C C . LEU C 1 98 ? 5.340 105.238 59.333 1.00 44.34 80 LEU C C 1
ATOM 5593 O O . LEU C 1 98 ? 5.285 106.458 59.580 1.00 44.76 80 LEU C O 1
ATOM 5598 N N . LYS C 1 99 ? 4.258 104.504 59.048 1.00 45.31 81 LYS C N 1
ATOM 5599 C CA . LYS C 1 99 ? 2.902 105.077 58.940 1.00 47.09 81 LYS C CA 1
ATOM 5600 C C . LYS C 1 99 ? 2.436 105.612 60.305 1.00 47.80 81 LYS C C 1
ATOM 5601 O O . LYS C 1 99 ? 1.675 106.576 60.374 1.00 49.13 81 LYS C O 1
ATOM 5603 N N . MET C 1 100 ? 2.906 104.992 61.392 1.00 47.11 82 MET C N 1
ATOM 5604 C CA . MET C 1 100 ? 2.537 105.377 62.752 1.00 47.71 82 MET C CA 1
ATOM 5605 C C . MET C 1 100 ? 3.301 106.625 63.224 1.00 47.26 82 MET C C 1
ATOM 5606 O O . MET C 1 100 ? 2.801 107.351 64.070 1.00 47.58 82 MET C O 1
ATOM 5611 N N . SER C 1 101 ? 4.516 106.849 62.722 1.00 46.08 83 SER C N 1
ATOM 5612 C CA . SER C 1 101 ? 5.339 107.961 63.201 1.00 45.68 83 SER C CA 1
ATOM 5613 C C . SER C 1 101 ? 4.975 109.253 62.455 1.00 46.50 83 SER C C 1
ATOM 5614 O O . SER C 1 101 ? 4.892 109.279 61.238 1.00 46.79 83 SER C O 1
ATOM 5617 N N . LYS C 1 102 ? 4.795 110.328 63.213 1.00 47.18 84 LYS C N 1
ATOM 5618 C CA . LYS C 1 102 ? 4.682 111.661 62.679 1.00 48.45 84 LYS C CA 1
ATOM 5619 C C . LYS C 1 102 ? 5.846 112.484 63.237 1.00 48.08 84 LYS C C 1
ATOM 5620 O O . LYS C 1 102 ? 5.725 113.678 63.391 1.00 49.98 84 LYS C O 1
ATOM 5623 N N . ALA C 1 103 ? 6.973 111.824 63.528 1.00 46.76 85 ALA C N 1
ATOM 5624 C CA . ALA C 1 103 ? 8.137 112.483 64.098 1.00 46.43 85 ALA C CA 1
ATOM 5625 C C . ALA C 1 103 ? 8.969 113.148 62.988 1.00 46.14 85 ALA C C 1
ATOM 5626 O O . ALA C 1 103 ? 8.703 112.966 61.786 1.00 45.96 85 ALA C O 1
ATOM 5628 N N . GLU C 1 104 ? 9.971 113.924 63.419 1.00 45.75 86 GLU C N 1
ATOM 5629 C CA . GLU C 1 104 ? 10.886 114.646 62.552 1.00 45.93 86 GLU C CA 1
ATOM 5630 C C . GLU C 1 104 ? 11.851 113.655 61.890 1.00 43.98 86 GLU C C 1
ATOM 5631 O O . GLU C 1 104 ? 12.115 113.737 60.707 1.00 43.52 86 GLU C O 1
ATOM 5637 N N . TYR C 1 105 ? 12.375 112.732 62.703 1.00 42.27 87 TYR C N 1
ATOM 5638 C CA . TYR C 1 105 ? 13.275 111.677 62.275 1.00 40.95 87 TYR C CA 1
ATOM 5639 C C . TYR C 1 105 ? 12.755 110.317 62.764 1.00 40.29 87 TYR C C 1
ATOM 5640 O O . TYR C 1 105 ? 12.151 110.231 63.821 1.00 40.85 87 TYR C O 1
ATOM 5649 N N . VAL C 1 106 ? 13.047 109.259 62.000 1.00 39.23 88 VAL C N 1
ATOM 5650 C CA . VAL C 1 106 ? 12.911 107.902 62.473 1.00 38.54 88 VAL C CA 1
ATOM 5651 C C . VAL C 1 106 ? 14.300 107.272 62.638 1.00 37.60 88 VAL C C 1
ATOM 5652 O O . VAL C 1 106 ? 15.302 107.679 62.014 1.00 37.21 88 VAL C O 1
ATOM 5656 N N . PHE C 1 107 ? 14.338 106.247 63.482 1.00 37.08 89 PHE C N 1
ATOM 5657 C CA . PHE C 1 107 ? 15.528 105.460 63.721 1.00 36.59 89 PHE C CA 1
ATOM 5658 C C . PHE C 1 107 ? 15.117 103.988 63.814 1.00 36.30 89 PHE C C 1
ATOM 5659 O O . PHE C 1 107 ? 14.313 103.608 64.688 1.00 37.11 89 PHE C O 1
ATOM 5667 N N . PHE C 1 108 ? 15.668 103.160 62.920 1.00 35.54 90 PHE C N 1
ATOM 5668 C CA . PHE C 1 108 ? 15.371 101.735 62.925 1.00 35.36 90 PHE C CA 1
ATOM 5669 C C . PHE C 1 108 ? 16.330 101.022 63.885 1.00 35.20 90 PHE C C 1
ATOM 5670 O O . PHE C 1 108 ? 17.553 101.102 63.769 1.00 34.81 90 PHE C O 1
ATOM 5678 N N . LEU C 1 109 ? 15.732 100.308 64.836 1.00 35.61 91 LEU C N 1
ATOM 5679 C CA . LEU C 1 109 ? 16.429 99.499 65.812 1.00 35.80 91 LEU C CA 1
ATOM 5680 C C . LEU C 1 109 ? 15.943 98.058 65.665 1.00 36.08 91 LEU C C 1
ATOM 5681 O O . LEU C 1 109 ? 14.761 97.811 65.710 1.00 36.95 91 LEU C O 1
ATOM 5686 N N . ASP C 1 110 ? 16.879 97.121 65.502 1.00 35.90 92 ASP C N 1
ATOM 5687 C CA . ASP C 1 110 ? 16.533 95.703 65.519 1.00 36.41 92 ASP C CA 1
ATOM 5688 C C . ASP C 1 110 ? 16.393 95.263 66.984 1.00 37.05 92 ASP C C 1
ATOM 5689 O O . ASP C 1 110 ? 17.077 95.802 67.878 1.00 36.97 92 ASP C O 1
ATOM 5694 N N . SER C 1 111 ? 15.500 94.288 67.199 1.00 37.83 93 SER C N 1
ATOM 5695 C CA . SER C 1 111 ? 15.024 93.843 68.503 1.00 38.78 93 SER C CA 1
ATOM 5696 C C . SER C 1 111 ? 16.116 93.136 69.321 1.00 38.76 93 SER C C 1
ATOM 5697 O O . SER C 1 111 ? 15.920 92.883 70.503 1.00 39.19 93 SER C O 1
ATOM 5700 N N . ASP C 1 112 ? 17.249 92.811 68.699 1.00 38.09 94 ASP C N 1
ATOM 5701 C CA . ASP C 1 112 ? 18.336 92.122 69.388 1.00 38.67 94 ASP C CA 1
ATOM 5702 C C . ASP C 1 112 ? 19.524 93.065 69.675 1.00 38.23 94 ASP C C 1
ATOM 5703 O O . ASP C 1 112 ? 20.483 92.646 70.307 1.00 38.95 94 ASP C O 1
ATOM 5708 N N . ASP C 1 113 ? 19.479 94.323 69.219 1.00 37.43 95 ASP C N 1
ATOM 5709 C CA . ASP C 1 113 ? 20.660 95.252 69.313 1.00 37.29 95 ASP C CA 1
ATOM 5710 C C . ASP C 1 113 ? 20.462 96.233 70.485 1.00 37.53 95 ASP C C 1
ATOM 5711 O O . ASP C 1 113 ? 19.464 96.155 71.194 1.00 38.05 95 ASP C O 1
ATOM 5716 N N . LEU C 1 114 ? 21.437 97.120 70.716 1.00 37.52 96 LEU C N 1
ATOM 5717 C CA . LEU C 1 114 ? 21.455 98.029 71.881 1.00 37.89 96 LEU C CA 1
ATOM 5718 C C . LEU C 1 114 ? 21.830 99.443 71.419 1.00 37.50 96 LEU C C 1
ATOM 5719 O O . LEU C 1 114 ? 22.760 99.606 70.629 1.00 37.21 96 LEU C O 1
ATOM 5724 N N . LEU C 1 115 ? 21.097 100.448 71.912 1.00 37.43 97 LEU C N 1
ATOM 5725 C CA . LEU C 1 115 ? 21.479 101.854 71.740 1.00 37.38 97 L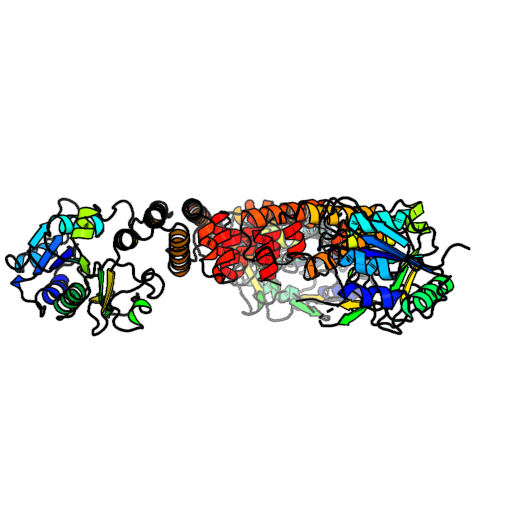EU C CA 1
ATOM 5726 C C . LEU C 1 115 ? 22.399 102.284 72.891 1.00 38.27 97 LEU C C 1
ATOM 5727 O O . LEU C 1 115 ? 22.166 101.943 74.053 1.00 38.79 97 LEU C O 1
ATOM 5732 N N . HIS C 1 116 ? 23.446 103.041 72.555 1.00 38.61 98 HIS C N 1
ATOM 5733 C CA . HIS C 1 116 ? 24.159 103.863 73.524 1.00 39.70 98 HIS C CA 1
ATOM 5734 C C . HIS C 1 116 ? 23.163 104.873 74.122 1.00 39.86 98 HIS C C 1
ATOM 5735 O O . HIS C 1 116 ? 22.270 105.354 73.438 1.00 39.09 98 HIS C O 1
ATOM 5742 N N . GLU C 1 117 ? 23.327 105.207 75.407 1.00 41.20 99 GLU C N 1
ATOM 5743 C CA . GLU C 1 117 ? 22.391 106.128 76.101 1.00 41.85 99 GLU C CA 1
ATOM 5744 C C . GLU C 1 117 ? 22.368 107.509 75.424 1.00 41.61 99 GLU C C 1
ATOM 5745 O O . GLU C 1 117 ? 21.361 108.206 75.520 1.00 41.69 99 GLU C O 1
ATOM 5751 N N . ARG C 1 118 ? 23.449 107.891 74.733 1.00 41.47 100 ARG C N 1
ATOM 5752 C CA . ARG C 1 118 ? 23.562 109.216 74.099 1.00 41.80 100 ARG C CA 1
ATOM 5753 C C . ARG C 1 118 ? 23.100 109.216 72.634 1.00 40.81 100 ARG C C 1
ATOM 5754 O O . ARG C 1 118 ? 23.072 110.300 72.006 1.00 40.87 100 ARG C O 1
ATOM 5762 N N . ALA C 1 119 ? 22.725 108.038 72.109 1.00 39.69 101 ALA C N 1
ATOM 5763 C CA . ALA C 1 119 ? 22.454 107.832 70.685 1.00 39.00 101 ALA C CA 1
ATOM 5764 C C . ALA C 1 119 ? 21.461 108.862 70.145 1.00 38.87 101 ALA C C 1
ATOM 5765 O O . ALA C 1 119 ? 21.789 109.583 69.216 1.00 38.79 101 ALA C O 1
ATOM 5767 N N . LEU C 1 120 ? 20.244 108.904 70.695 1.00 38.94 102 LEU C N 1
ATOM 5768 C CA . LEU C 1 120 ? 19.188 109.698 70.064 1.00 39.23 102 LEU C CA 1
ATOM 5769 C C . LEU C 1 120 ? 19.536 111.190 70.147 1.00 40.24 102 LEU C C 1
ATOM 5770 O O . LEU C 1 120 ? 19.378 111.905 69.169 1.00 40.30 102 LEU C O 1
ATOM 5775 N N . GLU C 1 121 ? 20.029 111.634 71.310 1.00 41.36 103 GLU C N 1
ATOM 5776 C CA . GLU C 1 121 ? 20.310 113.063 71.571 1.00 42.81 103 GLU C CA 1
ATOM 5777 C C . GLU C 1 121 ? 21.438 113.554 70.651 1.00 42.49 103 GLU C C 1
ATOM 5778 O O . GLU C 1 121 ? 21.270 114.553 69.963 1.00 42.84 103 GLU C O 1
ATOM 5784 N N . ASP C 1 122 ? 22.564 112.838 70.626 1.00 41.87 104 ASP C N 1
ATOM 5785 C CA . ASP C 1 122 ? 23.744 113.260 69.869 1.00 42.06 104 ASP C CA 1
ATOM 5786 C C . ASP C 1 122 ? 23.487 113.215 68.358 1.00 41.46 104 ASP C C 1
ATOM 5787 O O . ASP C 1 122 ? 23.874 114.144 67.658 1.00 41.89 104 ASP C O 1
ATOM 5792 N N . LEU C 1 123 ? 22.858 112.139 67.869 1.00 40.25 105 LEU C N 1
ATOM 5793 C CA . LEU C 1 123 ? 22.596 112.004 66.430 1.00 39.87 105 LEU C CA 1
ATOM 5794 C C . LEU C 1 123 ? 21.574 113.061 65.989 1.00 40.18 105 LEU C C 1
ATOM 5795 O O . LEU C 1 123 ? 21.770 113.703 64.967 1.00 40.14 105 LEU C O 1
ATOM 5800 N N . TYR C 1 124 ? 20.499 113.227 66.764 1.00 40.38 106 TYR C N 1
ATOM 5801 C CA . TYR C 1 124 ? 19.479 114.225 66.451 1.00 41.29 106 TYR C CA 1
ATOM 5802 C C . TYR C 1 124 ? 20.091 115.633 66.446 1.00 42.33 106 TYR C C 1
ATOM 5803 O O . TYR C 1 124 ? 19.836 116.400 65.530 1.00 42.72 106 TYR C O 1
ATOM 5812 N N . ASN C 1 125 ? 20.845 115.981 67.495 1.00 43.08 107 ASN C N 1
ATOM 5813 C CA . ASN C 1 125 ? 21.447 117.338 67.611 1.00 44.57 107 ASN C CA 1
ATOM 5814 C C . ASN C 1 125 ? 22.357 117.607 66.399 1.00 44.99 107 ASN C C 1
ATOM 5815 O O . ASN C 1 125 ? 22.298 118.683 65.799 1.00 45.86 107 ASN C O 1
ATOM 5820 N N . TYR C 1 126 ? 23.187 116.622 66.037 1.00 44.44 108 TYR C N 1
ATOM 5821 C CA . TYR C 1 126 ? 24.151 116.766 64.939 1.00 44.91 108 TYR C CA 1
ATOM 5822 C C . TYR C 1 126 ? 23.409 116.911 63.599 1.00 44.77 108 TYR C C 1
ATOM 5823 O O . TYR C 1 126 ? 23.776 117.719 62.756 1.00 45.46 108 TYR C O 1
ATOM 5832 N N . GLY C 1 127 ? 22.347 116.124 63.424 1.00 44.06 109 GLY C N 1
ATOM 5833 C CA . GLY C 1 127 ? 21.446 116.239 62.290 1.00 44.32 109 GLY C CA 1
ATOM 5834 C C . GLY C 1 127 ? 20.828 117.625 62.192 1.00 46.16 109 GLY C C 1
ATOM 5835 O O . GLY C 1 127 ? 20.802 118.222 61.126 1.00 46.52 109 GLY C O 1
ATOM 5836 N N . LYS C 1 128 ? 20.320 118.133 63.313 1.00 47.67 110 LYS C N 1
ATOM 5837 C CA . LYS C 1 128 ? 19.619 119.424 63.333 1.00 50.49 110 LYS C CA 1
ATOM 5838 C C . LYS C 1 128 ? 20.602 120.536 62.943 1.00 52.20 110 LYS C C 1
ATOM 5839 O O . LYS C 1 128 ? 20.312 121.369 62.077 1.00 53.17 110 LYS C O 1
ATOM 5844 N N . GLU C 1 129 ? 21.783 120.495 63.562 1.00 53.04 111 GLU C N 1
ATOM 5845 C CA . GLU C 1 129 ? 22.881 121.451 63.362 1.00 55.37 111 GLU C CA 1
ATOM 5846 C C . GLU C 1 129 ? 23.290 121.516 61.883 1.00 55.03 111 GLU C C 1
ATOM 5847 O O . GLU C 1 129 ? 23.539 122.606 61.369 1.00 56.18 111 GLU C O 1
ATOM 5853 N N . ASN C 1 130 ? 23.353 120.361 61.207 1.00 52.06 112 ASN C N 1
ATOM 5854 C CA . ASN C 1 130 ? 23.895 120.264 59.849 1.00 51.32 112 ASN C CA 1
ATOM 5855 C C . ASN C 1 130 ? 22.782 120.012 58.829 1.00 50.20 112 ASN C C 1
ATOM 5856 O O . ASN C 1 130 ? 23.064 119.644 57.680 1.00 49.72 112 ASN C O 1
ATOM 5861 N N . ASN C 1 131 ? 21.527 120.208 59.246 1.00 49.69 113 ASN C N 1
ATOM 5862 C CA . ASN C 1 131 ? 20.386 120.074 58.355 1.00 49.59 113 ASN C CA 1
ATOM 5863 C C . ASN C 1 131 ? 20.464 118.723 57.617 1.00 47.07 113 ASN C C 1
ATOM 5864 O O . ASN C 1 131 ? 20.252 118.644 56.430 1.00 47.06 113 ASN C O 1
ATOM 5869 N N . SER C 1 132 ? 20.743 117.650 58.360 1.00 45.23 114 SER C N 1
ATOM 5870 C CA . SER C 1 132 ? 20.969 116.310 57.787 1.00 43.24 114 SER C CA 1
ATOM 5871 C C . SER C 1 132 ? 19.640 115.601 57.478 1.00 42.16 114 SER C C 1
ATOM 5872 O O . SER C 1 132 ? 18.688 115.638 58.258 1.00 42.04 114 SER C O 1
ATOM 5875 N N . ASP C 1 133 ? 19.608 114.948 56.315 1.00 41.36 115 ASP C N 1
ATOM 5876 C CA . ASP C 1 133 ? 18.565 114.002 55.919 1.00 40.46 115 ASP C CA 1
ATOM 5877 C C . ASP C 1 133 ? 18.836 112.615 56.514 1.00 38.94 115 ASP C C 1
ATOM 5878 O O . ASP C 1 133 ? 17.900 111.870 56.787 1.00 38.59 115 ASP C O 1
ATOM 5883 N N . LEU C 1 134 ? 20.110 112.290 56.738 1.00 38.34 116 LEU C N 1
ATOM 5884 C CA . LEU C 1 134 ? 20.540 110.993 57.250 1.00 37.19 116 LEU C CA 1
ATOM 5885 C C . LEU C 1 134 ? 21.698 111.212 58.228 1.00 37.24 116 LEU C C 1
ATOM 5886 O O . LEU C 1 134 ? 22.647 111.900 57.889 1.00 37.71 116 LEU C O 1
ATOM 5891 N N . ILE C 1 135 ? 21.614 110.643 59.435 1.00 36.74 117 ILE C N 1
ATOM 5892 C CA . ILE C 1 135 ? 22.744 110.665 60.353 1.00 36.92 117 ILE C CA 1
ATOM 5893 C C . ILE C 1 135 ? 23.120 109.219 60.699 1.00 36.15 117 ILE C C 1
ATOM 5894 O O . ILE C 1 135 ? 22.251 108.405 61.057 1.00 35.55 117 ILE C O 1
ATOM 5899 N N . ILE C 1 136 ? 24.412 108.911 60.522 1.00 36.09 118 ILE C N 1
ATOM 5900 C CA . ILE C 1 136 ? 24.945 107.601 60.746 1.00 35.72 118 ILE C CA 1
ATOM 5901 C C . ILE C 1 136 ? 25.833 107.658 61.976 1.00 36.32 118 ILE C C 1
ATOM 5902 O O . ILE C 1 136 ? 26.812 108.385 61.985 1.00 37.03 118 ILE C O 1
ATOM 5907 N N . GLY C 1 137 ? 25.453 106.891 62.998 1.00 36.21 119 GLY C N 1
ATOM 5908 C CA . GLY C 1 137 ? 26.274 106.710 64.194 1.00 36.96 119 GLY C CA 1
ATOM 5909 C C . GLY C 1 137 ? 27.188 105.506 64.046 1.00 36.90 119 GLY C C 1
ATOM 5910 O O . GLY C 1 137 ? 26.765 104.464 63.570 1.00 36.23 119 GLY C O 1
ATOM 5911 N N . LYS C 1 138 ? 28.433 105.644 64.503 1.00 37.90 120 LYS C N 1
ATOM 5912 C CA . LYS C 1 138 ? 29.393 104.556 64.526 1.00 38.29 120 LYS C CA 1
ATOM 5913 C C . LYS C 1 138 ? 28.792 103.323 65.206 1.00 37.93 120 LYS C C 1
ATOM 5914 O O . LYS C 1 138 ? 28.183 103.436 66.267 1.00 38.04 120 LYS C O 1
ATOM 5920 N N . TYR C 1 139 ? 29.020 102.153 64.603 1.00 37.65 121 TYR C N 1
ATOM 5921 C CA . TYR C 1 139 ? 28.551 100.868 65.114 1.00 37.67 121 TYR C CA 1
ATOM 5922 C C . TYR C 1 139 ? 29.598 100.304 66.076 1.00 39.19 121 TYR C C 1
ATOM 5923 O O . TYR C 1 139 ? 30.807 100.458 65.862 1.00 40.17 121 TYR C O 1
ATOM 5932 N N . GLY C 1 140 ? 29.109 99.698 67.160 1.00 39.86 122 GLY C N 1
ATOM 5933 C CA . GLY C 1 140 ? 29.875 98.757 67.941 1.00 41.22 122 GLY C CA 1
ATOM 5934 C C . GLY C 1 140 ? 29.404 97.338 67.687 1.00 41.43 122 GLY C C 1
ATOM 5935 O O . GLY C 1 140 ? 28.460 97.118 66.930 1.00 40.09 122 GLY C O 1
ATOM 5936 N N . VAL C 1 141 ? 30.048 96.385 68.366 1.00 43.63 123 VAL C N 1
ATOM 5937 C CA . VAL C 1 141 ? 29.703 94.982 68.250 1.00 44.98 123 VAL C CA 1
ATOM 5938 C C . VAL C 1 141 ? 29.749 94.294 69.626 1.00 46.64 123 VAL C C 1
ATOM 5939 O O . VAL C 1 141 ? 30.573 94.615 70.495 1.00 48.17 123 VAL C O 1
ATOM 5943 N N . GLU C 1 142 ? 28.824 93.349 69.814 1.00 47.99 124 GLU C N 1
ATOM 5944 C CA . GLU C 1 142 ? 28.816 92.415 70.934 1.00 50.50 124 GLU C CA 1
ATOM 5945 C C . GLU C 1 142 ? 28.885 90.992 70.364 1.00 53.24 124 GLU C C 1
ATOM 5946 O O . GLU C 1 142 ? 28.005 90.572 69.576 1.00 52.03 124 GLU C O 1
ATOM 5952 N N . GLY C 1 143 ? 29.932 90.262 70.762 1.00 57.24 125 GLY C N 1
ATOM 5953 C CA . GLY C 1 143 ? 30.168 88.868 70.347 1.00 61.23 125 GLY C CA 1
ATOM 5954 C C . GLY C 1 143 ? 30.909 88.768 69.018 1.00 63.35 125 GLY C C 1
ATOM 5955 O O . GLY C 1 143 ? 30.752 89.626 68.158 1.00 63.78 125 GLY C O 1
ATOM 5956 N N . LYS C 1 144 ? 31.711 87.702 68.864 1.00 69.16 126 LYS C N 1
ATOM 5957 C CA . LYS C 1 144 ? 32.365 87.329 67.595 1.00 70.85 126 LYS C CA 1
ATOM 5958 C C . LYS C 1 144 ? 31.295 86.987 66.541 1.00 73.12 126 LYS C C 1
ATOM 5959 O O . LYS C 1 144 ? 30.169 86.607 66.881 1.00 74.14 126 LYS C O 1
ATOM 5961 N N . GLY C 1 145 ? 31.661 87.115 65.257 1.00 75.43 127 GLY C N 1
ATOM 5962 C CA . GLY C 1 145 ? 30.746 86.912 64.105 1.00 73.89 127 GLY C CA 1
ATOM 5963 C C . GLY C 1 145 ? 30.921 87.996 63.049 1.00 73.11 127 GLY C C 1
ATOM 5964 O O . GLY C 1 145 ? 32.042 88.460 62.819 1.00 73.60 127 GLY C O 1
ATOM 5965 N N . ARG C 1 146 ? 29.808 88.398 62.414 1.00 69.89 128 ARG C N 1
ATOM 5966 C CA . ARG C 1 146 ? 29.763 89.526 61.478 1.00 68.11 128 ARG C CA 1
ATOM 5967 C C . ARG C 1 146 ? 30.490 90.739 62.087 1.00 67.67 128 ARG C C 1
ATOM 5968 O O . ARG C 1 146 ? 30.268 91.090 63.264 1.00 65.75 128 ARG C O 1
ATOM 5970 N N . SER C 1 147 ? 31.389 91.330 61.282 1.00 64.37 129 SER C N 1
ATOM 5971 C CA . SER C 1 147 ? 31.963 92.659 61.497 1.00 61.71 129 SER C CA 1
ATOM 5972 C C . SER C 1 147 ? 30.934 93.733 61.114 1.00 59.91 129 SER C C 1
ATOM 5973 O O . SER C 1 147 ? 29.928 93.465 60.420 1.00 58.26 129 SER C O 1
ATOM 5975 N N . VAL C 1 148 ? 31.212 94.971 61.536 1.00 58.05 130 VAL C N 1
ATOM 5976 C CA . VAL C 1 148 ? 30.389 96.134 61.185 1.00 55.23 130 VAL C CA 1
ATOM 5977 C C . VAL C 1 148 ? 31.233 97.063 60.311 1.00 54.37 130 VAL C C 1
ATOM 5978 O O . VAL C 1 148 ? 32.461 96.926 60.292 1.00 54.06 130 VAL C O 1
ATOM 5982 N N . PRO C 1 149 ? 30.612 97.971 59.507 1.00 52.42 131 PRO C N 1
ATOM 5983 C CA . PRO C 1 149 ? 31.361 98.890 58.647 1.00 50.79 131 PRO C CA 1
ATOM 5984 C C . PRO C 1 149 ? 32.370 99.718 59.453 1.00 51.46 131 PRO C C 1
ATOM 5985 O O . PRO C 1 149 ? 32.098 100.040 60.631 1.00 53.63 131 PRO C O 1
ATOM 5989 N N . LYS C 1 150 ? 33.490 100.051 58.799 1.00 48.97 132 LYS C N 1
ATOM 5990 C CA . LYS C 1 150 ? 34.647 100.698 59.430 1.00 48.87 132 LYS C CA 1
ATOM 5991 C C . LYS C 1 150 ? 35.131 101.890 58.580 1.00 47.18 132 LYS C C 1
ATOM 5992 O O . LYS C 1 150 ? 35.404 102.952 59.122 1.00 47.74 132 LYS C O 1
ATOM 5994 N N . ALA C 1 151 ? 35.220 101.736 57.253 1.00 44.84 133 ALA C N 1
ATOM 5995 C CA . ALA C 1 151 ? 35.761 102.798 56.398 1.00 44.11 133 ALA C CA 1
ATOM 5996 C C . ALA C 1 151 ? 34.968 104.107 56.544 1.00 43.20 133 ALA C C 1
ATOM 5997 O O . ALA C 1 151 ? 35.556 105.171 56.560 1.00 43.56 133 ALA C O 1
ATOM 5999 N N . ILE C 1 152 ? 33.633 104.021 56.616 1.00 41.40 134 ILE C N 1
ATOM 6000 C CA . ILE C 1 152 ? 32.773 105.193 56.745 1.00 40.83 134 ILE C CA 1
ATOM 6001 C C . ILE C 1 152 ? 33.158 106.014 57.982 1.00 42.23 134 ILE C C 1
ATOM 6002 O O . ILE C 1 152 ? 32.989 107.235 57.970 1.00 42.66 134 ILE C O 1
ATOM 6007 N N . PHE C 1 153 ? 33.658 105.368 59.045 1.00 42.51 135 PHE C N 1
ATOM 6008 C CA . PHE C 1 153 ? 33.924 106.092 60.289 1.00 43.83 135 PHE C CA 1
ATOM 6009 C C . PHE C 1 153 ? 35.405 106.464 60.452 1.00 45.66 135 PHE C C 1
ATOM 6010 O O . PHE C 1 153 ? 35.751 107.008 61.480 1.00 46.08 135 PHE C O 1
ATOM 6018 N N . GLU C 1 154 ? 36.253 106.235 59.438 1.00 47.20 136 GLU C N 1
ATOM 6019 C CA . GLU C 1 154 ? 37.714 106.374 59.631 1.00 49.95 136 GLU C CA 1
ATOM 6020 C C . GLU C 1 154 ? 38.166 107.848 59.566 1.00 50.58 136 GLU C C 1
ATOM 6021 O O . GLU C 1 154 ? 39.334 108.125 59.792 1.00 52.37 136 GLU C O 1
ATOM 6027 N N . LYS C 1 155 ? 37.275 108.801 59.282 1.00 49.39 137 LYS C N 1
ATOM 6028 C CA . LYS C 1 155 ? 37.703 110.216 59.170 1.00 50.42 137 LYS C CA 1
ATOM 6029 C C . LYS C 1 155 ? 37.131 111.058 60.315 1.00 50.20 137 LYS C C 1
ATOM 6030 O O . LYS C 1 155 ? 37.229 112.283 60.286 1.00 51.52 137 LYS C O 1
ATOM 6036 N N . GLY C 1 156 ? 36.569 110.402 61.334 1.00 48.95 138 GLY C N 1
ATOM 6037 C CA . GLY C 1 156 ? 35.883 111.090 62.408 1.00 48.67 138 GLY C CA 1
ATOM 6038 C C . GLY C 1 156 ? 34.552 111.628 61.929 1.00 47.39 138 GLY C C 1
ATOM 6039 O O . GLY C 1 156 ? 33.979 111.109 60.954 1.00 46.34 138 GLY C O 1
ATOM 6040 N N . ASN C 1 157 ? 34.077 112.680 62.599 1.00 47.38 139 ASN C N 1
ATOM 6041 C CA . ASN C 1 157 ? 32.783 113.278 62.327 1.00 46.54 139 ASN C CA 1
ATOM 6042 C C . ASN C 1 157 ? 32.813 114.011 60.984 1.00 46.55 139 ASN C C 1
ATOM 6043 O O . ASN C 1 157 ? 33.786 114.691 60.662 1.00 48.10 139 ASN C O 1
ATOM 6048 N N . VAL C 1 158 ? 31.731 113.855 60.215 1.00 45.10 140 VAL C N 1
ATOM 6049 C CA . VAL C 1 158 ? 31.579 114.434 58.895 1.00 44.91 140 VAL C CA 1
ATOM 6050 C C . VAL C 1 158 ? 30.180 115.043 58.779 1.00 44.63 140 VAL C C 1
ATOM 6051 O O . VAL C 1 158 ? 29.179 114.315 58.775 1.00 43.44 140 VAL C O 1
ATOM 6055 N N . ALA C 1 159 ? 30.124 116.361 58.585 1.00 45.75 141 ALA C N 1
ATOM 6056 C CA . ALA C 1 159 ? 28.867 117.096 58.635 1.00 46.19 141 ALA C CA 1
ATOM 6057 C C . ALA C 1 159 ? 28.079 116.888 57.335 1.00 45.81 141 ALA C C 1
ATOM 6058 O O . ALA C 1 159 ? 26.859 116.717 57.363 1.00 45.18 141 ALA C O 1
ATOM 6060 N N . LYS C 1 160 ? 28.796 116.939 56.204 1.00 46.51 142 LYS C N 1
ATOM 6061 C CA . LYS C 1 160 ? 28.236 116.735 54.877 1.00 46.35 142 LYS C CA 1
ATOM 6062 C C . LYS C 1 160 ? 29.091 115.689 54.150 1.00 45.93 142 LYS C C 1
ATOM 6063 O O . LYS C 1 160 ? 30.113 116.021 53.533 1.00 46.78 142 LYS C O 1
ATOM 6067 N N . ALA C 1 161 ? 28.658 114.426 54.221 1.00 44.42 143 ALA C N 1
ATOM 6068 C CA . ALA C 1 161 ? 29.431 113.314 53.698 1.00 43.61 143 ALA C CA 1
ATOM 6069 C C . ALA C 1 161 ? 29.105 113.092 52.220 1.00 43.39 143 ALA C C 1
ATOM 6070 O O . ALA C 1 161 ? 28.087 113.569 51.703 1.00 43.07 143 ALA C O 1
ATOM 6072 N N . ASP C 1 162 ? 30.005 112.362 51.560 1.00 43.20 144 ASP C N 1
ATOM 6073 C CA . ASP C 1 162 ? 29.906 112.008 50.159 1.00 43.43 144 ASP C CA 1
ATOM 6074 C C . ASP C 1 162 ? 29.738 110.483 50.077 1.00 41.54 144 ASP C C 1
ATOM 6075 O O . ASP C 1 162 ? 30.432 109.741 50.786 1.00 41.48 144 ASP C O 1
ATOM 6080 N N . ILE C 1 163 ? 28.850 110.016 49.197 1.00 40.16 145 ILE C N 1
ATOM 6081 C CA . ILE C 1 163 ? 28.620 108.581 49.036 1.00 39.22 145 ILE C CA 1
ATOM 6082 C C . ILE C 1 163 ? 29.959 107.879 48.728 1.00 39.08 145 ILE C C 1
ATOM 6083 O O . ILE C 1 163 ? 30.294 106.882 49.354 1.00 38.93 145 ILE C O 1
ATOM 6088 N N . ILE C 1 164 ? 30.752 108.443 47.815 1.00 39.69 146 ILE C N 1
ATOM 6089 C CA . ILE C 1 164 ? 31.950 107.793 47.332 1.00 39.90 146 ILE C CA 1
ATOM 6090 C C . ILE C 1 164 ? 33.125 108.011 48.303 1.00 40.78 146 ILE C C 1
ATOM 6091 O O . ILE C 1 164 ? 33.748 107.032 48.743 1.00 40.34 146 ILE C O 1
ATOM 6096 N N . ASP C 1 165 ? 33.422 109.258 48.670 1.00 41.72 147 ASP C N 1
ATOM 6097 C CA . ASP C 1 165 ? 34.575 109.552 49.510 1.00 43.23 147 ASP C CA 1
ATOM 6098 C C . ASP C 1 165 ? 34.425 108.957 50.918 1.00 42.11 147 ASP C C 1
ATOM 6099 O O . ASP C 1 165 ? 35.419 108.757 51.586 1.00 42.55 147 ASP C O 1
ATOM 6104 N N . ASN C 1 166 ? 33.196 108.748 51.403 1.00 40.52 148 ASN C N 1
ATOM 6105 C CA . ASN C 1 166 ? 32.983 108.311 52.774 1.00 40.03 148 ASN C CA 1
ATOM 6106 C C . ASN C 1 166 ? 32.410 106.891 52.796 1.00 38.78 148 ASN C C 1
ATOM 6107 O O . ASN C 1 166 ? 31.889 106.432 53.839 1.00 38.36 148 ASN C O 1
ATOM 6112 N N . SER C 1 167 ? 32.467 106.217 51.641 1.00 37.74 149 SER C N 1
ATOM 6113 C CA . SER C 1 167 ? 32.297 104.776 51.562 1.00 36.86 149 SER C CA 1
ATOM 6114 C C . SER C 1 167 ? 30.904 104.347 52.044 1.00 35.73 149 SER C C 1
ATOM 6115 O O . SER C 1 167 ? 30.787 103.327 52.709 1.00 34.79 149 SER C O 1
ATOM 6118 N N . ILE C 1 168 ? 29.860 105.104 51.669 1.00 35.57 150 ILE C N 1
ATOM 6119 C CA . ILE C 1 168 ? 28.517 104.885 52.226 1.00 35.17 150 ILE C CA 1
ATOM 6120 C C . ILE C 1 168 ? 27.910 103.613 51.619 1.00 34.24 150 ILE C C 1
ATOM 6121 O O . ILE C 1 168 ? 27.119 102.952 52.288 1.00 33.75 150 ILE C O 1
ATOM 6126 N N . PHE C 1 169 ? 28.321 103.229 50.400 1.00 33.79 151 PHE C N 1
ATOM 6127 C CA . PHE C 1 169 ? 27.805 101.996 49.788 1.00 33.37 151 PHE C CA 1
ATOM 6128 C C . PHE C 1 169 ? 28.263 100.733 50.533 1.00 32.83 151 PHE C C 1
ATOM 6129 O O . PHE C 1 169 ? 27.772 99.657 50.243 1.00 32.24 151 PHE C O 1
ATOM 6137 N N . TYR C 1 170 ? 29.165 100.876 51.505 1.00 32.96 152 TYR C N 1
ATOM 6138 C CA . TYR C 1 170 ? 29.617 99.750 52.315 1.00 33.15 152 TYR C CA 1
ATOM 6139 C C . TYR C 1 170 ? 28.948 99.762 53.699 1.00 33.27 152 TYR C C 1
ATOM 6140 O O . TYR C 1 170 ? 29.351 99.027 54.568 1.00 33.66 152 TYR C O 1
ATOM 6149 N N . ALA C 1 171 ? 27.940 100.616 53.888 1.00 33.10 153 ALA C N 1
ATOM 6150 C CA . ALA C 1 171 ? 27.259 100.793 55.164 1.00 33.41 153 ALA C CA 1
ATOM 6151 C C . ALA C 1 171 ? 25.779 101.106 54.902 1.00 33.00 153 ALA C C 1
ATOM 6152 O O . ALA C 1 171 ? 25.271 102.168 55.240 1.00 33.40 153 ALA C O 1
ATOM 6154 N N . LEU C 1 172 ? 25.087 100.134 54.316 1.00 32.51 154 LEU C N 1
ATOM 6155 C CA . LEU C 1 172 ? 23.783 100.336 53.743 1.00 32.33 154 LEU C CA 1
ATOM 6156 C C . LEU C 1 172 ? 22.666 99.743 54.614 1.00 32.13 154 LEU C C 1
ATOM 6157 O O . LEU C 1 172 ? 21.509 99.698 54.171 1.00 32.43 154 LEU C O 1
ATOM 6162 N N . SER C 1 173 ? 22.959 99.359 55.856 1.00 32.11 155 SER C N 1
ATOM 6163 C CA . SER C 1 173 ? 21.882 98.965 56.795 1.00 32.24 155 SER C CA 1
ATOM 6164 C C . SER C 1 173 ? 20.986 100.185 57.038 1.00 32.38 155 SER C C 1
ATOM 6165 O O . SER C 1 173 ? 21.412 101.321 56.849 1.00 32.44 155 SER C O 1
ATOM 6168 N N . VAL C 1 174 ? 19.763 99.939 57.502 1.00 32.48 156 VAL C N 1
ATOM 6169 C CA . VAL C 1 174 ? 18.853 101.006 57.862 1.00 32.74 156 VAL C CA 1
ATOM 6170 C C . VAL C 1 174 ? 18.990 101.370 59.349 1.00 32.88 156 VAL C C 1
ATOM 6171 O O . VAL C 1 174 ? 18.127 102.107 59.876 1.00 33.25 156 VAL C O 1
ATOM 6175 N N . LEU C 1 175 ? 20.071 100.917 60.009 1.00 32.66 157 LEU C N 1
ATOM 6176 C CA . LEU C 1 175 ? 20.243 101.151 61.450 1.00 32.98 157 LEU C CA 1
ATOM 6177 C C . LEU C 1 175 ? 20.909 102.522 61.681 1.00 33.21 157 LEU C C 1
ATOM 6178 O O . LEU C 1 175 ? 22.065 102.647 62.103 1.00 33.33 157 LEU C O 1
ATOM 6183 N N . LYS C 1 176 ? 20.107 103.552 61.405 1.00 33.39 158 LYS C N 1
ATOM 6184 C CA . LYS C 1 176 ? 20.535 104.922 61.169 1.00 33.78 158 LYS C CA 1
ATOM 6185 C C . LYS C 1 176 ? 19.356 105.858 61.460 1.00 34.30 158 LYS C C 1
ATOM 6186 O O . LYS C 1 176 ? 18.218 105.403 61.603 1.00 34.26 158 LYS C O 1
ATOM 6192 N N . MET C 1 177 ? 19.619 107.165 61.482 1.00 34.94 159 MET C N 1
ATOM 6193 C CA . MET C 1 177 ? 18.570 108.164 61.722 1.00 35.61 159 MET C CA 1
ATOM 6194 C C . MET C 1 177 ? 18.226 108.860 60.393 1.00 35.95 159 MET C C 1
ATOM 6195 O O . MET C 1 177 ? 19.048 109.510 59.800 1.00 36.01 159 MET C O 1
ATOM 6200 N N . PHE C 1 178 ? 16.974 108.694 59.950 1.00 36.32 160 PHE C N 1
ATOM 6201 C CA . PHE C 1 178 ? 16.454 109.158 58.669 1.00 36.92 160 PHE C CA 1
ATOM 6202 C C . PHE C 1 178 ? 15.398 110.260 58.873 1.00 38.15 160 PHE C C 1
ATOM 6203 O O . PHE C 1 178 ? 14.495 110.085 59.634 1.00 38.37 160 PHE C O 1
ATOM 6211 N N . LYS C 1 179 ? 15.489 111.353 58.112 1.00 39.29 161 LYS C N 1
ATOM 6212 C CA . LYS C 1 179 ? 14.490 112.429 58.147 1.00 40.86 161 LYS C CA 1
ATOM 6213 C C . LYS C 1 179 ? 13.182 111.922 57.525 1.00 41.00 161 LYS C C 1
ATOM 6214 O O . LYS C 1 179 ? 13.152 111.451 56.400 1.00 40.31 161 LYS C O 1
ATOM 6220 N N . LYS C 1 180 ? 12.092 112.051 58.278 1.00 41.95 162 LYS C N 1
ATOM 6221 C CA . LYS C 1 180 ? 10.822 111.413 57.946 1.00 42.96 162 LYS C CA 1
ATOM 6222 C C . LYS C 1 180 ? 10.201 112.025 56.675 1.00 44.13 162 LYS C C 1
ATOM 6223 O O . LYS C 1 180 ? 9.552 111.319 55.894 1.00 44.63 162 LYS C O 1
ATOM 6229 N N . SER C 1 181 ? 10.382 113.330 56.464 1.00 45.27 163 SER C N 1
ATOM 6230 C CA . SER C 1 181 ? 9.721 114.031 55.346 1.00 46.90 163 SER C CA 1
ATOM 6231 C C . SER C 1 181 ? 10.227 113.494 53.996 1.00 46.38 163 SER C C 1
ATOM 6232 O O . SER C 1 181 ? 9.488 113.442 53.011 1.00 47.89 163 SER C O 1
ATOM 6235 N N . VAL C 1 182 ? 11.497 113.081 53.944 1.00 45.29 164 VAL C N 1
ATOM 6236 C CA . VAL C 1 182 ? 12.087 112.494 52.738 1.00 44.45 164 VAL C CA 1
ATOM 6237 C C . VAL C 1 182 ? 11.374 111.165 52.434 1.00 44.01 164 VAL C C 1
ATOM 6238 O O . VAL C 1 182 ? 11.033 110.866 51.274 1.00 44.17 164 VAL C O 1
ATOM 6242 N N . ILE C 1 183 ? 11.164 110.363 53.478 1.00 43.48 165 ILE C N 1
ATOM 6243 C CA . ILE C 1 183 ? 10.477 109.083 53.365 1.00 43.79 165 ILE C CA 1
ATOM 6244 C C . ILE C 1 183 ? 9.022 109.316 52.908 1.00 45.93 165 ILE C C 1
ATOM 6245 O O . ILE C 1 183 ? 8.538 108.595 52.034 1.00 45.83 165 ILE C O 1
ATOM 6250 N N . ASP C 1 184 ? 8.349 110.329 53.471 1.00 48.27 166 ASP C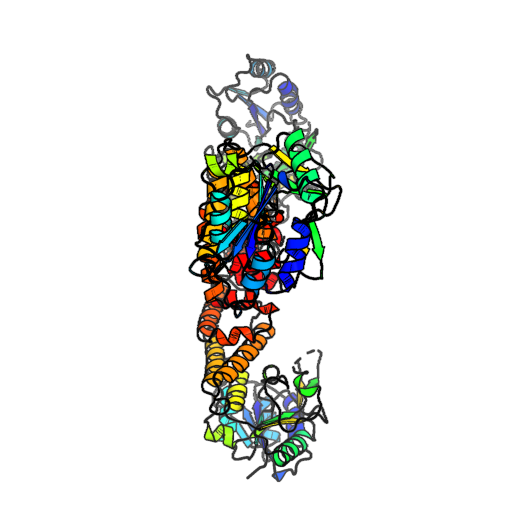 N 1
ATOM 6251 C CA . ASP C 1 184 ? 6.908 110.607 53.195 1.00 50.94 166 ASP C CA 1
ATOM 6252 C C . ASP C 1 184 ? 6.705 111.143 51.764 1.00 52.68 166 ASP C C 1
ATOM 6253 O O . ASP C 1 184 ? 5.910 110.587 50.987 1.00 53.67 166 ASP C O 1
ATOM 6258 N N . LYS C 1 185 ? 7.428 112.218 51.428 1.00 53.45 167 LYS C N 1
ATOM 6259 C CA . LYS C 1 185 ? 7.315 112.912 50.148 1.00 55.16 167 LYS C CA 1
ATOM 6260 C C . LYS C 1 185 ? 7.608 111.947 48.992 1.00 54.29 167 LYS C C 1
ATOM 6261 O O . LYS C 1 185 ? 6.978 112.035 47.949 1.00 55.22 167 LYS C O 1
ATOM 6267 N N . ASN C 1 186 ? 8.568 111.032 49.193 1.00 51.27 168 ASN C N 1
ATOM 6268 C CA . ASN C 1 186 ? 9.085 110.168 48.125 1.00 50.69 168 ASN C CA 1
ATOM 6269 C C . ASN C 1 186 ? 8.429 108.782 48.175 1.00 49.42 168 ASN C C 1
ATOM 6270 O O . ASN C 1 186 ? 8.767 107.924 47.367 1.00 49.28 168 ASN C O 1
ATOM 6275 N N . LYS C 1 187 ? 7.498 108.581 49.116 1.00 49.48 169 LYS C N 1
ATOM 6276 C CA . LYS C 1 187 ? 6.733 107.331 49.275 1.00 49.01 169 LYS C CA 1
ATOM 6277 C C . LYS C 1 187 ? 7.690 106.139 49.420 1.00 47.30 169 LYS C C 1
ATOM 6278 O O . LYS C 1 187 ? 7.483 105.069 48.824 1.00 47.83 169 LYS C O 1
ATOM 6281 N N . ILE C 1 188 ? 8.747 106.313 50.219 1.00 45.79 170 ILE C N 1
ATOM 6282 C CA . ILE C 1 188 ? 9.742 105.249 50.363 1.00 43.89 170 ILE C CA 1
ATOM 6283 C C . ILE C 1 188 ? 9.246 104.198 51.367 1.00 43.51 170 ILE C C 1
ATOM 6284 O O . ILE C 1 188 ? 8.996 104.480 52.537 1.00 43.72 170 ILE C O 1
ATOM 6289 N N . LYS C 1 189 ? 9.126 102.962 50.879 1.00 43.23 171 LYS C N 1
ATOM 6290 C CA . LYS C 1 189 ? 8.709 101.842 51.677 1.00 43.48 171 LYS C CA 1
ATOM 6291 C C . LYS C 1 189 ? 9.722 100.723 51.479 1.00 42.42 171 LYS C C 1
ATOM 6292 O O . LYS C 1 189 ? 10.403 100.673 50.449 1.00 42.41 171 LYS C O 1
ATOM 6295 N N . PHE C 1 190 ? 9.782 99.828 52.467 1.00 42.13 172 PHE C N 1
ATOM 6296 C CA . PHE C 1 190 ? 10.512 98.580 52.358 1.00 41.74 172 PHE C CA 1
ATOM 6297 C C . PHE C 1 190 ? 9.767 97.647 51.407 1.00 43.64 172 PHE C C 1
ATOM 6298 O O . PHE C 1 190 ? 8.581 97.426 51.575 1.00 43.34 172 PHE C O 1
ATOM 6306 N N . LYS C 1 191 ? 10.495 97.083 50.442 1.00 45.72 173 LYS C N 1
ATOM 6307 C CA . LYS C 1 191 ? 9.932 96.130 49.509 1.00 49.64 173 LYS C CA 1
ATOM 6308 C C . LYS C 1 191 ? 9.851 94.766 50.200 1.00 51.89 173 LYS C C 1
ATOM 6309 O O . LYS C 1 191 ? 10.649 94.457 51.091 1.00 49.20 173 LYS C O 1
ATOM 6315 N N . THR C 1 192 ? 8.888 93.955 49.750 1.00 55.86 174 THR C N 1
ATOM 6316 C CA . THR C 1 192 ? 8.430 92.773 50.474 1.00 60.41 174 THR C CA 1
ATOM 6317 C C . THR C 1 192 ? 8.605 91.474 49.674 1.00 64.90 174 THR C C 1
ATOM 6318 O O . THR C 1 192 ? 8.128 90.434 50.132 1.00 70.90 174 THR C O 1
ATOM 6322 N N . PHE C 1 193 ? 9.255 91.529 48.502 1.00 64.27 175 PHE C N 1
ATOM 6323 C CA . PHE C 1 193 ? 9.299 90.381 47.563 1.00 66.11 175 PHE C CA 1
ATOM 6324 C C . PHE C 1 193 ? 10.612 89.581 47.690 1.00 63.64 175 PHE C C 1
ATOM 6325 O O . PHE C 1 193 ? 10.748 88.495 47.098 1.00 65.91 175 PHE C O 1
ATOM 6333 N N . SER C 1 194 ? 11.577 90.088 48.466 1.00 57.16 176 SER C N 1
ATOM 6334 C CA . SER C 1 194 ? 12.858 89.434 48.613 1.00 54.47 176 SER C CA 1
ATOM 6335 C C . SER C 1 194 ? 13.247 89.326 50.089 1.00 54.54 176 SER C C 1
ATOM 6336 O O . SER C 1 194 ? 12.937 90.208 50.878 1.00 56.13 176 SER C O 1
ATOM 6339 N N . LYS C 1 195 ? 13.980 88.257 50.426 1.00 54.04 177 LYS C N 1
ATOM 6340 C CA . LYS C 1 195 ? 14.438 87.992 51.791 1.00 56.12 177 LYS C CA 1
ATOM 6341 C C . LYS C 1 195 ? 15.763 88.716 52.056 1.00 55.97 177 LYS C C 1
ATOM 6342 O O . LYS C 1 195 ? 16.127 88.921 53.217 1.00 59.44 177 LYS C O 1
ATOM 6344 N N . THR C 1 196 ? 16.466 89.120 50.989 1.00 53.23 178 THR C N 1
ATOM 6345 C CA . THR C 1 196 ? 17.772 89.775 51.106 1.00 52.99 178 THR C CA 1
ATOM 6346 C C . THR C 1 196 ? 17.821 91.060 50.260 1.00 49.61 178 THR C C 1
ATOM 6347 O O . THR C 1 196 ? 17.060 91.238 49.269 1.00 49.38 178 THR C O 1
ATOM 6351 N N . ALA C 1 197 ? 18.713 91.957 50.704 1.00 45.68 179 ALA C N 1
ATOM 6352 C CA . ALA C 1 197 ? 19.069 93.253 50.073 1.00 43.83 179 ALA C CA 1
ATOM 6353 C C . ALA C 1 197 ? 17.941 94.309 50.129 1.00 42.37 179 ALA C C 1
ATOM 6354 O O . ALA C 1 197 ? 18.140 95.429 49.632 1.00 40.03 179 ALA C O 1
ATOM 6356 N N . GLU C 1 198 ? 16.799 94.014 50.766 1.00 42.33 180 GLU C N 1
ATOM 6357 C CA . GLU C 1 198 ? 15.686 95.004 50.865 1.00 43.86 180 GLU C CA 1
ATOM 6358 C C . GLU C 1 198 ? 16.132 96.252 51.634 1.00 41.09 180 GLU C C 1
ATOM 6359 O O . GLU C 1 198 ? 15.693 97.364 51.343 1.00 39.16 180 GLU C O 1
ATOM 6365 N N . ASP C 1 199 ? 16.963 96.036 52.653 1.00 39.96 181 ASP C N 1
ATOM 6366 C CA . ASP C 1 199 ? 17.467 97.101 53.502 1.00 39.74 181 ASP C CA 1
ATOM 6367 C C . ASP C 1 199 ? 18.425 97.991 52.692 1.00 37.53 181 ASP C C 1
ATOM 6368 O O . ASP C 1 199 ? 18.356 99.215 52.765 1.00 35.93 181 ASP C O 1
ATOM 6373 N N . GLN C 1 200 ? 19.292 97.370 51.887 1.00 36.48 182 GLN C N 1
ATOM 6374 C CA . GLN C 1 200 ? 20.159 98.124 50.957 1.00 36.09 182 GLN C CA 1
ATOM 6375 C C . GLN C 1 200 ? 19.317 99.012 50.028 1.00 34.94 182 GLN C C 1
ATOM 6376 O O . GLN C 1 200 ? 19.651 100.166 49.792 1.00 34.67 182 GLN C O 1
ATOM 6382 N N . LEU C 1 201 ? 18.228 98.455 49.491 1.00 33.99 183 LEU C N 1
ATOM 6383 C CA . LEU C 1 201 ? 17.405 99.148 48.533 1.00 33.81 183 LEU C CA 1
ATOM 6384 C C . LEU C 1 201 ? 16.754 100.374 49.188 1.00 34.13 183 LEU C C 1
ATOM 6385 O O . LEU C 1 201 ? 16.721 101.436 48.582 1.00 33.81 183 LEU C O 1
ATOM 6390 N N . PHE C 1 202 ? 16.262 100.208 50.425 1.00 34.09 184 PHE C N 1
ATOM 6391 C CA . PHE C 1 202 ? 15.645 101.303 51.163 1.00 34.54 184 PHE C CA 1
ATOM 6392 C C . PHE C 1 202 ? 16.669 102.427 51.379 1.00 34.30 184 PHE C C 1
ATOM 6393 O O . PHE C 1 202 ? 16.373 103.569 51.097 1.00 34.62 184 PHE C O 1
ATOM 6401 N N . THR C 1 203 ? 17.873 102.092 51.862 1.00 33.61 185 THR C N 1
ATOM 6402 C CA . THR C 1 203 ? 18.897 103.100 52.126 1.00 33.67 185 THR C CA 1
ATOM 6403 C C . THR C 1 203 ? 19.325 103.801 50.827 1.00 34.02 185 THR C C 1
ATOM 6404 O O . THR C 1 203 ? 19.462 105.036 50.810 1.00 34.44 185 THR C O 1
ATOM 6408 N N . ILE C 1 204 ? 19.504 103.037 49.742 1.00 33.72 186 ILE C N 1
ATOM 6409 C CA . ILE C 1 204 ? 19.853 103.601 48.431 1.00 34.39 186 ILE C CA 1
ATOM 6410 C C . ILE C 1 204 ? 18.741 104.534 47.930 1.00 35.02 186 ILE C C 1
ATOM 6411 O O . ILE C 1 204 ? 19.047 105.625 47.443 1.00 35.02 186 ILE C O 1
ATOM 6416 N N . GLU C 1 205 ? 17.473 104.091 47.997 1.00 35.82 187 GLU C N 1
ATOM 6417 C CA . GLU C 1 205 ? 16.323 104.928 47.579 1.00 37.37 187 GLU C CA 1
ATOM 6418 C C . GLU C 1 205 ? 16.359 106.242 48.370 1.00 37.14 187 GLU C C 1
ATOM 6419 O O . GLU C 1 205 ? 16.127 107.322 47.802 1.00 37.67 187 GLU C O 1
ATOM 6425 N N . PHE C 1 206 ? 16.679 106.154 49.672 1.00 36.07 188 PHE C N 1
ATOM 6426 C CA . PHE C 1 206 ? 16.751 107.330 50.515 1.00 36.21 188 PHE C CA 1
ATOM 6427 C C . PHE C 1 206 ? 17.884 108.248 50.050 1.00 36.01 188 PHE C C 1
ATOM 6428 O O . PHE C 1 206 ? 17.681 109.465 49.907 1.00 36.71 188 PHE C O 1
ATOM 6436 N N . LEU C 1 207 ? 19.073 107.669 49.857 1.00 35.06 189 LEU C N 1
ATOM 6437 C CA . LEU C 1 207 ? 20.298 108.424 49.448 1.00 35.14 189 LEU C CA 1
ATOM 6438 C C . LEU C 1 207 ? 20.069 109.174 48.123 1.00 35.62 189 LEU C C 1
ATOM 6439 O O . LEU C 1 207 ? 20.514 110.298 47.964 1.00 36.17 189 LEU C O 1
ATOM 6444 N N . MET C 1 208 ? 19.370 108.532 47.182 1.00 35.45 190 MET C N 1
ATOM 6445 C CA . MET C 1 208 ? 19.167 109.037 45.842 1.00 36.21 190 MET C CA 1
ATOM 6446 C C . MET C 1 208 ? 18.095 110.150 45.834 1.00 37.78 190 MET C C 1
ATOM 6447 O O . MET C 1 208 ? 17.932 110.853 44.839 1.00 38.92 190 MET C O 1
ATOM 6452 N N . ASN C 1 209 ? 17.392 110.328 46.952 1.00 38.23 191 ASN C N 1
ATOM 6453 C CA . ASN C 1 209 ? 16.360 111.348 47.083 1.00 39.74 191 ASN C CA 1
ATOM 6454 C C . ASN C 1 209 ? 16.744 112.360 48.168 1.00 40.03 191 ASN C C 1
ATOM 6455 O O . ASN C 1 209 ? 15.931 113.134 48.568 1.00 40.77 191 ASN C O 1
ATOM 6460 N N . SER C 1 210 ? 18.003 112.378 48.608 1.00 39.46 192 SER C N 1
ATOM 6461 C CA . SER C 1 210 ? 18.405 113.331 49.650 1.00 40.12 192 SER C CA 1
ATOM 6462 C C . SER C 1 210 ? 19.833 113.805 49.380 1.00 40.18 192 SER C C 1
ATOM 6463 O O . SER C 1 210 ? 20.533 113.204 48.584 1.00 39.95 192 SER C O 1
ATOM 6466 N N . LYS C 1 211 ? 20.230 114.898 50.037 1.00 41.02 193 LYS C N 1
ATOM 6467 C CA . LYS C 1 211 ? 21.480 115.600 49.714 1.00 41.59 193 LYS C CA 1
ATOM 6468 C C . LYS C 1 211 ? 22.467 115.546 50.892 1.00 41.30 193 LYS C C 1
ATOM 6469 O O . LYS C 1 211 ? 23.660 115.414 50.683 1.00 41.30 193 LYS C O 1
ATOM 6471 N N . ASN C 1 212 ? 21.955 115.646 52.119 1.00 41.24 194 ASN C N 1
ATOM 6472 C CA . ASN C 1 212 ? 22.743 115.990 53.278 1.00 41.56 194 ASN C CA 1
ATOM 6473 C C . ASN C 1 212 ? 22.885 114.768 54.184 1.00 40.31 194 ASN C C 1
ATOM 6474 O O . ASN C 1 212 ? 21.914 114.343 54.823 1.00 39.95 194 ASN C O 1
ATOM 6479 N N . TYR C 1 213 ? 24.098 114.220 54.261 1.00 39.92 195 TYR C N 1
ATOM 6480 C CA . TYR C 1 213 ? 24.328 113.041 55.098 1.00 38.99 195 TYR C CA 1
ATOM 6481 C C . TYR C 1 213 ? 25.426 113.360 56.114 1.00 39.57 195 TYR C C 1
ATOM 6482 O O . TYR C 1 213 ? 26.440 113.982 55.766 1.00 40.52 195 TYR C O 1
ATOM 6491 N N . SER C 1 214 ? 25.223 112.921 57.359 1.00 39.23 196 SER C N 1
ATOM 6492 C CA . SER C 1 214 ? 26.162 113.221 58.440 1.00 39.94 196 SER C CA 1
ATOM 6493 C C . SER C 1 214 ? 26.622 111.921 59.114 1.00 39.03 196 SER C C 1
ATOM 6494 O O . SER C 1 214 ? 25.864 110.974 59.203 1.00 37.86 196 SER C O 1
ATOM 6497 N N . ILE C 1 215 ? 27.868 111.922 59.599 1.00 39.62 197 ILE C N 1
ATOM 6498 C CA . ILE C 1 215 ? 28.500 110.769 60.227 1.00 39.31 197 ILE C CA 1
ATOM 6499 C C . ILE C 1 215 ? 29.020 111.207 61.593 1.00 40.52 197 ILE C C 1
ATOM 6500 O O . ILE C 1 215 ? 29.838 112.140 61.681 1.00 41.36 197 ILE C O 1
ATOM 6505 N N . LYS C 1 216 ? 28.574 110.491 62.634 1.00 40.48 198 LYS C N 1
ATOM 6506 C CA . LYS C 1 216 ? 28.882 110.824 64.015 1.00 41.83 198 LYS C CA 1
ATOM 6507 C C . LYS C 1 216 ? 29.629 109.635 64.643 1.00 41.76 198 LYS C C 1
ATOM 6508 O O . LYS C 1 216 ? 29.177 108.504 64.542 1.00 40.91 198 LYS C O 1
ATOM 6514 N N . THR C 1 217 ? 30.773 109.909 65.285 1.00 42.91 199 THR C N 1
ATOM 6515 C CA . THR C 1 217 ? 31.770 108.880 65.627 1.00 43.42 199 THR C CA 1
ATOM 6516 C C . THR C 1 217 ? 32.268 108.974 67.082 1.00 44.65 199 THR C C 1
ATOM 6517 O O . THR C 1 217 ? 33.181 108.234 67.458 1.00 45.08 199 THR C O 1
ATOM 6521 N N . ASP C 1 218 ? 31.689 109.861 67.899 1.00 45.42 200 ASP C N 1
ATOM 6522 C CA . ASP C 1 218 ? 32.226 110.163 69.235 1.00 47.11 200 ASP C CA 1
ATOM 6523 C C . ASP C 1 218 ? 32.124 108.935 70.153 1.00 46.77 200 ASP C C 1
ATOM 6524 O O . ASP C 1 218 ? 33.013 108.697 70.965 1.00 47.40 200 ASP C O 1
ATOM 6529 N N . TYR C 1 219 ? 31.034 108.167 70.012 1.00 45.28 201 TYR C N 1
ATOM 6530 C CA . TYR C 1 219 ? 30.829 106.913 70.755 1.00 44.98 201 TYR C CA 1
ATOM 6531 C C . TYR C 1 219 ? 30.437 105.808 69.773 1.00 43.77 201 TYR C C 1
ATOM 6532 O O . TYR C 1 219 ? 30.134 106.078 68.603 1.00 43.08 201 TYR C O 1
ATOM 6541 N N . GLU C 1 220 ? 30.450 104.561 70.250 1.00 43.42 202 GLU C N 1
ATOM 6542 C CA . GLU C 1 220 ? 29.802 103.480 69.519 1.00 42.25 202 GLU C CA 1
ATOM 6543 C C . GLU C 1 220 ? 28.306 103.537 69.861 1.00 40.91 202 GLU C C 1
ATOM 6544 O O . GLU C 1 220 ? 27.870 102.998 70.881 1.00 40.82 202 GLU C O 1
ATOM 6550 N N . TYR C 1 221 ? 27.540 104.227 69.013 1.00 39.54 203 TYR C N 1
ATOM 6551 C CA . TYR C 1 221 ? 26.181 104.643 69.328 1.00 38.90 203 TYR C CA 1
ATOM 6552 C C . TYR C 1 221 ? 25.181 103.493 69.157 1.00 37.86 203 TYR C C 1
ATOM 6553 O O . TYR C 1 221 ? 24.151 103.483 69.820 1.00 37.74 203 TYR C O 1
ATOM 6562 N N . TYR C 1 222 ? 25.463 102.573 68.229 1.00 37.05 204 TYR C N 1
ATOM 6563 C CA . TYR C 1 222 ? 24.592 101.430 67.938 1.00 36.50 204 TYR C CA 1
ATOM 6564 C C . TYR C 1 222 ? 25.417 100.145 68.029 1.00 36.82 204 TYR C C 1
ATOM 6565 O O . TYR C 1 222 ? 26.373 99.988 67.284 1.00 36.70 204 TYR C O 1
ATOM 6574 N N . ILE C 1 223 ? 25.036 99.249 68.949 1.00 37.39 205 ILE C N 1
ATOM 6575 C CA . ILE C 1 223 ? 25.787 98.028 69.209 1.00 38.28 205 ILE C CA 1
ATOM 6576 C C . ILE C 1 223 ? 25.064 96.858 68.537 1.00 38.15 205 ILE C C 1
ATOM 6577 O O . ILE C 1 223 ? 23.944 96.527 68.914 1.00 37.91 205 ILE C O 1
ATOM 6582 N N . VAL C 1 224 ? 25.723 96.268 67.528 1.00 38.53 206 VAL C N 1
ATOM 6583 C CA . VAL C 1 224 ? 25.219 95.138 66.800 1.00 38.73 206 VAL C CA 1
ATOM 6584 C C . VAL C 1 224 ? 25.555 93.886 67.617 1.00 40.10 206 VAL C C 1
ATOM 6585 O O . VAL C 1 224 ? 26.704 93.624 67.875 1.00 40.78 206 VAL C O 1
ATOM 6589 N N . VAL C 1 225 ? 24.545 93.132 68.051 1.00 41.41 207 VAL C N 1
ATOM 6590 C CA . VAL C 1 225 ? 24.836 91.924 68.799 1.00 43.45 207 VAL C CA 1
ATOM 6591 C C . VAL C 1 225 ? 24.722 90.724 67.853 1.00 44.84 207 VAL C C 1
ATOM 6592 O O . VAL C 1 225 ? 23.744 90.589 67.116 1.00 43.23 207 VAL C O 1
ATOM 6596 N N . ASN C 1 226 ? 25.754 89.876 67.902 1.00 48.03 208 ASN C N 1
ATOM 6597 C CA . ASN C 1 226 ? 25.863 88.657 67.115 1.00 51.36 208 ASN C CA 1
ATOM 6598 C C . ASN C 1 226 ? 25.503 87.470 68.007 1.00 54.72 208 ASN C C 1
ATOM 6599 O O . ASN C 1 226 ? 26.023 87.356 69.125 1.00 56.07 208 ASN C O 1
ATOM 6604 N N . ASP C 1 227 ? 24.619 86.605 67.501 1.00 57.78 209 ASP C N 1
ATOM 6605 C CA . ASP C 1 227 ? 24.229 85.353 68.160 1.00 60.09 209 ASP C CA 1
ATOM 6606 C C . ASP C 1 227 ? 24.650 84.185 67.266 1.00 61.56 209 ASP C C 1
ATOM 6607 O O . ASP C 1 227 ? 25.736 83.643 67.444 1.00 66.44 209 ASP C O 1
ATOM 6610 N N . SER C 1 239 ? 19.445 79.638 47.510 1.00 65.02 221 SER C N 1
ATOM 6611 C CA . SER C 1 239 ? 18.525 80.329 46.601 1.00 62.84 221 SER C CA 1
ATOM 6612 C C . SER C 1 239 ? 18.990 80.193 45.137 1.00 60.42 221 SER C C 1
ATOM 6613 O O . SER C 1 239 ? 20.134 79.803 44.862 1.00 59.53 221 SER C O 1
ATOM 6616 N N . THR C 1 240 ? 18.078 80.501 44.201 1.00 57.20 222 THR C N 1
ATOM 6617 C CA . THR C 1 240 ? 18.383 80.582 42.759 1.00 54.09 222 THR C CA 1
ATOM 6618 C C . THR C 1 240 ? 18.787 82.019 42.381 1.00 49.24 222 THR C C 1
ATOM 6619 O O . THR C 1 240 ? 19.306 82.231 41.273 1.00 46.95 222 THR C O 1
ATOM 6621 N N . GLY C 1 241 ? 18.513 82.982 43.278 1.00 45.86 223 GLY C N 1
ATOM 6622 C CA . GLY C 1 241 ? 18.869 84.395 43.109 1.00 44.08 223 GLY C CA 1
ATOM 6623 C C . GLY C 1 241 ? 17.776 85.203 42.420 1.00 43.50 223 GLY C C 1
ATOM 6624 O O . GLY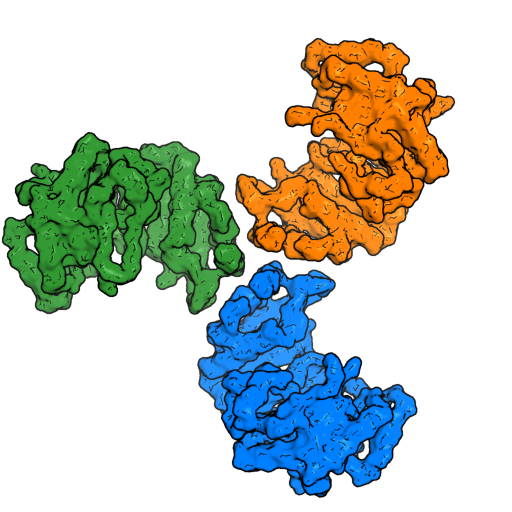 C 1 241 ? 17.953 86.385 42.148 1.00 42.57 223 GLY C O 1
ATOM 6625 N N . ASN C 1 242 ? 16.628 84.574 42.161 1.00 44.98 224 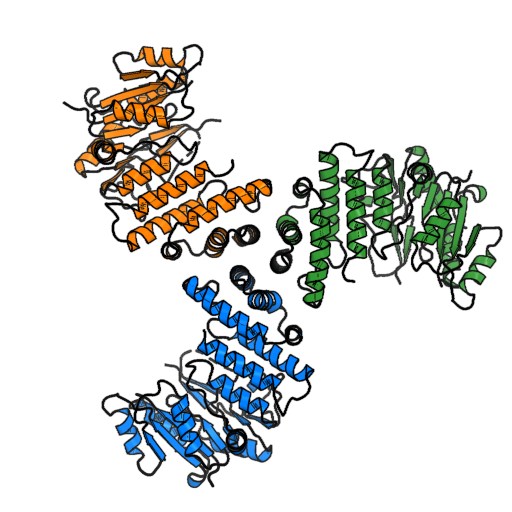ASN C N 1
ATOM 6626 C CA . ASN C 1 242 ? 15.536 85.200 41.425 1.00 45.78 224 ASN C CA 1
ATOM 6627 C C . ASN C 1 242 ? 15.081 86.487 42.141 1.00 43.55 224 ASN C C 1
ATOM 6628 O O . ASN C 1 242 ? 15.064 87.571 41.536 1.00 42.57 224 ASN C O 1
ATOM 6633 N N . GLN C 1 243 ? 14.712 86.352 43.418 1.00 41.51 225 GLN C N 1
ATOM 6634 C CA . GLN C 1 243 ? 14.239 87.461 44.242 1.00 40.99 225 GLN C CA 1
ATOM 6635 C C . GLN C 1 243 ? 15.404 88.411 44.541 1.00 38.05 225 GLN C C 1
ATOM 6636 O O . GLN C 1 243 ? 15.250 89.607 44.472 1.00 37.26 225 GLN C O 1
ATOM 6640 N N . TYR C 1 244 ? 16.565 87.847 44.875 1.00 37.02 226 TYR C N 1
ATOM 6641 C CA . TYR C 1 244 ? 17.752 88.628 45.207 1.00 35.37 226 TYR C CA 1
ATOM 6642 C C . TYR C 1 244 ? 18.133 89.556 44.042 1.00 34.04 226 TYR C C 1
ATOM 6643 O O . TYR C 1 244 ? 18.327 90.768 44.242 1.00 33.20 226 TYR C O 1
ATOM 6652 N N . PHE C 1 245 ? 18.205 89.011 42.826 1.00 33.37 227 PHE C N 1
ATOM 6653 C CA . PHE C 1 245 ? 18.681 89.823 41.693 1.00 32.69 227 PHE C CA 1
ATOM 6654 C C . PHE C 1 245 ? 17.594 90.795 41.208 1.00 32.83 227 PHE C C 1
ATOM 6655 O O . PHE C 1 245 ? 17.934 91.818 40.631 1.00 32.39 227 PHE C O 1
ATOM 6663 N N . ALA C 1 246 ? 16.315 90.516 41.490 1.00 33.63 228 ALA C N 1
ATOM 6664 C CA . ALA C 1 246 ? 15.238 91.519 41.269 1.00 34.16 228 ALA C CA 1
ATOM 6665 C C . ALA C 1 246 ? 15.426 92.722 42.210 1.00 33.94 228 ALA C C 1
ATOM 6666 O O . ALA C 1 246 ? 15.126 93.850 41.840 1.00 34.44 228 ALA C O 1
ATOM 6668 N N . THR C 1 247 ? 15.925 92.485 43.427 1.00 33.56 229 THR C N 1
ATOM 6669 C CA . THR C 1 247 ? 16.183 93.549 44.380 1.00 33.42 229 THR C CA 1
ATOM 6670 C C . THR C 1 247 ? 17.375 94.394 43.910 1.00 32.41 229 THR C C 1
ATOM 6671 O O . THR C 1 247 ? 17.310 95.627 43.926 1.00 32.07 229 THR C O 1
ATOM 6675 N N . ILE C 1 248 ? 18.436 93.721 43.457 1.00 31.63 230 ILE C N 1
ATOM 6676 C CA . ILE C 1 248 ? 19.624 94.410 42.940 1.00 31.13 230 ILE C CA 1
ATOM 6677 C C . ILE C 1 248 ? 19.216 95.284 41.744 1.00 31.36 230 ILE C C 1
ATOM 6678 O O . ILE C 1 248 ? 19.655 96.424 41.626 1.00 31.52 230 ILE C O 1
ATOM 6683 N N . ASN C 1 249 ? 18.379 94.751 40.862 1.00 31.99 231 ASN C N 1
ATOM 6684 C CA . ASN C 1 249 ? 17.857 95.507 39.732 1.00 32.84 231 ASN C CA 1
ATOM 6685 C C . ASN C 1 249 ? 17.241 96.838 40.213 1.00 33.34 231 ASN C C 1
ATOM 6686 O O . ASN C 1 249 ? 17.446 97.853 39.598 1.00 33.01 231 ASN C O 1
ATOM 6691 N N . GLU C 1 250 ? 16.517 96.830 41.332 1.00 33.88 232 GLU C N 1
ATOM 6692 C CA . GLU C 1 250 ? 15.836 98.021 41.839 1.00 34.95 232 GLU C CA 1
ATOM 6693 C C . GLU C 1 250 ? 16.845 99.039 42.382 1.00 33.68 232 GLU C C 1
ATOM 6694 O O . GLU C 1 250 ? 16.603 100.240 42.307 1.00 33.70 232 GLU C O 1
ATOM 6700 N N . ILE C 1 251 ? 17.986 98.556 42.894 1.00 32.49 233 ILE C N 1
ATOM 6701 C CA . ILE C 1 251 ? 19.050 99.437 43.371 1.00 31.91 233 ILE C CA 1
ATOM 6702 C C . ILE C 1 251 ? 19.591 100.266 42.195 1.00 31.85 233 ILE C C 1
ATOM 6703 O O . ILE C 1 251 ? 19.680 101.502 42.277 1.00 31.76 233 ILE C O 1
ATOM 6708 N N . TYR C 1 252 ? 19.930 99.582 41.095 1.00 31.41 234 TYR C N 1
ATOM 6709 C CA . TYR C 1 252 ? 20.439 100.253 39.892 1.00 31.49 234 TYR C CA 1
ATOM 6710 C C . TYR C 1 252 ? 19.406 101.226 39.315 1.00 32.71 234 TYR C C 1
ATOM 6711 O O . TYR C 1 252 ? 19.779 102.336 38.944 1.00 32.75 234 TYR C O 1
ATOM 6720 N N . LYS C 1 253 ? 18.122 100.813 39.286 1.00 34.01 235 LYS C N 1
ATOM 6721 C CA . LYS C 1 253 ? 17.011 101.649 38.815 1.00 35.58 235 LYS C CA 1
ATOM 6722 C C . LYS C 1 253 ? 16.921 102.931 39.657 1.00 35.44 235 LYS C C 1
ATOM 6723 O O . LYS C 1 253 ? 16.747 104.004 39.094 1.00 35.91 235 LYS C O 1
ATOM 6728 N N . ALA C 1 254 ? 17.079 102.812 40.981 1.00 34.41 236 ALA C N 1
ATOM 6729 C CA . ALA C 1 254 ? 17.011 103.959 41.913 1.00 34.73 236 ALA C CA 1
ATOM 6730 C C . ALA C 1 254 ? 18.141 104.950 41.625 1.00 34.51 236 ALA C C 1
ATOM 6731 O O . ALA C 1 254 ? 17.941 106.157 41.663 1.00 35.03 236 ALA C O 1
ATOM 6733 N N . ILE C 1 255 ? 19.331 104.432 41.326 1.00 33.67 237 ILE C N 1
ATOM 6734 C CA . ILE C 1 255 ? 20.463 105.284 41.009 1.00 33.78 237 ILE C CA 1
ATOM 6735 C C . ILE C 1 255 ? 20.183 106.059 39.716 1.00 34.55 237 ILE C C 1
ATOM 6736 O O . ILE C 1 255 ? 20.377 107.277 39.638 1.00 35.10 237 ILE C O 1
ATOM 6741 N N . TYR C 1 256 ? 19.707 105.349 38.694 1.00 34.62 238 TYR C N 1
ATOM 6742 C CA . TYR C 1 256 ? 19.591 105.939 37.359 1.00 35.43 238 TYR C CA 1
ATOM 6743 C C . TYR C 1 256 ? 18.386 106.872 37.249 1.00 36.93 238 TYR C C 1
ATOM 6744 O O . TYR C 1 256 ? 18.340 107.653 36.291 1.00 37.80 238 TYR C O 1
ATOM 6753 N N . LYS C 1 257 ? 17.453 106.807 38.218 1.00 37.48 239 LYS C N 1
ATOM 6754 C CA . LYS C 1 257 ? 16.328 107.752 38.308 1.00 39.04 239 LYS C CA 1
ATOM 6755 C C . LYS C 1 257 ? 16.577 108.830 39.373 1.00 39.25 239 LYS C C 1
ATOM 6756 O O . LYS C 1 257 ? 15.666 109.540 39.689 1.00 40.20 239 LYS C O 1
ATOM 6760 N N . SER C 1 258 ? 17.775 108.932 39.959 1.00 38.26 240 SER C N 1
ATOM 6761 C CA . SER C 1 258 ? 17.963 109.863 41.109 1.00 38.59 240 SER C CA 1
ATOM 6762 C C . SER C 1 258 ? 17.637 111.305 40.708 1.00 40.11 240 SER C C 1
ATOM 6763 O O . SER C 1 258 ? 18.251 111.823 39.777 1.00 40.42 240 SER C O 1
ATOM 6766 N N . PRO C 1 259 ? 16.686 112.008 41.370 1.00 41.34 241 PRO C N 1
ATOM 6767 C CA . PRO C 1 259 ? 16.508 113.445 41.144 1.00 43.02 241 PRO C CA 1
ATOM 6768 C C . PRO C 1 259 ? 17.629 114.327 41.722 1.00 43.37 241 PRO C C 1
ATOM 6769 O O . PRO C 1 259 ? 17.754 115.468 41.332 1.00 44.73 241 PRO C O 1
ATOM 6773 N N . ILE C 1 260 ? 18.426 113.787 42.648 1.00 42.24 242 ILE C N 1
ATOM 6774 C CA . ILE C 1 260 ? 19.563 114.506 43.227 1.00 42.59 242 ILE C CA 1
ATOM 6775 C C . ILE C 1 260 ? 20.768 114.382 42.298 1.00 42.23 242 ILE C C 1
ATOM 6776 O O . ILE C 1 260 ? 21.359 115.376 41.926 1.00 43.01 242 ILE C O 1
ATOM 6781 N N . TYR C 1 261 ? 21.154 113.136 42.011 1.00 40.85 243 TYR C N 1
ATOM 6782 C CA . TYR C 1 261 ? 22.266 112.840 41.157 1.00 40.79 243 TYR C CA 1
ATOM 6783 C C . TYR C 1 261 ? 21.721 112.688 39.732 1.00 41.41 243 TYR C C 1
ATOM 6784 O O . TYR C 1 261 ? 21.481 111.588 39.253 1.00 40.39 243 TYR C O 1
ATOM 6793 N N . LYS C 1 262 ? 21.530 113.826 39.067 1.00 43.44 244 LYS C N 1
ATOM 6794 C CA . LYS C 1 262 ? 20.795 113.847 37.801 1.00 44.82 244 LYS C CA 1
ATOM 6795 C C . LYS C 1 262 ? 21.761 113.864 36.615 1.00 44.91 244 LYS C C 1
ATOM 6796 O O . LYS C 1 262 ? 21.361 113.526 35.516 1.00 45.81 244 LYS C O 1
ATOM 6802 N N . ASN C 1 263 ? 23.040 114.185 36.840 1.00 45.04 245 ASN C N 1
ATOM 6803 C CA . ASN C 1 263 ? 24.024 114.109 35.774 1.00 44.99 245 ASN C CA 1
ATOM 6804 C C . ASN C 1 263 ? 24.237 112.635 35.390 1.00 43.63 245 ASN C C 1
ATOM 6805 O O . ASN C 1 263 ? 24.469 111.761 36.250 1.00 41.51 245 ASN C O 1
ATOM 6810 N N . GLN C 1 264 ? 24.191 112.366 34.081 1.00 43.63 246 GLN C N 1
ATOM 6811 C CA . GLN C 1 264 ? 24.148 111.012 33.598 1.00 42.60 246 GLN C CA 1
ATOM 6812 C C . GLN C 1 264 ? 25.475 110.300 33.922 1.00 40.67 246 GLN C C 1
ATOM 6813 O O . GLN C 1 264 ? 25.488 109.124 34.295 1.00 38.63 246 GLN C O 1
ATOM 6819 N N . GLU C 1 265 ? 26.587 111.033 33.807 1.00 40.90 247 GLU C N 1
ATOM 6820 C CA . GLU C 1 265 ? 27.910 110.463 34.061 1.00 40.06 247 GLU C CA 1
ATOM 6821 C C . GLU C 1 265 ? 28.075 110.165 35.555 1.00 38.89 247 GLU C C 1
ATOM 6822 O O . GLU C 1 265 ? 28.717 109.187 35.927 1.00 37.79 247 GLU C O 1
ATOM 6828 N N . LYS C 1 266 ? 27.510 111.037 36.392 1.00 39.35 248 LYS C N 1
ATOM 6829 C CA . LYS C 1 266 ? 27.451 110.860 37.854 1.00 38.79 248 LYS C CA 1
ATOM 6830 C C . LYS C 1 266 ? 26.671 109.584 38.203 1.00 37.11 248 LYS C C 1
ATOM 6831 O O . LYS C 1 266 ? 27.063 108.843 39.120 1.00 36.07 248 LYS C O 1
ATOM 6837 N N . ARG C 1 267 ? 25.568 109.320 37.488 1.00 36.60 249 ARG C N 1
ATOM 6838 C CA . ARG C 1 267 ? 24.806 108.060 37.685 1.00 35.35 249 ARG C CA 1
ATOM 6839 C C . ARG C 1 267 ? 25.655 106.829 37.311 1.00 34.09 249 ARG C C 1
ATOM 6840 O O . ARG C 1 267 ? 25.659 105.809 38.048 1.00 33.02 249 ARG C O 1
ATOM 6848 N N . HIS C 1 268 ? 26.363 106.904 36.172 1.00 34.19 250 HIS C N 1
ATOM 6849 C CA . HIS C 1 268 ? 27.289 105.853 35.741 1.00 33.49 250 HIS C CA 1
ATOM 6850 C C . HIS C 1 268 ? 28.324 105.582 36.834 1.00 33.13 250 HIS C C 1
ATOM 6851 O O . HIS C 1 268 ? 28.649 104.441 37.119 1.00 32.25 250 HIS C O 1
ATOM 6858 N N . GLN C 1 269 ? 28.845 106.654 37.434 1.00 34.16 251 GLN C N 1
ATOM 6859 C CA . GLN C 1 269 ? 29.872 106.545 38.470 1.00 34.27 251 GLN C CA 1
ATOM 6860 C C . GLN C 1 269 ? 29.297 105.845 39.704 1.00 33.35 251 GLN C C 1
ATOM 6861 O O . GLN C 1 269 ? 29.931 104.968 40.251 1.00 32.63 251 GLN C O 1
ATOM 6867 N N . LEU C 1 270 ? 28.109 106.271 40.150 1.00 33.14 252 LEU C N 1
ATOM 6868 C CA . LEU C 1 270 ? 27.491 105.662 41.333 1.00 32.59 252 LEU C CA 1
ATOM 6869 C C . LEU C 1 270 ? 27.193 104.173 41.083 1.00 31.51 252 LEU C C 1
ATOM 6870 O O . LEU C 1 270 ? 27.384 103.347 41.958 1.00 30.99 252 LEU C O 1
ATOM 6875 N N . ALA C 1 271 ? 26.683 103.867 39.892 1.00 31.25 253 ALA C N 1
ATOM 6876 C CA . ALA C 1 271 ? 26.358 102.521 39.469 1.00 30.58 253 ALA C CA 1
ATOM 6877 C C . ALA C 1 271 ? 27.619 101.637 39.455 1.00 30.15 253 ALA C C 1
ATOM 6878 O O . ALA C 1 271 ? 27.572 100.491 39.895 1.00 29.39 253 ALA C O 1
ATOM 6880 N N . GLY C 1 272 ? 28.744 102.182 38.963 1.00 30.51 254 GLY C N 1
ATOM 6881 C CA . GLY C 1 272 ? 30.037 101.488 38.957 1.00 30.36 254 GLY C CA 1
ATOM 6882 C C . GLY C 1 272 ? 30.570 101.228 40.360 1.00 30.55 254 GLY C C 1
ATOM 6883 O O . GLY C 1 272 ? 31.138 100.160 40.660 1.00 30.03 254 GLY C O 1
ATOM 6884 N N . LYS C 1 273 ? 30.435 102.222 41.239 1.00 31.49 255 LYS C N 1
ATOM 6885 C CA . LYS C 1 273 ? 30.849 102.051 42.621 1.00 31.95 255 LYS C CA 1
ATOM 6886 C C . LYS C 1 273 ? 29.989 100.986 43.307 1.00 30.97 255 LYS C C 1
ATOM 6887 O O . LYS C 1 273 ? 30.500 100.207 44.132 1.00 30.50 255 LYS C O 1
ATOM 6893 N N . TYR C 1 274 ? 28.698 100.926 42.964 1.00 30.44 256 TYR C N 1
ATOM 6894 C CA . TYR C 1 274 ? 27.825 99.913 43.567 1.00 29.89 256 TYR C CA 1
ATOM 6895 C C . TYR C 1 274 ? 28.235 98.525 43.044 1.00 29.23 256 TYR C C 1
ATOM 6896 O O . TYR C 1 274 ? 28.273 97.554 43.809 1.00 28.88 256 TYR C O 1
ATOM 6905 N N . THR C 1 275 ? 28.519 98.435 41.742 1.00 28.87 257 THR C N 1
ATOM 6906 C CA . THR C 1 275 ? 28.947 97.180 41.135 1.00 28.45 257 THR C CA 1
ATOM 6907 C C . THR C 1 275 ? 30.193 96.652 41.867 1.00 28.55 257 THR C C 1
ATOM 6908 O O . THR C 1 275 ? 30.284 95.468 42.157 1.00 28.31 257 THR C O 1
ATOM 6912 N N . THR C 1 276 ? 31.146 97.542 42.161 1.00 29.13 258 THR C N 1
ATOM 6913 C CA . THR C 1 276 ? 32.354 97.200 42.902 1.00 29.67 258 THR C CA 1
ATOM 6914 C C . THR C 1 276 ? 31.975 96.619 44.268 1.00 29.87 258 THR C C 1
ATOM 6915 O O . THR C 1 276 ? 32.454 95.558 44.651 1.00 29.66 258 THR C O 1
ATOM 6919 N N . ARG C 1 277 ? 31.100 97.319 44.993 1.00 30.24 259 ARG C N 1
ATOM 6920 C CA . ARG C 1 277 ? 30.622 96.846 46.288 1.00 30.68 259 ARG C CA 1
ATOM 6921 C C . ARG C 1 277 ? 29.993 95.449 46.146 1.00 30.05 259 ARG C C 1
ATOM 6922 O O . ARG C 1 277 ? 30.218 94.575 46.994 1.00 30.09 259 ARG C O 1
ATOM 6930 N N . LEU C 1 278 ? 29.197 95.244 45.096 1.00 29.46 260 LEU C N 1
ATOM 6931 C CA . LEU C 1 278 ? 28.491 93.982 44.886 1.00 29.51 260 LEU C CA 1
ATOM 6932 C C . LEU C 1 278 ? 29.483 92.824 44.661 1.00 29.76 260 LEU C C 1
ATOM 6933 O O . LEU C 1 278 ? 29.352 91.719 45.215 1.00 29.74 260 LEU C O 1
ATOM 6938 N N . LEU C 1 279 ? 30.481 93.070 43.822 1.00 30.05 261 LEU C N 1
ATOM 6939 C CA . LEU C 1 279 ? 31.522 92.080 43.539 1.00 30.52 261 LEU C CA 1
ATOM 6940 C C . LEU C 1 279 ? 32.368 91.791 44.786 1.00 31.69 261 LEU C C 1
ATOM 6941 O O . LEU C 1 279 ? 32.831 90.670 44.939 1.00 32.20 261 LEU C O 1
ATOM 6946 N N . ARG C 1 280 ? 32.518 92.775 45.682 1.00 32.70 262 ARG C N 1
ATOM 6947 C CA . ARG C 1 280 ? 33.349 92.649 46.899 1.00 34.49 262 ARG C CA 1
ATOM 6948 C C . ARG C 1 280 ? 32.610 91.950 48.051 1.00 34.40 262 ARG C C 1
ATOM 6949 O O . ARG C 1 280 ? 33.243 91.221 48.822 1.00 34.60 262 ARG C O 1
ATOM 6957 N N . HIS C 1 281 ? 31.293 92.163 48.172 1.00 33.71 263 HIS C N 1
ATOM 6958 C CA . HIS C 1 281 ? 30.558 91.713 49.371 1.00 34.59 263 HIS C CA 1
ATOM 6959 C C . HIS C 1 281 ? 29.204 91.083 49.034 1.00 34.21 263 HIS C C 1
ATOM 6960 O O . HIS C 1 281 ? 28.464 90.768 49.949 1.00 35.12 263 HIS C O 1
ATOM 6967 N N . GLY C 1 282 ? 28.874 90.916 47.747 1.00 33.55 264 GLY C N 1
ATOM 6968 C CA . GLY C 1 282 ? 27.599 90.343 47.348 1.00 33.52 264 GLY C CA 1
ATOM 6969 C C . GLY C 1 282 ? 27.368 88.931 47.880 1.00 34.27 264 GLY C C 1
ATOM 6970 O O . GLY C 1 282 ? 28.301 88.199 48.261 1.00 33.64 264 GLY C O 1
ATOM 6971 N N . GLN C 1 283 ? 26.092 88.534 47.895 1.00 34.73 265 GLN C N 1
ATOM 6972 C CA . GLN C 1 283 ? 25.697 87.136 48.178 1.00 36.65 265 GLN C CA 1
ATOM 6973 C C . GLN C 1 283 ? 26.389 86.175 47.194 1.00 35.53 265 GLN C C 1
ATOM 6974 O O . GLN C 1 283 ? 26.384 86.418 46.002 1.00 33.80 265 GLN C O 1
ATOM 6980 N N . LYS C 1 284 ? 26.919 85.068 47.727 1.00 35.92 266 LYS C N 1
ATOM 6981 C CA . LYS C 1 284 ? 27.516 83.974 46.968 1.00 36.89 266 LYS C CA 1
ATOM 6982 C C . LYS C 1 284 ? 28.546 84.505 45.955 1.00 35.72 266 LYS C C 1
ATOM 6983 O O . LYS C 1 284 ? 28.614 84.038 44.835 1.00 34.47 266 LYS C O 1
ATOM 6989 N N . LYS C 1 285 ? 29.350 85.489 46.371 1.00 35.79 267 LYS C N 1
ATOM 6990 C CA . LYS C 1 285 ? 30.219 86.201 45.445 1.00 35.66 267 LYS C CA 1
ATOM 6991 C C . LYS C 1 285 ? 31.211 85.223 44.787 1.00 35.18 267 LYS C C 1
ATOM 6992 O O . LYS C 1 285 ? 31.595 85.429 43.649 1.00 34.75 267 LYS C O 1
ATOM 6998 N N . ASN C 1 286 ? 31.567 84.144 45.494 1.00 35.31 268 ASN C N 1
ATOM 6999 C CA . ASN C 1 286 ? 32.529 83.152 45.015 1.00 35.28 268 ASN C CA 1
ATOM 7000 C C . ASN C 1 286 ? 31.812 81.851 44.651 1.00 34.68 268 ASN C C 1
ATOM 7001 O O . ASN C 1 286 ? 32.353 80.771 44.841 1.00 34.83 268 ASN C O 1
ATOM 7006 N N . PHE C 1 287 ? 30.606 81.969 44.084 1.00 33.31 269 PHE C N 1
ATOM 7007 C CA . PHE C 1 287 ? 29.808 80.795 43.759 1.00 33.28 269 PHE C CA 1
ATOM 7008 C C . PHE C 1 287 ? 30.493 79.917 42.695 1.00 33.05 269 PHE C C 1
ATOM 7009 O O . PHE C 1 287 ? 30.316 78.703 42.698 1.00 33.62 269 PHE C O 1
ATOM 7017 N N . ALA C 1 288 ? 31.231 80.531 41.766 1.00 32.03 270 ALA C N 1
ATOM 7018 C CA . ALA C 1 288 ? 31.638 79.840 40.500 1.00 31.78 270 ALA C CA 1
ATOM 7019 C C . ALA C 1 288 ? 32.516 78.608 40.781 1.00 32.67 270 ALA C C 1
ATOM 7020 O O . ALA C 1 288 ? 32.318 77.588 40.136 1.00 32.94 270 ALA C O 1
ATOM 7022 N N . ASN C 1 289 ? 33.440 78.688 41.749 1.00 33.27 271 ASN C N 1
ATOM 7023 C CA . ASN C 1 289 ? 34.319 77.577 42.082 1.00 34.60 271 ASN C CA 1
ATOM 7024 C C . ASN C 1 289 ? 33.851 76.845 43.357 1.00 35.89 271 ASN C C 1
ATOM 7025 O O . ASN C 1 289 ? 34.615 76.098 43.941 1.00 36.94 271 ASN C O 1
ATOM 7030 N N . SER C 1 290 ? 32.605 77.093 43.790 1.00 35.92 272 SER C N 1
ATOM 7031 C CA . SER C 1 290 ? 32.044 76.550 45.012 1.00 37.17 272 SER C CA 1
ATOM 7032 C C . SER C 1 290 ? 31.591 75.109 44.778 1.00 38.62 272 SER C C 1
ATOM 7033 O O . SER C 1 290 ? 31.650 74.594 43.668 1.00 38.01 272 SER C O 1
ATOM 7036 N N . LYS C 1 291 ? 31.066 74.493 45.842 1.00 40.55 273 LYS C N 1
ATOM 7037 C CA . LYS C 1 291 ? 30.501 73.159 45.789 1.00 42.42 273 LYS C CA 1
ATOM 7038 C C . LYS C 1 291 ? 29.034 73.172 45.310 1.00 42.01 273 LYS C C 1
ATOM 7039 O O . LYS C 1 291 ? 28.404 72.124 45.287 1.00 43.02 273 LYS C O 1
ATOM 7045 N N . MET C 1 292 ? 28.482 74.331 44.938 1.00 40.86 274 MET C N 1
ATOM 7046 C CA . MET C 1 292 ? 27.145 74.392 44.344 1.00 40.71 274 MET C CA 1
ATOM 7047 C C . MET C 1 292 ? 27.071 73.433 43.157 1.00 40.79 274 MET C C 1
ATOM 7048 O O . MET C 1 292 ? 28.049 73.328 42.383 1.00 40.13 274 MET C O 1
ATOM 7053 N N . LYS C 1 293 ? 25.924 72.752 43.029 1.00 41.10 275 LYS C N 1
ATOM 7054 C CA . LYS C 1 293 ? 25.601 71.960 41.854 1.00 41.55 275 LYS C CA 1
ATOM 7055 C C . LYS C 1 293 ? 25.763 72.827 40.597 1.00 39.61 275 LYS C C 1
ATOM 7056 O O . LYS C 1 293 ? 25.430 74.018 40.591 1.00 38.38 275 LYS C O 1
ATOM 7061 N N . TYR C 1 294 ? 26.226 72.211 39.516 1.00 39.48 276 TYR C N 1
ATOM 7062 C CA . TYR C 1 294 ? 26.428 72.892 38.245 1.00 38.19 276 TYR C CA 1
ATOM 7063 C C . TYR C 1 294 ? 25.151 73.627 37.805 1.00 37.81 276 TYR C C 1
ATOM 7064 O O . TYR C 1 294 ? 25.197 74.787 37.397 1.00 36.16 276 TYR C O 1
ATOM 7073 N N . GLU C 1 295 ? 24.031 72.896 37.828 1.00 39.04 277 GLU C N 1
ATOM 7074 C CA . GLU C 1 295 ? 22.735 73.418 37.395 1.00 39.20 277 GLU C CA 1
ATOM 7075 C C . GLU C 1 295 ? 22.352 74.668 38.199 1.00 38.26 277 GLU C C 1
ATOM 7076 O O . GLU C 1 295 ? 21.777 75.620 37.644 1.00 37.82 277 GLU C O 1
ATOM 7079 N N . ASP C 1 296 ? 22.681 74.683 39.492 1.00 38.20 278 ASP C N 1
ATOM 7080 C CA . ASP C 1 296 ? 22.380 75.831 40.342 1.00 37.71 278 ASP C CA 1
ATOM 7081 C C . ASP C 1 296 ? 23.300 77.011 40.019 1.00 35.78 278 ASP C C 1
ATOM 7082 O O . ASP C 1 296 ? 22.866 78.163 40.095 1.00 34.94 278 ASP C O 1
ATOM 7087 N N . LYS C 1 297 ? 24.568 76.727 39.686 1.00 34.91 279 LYS C N 1
ATOM 7088 C CA . LYS C 1 297 ? 25.508 77.775 39.272 1.00 33.45 279 LYS C CA 1
ATOM 7089 C C . LYS C 1 297 ? 24.988 78.461 38.003 1.00 32.46 279 LYS C C 1
ATOM 7090 O O . LYS C 1 297 ? 25.049 79.678 37.881 1.00 31.41 279 LYS C O 1
ATOM 7096 N N . ILE C 1 298 ? 24.516 77.652 37.051 1.00 32.87 280 ILE C N 1
ATOM 7097 C CA . ILE C 1 298 ? 24.069 78.160 35.779 1.00 32.42 280 ILE C CA 1
ATOM 7098 C C . ILE C 1 298 ? 22.873 79.100 36.024 1.00 32.33 280 ILE C C 1
ATOM 7099 O O . ILE C 1 298 ? 22.848 80.224 35.499 1.00 31.37 280 ILE C O 1
ATOM 7104 N N . GLU C 1 299 ? 21.913 78.657 36.847 1.00 33.30 281 GLU C N 1
ATOM 7105 C CA . GLU C 1 299 ? 20.708 79.453 37.116 1.00 33.49 281 GLU C CA 1
ATOM 7106 C C . GLU C 1 299 ? 21.103 80.741 37.856 1.00 32.49 281 GLU C C 1
ATOM 7107 O O . GLU C 1 299 ? 20.631 81.821 37.501 1.00 31.98 281 GLU C O 1
ATOM 7110 N N . TRP C 1 300 ? 21.946 80.626 38.884 1.00 32.30 282 TRP C N 1
ATOM 7111 C CA . TRP C 1 300 ? 22.450 81.788 39.633 1.00 31.78 282 TRP C CA 1
ATOM 7112 C C . TRP C 1 300 ? 23.086 82.825 38.682 1.00 30.89 282 TRP C C 1
ATOM 7113 O O . TRP C 1 300 ? 22.740 84.025 38.706 1.00 30.52 282 TRP C O 1
ATOM 7124 N N . LEU C 1 301 ? 24.012 82.361 37.835 1.00 30.53 283 LEU C N 1
ATOM 7125 C CA . LEU C 1 301 ? 24.732 83.246 36.946 1.00 29.80 283 LEU C CA 1
ATOM 7126 C C . LEU C 1 301 ? 23.775 83.819 35.901 1.00 29.72 283 LEU C C 1
ATOM 7127 O O . LEU C 1 301 ? 23.938 84.932 35.530 1.00 28.99 283 LEU C O 1
ATOM 7132 N N . ASN C 1 302 ? 22.835 83.015 35.401 1.00 30.78 284 ASN C N 1
ATOM 7133 C CA . ASN C 1 302 ? 21.832 83.533 34.474 1.00 31.41 284 ASN C CA 1
ATOM 7134 C C . ASN C 1 302 ? 21.082 84.751 35.065 1.00 31.43 284 ASN C C 1
ATOM 7135 O O . ASN C 1 302 ? 20.888 85.736 34.370 1.00 31.27 284 ASN C O 1
ATOM 7140 N N . ASN C 1 303 ? 20.674 84.681 36.335 1.00 31.58 285 ASN C N 1
ATOM 7141 C CA . ASN C 1 303 ? 19.969 85.783 36.996 1.00 31.81 285 ASN C CA 1
ATOM 7142 C C . ASN C 1 303 ? 20.906 86.980 37.174 1.00 30.85 285 ASN C C 1
ATOM 7143 O O . ASN C 1 303 ? 20.493 88.115 36.968 1.00 30.60 285 ASN C O 1
ATOM 7148 N N . PHE C 1 304 ? 22.154 86.707 37.580 1.00 30.32 286 PHE C N 1
ATOM 7149 C CA . PHE C 1 304 ? 23.158 87.744 37.819 1.00 29.88 286 PHE C CA 1
ATOM 7150 C C . PHE C 1 304 ? 23.393 88.482 36.499 1.00 29.59 286 PHE C C 1
ATOM 7151 O O . PHE C 1 304 ? 23.385 89.706 36.466 1.00 29.53 286 PHE C O 1
ATOM 7159 N N . SER C 1 305 ? 23.608 87.710 35.428 1.00 29.57 287 SER C N 1
ATOM 7160 C CA . SER C 1 305 ? 23.929 88.225 34.102 1.00 29.49 287 SER C CA 1
ATOM 7161 C C . SER C 1 305 ? 22.772 89.092 33.580 1.00 29.81 287 SER C C 1
ATOM 7162 O O . SER C 1 305 ? 22.956 90.209 33.135 1.00 29.49 287 SER C O 1
ATOM 7165 N N . LYS C 1 306 ? 21.554 88.563 33.646 1.00 30.94 288 LYS C N 1
ATOM 7166 C CA . LYS C 1 306 ? 20.322 89.317 33.246 1.00 31.69 288 LYS C CA 1
ATOM 7167 C C . LYS C 1 306 ? 20.237 90.694 33.937 1.00 31.30 288 LYS C C 1
ATOM 7168 O O . LYS C 1 306 ? 19.889 91.720 33.309 1.00 32.01 288 LYS C O 1
ATOM 7172 N N . THR C 1 307 ? 20.501 90.735 35.240 1.00 30.87 289 THR C N 1
ATOM 7173 C CA . THR C 1 307 ? 20.446 91.975 36.018 1.00 31.09 289 THR C CA 1
ATOM 7174 C C . THR C 1 307 ? 21.566 92.950 35.611 1.00 30.56 289 THR C C 1
ATOM 7175 O O . THR C 1 307 ? 21.314 94.175 35.454 1.00 30.20 289 THR C O 1
ATOM 7179 N N . ILE C 1 308 ? 22.809 92.445 35.505 1.00 29.91 290 ILE C N 1
ATOM 7180 C CA . ILE C 1 308 ? 23.931 93.354 35.211 1.00 29.98 290 ILE C CA 1
ATOM 7181 C C . ILE C 1 308 ? 23.787 93.914 33.789 1.00 29.72 290 ILE C C 1
ATOM 7182 O O . ILE C 1 308 ? 24.185 95.048 33.545 1.00 29.25 290 ILE C O 1
ATOM 7187 N N . ASN C 1 309 ? 23.147 93.159 32.882 1.00 29.91 291 ASN C N 1
ATOM 7188 C CA . ASN C 1 309 ? 23.035 93.575 31.483 1.00 30.26 291 ASN C CA 1
ATOM 7189 C C . ASN C 1 309 ? 21.974 94.654 31.306 1.00 31.20 291 ASN C C 1
ATOM 7190 O O . ASN C 1 309 ? 21.823 95.178 30.225 1.00 31.83 291 ASN C O 1
ATOM 7195 N N . LYS C 1 310 ? 21.251 94.984 32.373 1.00 31.48 292 LYS C N 1
ATOM 7196 C CA . LYS C 1 310 ? 20.366 96.136 32.350 1.00 32.47 292 LYS C CA 1
ATOM 7197 C C . LYS C 1 310 ? 21.116 97.390 32.819 1.00 31.91 292 LYS C C 1
ATOM 7198 O O . LYS C 1 310 ? 20.566 98.482 32.796 1.00 32.75 292 LYS C O 1
ATOM 7204 N N . VAL C 1 311 ? 22.360 97.229 33.266 1.00 30.83 293 VAL C N 1
ATOM 7205 C CA . VAL C 1 311 ? 23.137 98.351 33.746 1.00 30.82 293 VAL C CA 1
ATOM 7206 C C . VAL C 1 311 ? 23.967 98.840 32.568 1.00 30.74 293 VAL C C 1
ATOM 7207 O O . VAL C 1 311 ? 24.591 98.038 31.897 1.00 30.32 293 VAL C O 1
ATOM 7211 N N . PRO C 1 312 ? 23.945 100.143 32.219 1.00 31.45 294 PRO C N 1
ATOM 7212 C CA . PRO C 1 312 ? 24.783 100.636 31.125 1.00 31.61 294 PRO C CA 1
ATOM 7213 C C . PRO C 1 312 ? 26.268 100.286 31.307 1.00 31.11 294 PRO C C 1
ATOM 7214 O O . PRO C 1 312 ? 26.805 100.346 32.411 1.00 30.56 294 PRO C O 1
ATOM 7218 N N . ARG C 1 313 ? 26.886 99.895 30.192 1.00 31.10 295 ARG C N 1
ATOM 7219 C CA . ARG C 1 313 ? 28.277 99.523 30.122 1.00 30.80 295 ARG C CA 1
ATOM 7220 C C . ARG C 1 313 ? 29.149 100.738 30.461 1.00 31.58 295 ARG C C 1
ATOM 7221 O O . ARG C 1 313 ? 30.258 100.570 30.910 1.00 31.61 295 ARG C O 1
ATOM 7229 N N . ASP C 1 314 ? 28.606 101.947 30.291 1.00 33.12 296 ASP C N 1
ATOM 7230 C CA . ASP C 1 314 ? 29.313 103.199 30.602 1.00 34.50 296 ASP C CA 1
ATOM 7231 C C . ASP C 1 314 ? 29.715 103.259 32.088 1.00 33.87 296 ASP C C 1
ATOM 7232 O O . ASP C 1 314 ? 30.628 104.018 32.445 1.00 34.07 296 ASP C O 1
ATOM 7237 N N . SER C 1 315 ? 29.052 102.463 32.948 1.00 32.72 297 SER C N 1
ATOM 7238 C CA . SER C 1 315 ? 29.380 102.407 34.385 1.00 32.41 297 SER C CA 1
ATOM 7239 C C . SER C 1 315 ? 30.626 101.557 34.654 1.00 31.61 297 SER C C 1
ATOM 7240 O O . SER C 1 315 ? 31.185 101.676 35.721 1.00 31.34 297 SER C O 1
ATOM 7243 N N . ASP C 1 316 ? 30.986 100.660 33.723 1.00 31.33 298 ASP C N 1
ATOM 7244 C CA . ASP C 1 316 ? 32.010 99.656 33.932 1.00 31.20 298 ASP C CA 1
ATOM 7245 C C . ASP C 1 316 ? 33.391 100.287 34.150 1.00 31.97 298 ASP C C 1
ATOM 7246 O O . ASP C 1 316 ? 34.158 99.755 34.895 1.00 32.05 298 ASP C O 1
ATOM 7251 N N . LYS C 1 317 ? 33.696 101.409 33.501 1.00 33.09 299 LYS C N 1
ATOM 7252 C CA . LYS C 1 317 ? 34.985 102.065 33.677 1.00 34.22 299 LYS C CA 1
ATOM 7253 C C . LYS C 1 317 ? 35.155 102.560 35.116 1.00 34.77 299 LYS C C 1
ATOM 7254 O O . LYS C 1 317 ? 36.258 102.863 35.508 1.00 35.52 299 LYS C O 1
ATOM 7260 N N . TYR C 1 318 ? 34.066 102.645 35.895 1.00 34.14 300 TYR C N 1
ATOM 7261 C CA . TYR C 1 318 ? 34.157 103.114 37.261 1.00 34.35 300 TYR C CA 1
ATOM 7262 C C . TYR C 1 318 ? 34.345 101.951 38.242 1.00 33.53 300 TYR C C 1
ATOM 7263 O O . TYR C 1 318 ? 34.468 102.181 39.412 1.00 33.83 300 TYR C O 1
ATOM 7272 N N . VAL C 1 319 ? 34.395 100.712 37.757 1.00 32.37 301 VAL C N 1
ATOM 7273 C CA . VAL C 1 319 ? 34.569 99.552 38.624 1.00 31.90 301 VAL C CA 1
ATOM 7274 C C . VAL C 1 319 ? 36.069 99.378 38.890 1.00 32.91 301 VAL C C 1
ATOM 7275 O O . VAL C 1 319 ? 36.868 99.555 37.967 1.00 33.26 301 VAL C O 1
ATOM 7279 N N . THR C 1 320 ? 36.448 99.008 40.119 1.00 33.26 302 THR C N 1
ATOM 7280 C CA . THR C 1 320 ? 37.844 98.768 40.426 1.00 34.62 302 THR C CA 1
ATOM 7281 C C . THR C 1 320 ? 38.414 97.749 39.419 1.00 34.78 302 THR C C 1
ATOM 7282 O O . THR C 1 320 ? 37.824 96.706 39.176 1.00 33.37 302 THR C O 1
ATOM 7286 N N . GLN C 1 321 ? 39.578 98.066 38.843 1.00 36.19 303 GLN C N 1
ATOM 7287 C CA . GLN C 1 321 ? 39.967 97.423 37.584 1.00 37.48 303 GLN C CA 1
ATOM 7288 C C . GLN C 1 321 ? 40.365 95.954 37.795 1.00 35.82 303 GLN C C 1
ATOM 7289 O O . GLN C 1 321 ? 40.246 95.196 36.867 1.00 34.93 303 GLN C O 1
ATOM 7295 N N . ILE C 1 322 ? 40.775 95.542 38.994 1.00 36.02 304 ILE C N 1
ATOM 7296 C CA . ILE C 1 322 ? 41.010 94.115 39.225 1.00 36.19 304 ILE C CA 1
ATOM 7297 C C . ILE C 1 322 ? 39.760 93.296 38.853 1.00 34.00 304 ILE C C 1
ATOM 7298 O O . ILE C 1 322 ? 39.881 92.112 38.602 1.00 33.15 304 ILE C O 1
ATOM 7303 N N . PHE C 1 323 ? 38.561 93.895 38.872 1.00 32.87 305 PHE C N 1
ATOM 7304 C CA . PHE C 1 323 ? 37.343 93.126 38.640 1.00 31.63 305 PHE C CA 1
ATOM 7305 C C . PHE C 1 323 ? 36.934 93.124 37.162 1.00 30.73 305 PHE C C 1
ATOM 7306 O O . PHE C 1 323 ? 35.820 92.631 36.848 1.00 30.06 305 PHE C O 1
ATOM 7314 N N . ASN C 1 324 ? 37.768 93.688 36.276 1.00 30.60 306 ASN C N 1
ATOM 7315 C CA . ASN C 1 324 ? 37.368 93.911 34.866 1.00 30.06 306 ASN C CA 1
ATOM 7316 C C . ASN C 1 324 ? 36.909 92.593 34.221 1.00 28.99 306 ASN C C 1
ATOM 7317 O O . ASN C 1 324 ? 35.909 92.571 33.550 1.00 28.66 306 ASN C O 1
ATOM 7322 N N . LEU C 1 325 ? 37.695 91.528 34.381 1.00 28.88 307 LEU C N 1
ATOM 7323 C CA . LEU C 1 325 ? 37.439 90.213 33.760 1.00 28.11 307 LEU C CA 1
ATOM 7324 C C . LEU C 1 325 ? 36.194 89.565 34.367 1.00 27.68 307 LEU C C 1
ATOM 7325 O O . LEU C 1 325 ? 35.332 89.063 33.633 1.00 27.26 307 LEU C O 1
ATOM 7330 N N . LYS C 1 326 ? 36.090 89.590 35.695 1.00 27.95 308 LYS C N 1
ATOM 7331 C CA . LYS C 1 326 ? 34.945 88.944 36.392 1.00 28.00 308 LYS C CA 1
ATOM 7332 C C . LYS C 1 326 ? 33.632 89.582 35.921 1.00 27.50 308 LYS C C 1
ATOM 7333 O O . LYS C 1 326 ? 32.694 88.887 35.540 1.00 27.29 308 LYS C O 1
ATOM 7339 N N . LEU C 1 327 ? 33.622 90.912 35.840 1.00 27.36 309 LEU C N 1
ATOM 7340 C CA . LEU C 1 327 ? 32.460 91.651 35.443 1.00 27.17 309 LEU C CA 1
ATOM 7341 C C . LEU C 1 327 ? 32.105 91.333 33.988 1.00 26.81 309 LEU C C 1
ATOM 7342 O O . LEU C 1 327 ? 30.949 91.122 33.686 1.00 26.61 309 LEU C O 1
ATOM 7347 N N . GLU C 1 328 ? 33.093 91.304 33.092 1.00 26.87 310 GLU C N 1
ATOM 7348 C CA . GLU C 1 328 ? 32.805 90.969 31.700 1.00 26.69 310 GLU C CA 1
ATOM 7349 C C . GLU C 1 328 ? 32.278 89.526 31.598 1.00 26.07 310 GLU C C 1
ATOM 7350 O O . GLU C 1 328 ? 31.415 89.258 30.816 1.00 25.74 310 GLU C O 1
ATOM 7356 N N . ALA C 1 329 ? 32.838 88.606 32.378 1.00 26.03 311 ALA C N 1
ATOM 7357 C CA . ALA C 1 329 ? 32.424 87.226 32.336 1.00 25.93 311 ALA C CA 1
ATOM 7358 C C . ALA C 1 329 ? 30.953 87.103 32.770 1.00 25.95 311 ALA C C 1
ATOM 7359 O O . ALA C 1 329 ? 30.211 86.340 32.174 1.00 25.71 311 ALA C O 1
ATOM 7361 N N . ILE C 1 330 ? 30.561 87.858 33.799 1.00 26.07 312 ILE C N 1
ATOM 7362 C CA . ILE C 1 330 ? 29.143 87.901 34.240 1.00 26.34 312 ILE C CA 1
ATOM 7363 C C . ILE C 1 330 ? 28.271 88.460 33.115 1.00 26.30 312 ILE C C 1
ATOM 7364 O O . ILE C 1 330 ? 27.214 87.875 32.787 1.00 26.57 312 ILE C O 1
ATOM 7369 N N . ARG C 1 331 ? 28.707 89.561 32.486 1.00 26.25 313 ARG C N 1
ATOM 7370 C CA . ARG C 1 331 ? 27.937 90.134 31.371 1.00 26.39 313 ARG C CA 1
ATOM 7371 C C . ARG C 1 331 ? 27.754 89.093 30.260 1.00 26.56 313 ARG C C 1
ATOM 7372 O O . ARG C 1 331 ? 26.694 89.029 29.666 1.00 26.76 313 ARG C O 1
ATOM 7380 N N . GLN C 1 332 ? 28.803 88.305 29.981 1.00 26.65 314 GLN C N 1
ATOM 7381 C CA . GLN C 1 332 ? 28.779 87.324 28.887 1.00 26.90 314 GLN C CA 1
ATOM 7382 C C . GLN C 1 332 ? 28.043 86.039 29.307 1.00 27.36 314 GLN C C 1
ATOM 7383 O O . GLN C 1 332 ? 27.838 85.179 28.468 1.00 27.75 314 GLN C O 1
ATOM 7389 N N . ASN C 1 333 ? 27.691 85.893 30.594 1.00 27.44 315 ASN C N 1
ATOM 7390 C CA . ASN C 1 333 ? 26.950 84.718 31.111 1.00 27.87 315 ASN C CA 1
ATOM 7391 C C . ASN C 1 333 ? 27.798 83.459 30.856 1.00 27.90 315 ASN C C 1
ATOM 7392 O O . ASN C 1 333 ? 27.312 82.467 30.366 1.00 28.00 315 ASN C O 1
ATOM 7397 N N . ASP C 1 334 ? 29.087 83.522 31.222 1.00 27.78 316 ASP C N 1
ATOM 7398 C CA . ASP C 1 334 ? 30.088 82.513 30.874 1.00 27.98 316 ASP C CA 1
ATOM 7399 C C . ASP C 1 334 ? 30.697 81.942 32.157 1.00 27.88 316 ASP C C 1
ATOM 7400 O O . ASP C 1 334 ? 31.586 82.545 32.746 1.00 27.48 316 ASP C O 1
ATOM 7405 N N . LEU C 1 335 ? 30.180 80.788 32.595 1.00 28.06 317 LEU C N 1
ATOM 7406 C CA . LEU C 1 335 ? 30.526 80.253 33.878 1.00 28.41 317 LEU C CA 1
ATOM 7407 C C . LEU C 1 335 ? 32.025 79.922 33.912 1.00 28.24 317 LEU C C 1
ATOM 7408 O O . LEU C 1 335 ? 32.666 80.170 34.914 1.00 28.27 317 LEU C O 1
ATOM 7413 N N . LEU C 1 336 ? 32.568 79.384 32.810 1.00 28.00 318 LEU C N 1
ATOM 7414 C CA . LEU C 1 336 ? 34.027 79.017 32.743 1.00 28.14 318 LEU C CA 1
ATOM 7415 C C . LEU C 1 336 ? 34.890 80.261 32.988 1.00 27.71 318 LEU C C 1
ATOM 7416 O O . LEU C 1 336 ? 35.900 80.212 33.696 1.00 28.19 318 LEU C O 1
ATOM 7421 N N . ALA C 1 337 ? 34.484 81.362 32.367 1.00 26.97 319 ALA C N 1
ATOM 7422 C CA . ALA C 1 337 ? 35.185 82.639 32.477 1.00 26.64 319 ALA C CA 1
ATOM 7423 C C . ALA C 1 337 ? 35.074 83.192 33.902 1.00 26.91 319 ALA C C 1
ATOM 7424 O O . ALA C 1 337 ? 36.035 83.731 34.401 1.00 27.13 319 ALA C O 1
ATOM 7426 N N . VAL C 1 338 ? 33.936 83.010 34.587 1.00 27.03 320 VAL C N 1
ATOM 7427 C CA . VAL C 1 338 ? 33.841 83.476 35.989 1.00 27.33 320 VAL C CA 1
ATOM 7428 C C . VAL C 1 338 ? 34.774 82.640 36.879 1.00 28.15 320 VAL C C 1
ATOM 7429 O O . VAL C 1 338 ? 35.515 83.185 37.713 1.00 28.45 320 VAL C O 1
ATOM 7433 N N . MET C 1 339 ? 34.738 81.316 36.695 1.00 28.64 321 MET C N 1
ATOM 7434 C CA . MET C 1 339 ? 35.614 80.402 37.387 1.00 29.59 321 MET C CA 1
ATOM 7435 C C . MET C 1 339 ? 37.078 80.851 37.206 1.00 29.71 321 MET C C 1
ATOM 7436 O O . MET C 1 339 ? 37.820 80.939 38.177 1.00 30.40 321 MET C O 1
ATOM 7441 N N . ILE C 1 340 ? 37.463 81.152 35.971 1.00 29.14 322 ILE C N 1
ATOM 7442 C CA . ILE C 1 340 ? 38.842 81.568 35.672 1.00 29.33 322 ILE C CA 1
ATOM 7443 C C . ILE C 1 340 ? 39.115 82.918 36.352 1.00 29.27 322 ILE C C 1
ATOM 7444 O O . ILE C 1 340 ? 40.086 83.063 37.025 1.00 29.98 322 ILE C O 1
ATOM 7449 N N . ALA C 1 341 ? 38.184 83.864 36.230 1.00 28.82 323 ALA C N 1
ATOM 7450 C CA . ALA C 1 341 ? 38.354 85.200 36.853 1.00 29.20 323 ALA C CA 1
ATOM 7451 C C . ALA C 1 341 ? 38.611 85.056 38.358 1.00 30.57 323 ALA C C 1
ATOM 7452 O O . ALA C 1 341 ? 39.501 85.729 38.914 1.00 31.17 323 ALA C O 1
ATOM 7454 N N . ASP C 1 342 ? 37.888 84.127 39.006 1.00 31.37 324 ASP C N 1
ATOM 7455 C CA . ASP C 1 342 ? 38.005 83.945 40.457 1.00 32.80 324 ASP C CA 1
ATOM 7456 C C . ASP C 1 342 ? 39.360 83.324 40.820 1.00 33.97 324 ASP C C 1
ATOM 7457 O O . ASP C 1 342 ? 39.916 83.682 41.852 1.00 34.51 324 ASP C O 1
ATOM 7462 N N . LYS C 1 343 ? 39.868 82.401 39.990 1.00 34.15 325 LYS C N 1
ATOM 7463 C CA . LYS C 1 343 ? 41.211 81.816 40.193 1.00 35.56 325 LYS C CA 1
ATOM 7464 C C . LYS C 1 343 ? 42.315 82.875 40.074 1.00 35.85 325 LYS C C 1
ATOM 7465 O O . LYS C 1 343 ? 43.393 82.708 40.695 1.00 36.65 325 LYS C O 1
ATOM 7471 N N . LEU C 1 344 ? 42.094 83.915 39.253 1.00 34.97 326 LEU C N 1
ATOM 7472 C CA . LEU C 1 344 ? 43.106 84.951 39.029 1.00 35.83 326 LEU C CA 1
ATOM 7473 C C . LEU C 1 344 ? 43.052 86.060 40.092 1.00 37.23 326 LEU C C 1
ATOM 7474 O O . LEU C 1 344 ? 44.054 86.712 40.321 1.00 38.66 326 LEU C O 1
ATOM 7479 N N . LEU C 1 345 ? 41.911 86.243 40.763 1.00 38.15 327 LEU C N 1
ATOM 7480 C CA . LEU C 1 345 ? 41.752 87.235 41.838 1.00 39.69 327 LEU C CA 1
ATOM 7481 C C . LEU C 1 345 ? 42.412 86.736 43.137 1.00 42.17 327 LEU C C 1
ATOM 7482 O O . LEU C 1 345 ? 42.615 85.513 43.338 1.00 46.07 327 LEU C O 1
#

CATH classification: 3.90.550.10

Solvent-accessible surface area: 40220 Å² total; per-residue (Å²): 198,72,57,0,0,0,0,0,15,3,78,58,32,10,82,89,0,75,132,3,0,39,18,0,56,99,18,75,4,143,87,89,36,13,24,2,0,0,0,2,6,75,19,105,26,147,32,78,0,67,88,11,7,107,74,31,86,79,120,26,95,73,64,68,28,95,89,67,49,61,49,27,1,56,0,7,36,29,0,12,118,44,4,78,6,70,2,0,3,0,0,43,15,79,5,16,10,49,102,93,0,0,50,12,0,22,55,32,0,58,136,31,94,0,17,0,0,0,3,69,30,9,95,62,56,242,83,172,52,1,16,121,146,26,64,28,39,117,11,52,4,38,100,13,28,0,4,70,4,11,43,1,18,0,0,0,34,17,65,16,6,80,108,65,129,10,55,6,75,74,83,4,86,49,17,16,43,30,3,2,0,0,31,0,0,0,38,5,136,16,1,0,0,25,21,84,92,88,2,1,31,46,39,76,155,36,105,83,11,5,57,8,0,20,67,0,6,80,17,0,34,139,1,73,61,42,143,96,94,74,58,34,14,42,0,0,0,71,0,3,4,26,5,8,90,111,9,66,106,90,85,4,0,49,42,165,45,134,55,94,76,21,70,98,13,2,60,20,14,5,67,8,2,79,136,5,45,87,75,0,33,136,57,12,54,89,105,15,40,4,6,7,18,0,0,16,72,69,51,14,15,4,0,5,4,2,21,85,55,112,156,126,65,58,0,0,0,0,0,14,2,86,54,19,5,125,154,0,51,130,3,0,54,19,0,51,93,22,73,3,140,79,92,34,10,26,1,0,0,0,1,6,77,18,110,28,140,33,92,0,65,74,2,5,124,160,36,178,70,117,21,91,74,62,60,28,115,123,60,44,56,53,30,1,53,0,5,17,22,0,10,152,38,0,120,3,34,1,0,3,0,0,40,18,72,6,21,8,50,88,92,0,0,49,12,1,12,64,25,0,112,129,22,94,0,19,0,0,0,2,68,9,2,75,68,93,84,43,157,50,2,15,136,123,31,65,25,40,109,6,88,6,48,98,11,26,0,5,75,2,10,43,0,19,0,0,0,40,14,65,16,5,80,106,60,121,7,106,5,61,82,86,4,75,53,18,15,43,30,1,1,0,0,30,0,0,1,35,4,118,19,2,0,0,22,25,82,88,84,2,2,33,31,37,79,126,255,108,64,3,88,95,8,4,42,0,0,20,42,0,6,105,18,0,35,100,1,72,64,39,146,97,89,76,72,35,13,50,0,0,0,67,0,2,3,30,6,6,92,116,10,64,78,84,89,4,0,42,44,125,44,113,62,104,56,20,56,74,2,1,66,10,19,6,124,6,2,76,127,4,45,61,73,1,34,134,56,12,45,107,116,15,43,5,7,9,17,0,0,12,70,65,49,13,12,4,0,6,3,3,24,81,59,112,193,74,59,0,0,0,0,0,13,2,87,59,34,9,96,133,0,67,117,2,0,42,19,0,53,104,20,74,5,101,89,98,35,14,21,2,0,0,0,0,4,71,17,110,34,105,45,58,0,40,79,5,2,69,133,30,109,74,120,22,94,79,48,78,27,98,72,63,47,58,62,27,3,55,1,6,36,35,0,10,92,44,2,96,4,48,1,0,3,0,0,40,17,72,5,24,8,43,102,88,0,0,52,13,2,12,66,24,0,104,133,29,93,0,18,0,0,0,3,71,9,2,76,71,47,107,66,74,96,36,44,75,43,2,18,126,123,29,69,25,38,98,10,55,6,46,92,12,29,0,6,72,1,12,42,0,17,0,0,0,39,14,46,14,5,78,170,62,104,9,62,4,64,84,93,4,91,56,16,9,47,29,1,1,0,0,30,0,0,0,38,3,59,34,2,0,0,24,25,82,92,86,1,3,43,30,18,36,166,105,48,2,106,83,12,5,45,0,0,21,48,0,6,83,16,0,39,117,1,82,66,35,150,95,89,75,60,39,12,48,0,0,0,69,0,4,4,28,5,7,88,111,10,64,73,80,86,5,0,50,44,189,48,140,58,93,70,20,72,59,1,2,58,22,16,4,88,8,2,76,142,4,50,77,63,1,29,118,55,5,51,96,110,17,23,5,7,7,15,0,0,12,72,70,51,13,13,4,0,6,4,2,24,79,64,96

InterPro domains:
  IPR001173 Glycosyltransferase 2-like [PF00535] (5-166)
  IPR029044 Nucleotide-diphospho-sugar transferases [G3DSA:3.90.550.10] (1-199)
  IPR029044 Nucleotide-diphospho-sugar transferases [SSF53448] (3-220)
  IPR054028 TarS/TarP, linker domain [PF22181] (225-320)